Protein AF-0000000066568655 (afdb_homodimer)

Foldseek 3Di:
DPDPDDPPDPDPPDPDDDDCPCPDDPPPPPPPPPPPPPPPVPQDDCVVVVVLVVVLVVVLPDDDDFPQLVQAQPLPLAQFQRLRPDRSNQQQPSNNSVPPEAQADDPLCPCRYCCNDDVVDNVLQVSLCCPVPRHPHFFEYEDEQDGDPDPVVVVCVVVVLPDQCPLVRHRVVVVLCCCQPRNGLEYEYAHQVQFALVSNVVVVSVCCCLPPTPNNPRHFYEQHRHPPRAPPDTQEHANDAQDAPLAADPHEYERHYEQQQPGLADDPPDDPVRGDDLLRVVLSLLSQQLRRYYYNYGFHADSRSHGDVVVVVSSVQVVLVCVQCVVQRPPWAHDPDQAAPVDPQWGWTADVVQQKIKIKHFDCDPVQKDWGFAWADDPPFKWKDKGQLPDTWDWDADPPGTIITRHDDDDCVNDSGNGIIMMIIHNID/DPPPDDPDPPDPPPPDDDDPDCPDDPPPPPPPDPPPPPPPVPQDDCVVLVVQVVVQVVVLPPDDDFPQLVQAQPLPLAQFQFLRPDRGRQFQQSCNSVPPEAQADDPLCPCRYCCNDDVVDNRLVVSLCCPVPRHPHFFEYEDEQDGDPDPQVVVCVVVVLPDQRPLVRHRVVVVLCCCQPRNGLEYEYAHQVQFALVSNVVVVSVVCCLPPTPNNPRHFYEQHRHPPRAPPDTQEHANDAQDAPLAADPHEYERHYEQQQPGLADDPPDDPVRGDDLLRVVLSLLSQQLRRYYYNYTFHADSRSHGDVVVVVSSVQVVLVCVQCVVQRPPWAHDPDQAAPVDPQWGWTHDVVQQKIKIKHFDCDPVQKDWGFAWADDPPFKWKDKGQLPDTWDWAADPPGTIMTRHDDDDCVNDSGNGIIMMIIHNID

pLDDT: mean 75.63, std 28.63, range [15.73, 98.81]

Structure (mmCIF, N/CA/C/O backbone):
data_AF-0000000066568655-model_v1
#
loop_
_entity.id
_entity.type
_entity.pdbx_description
1 polymer alpha-L-fucosidase
#
loop_
_atom_site.group_PDB
_atom_site.id
_atom_site.type_symbol
_atom_site.label_atom_id
_atom_site.label_alt_id
_atom_site.label_comp_id
_atom_site.label_asym_id
_atom_site.label_entity_id
_atom_site.label_seq_id
_atom_site.pdbx_PDB_ins_code
_atom_site.Cartn_x
_atom_site.Cartn_y
_atom_site.Cartn_z
_atom_site.occupancy
_atom_site.B_iso_or_equiv
_atom_site.auth_seq_id
_atom_site.auth_comp_id
_atom_site.auth_asym_id
_atom_site.auth_atom_id
_atom_site.pdbx_PDB_model_num
ATOM 1 N N . MET A 1 1 ? -47.219 -48.562 35.688 1 17.17 1 MET A N 1
ATOM 2 C CA . MET A 1 1 ? -46.844 -47.5 36.594 1 17.17 1 MET A CA 1
ATOM 3 C C . MET A 1 1 ? -45.406 -47 36.312 1 17.17 1 MET A C 1
ATOM 5 O O . MET A 1 1 ? -45.188 -45.812 36.188 1 17.17 1 MET A O 1
ATOM 9 N N . GLY A 1 2 ? -44.312 -47.75 36.75 1 15.97 2 GLY A N 1
ATOM 10 C CA . GLY A 1 2 ? -43.062 -47.469 37.438 1 15.97 2 GLY A CA 1
ATOM 11 C C . GLY A 1 2 ? -41.969 -47 36.531 1 15.97 2 GLY A C 1
ATOM 12 O O . GLY A 1 2 ? -40.875 -46.656 36.969 1 15.97 2 GLY A O 1
ATOM 13 N N . ILE A 1 3 ? -41.906 -47.406 35.25 1 17.23 3 ILE A N 1
ATOM 14 C CA . ILE A 1 3 ? -40.75 -47.844 34.469 1 17.23 3 ILE A CA 1
ATOM 15 C C . ILE A 1 3 ? -39.875 -46.625 34.156 1 17.23 3 ILE A C 1
ATOM 17 O O . ILE A 1 3 ? -38.938 -46.719 33.375 1 17.23 3 ILE A O 1
ATOM 21 N N . ALA A 1 4 ? -40.344 -45.25 34.25 1 16.83 4 ALA A N 1
ATOM 22 C CA . ALA A 1 4 ? -40.125 -43.969 33.531 1 16.83 4 ALA A CA 1
ATOM 23 C C . ALA A 1 4 ? -38.781 -43.375 33.906 1 16.83 4 ALA A C 1
ATOM 25 O O . ALA A 1 4 ? -38.531 -42.219 33.594 1 16.83 4 ALA A O 1
ATOM 26 N N . ARG A 1 5 ? -37.906 -43.969 34.719 1 16.41 5 ARG A N 1
ATOM 27 C CA . ARG A 1 5 ? -36.969 -43.438 35.688 1 16.41 5 ARG A CA 1
ATOM 28 C C . ARG A 1 5 ? -35.719 -42.875 35.031 1 16.41 5 ARG A C 1
ATOM 30 O O . ARG A 1 5 ? -35.312 -41.75 35.312 1 16.41 5 ARG A O 1
ATOM 37 N N . ASN A 1 6 ? -34.719 -43.719 34.469 1 15.8 6 ASN A N 1
ATOM 38 C CA . ASN A 1 6 ? -33.312 -43.812 34.812 1 15.8 6 ASN A CA 1
ATOM 39 C C . ASN A 1 6 ? -32.438 -42.938 33.938 1 15.8 6 ASN A C 1
ATOM 41 O O . ASN A 1 6 ? -31.828 -43.438 32.969 1 15.8 6 ASN A O 1
ATOM 45 N N . ILE A 1 7 ? -32.844 -41.844 33.156 1 16.73 7 ILE A N 1
ATOM 46 C CA . ILE A 1 7 ? -32.188 -41.219 32.031 1 16.73 7 ILE A CA 1
ATOM 47 C C . ILE A 1 7 ? -30.891 -40.562 32.469 1 16.73 7 ILE A C 1
ATOM 49 O O . ILE A 1 7 ? -30.438 -39.562 31.891 1 16.73 7 ILE A O 1
ATOM 53 N N . ALA A 1 8 ? -30.391 -40.625 33.688 1 18.06 8 ALA A N 1
ATOM 54 C CA . ALA A 1 8 ? -29.5 -39.812 34.531 1 18.06 8 ALA A CA 1
ATOM 55 C C . ALA A 1 8 ? -28.062 -39.844 34 1 18.06 8 ALA A C 1
ATOM 57 O O . ALA A 1 8 ? -27.359 -38.844 34 1 18.06 8 ALA A O 1
ATOM 58 N N . ASP A 1 9 ? -27.312 -40.969 33.938 1 16.22 9 ASP A N 1
ATOM 59 C CA . ASP A 1 9 ? -25.938 -41.219 34.375 1 16.22 9 ASP A CA 1
ATOM 60 C C . ASP A 1 9 ? -24.938 -40.812 33.281 1 16.22 9 ASP A C 1
ATOM 62 O O . ASP A 1 9 ? -23.781 -41.219 33.312 1 16.22 9 ASP A O 1
ATOM 66 N N . ALA A 1 10 ? -25.297 -40.344 32.125 1 17.3 10 ALA A N 1
ATOM 67 C CA . ALA A 1 10 ? -24.422 -40.531 30.953 1 17.3 10 ALA A CA 1
ATOM 68 C C . ALA A 1 10 ? -23.094 -39.812 31.141 1 17.3 10 ALA A C 1
ATOM 70 O O . ALA A 1 10 ? -23.078 -38.656 31.562 1 17.3 10 ALA A O 1
ATOM 71 N N . GLY A 1 11 ? -21.828 -40.438 31.203 1 17.77 11 GLY A N 1
ATOM 72 C CA . GLY A 1 11 ? -20.469 -40.281 31.672 1 17.77 11 GLY A CA 1
ATOM 73 C C . GLY A 1 11 ? -19.766 -39.062 31.094 1 17.77 11 GLY A C 1
ATOM 74 O O . GLY A 1 11 ? -20.031 -38.688 29.953 1 17.77 11 GLY A O 1
ATOM 75 N N . THR A 1 12 ? -19.219 -38.094 31.844 1 18.75 12 THR A N 1
ATOM 76 C CA . THR A 1 12 ? -18.641 -36.75 31.734 1 18.75 12 THR A CA 1
ATOM 77 C C . THR A 1 12 ? -17.312 -36.781 31 1 18.75 12 THR A C 1
ATOM 79 O O . THR A 1 12 ? -16.312 -37.312 31.516 1 18.75 12 THR A O 1
ATOM 82 N N . LEU A 1 13 ? -17.188 -37.344 29.703 1 17.83 13 LEU A N 1
ATOM 83 C CA . LEU A 1 13 ? -15.914 -37.594 29.062 1 17.83 13 LEU A CA 1
ATOM 84 C C . LEU A 1 13 ? -14.945 -36.438 29.234 1 17.83 13 LEU A C 1
ATOM 86 O O . LEU A 1 13 ? -15.25 -35.312 28.828 1 17.83 13 LEU A O 1
ATOM 90 N N . ARG A 1 14 ? -14.023 -36.469 30.188 1 19.39 14 ARG A N 1
ATOM 91 C CA . ARG A 1 14 ? -12.906 -35.688 30.688 1 19.39 14 ARG A CA 1
ATOM 92 C C . ARG A 1 14 ? -11.828 -35.531 29.625 1 19.39 14 ARG A C 1
ATOM 94 O O . ARG A 1 14 ? -11.273 -36.5 29.141 1 19.39 14 ARG A O 1
ATOM 101 N N . CYS A 1 15 ? -11.836 -34.5 28.656 1 18.53 15 CYS A N 1
ATOM 102 C CA . CYS A 1 15 ? -11.039 -34.156 27.484 1 18.53 15 CYS A CA 1
ATOM 103 C C . CYS A 1 15 ? -9.555 -34.125 27.828 1 18.53 15 CYS A C 1
ATOM 105 O O . CYS A 1 15 ? -9.109 -33.344 28.641 1 18.53 15 CYS A O 1
ATOM 107 N N . SER A 1 16 ? -8.914 -35.188 28.016 1 17.97 16 SER A N 1
ATOM 108 C CA . SER A 1 16 ? -7.574 -35.469 28.531 1 17.97 16 SER A CA 1
ATOM 109 C C . SER A 1 16 ? -6.527 -34.656 27.781 1 17.97 16 SER A C 1
ATOM 111 O O . SER A 1 16 ? -6.715 -34.312 26.609 1 17.97 16 SER A O 1
ATOM 113 N N . PRO A 1 17 ? -5.316 -34.25 28.438 1 19.5 17 PRO A N 1
ATOM 114 C CA . PRO A 1 17 ? -4.234 -33.281 28.266 1 19.5 17 PRO A CA 1
ATOM 115 C C . PRO A 1 17 ? -3.404 -33.5 27.016 1 19.5 17 PRO A C 1
ATOM 117 O O . PRO A 1 17 ? -3.189 -32.594 26.219 1 19.5 17 PRO A O 1
ATOM 120 N N . ARG A 1 18 ? -2.133 -34.281 27.141 1 18.66 18 ARG A N 1
ATOM 121 C CA . ARG A 1 18 ? -0.751 -34.25 26.672 1 18.66 18 ARG A CA 1
ATOM 122 C C . ARG A 1 18 ? -0.639 -34.781 25.25 1 18.66 18 ARG A C 1
ATOM 124 O O . ARG A 1 18 ? 0.338 -34.531 24.547 1 18.66 18 ARG A O 1
ATOM 131 N N . ALA A 1 19 ? -1.093 -35.875 24.859 1 18.95 19 ALA A N 1
ATOM 132 C CA . ALA A 1 19 ? -0.214 -36.562 23.922 1 18.95 19 ALA A CA 1
ATOM 133 C C . ALA A 1 19 ? -0.221 -35.906 22.547 1 18.95 19 ALA A C 1
ATOM 135 O O . ALA A 1 19 ? -1.268 -35.781 21.906 1 18.95 19 ALA A O 1
ATOM 136 N N . SER A 1 20 ? 0.801 -34.906 22.281 1 18.88 20 SER A N 1
ATOM 137 C CA . SER A 1 20 ? 1.102 -33.938 21.234 1 18.88 20 SER A CA 1
ATOM 138 C C . SER A 1 20 ? 1.298 -34.625 19.891 1 18.88 20 SER A C 1
ATOM 140 O O . SER A 1 20 ? 2.137 -34.219 19.094 1 18.88 20 SER A O 1
ATOM 142 N N . ALA A 1 21 ? 0.786 -35.688 19.594 1 20.67 21 ALA A N 1
ATOM 143 C CA . ALA A 1 21 ? 1.28 -36.281 18.359 1 20.67 21 ALA A CA 1
ATOM 144 C C . ALA A 1 21 ? 1.102 -35.312 17.172 1 20.67 21 ALA A C 1
ATOM 146 O O . ALA A 1 21 ? 0.025 -34.75 16.984 1 20.67 21 ALA A O 1
ATOM 147 N N . SER A 1 22 ? 2.277 -34.844 16.594 1 20.08 22 SER A N 1
ATOM 148 C CA . SER A 1 22 ? 2.768 -33.844 15.656 1 20.08 22 SER A CA 1
ATOM 149 C C . SER A 1 22 ? 2.158 -34.031 14.273 1 20.08 22 SER A C 1
ATOM 151 O O . SER A 1 22 ? 2.703 -33.562 13.281 1 20.08 22 SER A O 1
ATOM 153 N N . VAL A 1 23 ? 1.13 -34.812 14.141 1 21.27 23 VAL A N 1
ATOM 154 C CA . VAL A 1 23 ? 0.933 -35.094 12.727 1 21.27 23 VAL A CA 1
ATOM 155 C C . VAL A 1 23 ? 0.788 -33.781 11.961 1 21.27 23 VAL A C 1
ATOM 157 O O . VAL A 1 23 ? -0.015 -32.906 12.336 1 21.27 23 VAL A O 1
ATOM 160 N N . PRO A 1 24 ? 1.765 -33.375 11.023 1 22.25 24 PRO A N 1
ATOM 161 C CA . PRO A 1 24 ? 2.162 -32.062 10.5 1 22.25 24 PRO A CA 1
ATOM 162 C C . PRO A 1 24 ? 0.992 -31.297 9.906 1 22.25 24 PRO A C 1
ATOM 164 O O . PRO A 1 24 ? 0.764 -30.141 10.266 1 22.25 24 PRO A O 1
ATOM 167 N N . GLY A 1 25 ? 0.838 -31.516 8.602 1 21.42 25 GLY A N 1
ATOM 168 C CA . GLY A 1 25 ? 0.562 -30.484 7.602 1 21.42 25 GLY A CA 1
ATOM 169 C C . GLY A 1 25 ? -0.887 -30.047 7.59 1 21.42 25 GLY A C 1
ATOM 170 O O . GLY A 1 25 ? -1.331 -29.375 6.652 1 21.42 25 GLY A O 1
ATOM 171 N N . ASP A 1 26 ? -1.702 -30.609 8.383 1 22.45 26 ASP A N 1
ATOM 172 C CA . ASP A 1 26 ? -3.129 -30.562 8.07 1 22.45 26 ASP A CA 1
ATOM 173 C C . ASP A 1 26 ? -3.686 -29.156 8.203 1 22.45 26 ASP A C 1
ATOM 175 O O . ASP A 1 26 ? -3.541 -28.516 9.242 1 22.45 26 ASP A O 1
ATOM 179 N N . GLY A 1 27 ? -3.631 -28.438 7.094 1 22.06 27 GLY A N 1
ATOM 180 C CA . GLY A 1 27 ? -4.051 -27.047 6.934 1 22.06 27 GLY A CA 1
ATOM 181 C C . GLY A 1 27 ? -5.367 -26.75 7.621 1 22.06 27 GLY A C 1
ATOM 182 O O . GLY A 1 27 ? -6.375 -27.406 7.371 1 22.06 27 GLY A O 1
ATOM 183 N N . VAL A 1 28 ? -5.352 -26.453 8.914 1 24.53 28 VAL A N 1
ATOM 184 C CA . VAL A 1 28 ? -6.352 -26.141 9.93 1 24.53 28 VAL A CA 1
ATOM 185 C C . VAL A 1 28 ? -7.355 -25.141 9.359 1 24.53 28 VAL A C 1
ATOM 187 O O . VAL A 1 28 ? -6.98 -24.031 8.945 1 24.53 28 VAL A O 1
ATOM 190 N N . CYS A 1 29 ? -8.344 -25.641 8.617 1 23.14 29 CYS A N 1
ATOM 191 C CA . CYS A 1 29 ? -9.531 -24.844 8.344 1 23.14 29 CYS A CA 1
ATOM 192 C C . CYS A 1 29 ? -10.031 -24.156 9.609 1 23.14 29 CYS A C 1
ATOM 194 O O . CYS A 1 29 ? -10.477 -24.828 10.547 1 23.14 29 CYS A O 1
ATOM 196 N N . SER A 1 30 ? -9.273 -23.359 10.234 1 22.25 30 SER A N 1
ATOM 197 C CA . SER A 1 30 ? -9.828 -22.641 11.375 1 22.25 30 SER A CA 1
ATOM 198 C C . SER A 1 30 ? -11.305 -22.328 11.156 1 22.25 30 SER A C 1
ATOM 200 O O . SER A 1 30 ? -11.727 -22.047 10.031 1 22.25 30 SER A O 1
ATOM 202 N N . ALA A 1 31 ? -12.148 -22.875 12 1 22.95 31 ALA A N 1
ATOM 203 C CA . ALA A 1 31 ? -13.578 -22.656 12.211 1 22.95 31 ALA A CA 1
ATOM 204 C C . ALA A 1 31 ? -13.938 -21.172 12.031 1 22.95 31 ALA A C 1
ATOM 206 O O . ALA A 1 31 ? -13.445 -20.328 12.773 1 22.95 31 ALA A O 1
ATOM 207 N N . TYR A 1 32 ? -14.055 -20.781 10.828 1 23.58 32 TYR A N 1
ATOM 208 C CA . TYR A 1 32 ? -14.594 -19.453 10.531 1 23.58 32 TYR A CA 1
ATOM 209 C C . TYR A 1 32 ? -15.859 -19.188 11.336 1 23.58 32 TYR A C 1
ATOM 211 O O . TYR A 1 32 ? -16.75 -20.047 11.398 1 23.58 32 TYR A O 1
ATOM 219 N N . PRO A 1 33 ? -15.836 -18.547 12.438 1 24.34 33 PRO A N 1
ATOM 220 C CA . PRO A 1 33 ? -17.109 -18.297 13.109 1 24.34 33 PRO A CA 1
ATOM 221 C C . PRO A 1 33 ? -18.219 -17.922 12.125 1 24.34 33 PRO A C 1
ATOM 223 O O . PRO A 1 33 ? -17.953 -17.391 11.047 1 24.34 33 PRO A O 1
ATOM 226 N N . GLN A 1 34 ? -19.375 -18.656 12.07 1 22.81 34 GLN A N 1
ATOM 227 C CA . GLN A 1 34 ? -20.656 -18.438 11.391 1 22.81 34 GLN A CA 1
ATOM 228 C C . GLN A 1 34 ? -21.062 -16.953 11.445 1 22.81 34 GLN A C 1
ATOM 230 O O . GLN A 1 34 ? -21.781 -16.547 12.352 1 22.81 34 GLN A O 1
ATOM 235 N N . SER A 1 35 ? -20.203 -16.062 11.383 1 23.81 35 SER A N 1
ATOM 236 C CA . SER A 1 35 ? -20.734 -14.711 11.352 1 23.81 35 SER A CA 1
ATOM 237 C C . SER A 1 35 ? -21.75 -14.539 10.227 1 23.81 35 SER A C 1
ATOM 239 O O . SER A 1 35 ? -21.578 -15.086 9.133 1 23.81 35 SER A O 1
ATOM 241 N N . ARG A 1 36 ? -23.078 -14.297 10.57 1 24.22 36 ARG A N 1
ATOM 242 C CA . ARG A 1 36 ? -24.266 -14.07 9.742 1 24.22 36 ARG A CA 1
ATOM 243 C C . ARG A 1 36 ? -23.938 -13.156 8.562 1 24.22 36 ARG A C 1
ATOM 245 O O . ARG A 1 36 ? -23.562 -12 8.758 1 24.22 36 ARG A O 1
ATOM 252 N N . VAL A 1 37 ? -23.438 -13.719 7.562 1 24.78 37 VAL A N 1
ATOM 253 C CA . VAL A 1 37 ? -23.328 -13.047 6.27 1 24.78 37 VAL A CA 1
ATOM 254 C C . VAL A 1 37 ? -24.688 -12.461 5.875 1 24.78 37 VAL A C 1
ATOM 256 O O . VAL A 1 37 ? -25.656 -13.203 5.695 1 24.78 37 VAL A O 1
ATOM 259 N N . THR A 1 38 ? -25.219 -11.422 6.648 1 22.09 38 THR A N 1
ATOM 260 C CA . THR A 1 38 ? -26.438 -10.805 6.133 1 22.09 38 THR A CA 1
ATOM 261 C C . THR A 1 38 ? -26.266 -10.383 4.68 1 22.09 38 THR A C 1
ATOM 263 O O . THR A 1 38 ? -25.266 -9.734 4.336 1 22.09 38 THR A O 1
ATOM 266 N N . TYR A 1 39 ? -26.875 -11.133 3.859 1 23.56 39 TYR A N 1
ATOM 267 C CA . TYR A 1 39 ? -27.062 -10.945 2.426 1 23.56 39 TYR A CA 1
ATOM 268 C C . TYR A 1 39 ? -27.688 -9.586 2.135 1 23.56 39 TYR A C 1
ATOM 270 O O . TYR A 1 39 ? -28.797 -9.297 2.596 1 23.56 39 TYR A O 1
ATOM 278 N N . ILE A 1 40 ? -27.062 -8.531 2.443 1 23.48 40 ILE A N 1
ATOM 279 C CA . ILE A 1 40 ? -27.797 -7.367 1.976 1 23.48 40 ILE A CA 1
ATOM 280 C C . ILE A 1 40 ? -27.703 -7.27 0.455 1 23.48 40 ILE A C 1
ATOM 282 O O . ILE A 1 40 ? -26.594 -7.207 -0.099 1 23.48 40 ILE A O 1
ATOM 286 N N . PRO A 1 41 ? -28.688 -7.637 -0.28 1 23.36 41 PRO A N 1
ATOM 287 C CA . PRO A 1 41 ? -28.844 -7.461 -1.727 1 23.36 41 PRO A CA 1
ATOM 288 C C . PRO A 1 41 ? -28.5 -6.043 -2.189 1 23.36 41 PRO A C 1
ATOM 290 O O . PRO A 1 41 ? -29.109 -5.078 -1.718 1 23.36 41 PRO A O 1
ATOM 293 N N . VAL A 1 42 ? -27.281 -5.723 -2.154 1 24.55 42 VAL A N 1
ATOM 294 C CA . VAL A 1 42 ? -27 -4.367 -2.609 1 24.55 42 VAL A CA 1
ATOM 295 C C . VAL A 1 42 ? -27.219 -4.273 -4.117 1 24.55 42 VAL A C 1
ATOM 297 O O . VAL A 1 42 ? -26.5 -4.926 -4.891 1 24.55 42 VAL A O 1
ATOM 300 N N . CYS A 1 43 ? -28.391 -4.176 -4.613 1 24.48 43 CYS A N 1
ATOM 301 C CA . CYS A 1 43 ? -28.703 -3.828 -5.996 1 24.48 43 CYS A CA 1
ATOM 302 C C . CYS A 1 43 ? -28 -2.539 -6.406 1 24.48 43 CYS A C 1
ATOM 304 O O . CYS A 1 43 ? -28.203 -1.493 -5.789 1 24.48 43 CYS A O 1
ATOM 306 N N . LEU A 1 44 ? -26.875 -2.674 -6.977 1 27.72 44 LEU A N 1
ATOM 307 C CA . LEU A 1 44 ? -26.188 -1.487 -7.477 1 27.72 44 LEU A CA 1
ATOM 308 C C . LEU A 1 44 ? -27.047 -0.764 -8.516 1 27.72 44 LEU A C 1
ATOM 310 O O . LEU A 1 44 ? -27.703 -1.402 -9.336 1 27.72 44 LEU A O 1
ATOM 314 N N . PRO A 1 45 ? -27.266 0.457 -8.422 1 26.91 45 PRO A N 1
ATOM 315 C CA . PRO A 1 45 ? -28.016 1.198 -9.438 1 26.91 45 PRO A CA 1
ATOM 316 C C . PRO A 1 45 ? -27.297 1.248 -10.781 1 26.91 45 PRO A C 1
ATOM 318 O O . PRO A 1 45 ? -26.062 1.164 -10.828 1 26.91 45 PRO A O 1
ATOM 321 N N . LYS A 1 46 ? -27.984 1.31 -11.883 1 32.5 46 LYS A N 1
ATOM 322 C CA . LYS A 1 46 ? -27.594 1.342 -13.289 1 32.5 46 LYS A CA 1
ATOM 323 C C . LYS A 1 46 ? -26.516 2.387 -13.539 1 32.5 46 LYS A C 1
ATOM 325 O O . LYS A 1 46 ? -25.594 2.156 -14.32 1 32.5 46 LYS A O 1
ATOM 330 N N . ARG A 1 47 ? -26.609 3.457 -12.906 1 31.14 47 ARG A N 1
ATOM 331 C CA . ARG A 1 47 ? -25.719 4.574 -13.156 1 31.14 47 ARG A CA 1
ATOM 332 C C . ARG A 1 47 ? -24.281 4.223 -12.758 1 31.14 47 ARG A C 1
ATOM 334 O O . ARG A 1 47 ? -23.328 4.715 -13.367 1 31.14 47 ARG A O 1
ATOM 341 N N . VAL A 1 48 ? -24.141 3.42 -11.82 1 29.66 48 VAL A N 1
ATOM 342 C CA . VAL A 1 48 ? -22.812 2.971 -11.43 1 29.66 48 VAL A CA 1
ATOM 343 C C . VAL A 1 48 ? -22.25 2.033 -12.492 1 29.66 48 VAL A C 1
ATOM 345 O O . VAL A 1 48 ? -21.062 2.094 -12.82 1 29.66 48 VAL A O 1
ATOM 348 N N . GLN A 1 49 ? -23.188 1.423 -13.148 1 27.83 49 GLN A N 1
ATOM 349 C CA . GLN A 1 49 ? -22.781 0.526 -14.227 1 27.83 49 GLN A CA 1
ATOM 350 C C . GLN A 1 49 ? -22.172 1.301 -15.383 1 27.83 49 GLN A C 1
ATOM 352 O O . GLN A 1 49 ? -21.125 0.909 -15.914 1 27.83 49 GLN A O 1
ATOM 357 N N . ASP A 1 50 ? -22.734 2.357 -15.695 1 34.47 50 ASP A N 1
ATOM 358 C CA . ASP A 1 50 ? -22.297 3.146 -16.844 1 34.47 50 ASP A CA 1
ATOM 359 C C . ASP A 1 50 ? -20.938 3.771 -16.594 1 34.47 50 ASP A C 1
ATOM 361 O O . ASP A 1 50 ? -20.078 3.799 -17.484 1 34.47 50 ASP A O 1
ATOM 365 N N . ARG A 1 51 ? -20.734 4.258 -15.492 1 31.31 51 ARG A N 1
ATOM 366 C CA . ARG A 1 51 ? -19.469 4.922 -15.188 1 31.31 51 ARG A CA 1
ATOM 367 C C . ARG A 1 51 ? -18.328 3.912 -15.117 1 31.31 51 ARG A C 1
ATOM 369 O O . ARG A 1 51 ? -17.203 4.211 -15.539 1 31.31 51 ARG A O 1
ATOM 376 N N . MET A 1 52 ? -18.656 2.846 -14.75 1 29.95 52 MET A N 1
ATOM 377 C CA . MET A 1 52 ? -17.672 1.764 -14.711 1 29.95 52 MET A CA 1
ATOM 378 C C . MET A 1 52 ? -17.25 1.372 -16.125 1 29.95 52 MET A C 1
ATOM 380 O O . MET A 1 52 ? -16.078 1.104 -16.359 1 29.95 52 MET A O 1
ATOM 384 N N . GLU A 1 53 ? -18.172 1.425 -16.953 1 30.8 53 GLU A N 1
ATOM 385 C CA . GLU A 1 53 ? -17.844 1.119 -18.344 1 30.8 53 GLU A CA 1
ATOM 386 C C . GLU A 1 53 ? -16.875 2.146 -18.906 1 30.8 53 GLU A C 1
ATOM 388 O O . GLU A 1 53 ? -15.914 1.785 -19.609 1 30.8 53 GLU A O 1
ATOM 393 N N . LYS A 1 54 ? -17.062 3.387 -18.625 1 38.28 54 LYS A N 1
ATOM 394 C CA . LYS A 1 54 ? -16.203 4.434 -19.172 1 38.28 54 LYS A CA 1
ATOM 395 C C . LYS A 1 54 ? -14.812 4.383 -18.547 1 38.28 54 LYS A C 1
ATOM 397 O O . LYS A 1 54 ? -13.812 4.594 -19.25 1 38.28 54 LYS A O 1
ATOM 402 N N . TRP A 1 55 ? -14.68 4.16 -17.344 1 29.2 55 TRP A N 1
ATOM 403 C CA . TRP A 1 55 ? -13.391 4.039 -16.672 1 29.2 55 TRP A CA 1
ATOM 404 C C . TRP A 1 55 ? -12.609 2.834 -17.188 1 29.2 55 TRP A C 1
ATOM 406 O O . TRP A 1 55 ? -11.414 2.93 -17.453 1 29.2 55 TRP A O 1
ATOM 416 N N . ALA A 1 56 ? -13.273 1.811 -17.438 1 29.94 56 ALA A N 1
ATOM 417 C CA . ALA A 1 56 ? -12.625 0.631 -18 1 29.94 56 ALA A CA 1
ATOM 418 C C . ALA A 1 56 ? -12.07 0.923 -19.391 1 29.94 56 ALA A C 1
ATOM 420 O O . ALA A 1 56 ? -10.953 0.509 -19.719 1 29.94 56 ALA A O 1
ATOM 421 N N . LYS A 1 57 ? -12.773 1.565 -20.203 1 31.42 57 LYS A N 1
ATOM 422 C CA . LYS A 1 57 ? -12.32 1.885 -21.562 1 31.42 57 LYS A CA 1
ATOM 423 C C . LYS A 1 57 ? -11.078 2.771 -21.531 1 31.42 57 LYS A C 1
ATOM 425 O O . LYS A 1 57 ? -10.18 2.619 -22.359 1 31.42 57 LYS A O 1
ATOM 430 N N . LYS A 1 58 ? -11.133 3.791 -20.656 1 30.7 58 LYS A N 1
ATOM 431 C CA . LYS A 1 58 ? -10.008 4.719 -20.719 1 30.7 58 LYS A CA 1
ATOM 432 C C . LYS A 1 58 ? -8.734 4.066 -20.188 1 30.7 58 LYS A C 1
ATOM 434 O O . LYS A 1 58 ? -7.629 4.414 -20.609 1 30.7 58 LYS A O 1
ATOM 439 N N . ARG A 1 59 ? -8.883 3.301 -19.203 1 30.45 59 ARG A N 1
ATOM 440 C CA . ARG A 1 59 ? -7.652 2.834 -18.578 1 30.45 59 ARG A CA 1
ATOM 441 C C . ARG A 1 59 ? -7.16 1.546 -19.234 1 30.45 59 ARG A C 1
ATOM 443 O O . ARG A 1 59 ? -5.992 1.182 -19.094 1 30.45 59 ARG A O 1
ATOM 450 N N . LEU A 1 60 ? -8.062 0.802 -19.781 1 29.06 60 LEU A N 1
ATOM 451 C CA . LEU A 1 60 ? -7.613 -0.394 -20.484 1 29.06 60 LEU A CA 1
ATOM 452 C C . LEU A 1 60 ? -6.875 -0.025 -21.766 1 29.06 60 LEU A C 1
ATOM 454 O O . LEU A 1 60 ? -6.344 -0.899 -22.469 1 29.06 60 LEU A O 1
ATOM 458 N N . SER A 1 61 ? -7.039 1.086 -22.219 1 26.14 61 SER A N 1
ATOM 459 C CA . SER A 1 61 ? -6.379 1.199 -23.516 1 26.14 61 SER A CA 1
ATOM 460 C C . SER A 1 61 ? -4.859 1.139 -23.375 1 26.14 61 SER A C 1
ATOM 462 O O . SER A 1 61 ? -4.133 1.168 -24.359 1 26.14 61 SER A O 1
ATOM 464 N N . GLY A 1 62 ? -4.301 1.658 -22.297 1 26.52 62 GLY A N 1
ATOM 465 C CA . GLY A 1 62 ? -2.877 1.655 -22.594 1 26.52 62 GLY A CA 1
ATOM 466 C C . GLY A 1 62 ? -2.268 0.265 -22.578 1 26.52 62 GLY A C 1
ATOM 467 O O . GLY A 1 62 ? -2.752 -0.625 -21.875 1 26.52 62 GLY A O 1
ATOM 468 N N . GLY A 1 63 ? -1.549 -0.271 -23.688 1 24.8 63 GLY A N 1
ATOM 469 C CA . GLY A 1 63 ? -0.925 -1.459 -24.25 1 24.8 63 GLY A CA 1
ATOM 470 C C . GLY A 1 63 ? -0.018 -2.176 -23.266 1 24.8 63 GLY A C 1
ATOM 471 O O . GLY A 1 63 ? 0.577 -3.203 -23.609 1 24.8 63 GLY A O 1
ATOM 472 N N . SER A 1 64 ? 0.788 -1.536 -22.406 1 24.33 64 SER A N 1
ATOM 473 C CA . SER A 1 64 ? 2.012 -2.311 -22.219 1 24.33 64 SER A CA 1
ATOM 474 C C . SER A 1 64 ? 1.715 -3.686 -21.641 1 24.33 64 SER A C 1
ATOM 476 O O . SER A 1 64 ? 0.577 -3.973 -21.266 1 24.33 64 SER A O 1
ATOM 478 N N . SER A 1 65 ? 2.758 -4.25 -20.688 1 23.61 65 SER A N 1
ATOM 479 C CA . SER A 1 65 ? 3.311 -5.57 -20.406 1 23.61 65 SER A CA 1
ATOM 480 C C . SER A 1 65 ? 2.301 -6.438 -19.656 1 23.61 65 SER A C 1
ATOM 482 O O . SER A 1 65 ? 1.492 -5.93 -18.875 1 23.61 65 SER A O 1
ATOM 484 N N . GLU A 1 66 ? 2.082 -7.688 -20.234 1 24.81 66 GLU A N 1
ATOM 485 C CA . GLU A 1 66 ? 1.232 -8.867 -20.109 1 24.81 66 GLU A CA 1
ATOM 486 C C . GLU A 1 66 ? 1.366 -9.516 -18.734 1 24.81 66 GLU A C 1
ATOM 488 O O . GLU A 1 66 ? 2.383 -10.148 -18.438 1 24.81 66 GLU A O 1
ATOM 493 N N . LEU A 1 67 ? 1.521 -8.898 -17.719 1 23.56 67 LEU A N 1
ATOM 494 C CA . LEU A 1 67 ? 1.501 -9.688 -16.5 1 23.56 67 LEU A CA 1
ATOM 495 C C . LEU A 1 67 ? 0.247 -10.555 -16.422 1 23.56 67 LEU A C 1
ATOM 497 O O . LEU A 1 67 ? -0.86 -10.07 -16.672 1 23.56 67 LEU A O 1
ATOM 501 N N . TRP A 1 68 ? 0.544 -11.852 -16.797 1 23.8 68 TRP A N 1
ATOM 502 C CA . TRP A 1 68 ? -0.501 -12.859 -16.656 1 23.8 68 TRP A CA 1
ATOM 503 C C . TRP A 1 68 ? -1.083 -12.836 -15.25 1 23.8 68 TRP A C 1
ATOM 505 O O . TRP A 1 68 ? -0.356 -13.016 -14.266 1 23.8 68 TRP A O 1
ATOM 515 N N . VAL A 1 69 ? -1.52 -11.805 -14.906 1 26.06 69 VAL A N 1
ATOM 516 C CA . VAL A 1 69 ? -2.285 -11.953 -13.672 1 26.06 69 VAL A CA 1
ATOM 517 C C . VAL A 1 69 ? -3.457 -12.906 -13.898 1 26.06 69 VAL A C 1
ATOM 519 O O . VAL A 1 69 ? -4.309 -12.656 -14.758 1 26.06 69 VAL A O 1
ATOM 522 N N . CYS A 1 70 ? -2.984 -14.234 -14 1 23.66 70 CYS A N 1
ATOM 523 C CA . CYS A 1 70 ? -4.082 -15.188 -13.977 1 23.66 70 CYS A CA 1
ATOM 524 C C . CYS A 1 70 ? -5.129 -14.789 -12.945 1 23.66 70 CYS A C 1
ATOM 526 O O . CYS A 1 70 ? -4.809 -14.602 -11.766 1 23.66 70 CYS A O 1
ATOM 528 N N . PHE A 1 71 ? -5.91 -14.086 -13.445 1 26.97 71 PHE A N 1
ATOM 529 C CA . PHE A 1 71 ? -7.109 -13.703 -12.711 1 26.97 71 PHE A CA 1
ATOM 530 C C . PHE A 1 71 ? -7.926 -14.93 -12.328 1 26.97 71 PHE A C 1
ATOM 532 O O . PHE A 1 71 ? -8.383 -15.68 -13.203 1 26.97 71 PHE A O 1
ATOM 539 N N . GLU A 1 72 ? -7.25 -15.75 -11.586 1 25.41 72 GLU A N 1
ATOM 540 C CA . GLU A 1 72 ? -8.141 -16.812 -11.148 1 25.41 72 GLU A CA 1
ATOM 541 C C . GLU A 1 72 ? -9.273 -16.266 -10.281 1 25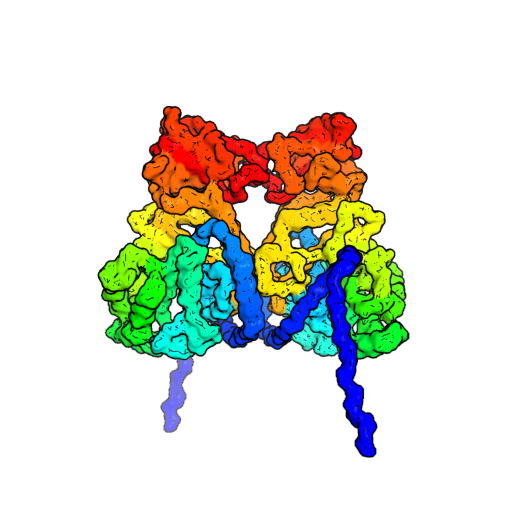.41 72 GLU A C 1
ATOM 543 O O . GLU A 1 72 ? -9.031 -15.516 -9.336 1 25.41 72 GLU A O 1
ATOM 548 N N . LEU A 1 73 ? -10.203 -15.945 -11 1 26.3 73 LEU A N 1
ATOM 549 C CA . LEU A 1 73 ? -11.477 -15.734 -10.305 1 26.3 73 LEU A CA 1
ATOM 550 C C . LEU A 1 73 ? -11.867 -16.984 -9.516 1 26.3 73 LEU A C 1
ATOM 552 O O . LEU A 1 73 ? -12.094 -18.047 -10.102 1 26.3 73 LEU A O 1
ATOM 556 N N . PHE A 1 74 ? -11.008 -17.234 -8.617 1 25.06 74 PHE A N 1
ATOM 557 C CA . PHE A 1 74 ? -11.461 -18.375 -7.82 1 25.06 74 PHE A CA 1
ATOM 558 C C . PHE A 1 74 ? -12.766 -18.047 -7.105 1 25.06 74 PHE A C 1
ATOM 560 O O . PHE A 1 74 ? -12.883 -17 -6.461 1 25.06 74 PHE A O 1
ATOM 567 N N . TRP A 1 75 ? -13.703 -18.375 -7.867 1 25 75 TRP A N 1
ATOM 568 C CA . TRP A 1 75 ? -15.055 -18.391 -7.316 1 25 75 TRP A CA 1
ATOM 569 C C . TRP A 1 75 ? -15.156 -19.375 -6.156 1 25 75 TRP A C 1
ATOM 571 O O . TRP A 1 75 ? -14.922 -20.562 -6.332 1 25 75 TRP A O 1
ATOM 581 N N . CYS A 1 76 ? -14.383 -19.109 -5.141 1 24.28 76 CYS A N 1
ATOM 582 C CA . CYS A 1 76 ? -14.68 -20.094 -4.105 1 24.28 76 CYS A CA 1
ATOM 583 C C . CYS A 1 76 ? -16.141 -20.016 -3.676 1 24.28 76 CYS A C 1
ATOM 585 O O . CYS A 1 76 ? -16.672 -18.922 -3.459 1 24.28 76 CYS A O 1
ATOM 587 N N . SER A 1 77 ? -16.859 -20.906 -4.062 1 24.33 77 SER A N 1
ATOM 588 C CA . SER A 1 77 ? -18.219 -21.188 -3.578 1 24.33 77 SER A CA 1
ATOM 589 C C . SER A 1 77 ? -18.328 -20.875 -2.09 1 24.33 77 SER A C 1
ATOM 591 O O . SER A 1 77 ? -19.438 -20.656 -1.586 1 24.33 77 SER A O 1
ATOM 593 N N . HIS A 1 78 ? -17.578 -21.516 -1.259 1 21.72 78 HIS A N 1
ATOM 594 C CA . HIS A 1 78 ? -17.859 -21.328 0.158 1 21.72 78 HIS A CA 1
ATOM 595 C C . HIS A 1 78 ? -17.375 -19.969 0.639 1 21.72 78 HIS A C 1
ATOM 597 O O . HIS A 1 78 ? -16.312 -19.5 0.208 1 21.72 78 HIS A O 1
ATOM 603 N N . GLY A 1 7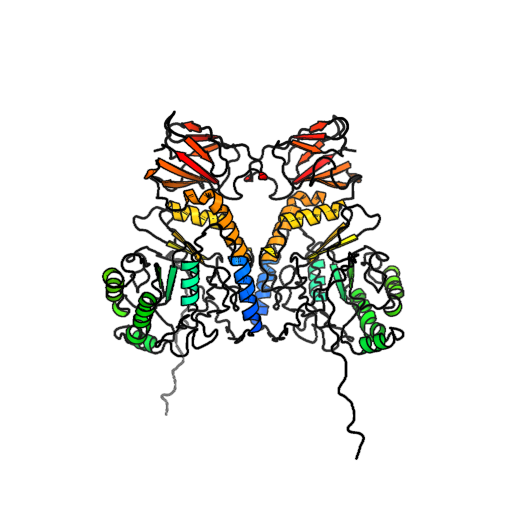9 ? -18.047 -19.125 1.507 1 24.05 79 GLY A N 1
ATOM 604 C CA . GLY A 1 79 ? -18.016 -17.75 1.971 1 24.05 79 GLY A CA 1
ATOM 605 C C . GLY A 1 79 ? -16.844 -16.953 1.404 1 24.05 79 GLY A C 1
ATOM 606 O O . GLY A 1 79 ? -16.547 -15.859 1.876 1 24.05 79 GLY A O 1
ATOM 607 N N . PHE A 1 80 ? -16.047 -17.641 0.755 1 23.38 80 PHE A N 1
ATOM 608 C CA . PHE A 1 80 ? -14.789 -17 0.384 1 23.38 80 PHE A CA 1
ATOM 609 C C . PHE A 1 80 ? -14.992 -16.078 -0.814 1 23.38 80 PHE A C 1
ATOM 611 O O . PHE A 1 80 ? -15.664 -16.438 -1.779 1 23.38 80 PHE A O 1
ATOM 618 N N . LYS A 1 81 ? -15.227 -14.789 -0.557 1 24.77 81 LYS A N 1
ATOM 619 C CA . LYS A 1 81 ? -15.359 -13.75 -1.569 1 24.77 81 LYS A CA 1
ATOM 620 C C . LYS A 1 81 ? -14.164 -13.75 -2.518 1 24.77 81 LYS A C 1
ATOM 622 O O . LYS A 1 81 ? -13.016 -13.891 -2.082 1 24.77 81 LYS A O 1
ATOM 627 N N . PHE A 1 82 ? -14.445 -14.273 -3.656 1 26.23 82 PHE A N 1
ATOM 628 C CA . PHE A 1 82 ? -13.531 -14.461 -4.773 1 26.23 82 PHE A CA 1
ATOM 629 C C . PHE A 1 82 ? -13.109 -13.125 -5.363 1 26.23 82 PHE A C 1
ATOM 631 O O . PHE A 1 82 ? -13.922 -12.203 -5.457 1 26.23 82 PHE A O 1
ATOM 638 N N . ILE A 1 83 ? -12.211 -12.508 -4.809 1 24.98 83 ILE A N 1
ATOM 639 C CA . ILE A 1 83 ? -11.969 -11.25 -5.508 1 24.98 83 ILE A CA 1
ATOM 640 C C . ILE A 1 83 ? -11.266 -11.523 -6.832 1 24.98 83 ILE A C 1
ATOM 642 O O . ILE A 1 83 ? -10.289 -12.273 -6.883 1 24.98 83 ILE A O 1
ATOM 646 N N . SER A 1 84 ? -12.102 -11.688 -7.914 1 24.62 84 SER A N 1
ATOM 647 C CA . SER A 1 84 ? -11.742 -11.703 -9.328 1 24.62 84 SER A CA 1
ATOM 648 C C . SER A 1 84 ? -10.812 -10.547 -9.68 1 24.62 84 SER A C 1
ATOM 650 O O . SER A 1 84 ? -11.102 -9.398 -9.352 1 24.62 84 SER A O 1
ATOM 652 N N . VAL A 1 85 ? -9.656 -10.734 -9.391 1 25.2 85 VAL A N 1
ATOM 653 C CA . VAL A 1 85 ? -8.867 -9.578 -9.805 1 25.2 85 VAL A CA 1
ATOM 654 C C . VAL A 1 85 ? -8.867 -9.469 -11.328 1 25.2 85 VAL A C 1
ATOM 656 O O . VAL A 1 85 ? -8.312 -10.328 -12.016 1 25.2 85 VAL A O 1
ATOM 659 N N . LYS A 1 86 ? -10.031 -9.352 -12.008 1 24.31 86 LYS A N 1
ATOM 660 C CA . LYS A 1 86 ? -10.203 -8.828 -13.359 1 24.31 86 LYS A CA 1
ATOM 661 C C . LYS A 1 86 ? -9.258 -7.66 -13.625 1 24.31 86 LYS A C 1
ATOM 663 O O . LYS A 1 86 ? -8.914 -6.914 -12.703 1 24.31 86 LYS A O 1
ATOM 668 N N . ALA A 1 87 ? -8.523 -7.613 -14.656 1 25.94 87 ALA A N 1
ATOM 669 C CA . ALA A 1 87 ? -8.398 -6.328 -15.336 1 25.94 87 ALA A CA 1
ATOM 670 C C . ALA A 1 87 ? -9.672 -5.504 -15.188 1 25.94 87 ALA A C 1
ATOM 672 O O . ALA A 1 87 ? -10.766 -6.059 -15.023 1 25.94 87 ALA A O 1
ATOM 673 N N . LEU A 1 88 ? -9.75 -4.148 -15.164 1 26.47 88 LEU A N 1
ATOM 674 C CA . LEU A 1 88 ? -10.812 -3.236 -14.75 1 26.47 88 LEU A CA 1
ATOM 675 C C . LEU A 1 88 ? -12.148 -3.658 -15.336 1 26.47 88 LEU A C 1
ATOM 677 O O . LEU A 1 88 ? -13.039 -2.826 -15.523 1 26.47 88 LEU A O 1
ATOM 681 N N . THR A 1 89 ? -12.336 -4.645 -16.156 1 25.66 89 THR A N 1
ATOM 682 C CA . THR A 1 89 ? -13.75 -4.684 -16.484 1 25.66 89 THR A CA 1
ATOM 683 C C . THR A 1 89 ? -14.578 -5.172 -15.305 1 25.66 89 THR A C 1
ATOM 685 O O . THR A 1 89 ? -14.57 -6.363 -14.977 1 25.66 89 THR A O 1
ATOM 688 N N . LEU A 1 90 ? -14.719 -4.43 -14.258 1 28.19 90 LEU A N 1
ATOM 689 C CA . LEU A 1 90 ? -15.297 -4.613 -12.93 1 28.19 90 LEU A CA 1
ATOM 690 C C . LEU A 1 90 ? -16.75 -5.066 -13.023 1 28.19 90 LEU A C 1
ATOM 692 O O . LEU A 1 90 ? -17.625 -4.27 -13.336 1 28.19 90 LEU A O 1
ATOM 696 N N . PRO A 1 91 ? -17.344 -5.984 -13.773 1 26.83 91 PRO A N 1
ATOM 697 C CA . PRO A 1 91 ? -18.688 -6.172 -13.227 1 26.83 91 PRO A CA 1
ATOM 698 C C . PRO A 1 91 ? -18.672 -6.715 -11.805 1 26.83 91 PRO A C 1
ATOM 700 O O . PRO A 1 91 ? -17.734 -7.41 -11.406 1 26.83 91 PRO A O 1
ATOM 703 N N . ARG A 1 92 ? -19.281 -5.926 -10.805 1 30.48 92 ARG A N 1
ATOM 704 C CA . ARG A 1 92 ? -19.516 -6.09 -9.375 1 30.48 92 ARG A CA 1
ATOM 705 C C . ARG A 1 92 ? -20.078 -7.477 -9.07 1 30.48 92 ARG A C 1
ATOM 707 O O . ARG A 1 92 ? -21.203 -7.613 -8.602 1 30.48 92 ARG A O 1
ATOM 714 N N . ALA A 1 93 ? -19.969 -8.367 -9.938 1 27.11 93 ALA A N 1
ATOM 715 C CA . ALA A 1 93 ? -20.656 -9.555 -9.438 1 27.11 93 ALA A CA 1
ATOM 716 C C . ALA A 1 93 ? -19.891 -10.188 -8.281 1 27.11 93 ALA A C 1
ATOM 718 O O . ALA A 1 93 ? -18.719 -10.523 -8.414 1 27.11 93 ALA A O 1
ATOM 719 N N . VAL A 1 94 ? -20.062 -9.477 -7.145 1 28.8 94 VAL A N 1
ATOM 720 C CA . VAL A 1 94 ? -19.656 -10.125 -5.902 1 28.8 94 VAL A CA 1
ATOM 721 C C . VAL A 1 94 ? -20.156 -11.562 -5.871 1 28.8 94 VAL A C 1
ATOM 723 O O . VAL A 1 94 ? -21.359 -11.805 -6.027 1 28.8 94 VAL A O 1
ATOM 726 N N . CYS A 1 95 ? -19.531 -12.352 -6.539 1 28.47 95 CYS A N 1
ATOM 727 C CA . CYS A 1 95 ? -20 -13.727 -6.477 1 28.47 95 CYS A CA 1
ATOM 728 C C . CYS A 1 95 ? -19.781 -14.32 -5.09 1 28.47 95 CYS A C 1
ATOM 730 O O . CYS A 1 95 ? -18.656 -14.367 -4.598 1 28.47 95 CYS A O 1
ATOM 732 N N . CYS A 1 96 ? -20.641 -13.797 -4.184 1 29.97 96 CYS A N 1
ATOM 733 C CA . CYS A 1 96 ? -20.703 -14.711 -3.047 1 29.97 96 CYS A CA 1
ATOM 734 C C . CYS A 1 96 ? -20.781 -16.156 -3.514 1 29.97 96 CYS A C 1
ATOM 736 O O . CYS A 1 96 ? -21.578 -16.484 -4.402 1 29.97 96 CYS A O 1
ATOM 738 N N . PRO A 1 97 ? -19.734 -16.844 -3.465 1 33.53 97 PRO A N 1
ATOM 739 C CA . PRO A 1 97 ? -19.953 -18.25 -3.807 1 33.53 97 PRO A CA 1
ATOM 740 C C . PRO A 1 97 ? -21.203 -18.828 -3.156 1 33.53 97 PRO A C 1
ATOM 742 O O . PRO A 1 97 ? -21.25 -19.016 -1.938 1 33.53 97 PRO A O 1
ATOM 745 N N . PHE A 1 98 ? -22.391 -18.156 -3.447 1 39.12 98 PHE A N 1
ATOM 746 C CA . PHE A 1 98 ? -23.469 -19.094 -3.166 1 39.12 98 PHE A CA 1
ATOM 747 C C . PHE A 1 98 ? -23.203 -20.438 -3.836 1 39.12 98 PHE A C 1
ATOM 749 O O . PHE A 1 98 ? -22.797 -20.484 -4.996 1 39.12 98 PHE A O 1
ATOM 756 N N . PRO A 1 99 ? -23.094 -21.422 -3.053 1 51.31 99 PRO A N 1
ATOM 757 C CA . PRO A 1 99 ? -22.891 -22.734 -3.65 1 51.31 99 PRO A CA 1
ATOM 758 C C . PRO A 1 99 ? -23.719 -22.953 -4.906 1 51.31 99 PRO A C 1
ATOM 760 O O . PRO A 1 99 ? -24.938 -22.688 -4.902 1 51.31 99 PRO A O 1
ATOM 763 N N . GLY A 1 100 ? -22.953 -23.016 -6.051 1 65.62 100 GLY A N 1
ATOM 764 C CA . GLY A 1 100 ? -23.594 -23.469 -7.273 1 65.62 100 GLY A CA 1
ATOM 765 C C . GLY A 1 100 ? -24 -22.328 -8.195 1 65.62 100 GLY A C 1
ATOM 766 O O . GLY A 1 100 ? -24.531 -22.562 -9.281 1 65.62 100 GLY A O 1
ATOM 767 N N . PHE A 1 101 ? -23.766 -21.031 -7.77 1 75.94 101 PHE A N 1
ATOM 768 C CA . PHE A 1 101 ? -24.062 -19.891 -8.641 1 75.94 101 PHE A CA 1
ATOM 769 C C . PHE A 1 101 ? -23.062 -19.797 -9.773 1 75.94 101 PHE A C 1
ATOM 771 O O . PHE A 1 101 ? -21.875 -19.531 -9.539 1 75.94 101 PHE A O 1
ATOM 778 N N . THR A 1 102 ? -23.562 -19.984 -10.945 1 83.12 102 THR A N 1
ATOM 779 C CA . THR A 1 102 ? -22.656 -19.938 -12.078 1 83.12 102 THR A CA 1
ATOM 780 C C . THR A 1 102 ? -22.562 -18.516 -12.648 1 83.12 102 THR A C 1
ATOM 782 O O . THR A 1 102 ? -23.562 -17.797 -12.664 1 83.12 102 THR A O 1
ATOM 785 N N . LEU A 1 103 ? -21.438 -18.125 -13.109 1 86 103 LEU A N 1
ATOM 786 C CA . LEU A 1 103 ? -21.219 -16.797 -13.664 1 86 103 LEU A CA 1
ATOM 787 C C . LEU A 1 103 ? -21.594 -16.75 -15.141 1 86 103 LEU A C 1
ATOM 789 O O . LEU A 1 103 ? -21.312 -15.766 -15.828 1 86 103 LEU A O 1
ATOM 793 N N . TRP A 1 104 ? -22.188 -17.812 -15.617 1 88.94 104 TRP A N 1
ATOM 794 C CA . TRP A 1 104 ? -22.734 -17.938 -16.969 1 88.94 104 TRP A CA 1
ATOM 795 C C . TRP A 1 104 ? -24.141 -18.531 -16.922 1 88.94 104 TRP A C 1
ATOM 797 O O . TRP A 1 104 ? -24.594 -19.016 -15.875 1 88.94 104 TRP A O 1
ATOM 807 N N . GLY A 1 105 ? -24.781 -18.375 -17.984 1 89 105 GLY A N 1
ATOM 808 C CA . GLY A 1 105 ? -26.094 -18.984 -18.062 1 89 105 GLY A CA 1
ATOM 809 C C . GLY A 1 105 ? -26.031 -20.484 -18.328 1 89 105 GLY A C 1
ATOM 810 O O . GLY A 1 105 ? -25.312 -20.938 -19.203 1 89 105 GLY A O 1
ATOM 811 N N . SER A 1 106 ? -26.734 -21.25 -17.453 1 87.56 106 SER A N 1
ATOM 812 C CA . SER A 1 106 ? -26.781 -22.703 -17.625 1 87.56 106 SER A CA 1
ATOM 813 C C . SER A 1 106 ? -28.188 -23.234 -17.328 1 87.56 106 SER A C 1
ATOM 815 O O . SER A 1 106 ? -28.859 -22.75 -16.422 1 87.56 106 SER A O 1
ATOM 817 N N . ALA A 1 107 ? -28.562 -24.219 -18.109 1 84.62 107 ALA A N 1
ATOM 818 C CA . ALA A 1 107 ? -29.828 -24.891 -17.844 1 84.62 107 ALA A CA 1
ATOM 819 C C . ALA A 1 107 ? -29.766 -25.688 -16.547 1 84.62 107 ALA A C 1
ATOM 821 O O . ALA A 1 107 ? -30.797 -26.016 -15.953 1 84.62 107 ALA A O 1
ATOM 822 N N . HIS A 1 108 ? -28.609 -25.906 -16.109 1 83 108 HIS A N 1
ATOM 823 C CA . HIS A 1 108 ? -28.406 -26.734 -14.938 1 83 108 HIS A CA 1
ATOM 824 C C . HIS A 1 108 ? -28.25 -25.891 -13.672 1 83 108 HIS A C 1
ATOM 826 O O . HIS A 1 108 ? -28.031 -26.438 -12.586 1 83 108 HIS A O 1
ATOM 832 N N . SER A 1 109 ? -28.234 -24.656 -13.742 1 75.12 109 SER A N 1
ATOM 833 C CA . SER A 1 109 ? -28.281 -23.703 -12.633 1 75.12 109 SER A CA 1
ATOM 834 C C . SER A 1 109 ? -29.391 -22.688 -12.82 1 75.12 109 SER A C 1
ATOM 836 O O . SER A 1 109 ? -29.219 -21.5 -12.516 1 75.12 109 SER A O 1
ATOM 838 N N . TRP A 1 110 ? -30.422 -23.172 -13.305 1 71.75 110 TRP A N 1
ATOM 839 C CA . TRP A 1 110 ? -31.547 -22.328 -13.625 1 71.75 110 TRP A CA 1
ATOM 840 C C . TRP A 1 110 ? -31.938 -21.453 -12.43 1 71.75 110 TRP A C 1
ATOM 842 O O 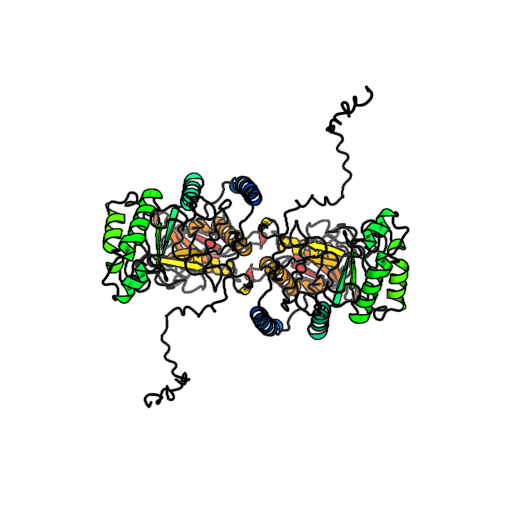. TRP A 1 110 ? -32.031 -21.938 -11.305 1 71.75 110 TRP A O 1
ATOM 852 N N . ASN A 1 111 ? -32.031 -20.156 -12.711 1 71.25 111 ASN A N 1
ATOM 853 C CA . ASN A 1 111 ? -32.438 -19.109 -11.773 1 71.25 111 ASN A CA 1
ATOM 854 C C . ASN A 1 111 ? -31.344 -18.875 -10.719 1 71.25 111 ASN A C 1
ATOM 856 O O . ASN A 1 111 ? -31.594 -18.219 -9.703 1 71.25 111 ASN A O 1
ATOM 860 N N . TRP A 1 112 ? -30.203 -19.531 -10.898 1 77.94 112 TRP A N 1
ATOM 861 C CA . TRP A 1 112 ? -29.109 -19.359 -9.961 1 77.94 112 TRP A CA 1
ATOM 862 C C . TRP A 1 112 ? -27.781 -19.188 -10.695 1 77.94 112 TRP A C 1
ATOM 864 O O . TRP A 1 112 ? -26.859 -19.984 -10.523 1 77.94 112 TRP A O 1
ATOM 874 N N . ASN A 1 113 ? -27.812 -18.188 -11.531 1 82.06 113 ASN A N 1
ATOM 875 C CA . ASN A 1 113 ? -26.656 -17.828 -12.344 1 82.06 113 ASN A CA 1
ATOM 876 C C . ASN A 1 113 ? -26.641 -16.344 -12.68 1 82.06 113 ASN A C 1
ATOM 878 O O . ASN A 1 113 ? -27.641 -15.648 -12.5 1 82.06 113 ASN A O 1
ATOM 882 N N . ALA A 1 114 ? -25.625 -15.852 -13.172 1 79.56 114 ALA A N 1
ATOM 883 C CA . ALA A 1 114 ? -25.391 -14.422 -13.352 1 79.56 114 ALA A CA 1
ATOM 884 C C . ALA A 1 114 ? -26.203 -13.875 -14.523 1 79.56 114 ALA A C 1
ATOM 886 O O . ALA A 1 114 ? -26.406 -12.656 -14.633 1 79.56 114 ALA A O 1
ATOM 887 N N . VAL A 1 115 ? -26.688 -14.742 -15.422 1 84.06 115 VAL A N 1
ATOM 888 C CA . VAL A 1 115 ? -27.484 -14.297 -16.562 1 84.06 115 VAL A CA 1
ATOM 889 C C . VAL A 1 115 ? -28.938 -14.102 -16.125 1 84.06 115 VAL A C 1
ATOM 891 O O . VAL A 1 115 ? -29.609 -13.172 -16.562 1 84.06 115 VAL A O 1
ATOM 894 N N . ASP A 1 116 ? -29.312 -14.93 -15.203 1 80.12 116 ASP A N 1
ATOM 895 C CA . ASP A 1 116 ? -30.703 -14.898 -14.734 1 80.12 116 ASP A CA 1
ATOM 896 C C . ASP A 1 116 ? -30.875 -13.914 -13.578 1 80.12 116 ASP A C 1
ATOM 898 O O . ASP A 1 116 ? -31.906 -13.273 -13.453 1 80.12 116 ASP A O 1
ATOM 902 N N . GLU A 1 117 ? -29.922 -13.867 -12.781 1 72.75 117 GLU A N 1
ATOM 903 C CA . GLU A 1 117 ? -29.969 -13.062 -11.57 1 72.75 117 GLU A CA 1
ATOM 904 C C . GLU A 1 117 ? -28.781 -12.109 -11.492 1 72.75 117 GLU A C 1
ATOM 906 O O . GLU A 1 117 ? -27.766 -12.32 -12.156 1 72.75 117 GLU A O 1
ATOM 911 N N . GLY A 1 118 ? -29.016 -11.086 -10.742 1 73.56 118 GLY A N 1
ATOM 912 C CA . GLY A 1 118 ? -27.906 -10.188 -10.5 1 73.56 118 GLY A CA 1
ATOM 913 C C . GLY A 1 118 ? -27.578 -9.305 -11.695 1 73.56 118 GLY A C 1
ATOM 914 O O . GLY A 1 118 ? -28.422 -8.516 -12.133 1 73.56 118 GLY A O 1
ATOM 915 N N . PRO A 1 119 ? -26.422 -9.523 -12.312 1 72.44 119 PRO A N 1
ATOM 916 C CA . PRO A 1 119 ? -25.953 -8.633 -13.375 1 72.44 119 PRO A CA 1
ATOM 917 C C . PRO A 1 119 ? -26.641 -8.891 -14.711 1 72.44 119 PRO A C 1
ATOM 919 O O . PRO A 1 119 ? -26.562 -8.07 -15.625 1 72.44 119 PRO A O 1
ATOM 922 N N . LYS A 1 120 ? -27.25 -10.062 -14.828 1 83.62 120 LYS A N 1
ATOM 923 C CA . LYS A 1 120 ? -27.906 -10.445 -16.062 1 83.62 120 LYS A CA 1
ATOM 924 C C . LYS A 1 120 ? -26.938 -10.43 -17.25 1 83.62 120 LYS A C 1
ATOM 926 O O . LYS A 1 120 ? -27.266 -9.883 -18.297 1 83.62 120 LYS A O 1
ATOM 931 N N . ARG A 1 121 ? -25.672 -10.867 -16.984 1 84 121 ARG A N 1
ATOM 932 C CA . ARG A 1 121 ? -24.578 -10.906 -17.953 1 84 121 ARG A CA 1
ATOM 933 C C . ARG A 1 121 ? -23.828 -12.234 -17.875 1 84 121 ARG A C 1
ATOM 935 O O . ARG A 1 121 ? -23.734 -12.828 -16.797 1 84 121 ARG A O 1
ATOM 942 N N . ASP A 1 122 ? -23.406 -12.578 -19.016 1 88.19 122 ASP A N 1
ATOM 943 C CA . ASP A 1 122 ? -22.469 -13.703 -19.062 1 88.19 122 ASP A CA 1
ATOM 944 C C . ASP A 1 122 ? -21.047 -13.242 -18.75 1 88.19 122 ASP A C 1
ATOM 946 O O . ASP A 1 122 ? -20.281 -12.922 -19.672 1 88.19 122 ASP A O 1
ATOM 950 N N . ILE A 1 123 ? -20.734 -13.289 -17.531 1 82.12 123 ILE A N 1
ATOM 951 C CA . ILE A 1 123 ? -19.469 -12.727 -17.047 1 82.12 123 ILE A CA 1
ATOM 952 C C . ILE A 1 123 ? -18.297 -13.547 -17.594 1 82.12 123 ILE A C 1
ATOM 954 O O . ILE A 1 123 ? -17.25 -12.992 -17.922 1 82.12 123 ILE A O 1
ATOM 958 N N . VAL A 1 124 ? -18.516 -14.859 -17.734 1 87.38 124 VAL A N 1
ATOM 959 C CA . VAL A 1 124 ? -17.453 -15.719 -18.234 1 87.38 124 VAL A CA 1
ATOM 960 C C . VAL A 1 124 ? -17.156 -15.367 -19.688 1 87.38 124 VAL A C 1
ATOM 962 O O . VAL A 1 124 ? -15.992 -15.227 -20.078 1 87.38 124 VAL A O 1
ATOM 965 N N . LYS A 1 125 ? -18.188 -15.117 -20.438 1 91.25 125 LYS A N 1
ATOM 966 C CA . LYS A 1 125 ? -18 -14.758 -21.844 1 91.25 125 LYS A CA 1
ATOM 967 C C . LYS A 1 125 ? -17.312 -13.406 -21.984 1 91.25 125 LYS A C 1
ATOM 969 O O . LYS A 1 125 ? -16.406 -13.25 -22.812 1 91.25 125 LYS A O 1
ATOM 974 N N . GLU A 1 126 ? -17.703 -12.57 -21.188 1 81.06 126 GLU A N 1
ATOM 975 C CA . GLU A 1 126 ? -17.109 -11.242 -21.234 1 81.06 126 GLU A CA 1
ATOM 976 C C . GLU A 1 126 ? -15.617 -11.289 -20.891 1 81.06 126 GLU A C 1
ATOM 978 O O . GLU A 1 126 ? -14.805 -10.625 -21.547 1 81.06 126 GLU A O 1
ATOM 983 N N . LEU A 1 127 ? -15.328 -12.086 -19.953 1 83.25 127 LEU A N 1
ATOM 984 C CA . LEU A 1 127 ? -13.93 -12.234 -19.562 1 83.25 127 LEU A CA 1
ATOM 985 C C . LEU A 1 127 ? -13.133 -12.945 -20.656 1 83.25 127 LEU A C 1
ATOM 987 O O . LEU A 1 127 ? -12.008 -12.539 -20.969 1 83.25 127 LEU A O 1
ATOM 991 N N . GLU A 1 128 ? -13.719 -13.906 -21.203 1 86.88 128 GLU A N 1
ATOM 992 C CA . GLU A 1 128 ? -13.07 -14.648 -22.281 1 86.88 128 GLU A CA 1
ATOM 993 C C . GLU A 1 128 ? -12.734 -13.734 -23.453 1 86.88 128 GLU A C 1
ATOM 995 O O . GLU A 1 128 ? -11.602 -13.734 -23.953 1 86.88 128 GLU A O 1
ATOM 1000 N N . VAL A 1 129 ? -13.664 -12.953 -23.844 1 86.44 129 VAL A N 1
ATOM 1001 C CA . VAL A 1 129 ? -13.508 -12.062 -24.984 1 86.44 129 VAL A CA 1
ATOM 1002 C C . VAL A 1 129 ? -12.453 -11.008 -24.672 1 86.44 129 VAL A C 1
ATOM 1004 O O . VAL A 1 129 ? -11.586 -10.727 -25.516 1 86.44 129 VAL A O 1
ATOM 1007 N N . ALA A 1 130 ? -12.508 -10.57 -23.469 1 79.44 130 ALA A N 1
ATOM 1008 C CA . ALA A 1 130 ? -11.555 -9.531 -23.094 1 79.44 130 ALA A CA 1
ATOM 1009 C C . ALA A 1 130 ? -10.133 -10.078 -23.078 1 79.44 130 ALA A C 1
ATOM 1011 O O . ALA A 1 130 ? -9.211 -9.438 -23.594 1 79.44 130 ALA A O 1
ATOM 1012 N N . VAL A 1 131 ? -9.961 -11.281 -22.578 1 81.56 131 VAL A N 1
ATOM 1013 C CA . VAL A 1 131 ? -8.641 -11.883 -22.453 1 81.56 131 VAL A CA 1
ATOM 1014 C C . VAL A 1 131 ? -8.094 -12.219 -23.844 1 81.56 131 VAL A C 1
ATOM 1016 O O . VAL A 1 131 ? -6.957 -11.867 -24.172 1 81.56 131 VAL A O 1
ATOM 1019 N N . ARG A 1 132 ? -8.914 -12.734 -24.703 1 86.12 132 ARG A N 1
ATOM 1020 C CA . ARG A 1 132 ? -8.461 -13.219 -26 1 86.12 132 ARG A CA 1
ATOM 1021 C C . ARG A 1 132 ? -8.242 -12.062 -26.969 1 86.12 132 ARG A C 1
ATOM 1023 O O . ARG A 1 132 ? -7.332 -12.109 -27.812 1 86.12 132 ARG A O 1
ATOM 1030 N N . ASN A 1 133 ? -8.953 -11 -26.781 1 83.88 133 ASN A N 1
ATOM 1031 C CA . ASN A 1 133 ? -8.906 -9.938 -27.781 1 83.88 133 ASN A CA 1
ATOM 1032 C C . ASN A 1 133 ? -7.945 -8.828 -27.359 1 83.88 133 ASN A C 1
ATOM 1034 O O . ASN A 1 133 ? -7.395 -8.125 -28.219 1 83.88 133 ASN A O 1
ATOM 1038 N N . ARG A 1 134 ? -7.707 -8.805 -26.078 1 76.38 134 ARG A N 1
ATOM 1039 C CA . ARG A 1 134 ? -7.027 -7.586 -25.656 1 76.38 134 ARG A CA 1
ATOM 1040 C C . ARG A 1 134 ? -5.688 -7.902 -25 1 76.38 134 ARG A C 1
ATOM 1042 O O . ARG A 1 134 ? -4.922 -6.992 -24.672 1 76.38 134 ARG A O 1
ATOM 1049 N N . THR A 1 135 ? -5.504 -9.195 -24.812 1 75.06 135 THR A N 1
ATOM 1050 C CA . THR A 1 135 ? -4.281 -9.539 -24.109 1 75.06 135 THR A CA 1
ATOM 1051 C C . THR A 1 135 ? -3.594 -10.734 -24.75 1 75.06 135 THR A C 1
ATOM 1053 O O . THR A 1 135 ? -4.129 -11.328 -25.688 1 75.06 135 THR A O 1
ATOM 1056 N N . ASP A 1 136 ? -2.434 -10.992 -24.281 1 75.44 136 ASP A N 1
ATOM 1057 C CA . ASP A 1 136 ? -1.709 -12.195 -24.688 1 75.44 136 ASP A CA 1
ATOM 1058 C C . ASP A 1 136 ? -1.74 -13.25 -23.578 1 75.44 136 ASP A C 1
ATOM 1060 O O . ASP A 1 136 ? -0.903 -14.156 -23.547 1 75.44 136 ASP A O 1
ATOM 1064 N N . LEU A 1 137 ? -2.773 -13.117 -22.781 1 79.62 137 LEU A N 1
ATOM 1065 C CA . LEU A 1 137 ? -2.904 -14.023 -21.656 1 79.62 137 LEU A CA 1
ATOM 1066 C C . LEU A 1 137 ? -3.652 -15.289 -22.047 1 79.62 137 LEU A C 1
ATOM 1068 O O . LEU A 1 137 ? -4.387 -15.297 -23.047 1 79.62 137 LEU A O 1
ATOM 1072 N N . HIS A 1 138 ? -3.348 -16.344 -21.359 1 84.69 138 HIS A N 1
ATOM 1073 C CA . HIS A 1 138 ? -4.129 -17.578 -21.484 1 84.69 138 HIS A CA 1
ATOM 1074 C C . HIS A 1 138 ? -5.371 -17.516 -20.594 1 84.69 138 HIS A C 1
ATOM 1076 O O . HIS A 1 138 ? -5.332 -16.969 -19.5 1 84.69 138 HIS A O 1
ATOM 1082 N N . PHE A 1 139 ? -6.359 -18.078 -21.141 1 89.75 139 PHE A N 1
ATOM 1083 C CA . PHE A 1 139 ? -7.645 -18.031 -20.469 1 89.75 139 PHE A CA 1
ATOM 1084 C C . PHE A 1 139 ? -7.914 -19.359 -19.75 1 89.75 139 PHE A C 1
ATOM 1086 O O . PHE A 1 139 ? -7.758 -20.422 -20.344 1 89.75 139 PHE A O 1
ATOM 1093 N N . GLY A 1 140 ? -8.195 -19.25 -18.375 1 89.62 140 GLY A N 1
ATOM 1094 C CA . GLY A 1 140 ? -8.508 -20.422 -17.578 1 89.62 140 GLY A CA 1
ATOM 1095 C C . GLY A 1 140 ? -9.742 -20.234 -16.719 1 89.62 140 GLY A C 1
ATOM 1096 O O . GLY A 1 140 ? -10.164 -19.109 -16.453 1 89.62 140 GLY A O 1
ATOM 1097 N N . LEU A 1 141 ? -10.312 -21.391 -16.344 1 89.62 141 LEU A N 1
ATOM 1098 C CA . LEU A 1 141 ? -11.523 -21.344 -15.531 1 89.62 141 LEU A CA 1
ATOM 1099 C C . LEU A 1 141 ? -11.406 -22.25 -14.312 1 89.62 141 LEU A C 1
ATOM 1101 O O . LEU A 1 141 ? -10.852 -23.359 -14.406 1 89.62 141 LEU A O 1
ATOM 1105 N N . TYR A 1 142 ? -11.93 -21.734 -13.266 1 87.94 142 TYR A N 1
ATOM 1106 C CA . TYR A 1 142 ? -12.094 -22.484 -12.031 1 87.94 142 TYR A CA 1
ATOM 1107 C C . TYR A 1 142 ? -13.484 -23.094 -11.945 1 87.94 142 TYR A C 1
ATOM 1109 O O . TYR A 1 142 ? -14.477 -22.469 -12.32 1 87.94 142 TYR A O 1
ATOM 1117 N N . TYR A 1 143 ? -13.562 -24.375 -11.445 1 89.62 143 TYR A N 1
ATOM 1118 C CA . TYR A 1 143 ? -14.852 -25 -11.219 1 89.62 143 TYR A CA 1
ATOM 1119 C C . TYR A 1 143 ? -14.852 -25.797 -9.914 1 89.62 143 TYR A C 1
ATOM 1121 O O . TYR A 1 143 ? -13.945 -26.594 -9.664 1 89.62 143 TYR A O 1
ATOM 1129 N N . SER A 1 144 ? -15.836 -25.531 -9.102 1 87.06 144 SER A N 1
ATOM 1130 C CA . SER A 1 144 ? -16.031 -26.312 -7.883 1 87.06 144 SER A CA 1
ATOM 1131 C C . SER A 1 144 ? -16.906 -27.531 -8.148 1 87.06 144 SER A C 1
ATOM 1133 O O . SER A 1 144 ? -18.062 -27.406 -8.531 1 87.06 144 SER A O 1
ATOM 1135 N N . LEU A 1 145 ? -16.438 -28.703 -7.832 1 89.88 145 LEU A N 1
ATOM 1136 C CA . LEU A 1 145 ? -17.141 -29.938 -8.148 1 89.88 145 LEU A CA 1
ATOM 1137 C C . LEU A 1 145 ? -18.406 -30.094 -7.305 1 89.88 145 LEU A C 1
ATOM 1139 O O . LEU A 1 145 ? -19.438 -30.547 -7.797 1 89.88 145 LEU A O 1
ATOM 1143 N N . PHE A 1 146 ? -18.312 -29.734 -6.055 1 85.62 146 PHE A N 1
ATOM 1144 C CA . PHE A 1 146 ? -19.453 -30.031 -5.184 1 85.62 146 PHE A CA 1
ATOM 1145 C C . PHE A 1 146 ? -20.125 -28.75 -4.711 1 85.62 146 PHE A C 1
ATOM 1147 O O . PHE A 1 146 ? -19.609 -27.656 -4.938 1 85.62 146 PHE A O 1
ATOM 1154 N N . GLU A 1 147 ? -21.344 -28.969 -4.262 1 78.44 147 GLU A N 1
ATOM 1155 C CA . GLU A 1 147 ? -22.125 -27.969 -3.561 1 78.44 147 GLU A CA 1
ATOM 1156 C C . GLU A 1 147 ? -22.641 -28.5 -2.219 1 78.44 147 GLU A C 1
ATOM 1158 O O . GLU A 1 147 ? -23.438 -29.438 -2.174 1 78.44 147 GLU A O 1
ATOM 1163 N N . TRP A 1 148 ? -22.281 -27.859 -1.18 1 74.56 148 TRP A N 1
ATOM 1164 C CA . TRP A 1 148 ? -22.422 -28.359 0.182 1 74.56 148 TRP A CA 1
ATOM 1165 C C . TRP A 1 148 ? -23.891 -28.672 0.482 1 74.56 148 TRP A C 1
ATOM 1167 O O . TRP A 1 148 ? -24.188 -29.672 1.144 1 74.56 148 TRP A O 1
ATOM 1177 N N . PHE A 1 149 ? -24.781 -27.891 0.008 1 75 149 PHE A N 1
ATOM 1178 C CA . PHE A 1 149 ? -26.141 -28.047 0.509 1 75 149 PHE A CA 1
ATOM 1179 C C . PHE A 1 149 ? -27.094 -28.453 -0.612 1 75 149 PHE A C 1
ATOM 1181 O O . PHE A 1 149 ? -28.312 -28.438 -0.432 1 75 149 PHE A O 1
ATOM 1188 N N . HIS A 1 150 ? -26.516 -28.797 -1.61 1 82.81 150 HIS A N 1
ATOM 1189 C CA . HIS A 1 150 ? -27.391 -29.234 -2.691 1 82.81 150 HIS A CA 1
ATOM 1190 C C . HIS A 1 150 ? -28.078 -30.547 -2.344 1 82.81 150 HIS A C 1
ATOM 1192 O O . HIS A 1 150 ? -27.406 -31.516 -1.96 1 82.81 150 HIS A O 1
ATOM 1198 N N . PRO A 1 151 ? -29.297 -30.578 -2.551 1 86.69 151 PRO A N 1
ATOM 1199 C CA . PRO A 1 151 ? -30.047 -31.766 -2.111 1 86.69 151 PRO A CA 1
ATOM 1200 C C . PRO A 1 151 ? -29.578 -33.031 -2.807 1 86.69 151 PRO A C 1
ATOM 1202 O O . PRO A 1 151 ? -29.484 -34.094 -2.176 1 86.69 151 PRO A O 1
ATOM 1205 N N . LEU A 1 152 ? -29.297 -33 -4.066 1 91.12 152 LEU A N 1
ATOM 1206 C CA . LEU A 1 152 ? -28.844 -34.188 -4.797 1 91.12 152 LEU A CA 1
ATOM 1207 C C . LEU A 1 152 ? -27.484 -34.656 -4.285 1 91.12 152 LEU A C 1
ATOM 1209 O O . LEU A 1 152 ? -27.234 -35.844 -4.211 1 91.12 152 LEU A O 1
ATOM 1213 N N . PHE A 1 153 ? -26.672 -33.812 -3.924 1 91.38 153 PHE A N 1
ATOM 1214 C CA . PHE A 1 153 ? -25.359 -34.156 -3.389 1 91.38 153 PHE A CA 1
ATOM 1215 C C . PHE A 1 153 ? -25.516 -34.844 -2.033 1 91.38 153 PHE A C 1
ATOM 1217 O O . PHE A 1 153 ? -24.875 -35.875 -1.774 1 91.38 153 PHE A O 1
ATOM 1224 N N . LEU A 1 154 ? -26.344 -34.219 -1.249 1 89.69 154 LEU A N 1
ATOM 1225 C CA . LEU A 1 154 ? -26.578 -34.75 0.083 1 89.69 154 LEU A CA 1
ATOM 1226 C C . LEU A 1 154 ? -27.156 -36.156 -0.003 1 89.69 154 LEU A C 1
ATOM 1228 O O . LEU A 1 154 ? -26.781 -37.031 0.788 1 89.69 154 LEU A O 1
ATOM 1232 N N . GLU A 1 155 ? -28.016 -36.344 -0.923 1 93 155 GLU A N 1
ATOM 1233 C CA . GLU A 1 155 ? -28.594 -37.688 -1.135 1 93 155 GLU A CA 1
ATOM 1234 C C . GLU A 1 155 ? -27.516 -38.688 -1.538 1 93 155 GLU A C 1
ATOM 1236 O O . GLU A 1 155 ? -27.469 -39.781 -1.016 1 93 155 GLU A O 1
ATOM 1241 N N . ASP A 1 156 ? -26.688 -38.312 -2.453 1 96 156 ASP A N 1
ATOM 1242 C CA . ASP A 1 156 ? -25.594 -39.188 -2.887 1 96 156 ASP A CA 1
ATOM 1243 C C . ASP A 1 156 ? -24.641 -39.469 -1.732 1 96 156 ASP A C 1
ATOM 1245 O O . ASP A 1 156 ? -24.188 -40.625 -1.575 1 96 156 ASP A O 1
ATOM 1249 N N . GLN A 1 157 ? -24.391 -38.469 -0.937 1 93.19 157 GLN A N 1
ATOM 1250 C CA . GLN A 1 157 ? -23.484 -38.625 0.207 1 93.19 157 GLN A CA 1
ATOM 1251 C C . GLN A 1 157 ? -24.062 -39.594 1.227 1 93.19 157 GLN A C 1
ATOM 1253 O O . GLN A 1 157 ? -23.312 -40.375 1.814 1 93.19 157 GLN A O 1
ATOM 1258 N N . SER A 1 158 ? -25.344 -39.531 1.413 1 93.38 158 SER A N 1
ATOM 1259 C CA . SER A 1 158 ? -26 -40.438 2.365 1 93.38 158 SER A CA 1
ATOM 1260 C C . SER A 1 158 ? -25.891 -41.906 1.927 1 93.38 158 SER A C 1
ATOM 1262 O O . SER A 1 158 ? -26.016 -42.812 2.748 1 93.38 158 SER A O 1
ATOM 1264 N N . SER A 1 159 ? -25.656 -42.094 0.673 1 95.5 159 SER A N 1
ATOM 1265 C CA . SER A 1 159 ? -25.469 -43.438 0.144 1 95.5 159 SER A CA 1
ATOM 1266 C C . SER A 1 159 ? -23.984 -43.781 0.033 1 95.5 159 SER A C 1
ATOM 1268 O O . SER A 1 159 ? -23.609 -44.688 -0.706 1 95.5 159 SER A O 1
ATOM 1270 N N . ALA A 1 160 ? -23.156 -43.031 0.658 1 94.94 160 ALA A N 1
ATOM 1271 C CA . ALA A 1 160 ? -21.703 -43.188 0.577 1 94.94 160 ALA A CA 1
ATOM 1272 C C . ALA A 1 160 ? -21.219 -43.125 -0.869 1 94.94 160 ALA A C 1
ATOM 1274 O O . ALA A 1 160 ? -20.359 -43.906 -1.287 1 94.94 160 ALA A O 1
ATOM 1275 N N . PHE A 1 161 ? -21.984 -42.312 -1.706 1 96.06 161 PHE A N 1
ATOM 1276 C CA . PHE A 1 161 ? -21.641 -41.969 -3.078 1 96.06 161 PHE A CA 1
ATOM 1277 C C . PHE A 1 161 ? -21.797 -43.156 -4 1 96.06 161 PHE A C 1
ATOM 1279 O O . PHE A 1 161 ? -21.078 -43.281 -5 1 96.06 161 PHE A O 1
ATOM 1286 N N . GLN A 1 162 ? -22.609 -44 -3.619 1 94.56 162 GLN A N 1
ATOM 1287 C CA . GLN A 1 162 ? -22.984 -45.094 -4.52 1 94.56 162 GLN A CA 1
ATOM 1288 C C . GLN A 1 162 ? -23.906 -44.594 -5.625 1 94.56 162 GLN A C 1
ATOM 1290 O O . GLN A 1 162 ? -23.891 -45.125 -6.738 1 94.56 162 GLN A O 1
ATOM 1295 N N . LYS A 1 163 ? -24.719 -43.656 -5.207 1 94.06 163 LYS A N 1
ATOM 1296 C CA . LYS A 1 163 ? -25.516 -42.938 -6.207 1 94.06 163 LYS A CA 1
ATOM 1297 C C . LYS A 1 163 ? -24.75 -41.781 -6.809 1 94.06 163 LYS A C 1
ATOM 1299 O O . LYS A 1 163 ? -23.891 -41.188 -6.152 1 94.06 163 LYS A O 1
ATOM 1304 N N . GLN A 1 164 ? -25.047 -41.5 -8.102 1 95.56 164 GLN A N 1
ATOM 1305 C CA . GLN A 1 164 ? -24.328 -40.438 -8.805 1 95.56 164 GLN A CA 1
ATOM 1306 C C . GLN A 1 164 ? -25.281 -39.406 -9.398 1 95.56 164 GLN A C 1
ATOM 1308 O O . GLN A 1 164 ? -25.078 -38.969 -10.523 1 95.56 164 GLN A O 1
ATOM 1313 N N . ARG A 1 165 ? -26.25 -39.031 -8.719 1 94.94 165 ARG A N 1
ATOM 1314 C CA . ARG A 1 165 ? -27.297 -38.156 -9.258 1 94.94 165 ARG A CA 1
ATOM 1315 C C . ARG A 1 165 ? -26.766 -36.719 -9.445 1 94.94 165 ARG A C 1
ATOM 1317 O O . ARG A 1 165 ? -27.031 -36.094 -10.469 1 94.94 165 ARG A O 1
ATOM 1324 N N . PHE A 1 166 ? -26.078 -36.25 -8.508 1 94.25 166 PHE A N 1
ATOM 1325 C CA . PHE A 1 166 ? -25.609 -34.875 -8.547 1 94.25 166 PHE A CA 1
ATOM 1326 C C . PHE A 1 166 ? -24.625 -34.656 -9.688 1 94.25 166 PHE A C 1
ATOM 1328 O O . PHE A 1 166 ? -24.812 -33.75 -10.516 1 94.25 166 PHE A O 1
ATOM 1335 N N . PRO A 1 167 ? -23.531 -35.531 -9.852 1 96.12 167 PRO A N 1
ATOM 1336 C CA . PRO A 1 167 ? -22.609 -35.312 -10.961 1 96.12 167 PRO A CA 1
ATOM 1337 C C . PRO A 1 167 ? -23.281 -35.406 -12.32 1 96.12 167 PRO A C 1
ATOM 1339 O O . PRO A 1 167 ? -22.953 -34.625 -13.227 1 96.12 167 PRO A O 1
ATOM 1342 N N . VAL A 1 168 ? -24.219 -36.188 -12.438 1 95.38 168 VAL A N 1
ATOM 1343 C CA . VAL A 1 168 ? -24.875 -36.406 -13.719 1 95.38 168 VAL A CA 1
ATOM 1344 C C . VAL A 1 168 ? -25.828 -35.25 -14.016 1 95.38 168 VAL A C 1
ATOM 1346 O O . VAL A 1 168 ? -25.953 -34.844 -15.164 1 95.38 168 VAL A O 1
ATOM 1349 N N . ALA A 1 169 ? -26.422 -34.75 -13.016 1 92 169 ALA A N 1
ATOM 1350 C CA . ALA A 1 169 ? -27.453 -33.719 -13.195 1 92 169 ALA A CA 1
ATOM 1351 C C . ALA A 1 169 ? -26.844 -32.344 -13.305 1 92 169 ALA A C 1
ATOM 1353 O O . ALA A 1 169 ? -27.406 -31.453 -13.953 1 92 169 ALA A O 1
ATOM 1354 N N . LYS A 1 170 ? -25.703 -32.156 -12.719 1 91.69 170 LYS A N 1
ATOM 1355 C CA . LYS A 1 170 ? -25.25 -30.797 -12.609 1 91.69 170 LYS A CA 1
ATOM 1356 C C . LYS A 1 170 ? -23.766 -30.672 -12.984 1 91.69 170 LYS A C 1
ATOM 1358 O O . LYS A 1 170 ? -23.422 -30.031 -13.984 1 91.69 170 LYS A O 1
ATOM 1363 N N . THR A 1 171 ? -22.891 -31.375 -12.258 1 93.69 171 THR A N 1
ATOM 1364 C CA . THR A 1 171 ? -21.453 -31.156 -12.367 1 93.69 171 THR A CA 1
ATOM 1365 C C . THR A 1 171 ? -20.969 -31.453 -13.781 1 93.69 171 THR A C 1
ATOM 1367 O O . THR A 1 171 ? -20.359 -30.594 -14.43 1 93.69 171 THR A O 1
ATOM 1370 N N . LEU A 1 172 ? -21.281 -32.625 -14.32 1 95.75 172 LEU A N 1
ATOM 1371 C CA . LEU A 1 172 ? -20.75 -33.031 -15.609 1 95.75 172 LEU A CA 1
ATOM 1372 C C . LEU A 1 172 ? -21.312 -32.188 -16.734 1 95.75 172 LEU A C 1
ATOM 1374 O O . LEU A 1 172 ? -20.562 -31.656 -17.562 1 95.75 172 LEU A O 1
ATOM 1378 N N . PRO A 1 173 ? -22.562 -31.938 -16.734 1 94.75 173 PRO A N 1
ATOM 1379 C CA . PRO A 1 173 ? -23.094 -31.062 -17.797 1 94.75 173 PRO A CA 1
ATOM 1380 C C . PRO A 1 173 ? -22.484 -29.672 -17.766 1 94.75 173 PRO A C 1
ATOM 1382 O O . PRO A 1 173 ? -22.188 -29.094 -18.828 1 94.75 173 PRO A O 1
ATOM 1385 N N . GLU A 1 174 ? -22.297 -29.125 -16.625 1 93.06 174 GLU A N 1
ATOM 1386 C CA . GLU A 1 174 ? -21.719 -27.797 -16.516 1 93.06 174 GLU A CA 1
ATOM 1387 C C . GLU A 1 174 ? -20.25 -27.797 -16.969 1 93.06 174 GLU A C 1
ATOM 1389 O O . GLU A 1 174 ? -19.797 -26.844 -17.609 1 93.06 174 GLU A O 1
ATOM 1394 N N . LEU A 1 175 ? -19.594 -28.844 -16.641 1 95.5 175 LEU A N 1
ATOM 1395 C CA . LEU A 1 175 ? -18.203 -28.969 -17.078 1 95.5 175 LEU A CA 1
ATOM 1396 C C . LEU A 1 175 ? -18.109 -29.031 -18.609 1 95.5 175 LEU A C 1
ATOM 1398 O O . LEU A 1 175 ? -17.281 -28.344 -19.203 1 95.5 175 LEU A O 1
ATOM 1402 N N . TYR A 1 176 ? -18.953 -29.844 -19.172 1 96.5 176 TYR A N 1
ATOM 1403 C CA . TYR A 1 176 ? -18.969 -29.922 -20.625 1 96.5 176 TYR A CA 1
ATOM 1404 C C . TYR A 1 176 ? -19.328 -28.578 -21.25 1 96.5 176 TYR A C 1
ATOM 1406 O O . TYR A 1 176 ? -18.734 -28.172 -22.25 1 96.5 176 TYR A O 1
ATOM 1414 N N . GLU A 1 177 ? -20.203 -27.891 -20.594 1 94.31 177 GLU A N 1
ATOM 1415 C CA . GLU A 1 177 ? -20.594 -26.562 -21.078 1 94.31 177 GLU A CA 1
ATOM 1416 C C . GLU A 1 177 ? -19.422 -25.578 -21.016 1 94.31 177 GLU A C 1
ATOM 1418 O O . GLU A 1 177 ? -19.172 -24.859 -21.984 1 94.31 177 GLU A O 1
ATOM 1423 N N . LEU A 1 178 ? -18.75 -25.547 -19.922 1 94.75 178 LEU A N 1
ATOM 1424 C CA . LEU A 1 178 ? -17.609 -24.641 -19.734 1 94.75 178 LEU A CA 1
ATOM 1425 C C . LEU A 1 178 ? -16.562 -24.859 -20.828 1 94.75 178 LEU A C 1
ATOM 1427 O O . LEU A 1 178 ? -16.047 -23.891 -21.406 1 94.75 178 LEU A O 1
ATOM 1431 N N . VAL A 1 179 ? -16.344 -26.141 -21.141 1 96.25 179 VAL A N 1
ATOM 1432 C CA . VAL A 1 179 ? -15.281 -26.484 -22.078 1 96.25 179 VAL A CA 1
ATOM 1433 C C . VAL A 1 179 ? -15.734 -26.188 -23.5 1 96.25 179 VAL A C 1
ATOM 1435 O O . VAL A 1 179 ? -14.992 -25.594 -24.281 1 96.25 179 VAL A O 1
ATOM 1438 N N . THR A 1 180 ? -16.906 -26.5 -23.828 1 97.19 180 THR A N 1
ATOM 1439 C CA . THR A 1 180 ? -17.375 -26.391 -25.203 1 97.19 180 THR A CA 1
ATOM 1440 C C . THR A 1 180 ? -17.719 -24.938 -25.531 1 97.19 180 THR A C 1
ATOM 1442 O O . THR A 1 180 ? -17.469 -24.484 -26.656 1 97.19 180 THR A O 1
ATOM 1445 N N . LYS A 1 181 ? -18.203 -24.25 -24.562 1 95.69 181 LYS A N 1
ATOM 1446 C CA . LYS A 1 181 ? -18.656 -22.891 -24.828 1 95.69 181 LYS A CA 1
ATOM 1447 C C . LYS A 1 181 ? -17.516 -21.891 -24.75 1 95.69 181 LYS A C 1
ATOM 1449 O O . LYS A 1 181 ? -17.422 -20.969 -25.562 1 95.69 181 LYS A O 1
ATOM 1454 N N . TYR A 1 182 ? -16.656 -22.047 -23.812 1 94.69 182 TYR A N 1
ATOM 1455 C CA . TYR A 1 182 ? -15.703 -20.984 -23.516 1 94.69 182 TYR A CA 1
ATOM 1456 C C . TYR A 1 182 ? -14.281 -21.422 -23.844 1 94.69 182 TYR A C 1
ATOM 1458 O O . TYR A 1 182 ? -13.367 -20.594 -23.906 1 94.69 182 TYR A O 1
ATOM 1466 N N . GLN A 1 183 ? -14.023 -22.672 -23.938 1 95.75 183 GLN A N 1
ATOM 1467 C CA . GLN A 1 183 ? -12.781 -23.266 -24.422 1 95.75 183 GLN A CA 1
ATOM 1468 C C . GLN A 1 183 ? -11.586 -22.781 -23.594 1 95.75 183 GLN A C 1
ATOM 1470 O O . GLN A 1 183 ? -10.633 -22.234 -24.156 1 95.75 183 GLN A O 1
ATOM 1475 N N . PRO A 1 184 ? -11.594 -23 -22.281 1 93.31 184 PRO A N 1
ATOM 1476 C CA . PRO A 1 184 ? -10.469 -22.562 -21.438 1 93.31 184 PRO A CA 1
ATOM 1477 C C . PRO A 1 184 ? -9.203 -23.391 -21.688 1 93.31 184 PRO A C 1
ATOM 1479 O O . PRO A 1 184 ? -9.281 -24.578 -22.031 1 93.31 184 PRO A O 1
ATOM 1482 N N . GLU A 1 185 ? -8.094 -22.75 -21.531 1 89.12 185 GLU A N 1
ATOM 1483 C CA . GLU A 1 185 ? -6.809 -23.438 -21.656 1 89.12 185 GLU A CA 1
ATOM 1484 C C . GLU A 1 185 ? -6.367 -24.031 -20.328 1 89.12 185 GLU A C 1
ATOM 1486 O O . GLU A 1 185 ? -5.457 -24.859 -20.281 1 89.12 185 GLU A O 1
ATOM 1491 N N . VAL A 1 186 ? -6.941 -23.562 -19.297 1 89.56 186 VAL A N 1
ATOM 1492 C CA . VAL A 1 186 ? -6.762 -24.156 -17.969 1 89.56 186 VAL A CA 1
ATOM 1493 C C . VAL A 1 186 ? -8.125 -24.469 -17.359 1 89.56 186 VAL A C 1
ATOM 1495 O O . VAL A 1 186 ? -9.008 -23.609 -17.312 1 89.56 186 VAL A O 1
ATOM 1498 N N . LEU A 1 187 ? -8.336 -25.656 -17.016 1 91.88 187 LEU A N 1
ATOM 1499 C CA . LEU A 1 187 ? -9.5 -26.047 -16.234 1 91.88 187 LEU A CA 1
ATOM 1500 C C . LEU A 1 187 ? -9.094 -26.469 -14.828 1 91.88 187 LEU A C 1
ATOM 1502 O O . LEU A 1 187 ? -8.492 -27.531 -14.633 1 91.88 187 LEU A O 1
ATOM 1506 N N . TRP A 1 188 ? -9.359 -25.594 -13.891 1 91.12 188 TRP A N 1
ATOM 1507 C CA . TRP A 1 188 ? -8.914 -25.734 -12.508 1 91.12 188 TRP A CA 1
ATOM 1508 C C . TRP A 1 188 ? -10.039 -26.234 -11.617 1 91.12 188 TRP A C 1
ATOM 1510 O O . TRP A 1 188 ? -10.977 -25.5 -11.305 1 91.12 188 TRP A O 1
ATOM 1520 N N . SER A 1 189 ? -9.961 -27.5 -11.266 1 91.31 189 SER A N 1
ATOM 1521 C CA . SER A 1 189 ? -11.016 -28.141 -10.484 1 91.31 189 SER A CA 1
ATOM 1522 C C . SER A 1 189 ? -10.703 -28.094 -8.992 1 91.31 189 SER A C 1
ATOM 1524 O O . SER A 1 189 ? -9.539 -28.078 -8.594 1 91.31 189 SER A O 1
ATOM 1526 N N . ASP A 1 190 ? -11.773 -27.969 -8.227 1 87.69 190 ASP A N 1
ATOM 1527 C CA . ASP A 1 190 ? -11.625 -27.984 -6.77 1 87.69 190 ASP A CA 1
ATOM 1528 C C . ASP A 1 190 ? -12.883 -28.516 -6.094 1 87.69 190 ASP A C 1
ATOM 1530 O O . ASP A 1 190 ? -13.922 -28.688 -6.742 1 87.69 190 ASP A O 1
ATOM 1534 N N . GLY A 1 191 ? -12.773 -28.875 -4.797 1 86.94 191 GLY A N 1
ATOM 1535 C CA . GLY A 1 191 ? -13.922 -29.203 -3.971 1 86.94 191 GLY A CA 1
ATOM 1536 C C . GLY A 1 191 ? -14.5 -30.578 -4.277 1 86.94 191 GLY A C 1
ATOM 1537 O O . GLY A 1 191 ? -15.656 -30.688 -4.699 1 86.94 191 GLY A O 1
ATOM 1538 N N . ASP A 1 192 ? -13.805 -31.594 -3.906 1 88.06 192 ASP A N 1
ATOM 1539 C CA . ASP A 1 192 ? -14.297 -32.938 -4.195 1 88.06 192 ASP A CA 1
ATOM 1540 C C . ASP A 1 192 ? -15.289 -33.406 -3.133 1 88.06 192 ASP A C 1
ATOM 1542 O O . ASP A 1 192 ? -15.898 -34.469 -3.266 1 88.06 192 ASP A O 1
ATOM 1546 N N . GLY A 1 193 ? -15.469 -32.594 -2.047 1 86.75 193 GLY A N 1
ATOM 1547 C CA . GLY A 1 193 ? -16.469 -32.906 -1.028 1 86.75 193 GLY A CA 1
ATOM 1548 C C . GLY A 1 193 ? -16.25 -34.25 -0.366 1 86.75 193 GLY A C 1
ATOM 1549 O O . GLY A 1 193 ? -17.203 -34.844 0.137 1 86.75 193 GLY A O 1
ATOM 1550 N N . GLY A 1 194 ? -15.102 -34.781 -0.501 1 91.06 194 GLY A N 1
ATOM 1551 C CA . GLY A 1 194 ? -14.805 -36.062 0.076 1 91.06 194 GLY A CA 1
ATOM 1552 C C . GLY A 1 194 ? -15.203 -37.219 -0.82 1 91.06 194 GLY A C 1
ATOM 1553 O O . GLY A 1 194 ? -15.016 -38.375 -0.46 1 91.06 194 GLY A O 1
ATOM 1554 N N . ALA A 1 195 ? -15.719 -37 -1.973 1 95.19 195 ALA A N 1
ATOM 1555 C CA . ALA A 1 195 ? -16.172 -38.062 -2.895 1 95.19 195 ALA A CA 1
ATOM 1556 C C . ALA A 1 195 ? -15.047 -38.5 -3.82 1 95.19 195 ALA A C 1
ATOM 1558 O O . ALA A 1 195 ? -14.242 -37.688 -4.273 1 95.19 195 ALA A O 1
ATOM 1559 N N . PRO A 1 196 ? -14.992 -39.812 -4.094 1 94.12 196 PRO A N 1
ATOM 1560 C CA . PRO A 1 196 ? -13.93 -40.312 -4.953 1 94.12 196 PRO A CA 1
ATOM 1561 C C . PRO A 1 196 ? -14.094 -39.906 -6.414 1 94.12 196 PRO A C 1
ATOM 1563 O O . PRO A 1 196 ? -15.148 -39.406 -6.797 1 94.12 196 PRO A O 1
ATOM 1566 N N . ASP A 1 197 ? -13.055 -40.188 -7.266 1 93.62 197 ASP A N 1
ATOM 1567 C CA . ASP A 1 197 ? -13.023 -39.781 -8.664 1 93.62 197 ASP A CA 1
ATOM 1568 C C . ASP A 1 197 ? -14.117 -40.469 -9.469 1 93.62 197 ASP A C 1
ATOM 1570 O O . ASP A 1 197 ? -14.703 -39.875 -10.375 1 93.62 197 ASP A O 1
ATOM 1574 N N . HIS A 1 198 ? -14.414 -41.719 -9.102 1 93.25 198 HIS A N 1
ATOM 1575 C CA . HIS A 1 198 ? -15.422 -42.469 -9.867 1 93.25 198 HIS A CA 1
ATOM 1576 C C . HIS A 1 198 ? -16.812 -41.875 -9.633 1 93.25 198 HIS A C 1
ATOM 1578 O O . HIS A 1 198 ? -17.656 -41.906 -10.531 1 93.25 198 HIS A O 1
ATOM 1584 N N . TYR A 1 199 ? -17.078 -41.344 -8.445 1 96.38 199 TYR A N 1
ATOM 1585 C CA . TYR A 1 199 ? -18.344 -40.656 -8.18 1 96.38 199 TYR A CA 1
ATOM 1586 C C . TYR A 1 199 ? -18.531 -39.5 -9.125 1 96.38 199 TYR A C 1
ATOM 1588 O O . TYR A 1 199 ? -19.594 -39.344 -9.711 1 96.38 199 TYR A O 1
ATOM 1596 N N . TRP A 1 200 ? -17.453 -38.75 -9.359 1 96.31 200 TRP A N 1
ATOM 1597 C CA . TRP A 1 200 ? -17.5 -37.562 -10.195 1 96.31 200 TRP A CA 1
ATOM 1598 C C . TRP A 1 200 ? -17.391 -37.938 -11.672 1 96.31 200 TRP A C 1
ATOM 1600 O O . TRP A 1 200 ? -17.516 -37.062 -12.547 1 96.31 200 TRP A O 1
ATOM 1610 N N . ASN A 1 201 ? -17.062 -39.219 -12.008 1 95.56 201 ASN A N 1
ATOM 1611 C CA . ASN A 1 201 ? -16.766 -39.656 -13.367 1 95.56 201 ASN A CA 1
ATOM 1612 C C . ASN A 1 201 ? -15.625 -38.844 -13.977 1 95.56 201 ASN A C 1
ATOM 1614 O O . ASN A 1 201 ? -15.664 -38.5 -15.156 1 95.56 201 ASN A O 1
ATOM 1618 N N . SER A 1 202 ? -14.664 -38.531 -13.125 1 94.62 202 SER A N 1
ATOM 1619 C CA . SER A 1 202 ? -13.555 -37.688 -13.523 1 94.62 202 SER A CA 1
ATOM 1620 C C . SER A 1 202 ? -12.719 -38.312 -14.617 1 94.62 202 SER A C 1
ATOM 1622 O O . SER A 1 202 ? -12.289 -37.656 -15.555 1 94.62 202 SER A O 1
ATOM 1624 N N . THR A 1 203 ? -12.547 -39.625 -14.562 1 93.25 203 THR A N 1
ATOM 1625 C CA . THR A 1 203 ? -11.719 -40.344 -15.539 1 93.25 203 THR A CA 1
ATOM 1626 C C . THR A 1 203 ? -12.32 -40.219 -16.938 1 93.25 203 THR A C 1
ATOM 1628 O O . THR A 1 203 ? -11.609 -39.906 -17.891 1 93.25 203 THR A O 1
ATOM 1631 N N . ASP A 1 204 ? -13.617 -40.406 -17.047 1 93.75 204 ASP A N 1
ATOM 1632 C CA . ASP A 1 204 ? -14.281 -40.312 -18.344 1 93.75 204 ASP A CA 1
ATOM 1633 C C . ASP A 1 204 ? -14.273 -38.875 -18.859 1 93.75 204 ASP A C 1
ATOM 1635 O O . ASP A 1 204 ? -14.078 -38.625 -20.062 1 93.75 204 ASP A O 1
ATOM 1639 N N . PHE A 1 205 ? -14.562 -38 -18.016 1 96.38 205 PHE A N 1
ATOM 1640 C CA . PHE A 1 205 ? -14.57 -36.594 -18.438 1 96.38 205 PHE A CA 1
ATOM 1641 C C . PHE A 1 205 ? -13.195 -36.188 -18.938 1 96.38 205 PHE A C 1
ATOM 1643 O O . PHE A 1 205 ? -13.086 -35.562 -19.984 1 96.38 205 PHE A O 1
ATOM 1650 N N . LEU A 1 206 ? -12.094 -36.594 -18.172 1 96 206 LEU A N 1
ATOM 1651 C CA . LEU A 1 206 ? -10.734 -36.219 -18.562 1 96 206 LEU A CA 1
ATOM 1652 C C . LEU A 1 206 ? -10.328 -36.875 -19.859 1 96 206 LEU A C 1
ATOM 1654 O O . LEU A 1 206 ? -9.602 -36.312 -20.672 1 96 206 LEU A O 1
ATOM 1658 N N . ALA A 1 207 ? -10.812 -38.125 -20 1 94.38 207 ALA A N 1
ATOM 1659 C CA . ALA A 1 207 ? -10.57 -38.781 -21.281 1 94.38 207 ALA A CA 1
ATOM 1660 C C . ALA A 1 207 ? -11.18 -38 -22.438 1 94.38 207 ALA A C 1
ATOM 1662 O O . ALA A 1 207 ? -10.539 -37.812 -23.469 1 94.38 207 ALA A O 1
ATOM 1663 N N . TRP A 1 208 ? -12.375 -37.562 -22.219 1 96.69 208 TRP A N 1
ATOM 1664 C CA . TRP A 1 208 ? -13.031 -36.75 -23.234 1 96.69 208 TRP A CA 1
ATOM 1665 C C . TRP A 1 208 ? -12.297 -35.438 -23.438 1 96.69 208 TRP A C 1
ATOM 1667 O O . TRP A 1 208 ? -12.078 -35 -24.562 1 96.69 208 TRP A O 1
ATOM 1677 N N . LEU A 1 209 ? -11.906 -34.812 -22.359 1 95.94 209 LEU A N 1
ATOM 1678 C CA . LEU A 1 209 ? -11.242 -33.531 -22.391 1 95.94 209 LEU A CA 1
ATOM 1679 C C . LEU A 1 209 ? -9.977 -33.594 -23.234 1 95.94 209 LEU A C 1
ATOM 1681 O O . LEU A 1 209 ? -9.766 -32.719 -24.094 1 95.94 209 LEU A O 1
ATOM 1685 N N . TYR A 1 210 ? -9.211 -34.656 -23.156 1 94.5 210 TYR A N 1
ATOM 1686 C CA . TYR A 1 210 ? -7.898 -34.75 -23.781 1 94.5 210 TYR A CA 1
ATOM 1687 C C . TYR A 1 210 ? -7.984 -35.406 -25.156 1 94.5 210 TYR A C 1
ATOM 1689 O O . TYR A 1 210 ? -7.039 -35.312 -25.953 1 94.5 210 TYR A O 1
ATOM 1697 N N . ASN A 1 211 ? -9.148 -36.031 -25.438 1 94.75 211 ASN A N 1
ATOM 1698 C CA . ASN A 1 211 ? -9.195 -36.781 -26.703 1 94.75 211 ASN A CA 1
ATOM 1699 C C . ASN A 1 211 ? -10.203 -36.188 -27.672 1 94.75 211 ASN A C 1
ATOM 1701 O O . ASN A 1 211 ? -10.016 -36.25 -28.875 1 94.75 211 ASN A O 1
ATOM 1705 N N . GLU A 1 212 ? -11.266 -35.625 -27.125 1 95.94 212 GLU A N 1
ATOM 1706 C CA . GLU A 1 212 ? -12.383 -35.312 -28.016 1 95.94 212 GLU A CA 1
ATOM 1707 C C . GLU A 1 212 ? -12.773 -33.844 -27.906 1 95.94 212 GLU A C 1
ATOM 1709 O O . GLU A 1 212 ? -13.406 -33.312 -28.812 1 95.94 212 GLU A O 1
ATOM 1714 N N . SER A 1 213 ? -12.438 -33.219 -26.844 1 96.62 213 SER A N 1
ATOM 1715 C CA . SER A 1 213 ? -12.914 -31.859 -26.609 1 96.62 213 SER A CA 1
ATOM 1716 C C . SER A 1 213 ? -12.305 -30.875 -27.609 1 96.62 213 SER A C 1
ATOM 1718 O O . SER A 1 213 ? -11.297 -31.188 -28.25 1 96.62 213 SER A O 1
ATOM 1720 N N . PRO A 1 214 ? -12.883 -29.688 -27.734 1 97.38 214 PRO A N 1
ATOM 1721 C CA . PRO A 1 214 ? -12.32 -28.688 -28.641 1 97.38 214 PRO A CA 1
ATOM 1722 C C . PRO A 1 214 ? -10.984 -28.125 -28.156 1 97.38 214 PRO A C 1
ATOM 1724 O O . PRO A 1 214 ? -10.273 -27.469 -28.906 1 97.38 214 PRO A O 1
ATOM 1727 N N . VAL A 1 215 ? -10.625 -28.406 -26.906 1 94.5 215 VAL A N 1
ATOM 1728 C CA . VAL A 1 215 ? -9.398 -27.828 -26.359 1 94.5 215 VAL A CA 1
ATOM 1729 C C . VAL A 1 215 ? -8.383 -28.938 -26.094 1 94.5 215 VAL A C 1
ATOM 1731 O O . VAL A 1 215 ? -7.41 -28.734 -25.359 1 94.5 215 VAL A O 1
ATOM 1734 N N . ARG A 1 216 ? -8.523 -30.062 -26.672 1 93.94 216 ARG A N 1
ATOM 1735 C CA . ARG A 1 216 ? -7.754 -31.266 -26.375 1 93.94 216 ARG A CA 1
ATOM 1736 C C . ARG A 1 216 ? -6.258 -31.031 -26.562 1 93.94 216 ARG A C 1
ATOM 1738 O O . ARG A 1 216 ? -5.43 -31.656 -25.906 1 93.94 216 ARG A O 1
ATOM 1745 N N . ASP A 1 217 ? -5.887 -30.047 -27.375 1 91.25 217 ASP A N 1
ATOM 1746 C CA . ASP A 1 217 ? -4.48 -29.844 -27.703 1 91.25 217 ASP A CA 1
ATOM 1747 C C . ASP A 1 217 ? -3.852 -28.781 -26.812 1 91.25 217 ASP A C 1
ATOM 1749 O O . ASP A 1 217 ? -2.631 -28.594 -26.812 1 91.25 217 ASP A O 1
ATOM 1753 N N . THR A 1 218 ? -4.668 -28.078 -25.969 1 89.31 218 THR A N 1
ATOM 1754 C CA . THR A 1 218 ? -4.109 -26.922 -25.281 1 89.31 218 THR A CA 1
ATOM 1755 C C . THR A 1 218 ? -4.418 -27 -23.781 1 89.31 218 THR A C 1
ATOM 1757 O O . THR A 1 218 ? -3.703 -26.406 -22.969 1 89.31 218 THR A O 1
ATOM 1760 N N . VAL A 1 219 ? -5.355 -27.719 -23.359 1 92.31 219 VAL A N 1
ATOM 1761 C CA . VAL A 1 219 ? -5.906 -27.625 -22.016 1 92.31 219 VAL A CA 1
ATOM 1762 C C . VAL A 1 219 ? -4.977 -28.312 -21.031 1 92.31 219 VAL A C 1
ATOM 1764 O O . VAL A 1 219 ? -4.387 -29.359 -21.344 1 92.31 219 VAL A O 1
ATOM 1767 N N . VAL A 1 220 ? -4.781 -27.703 -19.906 1 90 220 VAL A N 1
ATOM 1768 C CA . VAL A 1 220 ? -4.133 -28.344 -18.766 1 90 220 VAL A CA 1
ATOM 1769 C C . VAL A 1 220 ? -5.059 -28.312 -17.547 1 90 220 VAL A C 1
ATOM 1771 O O . VAL A 1 220 ? -5.879 -27.391 -17.422 1 90 220 VAL A O 1
ATOM 1774 N N . THR A 1 221 ? -4.977 -29.344 -16.703 1 92.56 221 THR A N 1
ATOM 1775 C CA . THR A 1 221 ? -5.812 -29.375 -15.508 1 92.56 221 THR A CA 1
ATOM 1776 C C . THR A 1 221 ? -4.988 -29.766 -14.281 1 92.56 221 THR A C 1
ATOM 1778 O O . THR A 1 221 ? -3.943 -30.391 -14.406 1 92.56 221 THR A O 1
ATOM 1781 N N . ASN A 1 222 ? -5.457 -29.344 -13.125 1 92.75 222 ASN A N 1
ATOM 1782 C CA . ASN A 1 222 ? -4.773 -29.625 -11.875 1 92.75 222 ASN A CA 1
ATOM 1783 C C . ASN A 1 222 ? -5.105 -31.031 -11.359 1 92.75 222 ASN A C 1
ATOM 1785 O O . ASN A 1 222 ? -5.551 -31.875 -12.125 1 92.75 222 ASN A O 1
ATOM 1789 N N . ASP A 1 223 ? -4.855 -31.328 -10.086 1 94.25 223 ASP A N 1
ATOM 1790 C CA . ASP A 1 223 ? -4.91 -32.656 -9.523 1 94.25 223 ASP A CA 1
ATOM 1791 C C . ASP A 1 223 ? -6.117 -32.844 -8.602 1 94.25 223 ASP A C 1
ATOM 1793 O O . ASP A 1 223 ? -6.172 -33.781 -7.801 1 94.25 223 ASP A O 1
ATOM 1797 N N . ARG A 1 224 ? -7.109 -31.891 -8.719 1 93.94 224 ARG A N 1
ATOM 1798 C CA . ARG A 1 224 ? -8.195 -31.906 -7.742 1 93.94 224 ARG A CA 1
ATOM 1799 C C . ARG A 1 224 ? -9.492 -32.406 -8.367 1 93.94 224 ARG A C 1
ATOM 1801 O O . ARG A 1 224 ? -10.492 -31.688 -8.398 1 93.94 224 ARG A O 1
ATOM 1808 N N . TRP A 1 225 ? -9.57 -33.719 -8.742 1 95.81 225 TRP A N 1
ATOM 1809 C CA . TRP A 1 225 ? -10.695 -34.25 -9.492 1 95.81 225 TRP A CA 1
ATOM 1810 C C . TRP A 1 225 ? -11.398 -35.344 -8.695 1 95.81 225 TRP A C 1
ATOM 1812 O O . TRP A 1 225 ? -12.172 -36.125 -9.25 1 95.81 225 TRP A O 1
ATOM 1822 N N . GLY A 1 226 ? -11.156 -35.406 -7.422 1 94.88 226 GLY A N 1
ATOM 1823 C CA . GLY A 1 226 ? -11.766 -36.375 -6.516 1 94.88 226 GLY A CA 1
ATOM 1824 C C . GLY A 1 226 ? -10.883 -36.719 -5.328 1 94.88 226 GLY A C 1
ATOM 1825 O O . GLY A 1 226 ? -9.68 -36.438 -5.352 1 94.88 226 GLY A O 1
ATOM 1826 N N . ALA A 1 227 ? -11.594 -37.281 -4.348 1 92.94 227 ALA A N 1
ATOM 1827 C CA . ALA A 1 227 ? -10.844 -37.719 -3.17 1 92.94 227 ALA A CA 1
ATOM 1828 C C . ALA A 1 227 ? -9.742 -38.688 -3.551 1 92.94 227 ALA A C 1
ATOM 1830 O O . ALA A 1 227 ? -9.977 -39.656 -4.289 1 92.94 227 ALA A O 1
ATOM 1831 N N . GLY A 1 228 ? -8.516 -38.375 -3.1 1 91.25 228 GLY A N 1
ATOM 1832 C CA . GLY A 1 228 ? -7.387 -39.25 -3.344 1 91.25 228 GLY A CA 1
ATOM 1833 C C . GLY A 1 228 ? -6.582 -38.875 -4.57 1 91.25 228 GLY A C 1
ATOM 1834 O O . GLY A 1 228 ? -5.496 -39.406 -4.797 1 91.25 228 GLY A O 1
ATOM 1835 N N . SER A 1 229 ? -7.07 -37.969 -5.324 1 93.31 229 SER A N 1
ATOM 1836 C CA . SER A 1 229 ? -6.387 -37.625 -6.562 1 93.31 229 SER A CA 1
ATOM 1837 C C . SER A 1 229 ? -5.328 -36.562 -6.324 1 93.31 229 SER A C 1
ATOM 1839 O O . SER A 1 229 ? -4.367 -36.438 -7.086 1 93.31 229 SER A O 1
ATOM 1841 N N . ILE A 1 230 ? -5.402 -35.781 -5.289 1 94.31 230 ILE A N 1
ATOM 1842 C CA . ILE A 1 230 ? -4.531 -34.625 -5.031 1 94.31 230 ILE A CA 1
ATOM 1843 C C . ILE A 1 230 ? -3.086 -35.094 -4.887 1 94.31 230 ILE A C 1
ATOM 1845 O O . ILE A 1 230 ? -2.812 -36.062 -4.168 1 94.31 230 ILE A O 1
ATOM 1849 N N . CYS A 1 231 ? -2.283 -34.531 -5.555 1 94.75 231 CYS A N 1
ATOM 1850 C CA . CYS A 1 231 ? -0.844 -34.781 -5.555 1 94.75 231 CYS A CA 1
ATOM 1851 C C . CYS A 1 231 ? -0.51 -36.125 -6.148 1 94.75 231 CYS A C 1
ATOM 1853 O O . CYS A 1 231 ? 0.557 -36.688 -5.879 1 94.75 231 CYS A O 1
ATOM 1855 N N . LYS A 1 232 ? -1.367 -36.719 -6.902 1 92.31 232 LYS A N 1
ATOM 1856 C CA . LYS A 1 232 ? -1.143 -38.031 -7.504 1 92.31 232 LYS A CA 1
ATOM 1857 C C . LYS A 1 232 ? -1.426 -38.031 -9 1 92.31 232 LYS A C 1
ATOM 1859 O O . LYS A 1 232 ? -0.695 -38.625 -9.789 1 92.31 232 LYS A O 1
ATOM 1864 N N . HIS A 1 233 ? -2.584 -37.344 -9.32 1 88.5 233 HIS A N 1
ATOM 1865 C CA . HIS A 1 233 ? -3.006 -37.312 -10.711 1 88.5 233 HIS A CA 1
ATOM 1866 C C . HIS A 1 233 ? -3.33 -35.906 -11.172 1 88.5 233 HIS A C 1
ATOM 1868 O O . HIS A 1 233 ? -3.889 -35.125 -10.414 1 88.5 233 HIS A O 1
ATOM 1874 N N . GLY A 1 234 ? -2.861 -35.531 -12.398 1 87.44 234 GLY A N 1
ATOM 1875 C CA . GLY A 1 234 ? -3.113 -34.188 -12.953 1 87.44 234 GLY A CA 1
ATOM 1876 C C . GLY A 1 234 ? -2.002 -33.719 -13.859 1 87.44 234 GLY A C 1
ATOM 1877 O O . GLY A 1 234 ? -0.876 -34.219 -13.797 1 87.44 234 GLY A O 1
ATOM 1878 N N . GLY A 1 235 ? -2.381 -32.812 -14.75 1 88.94 235 GLY A N 1
ATOM 1879 C CA . GLY A 1 235 ? -1.354 -32.188 -15.555 1 88.94 235 GLY A CA 1
ATOM 1880 C C . GLY A 1 235 ? -0.29 -31.484 -14.719 1 88.94 235 GLY A C 1
ATOM 1881 O O . GLY A 1 235 ? 0.881 -31.453 -15.102 1 88.94 235 GLY A O 1
ATOM 1882 N N . TYR A 1 236 ? -0.667 -30.922 -13.617 1 90.81 236 TYR A N 1
ATOM 1883 C CA . TYR A 1 236 ? 0.235 -30.375 -12.609 1 90.81 236 TYR A CA 1
ATOM 1884 C C . TYR A 1 236 ? -0.333 -30.578 -11.203 1 90.81 236 TYR A C 1
ATOM 1886 O O . TYR A 1 236 ? -1.547 -30.703 -11.031 1 90.81 236 TYR A O 1
ATOM 1894 N N . TYR A 1 237 ? 0.54 -30.594 -10.211 1 94.75 237 TYR A N 1
ATOM 1895 C CA . TYR A 1 237 ? 0.15 -30.828 -8.828 1 94.75 237 TYR A CA 1
ATOM 1896 C C . TYR A 1 237 ? -0.048 -29.516 -8.086 1 94.75 237 TYR A C 1
ATOM 1898 O O . TYR A 1 237 ? 0.718 -28.562 -8.273 1 94.75 237 TYR A O 1
ATOM 1906 N N . THR A 1 238 ? -1.069 -29.484 -7.266 1 92.56 238 THR A N 1
ATOM 1907 C CA . THR A 1 238 ? -1.264 -28.375 -6.344 1 92.56 238 THR A CA 1
ATOM 1908 C C . THR A 1 238 ? -1.069 -28.828 -4.898 1 92.56 238 THR A C 1
ATOM 1910 O O . THR A 1 238 ? -0.757 -28.016 -4.023 1 92.56 238 THR A O 1
ATOM 1913 N N . CYS A 1 239 ? -1.335 -30.094 -4.598 1 95.12 239 CYS A N 1
ATOM 1914 C CA . CYS A 1 239 ? -1.062 -30.828 -3.369 1 95.12 239 CYS A CA 1
ATOM 1915 C C . CYS A 1 239 ? -1.754 -30.172 -2.178 1 95.12 239 CYS A C 1
ATOM 1917 O O . CYS A 1 239 ? -2.535 -30.828 -1.479 1 95.12 239 CYS A O 1
ATOM 1919 N N . SER A 1 240 ? -1.46 -28.922 -1.904 1 93.06 240 SER A N 1
ATOM 1920 C CA . SER A 1 240 ? -2.105 -28.141 -0.857 1 93.06 240 SER A CA 1
ATOM 1921 C C . SER A 1 240 ? -2.16 -26.656 -1.231 1 93.06 240 SER A C 1
ATOM 1923 O O . SER A 1 240 ? -1.473 -26.219 -2.156 1 93.06 240 SER A O 1
ATOM 1925 N N . ASP A 1 241 ? -3.018 -25.984 -0.541 1 90.12 241 ASP A N 1
ATOM 1926 C CA . ASP A 1 241 ? -2.965 -24.531 -0.659 1 90.12 241 ASP A CA 1
ATOM 1927 C C . ASP A 1 241 ? -1.603 -24 -0.23 1 90.12 241 ASP A C 1
ATOM 1929 O O . ASP A 1 241 ? -1.012 -24.484 0.735 1 90.12 241 ASP A O 1
ATOM 1933 N N . ARG A 1 242 ? -1.179 -23.031 -0.98 1 93.75 242 ARG A N 1
ATOM 1934 C CA . ARG A 1 242 ? 0.121 -22.438 -0.712 1 93.75 242 ARG A CA 1
ATOM 1935 C C . ARG A 1 242 ? 1.227 -23.484 -0.713 1 93.75 242 ARG A C 1
ATOM 1937 O O . ARG A 1 242 ? 2.092 -23.484 0.165 1 93.75 242 ARG A O 1
ATOM 1944 N N . TYR A 1 243 ? 1.137 -24.391 -1.69 1 94.56 243 TYR A N 1
ATOM 1945 C CA . TYR A 1 243 ? 2.084 -25.484 -1.819 1 94.56 243 TYR A CA 1
ATOM 1946 C C . TYR A 1 243 ? 3.438 -24.984 -2.309 1 94.56 243 TYR A C 1
ATOM 1948 O O . TYR A 1 243 ? 3.52 -24.281 -3.314 1 94.56 243 TYR A O 1
ATOM 1956 N N . ASN A 1 244 ? 4.477 -25.25 -1.558 1 94.88 244 ASN A N 1
ATOM 1957 C CA . ASN A 1 244 ? 5.863 -25 -1.933 1 94.88 244 ASN A CA 1
ATOM 1958 C C . ASN A 1 244 ? 6.805 -26.031 -1.339 1 94.88 244 ASN A C 1
ATOM 1960 O O . ASN A 1 244 ? 7.188 -25.938 -0.172 1 94.88 244 ASN A O 1
ATOM 1964 N N . PRO A 1 245 ? 7.125 -26.984 -2.096 1 94.94 245 PRO A N 1
ATOM 1965 C CA . PRO A 1 245 ? 7.973 -28.062 -1.577 1 94.94 245 PRO A CA 1
ATOM 1966 C C . PRO A 1 245 ? 9.391 -27.578 -1.246 1 94.94 245 PRO A C 1
ATOM 1968 O O . PRO A 1 245 ? 10.102 -28.234 -0.485 1 94.94 245 PRO A O 1
ATOM 1971 N N . GLY A 1 246 ? 9.898 -26.469 -1.841 1 93.44 246 GLY A N 1
ATOM 1972 C CA . GLY A 1 246 ? 11.219 -25.922 -1.56 1 93.44 246 GLY A CA 1
ATOM 1973 C C . GLY A 1 246 ? 12.336 -26.641 -2.283 1 93.44 246 GLY A C 1
ATOM 1974 O O . GLY A 1 246 ? 13.516 -26.391 -2.031 1 93.44 246 GLY A O 1
ATOM 1975 N N . HIS A 1 247 ? 11.93 -27.641 -3.055 1 94.5 247 HIS A N 1
ATOM 1976 C CA . HIS A 1 247 ? 12.883 -28.391 -3.867 1 94.5 247 HIS A CA 1
ATOM 1977 C C . HIS A 1 247 ? 12.266 -28.797 -5.199 1 94.5 247 HIS A C 1
ATOM 1979 O O . HIS A 1 247 ? 11.055 -28.688 -5.383 1 94.5 247 HIS A O 1
ATOM 1985 N N . LEU A 1 248 ? 13.117 -29.234 -6.109 1 95.38 248 LEU A N 1
ATOM 1986 C CA . LEU A 1 248 ? 12.672 -29.625 -7.445 1 95.38 248 LEU A CA 1
ATOM 1987 C C . LEU A 1 248 ? 11.891 -30.938 -7.398 1 95.38 248 LEU A C 1
ATOM 1989 O O . LEU A 1 248 ? 12.328 -31.906 -6.773 1 95.38 248 LEU A O 1
ATOM 1993 N N . LEU A 1 249 ? 10.758 -30.906 -8.039 1 92.12 249 LEU A N 1
ATOM 1994 C CA . LEU A 1 249 ? 9.953 -32.125 -8.203 1 92.12 249 LEU A CA 1
ATOM 1995 C C . LEU A 1 249 ? 10 -32.594 -9.641 1 92.12 249 LEU A C 1
ATOM 1997 O O . LEU A 1 249 ? 10.164 -31.812 -10.57 1 92.12 249 LEU A O 1
ATOM 2001 N N . PRO A 1 250 ? 9.867 -33.875 -9.766 1 90.62 250 PRO A N 1
ATOM 2002 C CA . PRO A 1 250 ? 9.867 -34.406 -11.125 1 90.62 250 PRO A CA 1
ATOM 2003 C C . PRO A 1 250 ? 8.594 -34.062 -11.891 1 90.62 250 PRO A C 1
ATOM 2005 O O . PRO A 1 250 ? 8.547 -34.219 -13.117 1 90.62 250 PRO A O 1
ATOM 2008 N N . HIS A 1 251 ? 7.609 -33.625 -11.172 1 92.5 251 HIS A N 1
ATOM 2009 C CA . HIS A 1 251 ? 6.328 -33.25 -11.773 1 92.5 251 HIS A CA 1
ATOM 2010 C C . HIS A 1 251 ? 6.031 -31.766 -11.602 1 92.5 251 HIS A C 1
ATOM 2012 O O . HIS A 1 251 ? 6.309 -31.203 -10.547 1 92.5 251 HIS A O 1
ATOM 2018 N N . LYS A 1 252 ? 5.43 -31.156 -12.703 1 92.81 252 LYS A N 1
ATOM 2019 C CA . LYS A 1 252 ? 5.051 -29.75 -12.594 1 92.81 252 LYS A CA 1
ATOM 2020 C C . LYS A 1 252 ? 4.062 -29.531 -11.445 1 92.81 252 LYS A C 1
ATOM 2022 O O . LYS A 1 252 ? 3.273 -30.422 -11.125 1 92.81 252 LYS A O 1
ATOM 2027 N N . TRP A 1 253 ? 4.199 -28.375 -10.852 1 93.44 253 TRP A N 1
ATOM 2028 C CA . TRP A 1 253 ? 3.332 -28.062 -9.719 1 93.44 253 TRP A CA 1
ATOM 2029 C C . TRP A 1 253 ? 3.014 -26.578 -9.656 1 93.44 253 TRP A C 1
ATOM 2031 O O . TRP A 1 253 ? 3.588 -25.781 -10.406 1 93.44 253 TRP A O 1
ATOM 2041 N N . GLU A 1 254 ? 1.998 -26.266 -8.875 1 91.94 254 GLU A N 1
ATOM 2042 C CA . GLU A 1 254 ? 1.522 -24.891 -8.766 1 91.94 254 GLU A CA 1
ATOM 2043 C C . GLU A 1 254 ? 1.386 -24.469 -7.309 1 91.94 254 GLU A C 1
ATOM 2045 O O . GLU A 1 254 ? 0.838 -25.219 -6.492 1 91.94 254 GLU A O 1
ATOM 2050 N N . ASN A 1 255 ? 2.068 -23.375 -7.055 1 92.81 255 ASN A N 1
ATOM 2051 C CA . ASN A 1 255 ? 1.811 -22.688 -5.793 1 92.81 255 ASN A CA 1
ATOM 2052 C C . ASN A 1 255 ? 0.558 -21.828 -5.871 1 92.81 255 ASN A C 1
ATOM 2054 O O . ASN A 1 255 ? 0.616 -20.688 -6.34 1 92.81 255 ASN A O 1
ATOM 2058 N N . CYS A 1 256 ? -0.544 -22.406 -5.422 1 91.12 256 CYS A N 1
ATOM 2059 C CA . CYS A 1 256 ? -1.801 -21.672 -5.371 1 91.12 256 CYS A CA 1
ATOM 2060 C C . CYS A 1 256 ? -1.945 -20.938 -4.047 1 91.12 256 CYS A C 1
ATOM 2062 O O . CYS A 1 256 ? -2.219 -21.547 -3.014 1 91.12 256 CYS A O 1
ATOM 2064 N N . MET A 1 257 ? -1.749 -19.562 -4.152 1 91.06 257 MET A N 1
ATOM 2065 C CA . MET A 1 257 ? -1.665 -18.828 -2.889 1 91.06 257 MET A CA 1
ATOM 2066 C C . MET A 1 257 ? -2.371 -17.484 -2.986 1 91.06 257 MET A C 1
ATOM 2068 O O . MET A 1 257 ? -2.955 -17.156 -4.02 1 91.06 257 MET A O 1
ATOM 2072 N N . THR A 1 258 ? -2.506 -16.797 -1.759 1 89.56 258 THR A N 1
ATOM 2073 C CA . THR A 1 258 ? -3.186 -15.508 -1.65 1 89.56 258 THR A CA 1
ATOM 2074 C C . THR A 1 258 ? -2.24 -14.438 -1.117 1 89.56 258 THR A C 1
ATOM 2076 O O . THR A 1 258 ? -1.287 -14.742 -0.398 1 89.56 258 THR A O 1
ATOM 2079 N N . ILE A 1 259 ? -2.547 -13.234 -1.541 1 92.12 259 ILE A N 1
ATOM 2080 C CA . ILE A 1 259 ? -1.805 -12.117 -0.975 1 92.12 259 ILE A CA 1
ATOM 2081 C C . ILE A 1 259 ? -2.16 -11.961 0.502 1 92.12 259 ILE A C 1
ATOM 2083 O O . ILE A 1 259 ? -1.285 -11.695 1.332 1 92.12 259 ILE A O 1
ATOM 2087 N N . ASP A 1 260 ? -3.459 -12.102 0.768 1 90 260 ASP A N 1
ATOM 2088 C CA . ASP A 1 260 ? -3.893 -12.148 2.162 1 90 260 ASP A CA 1
ATOM 2089 C C . ASP A 1 260 ? -3.406 -13.422 2.846 1 90 260 ASP A C 1
ATOM 2091 O O . ASP A 1 260 ? -3.67 -14.531 2.369 1 90 260 ASP A O 1
ATOM 2095 N N . LYS A 1 261 ? -2.777 -13.336 3.939 1 92.94 261 LYS A N 1
ATOM 2096 C CA . LYS A 1 261 ? -2.139 -14.477 4.598 1 92.94 261 LYS A CA 1
ATOM 2097 C C . LYS A 1 261 ? -3.176 -15.414 5.203 1 92.94 261 LYS A C 1
ATOM 2099 O O . LYS A 1 261 ? -2.871 -16.562 5.508 1 92.94 261 LYS A O 1
ATOM 2104 N N . PHE A 1 262 ? -4.41 -14.906 5.328 1 87.81 262 PHE A N 1
ATOM 2105 C CA . PHE A 1 262 ? -5.32 -15.672 6.172 1 87.81 262 PHE A CA 1
ATOM 2106 C C . PHE A 1 262 ? -6.605 -16 5.422 1 87.81 262 PHE A C 1
ATOM 2108 O O . PHE A 1 262 ? -7.457 -16.734 5.934 1 87.81 262 PHE A O 1
ATOM 2115 N N . SER A 1 263 ? -6.684 -15.383 4.188 1 84.88 263 SER A N 1
ATOM 2116 C CA . SER A 1 263 ? -7.992 -15.562 3.564 1 84.88 263 SER A CA 1
ATOM 2117 C C . SER A 1 263 ? -7.883 -15.562 2.043 1 84.88 263 SER A C 1
ATOM 2119 O O . SER A 1 263 ? -7.051 -14.852 1.474 1 84.88 263 SER A O 1
ATOM 2121 N N . TRP A 1 264 ? -8.742 -16.328 1.476 1 81.81 264 TRP A N 1
ATOM 2122 C CA . TRP A 1 264 ? -8.914 -16.312 0.027 1 81.81 264 TRP A CA 1
ATOM 2123 C C . TRP A 1 264 ? -9.82 -15.164 -0.404 1 81.81 264 TRP A C 1
ATOM 2125 O O . TRP A 1 264 ? -9.781 -14.727 -1.559 1 81.81 264 TRP A O 1
ATOM 2135 N N . GLY A 1 265 ? -10.711 -14.75 0.491 1 79.94 265 GLY A N 1
ATOM 2136 C CA . GLY A 1 265 ? -11.648 -13.68 0.213 1 79.94 265 GLY A CA 1
ATOM 2137 C C . GLY A 1 265 ? -11.305 -12.383 0.929 1 79.94 265 GLY A C 1
ATOM 2138 O O . GLY A 1 265 ? -10.406 -12.352 1.771 1 79.94 265 GLY A O 1
ATOM 2139 N N . TYR A 1 266 ? -12.117 -11.391 0.649 1 82.81 266 TYR A N 1
ATOM 2140 C CA . TYR A 1 266 ? -11.898 -10.062 1.213 1 82.81 266 TYR A CA 1
ATOM 2141 C C . TYR A 1 266 ? -12.211 -10.047 2.705 1 82.81 266 TYR A C 1
ATOM 2143 O O . TYR A 1 266 ? -13.234 -10.578 3.139 1 82.81 266 TYR A O 1
ATOM 2151 N N . ARG A 1 267 ? -11.297 -9.406 3.434 1 82.56 267 ARG A N 1
ATOM 2152 C CA . ARG A 1 267 ? -11.508 -9.148 4.855 1 82.56 267 ARG A CA 1
ATOM 2153 C C . ARG A 1 267 ? -11.508 -7.648 5.141 1 82.56 267 ARG A C 1
ATOM 2155 O O . ARG A 1 267 ? -10.469 -6.988 5.023 1 82.56 267 ARG A O 1
ATOM 2162 N N . ARG A 1 268 ? -12.594 -7.238 5.559 1 75.5 268 ARG A N 1
ATOM 2163 C CA . ARG A 1 268 ? -12.719 -5.812 5.844 1 75.5 268 ARG A CA 1
ATOM 2164 C C . ARG A 1 268 ? -11.859 -5.414 7.039 1 75.5 268 ARG A C 1
ATOM 2166 O O . ARG A 1 268 ? -11.422 -4.27 7.141 1 75.5 268 ARG A O 1
ATOM 2173 N N . GLU A 1 269 ? -11.633 -6.371 7.887 1 78.5 269 GLU A N 1
ATOM 2174 C CA . GLU A 1 269 ? -10.938 -6.059 9.133 1 78.5 269 GLU A CA 1
ATOM 2175 C C . GLU A 1 269 ? -9.438 -6.281 9 1 78.5 269 GLU A C 1
ATOM 2177 O O . GLU A 1 269 ? -8.688 -6.086 9.953 1 78.5 269 GLU A O 1
ATOM 2182 N N . ALA A 1 270 ? -9.062 -6.703 7.82 1 85.81 270 ALA A N 1
ATOM 2183 C CA . ALA A 1 270 ? -7.652 -7.016 7.633 1 85.81 270 ALA A CA 1
ATOM 2184 C C . ALA A 1 270 ? -6.777 -5.793 7.891 1 85.81 270 ALA A C 1
ATOM 2186 O O . ALA A 1 270 ? -7.152 -4.668 7.543 1 85.81 270 ALA A O 1
ATOM 2187 N N . GLU A 1 271 ? -5.66 -6.012 8.523 1 86.06 271 GLU A N 1
ATOM 2188 C CA . GLU A 1 271 ? -4.621 -5.004 8.703 1 86.06 271 GLU A CA 1
ATOM 2189 C C . GLU A 1 271 ? -3.465 -5.219 7.734 1 86.06 271 GLU A C 1
ATOM 2191 O O . GLU A 1 271 ? -3.355 -6.281 7.117 1 86.06 271 GLU A O 1
ATOM 2196 N N . ILE A 1 272 ? -2.598 -4.266 7.621 1 87.94 272 ILE A N 1
ATOM 2197 C CA . ILE A 1 272 ? -1.547 -4.297 6.609 1 87.94 272 ILE A CA 1
ATOM 2198 C C . ILE A 1 272 ? -0.632 -5.496 6.848 1 87.94 272 ILE A C 1
ATOM 2200 O O . ILE A 1 272 ? -0.129 -6.102 5.898 1 87.94 272 ILE A O 1
ATOM 2204 N N . GLY A 1 273 ? -0.507 -5.855 8.141 1 91.19 273 GLY A N 1
ATOM 2205 C CA . GLY A 1 273 ? 0.341 -6.988 8.469 1 91.19 273 GLY A CA 1
ATOM 2206 C C . GLY A 1 273 ? -0.234 -8.312 8.016 1 91.19 273 GLY A C 1
ATOM 2207 O O . GLY A 1 273 ? 0.471 -9.328 7.988 1 91.19 273 GLY A O 1
ATOM 2208 N N . ASP A 1 274 ? -1.453 -8.25 7.609 1 91.81 274 ASP A N 1
ATOM 2209 C CA . ASP A 1 274 ? -2.137 -9.453 7.152 1 91.81 274 ASP A CA 1
ATOM 2210 C C . ASP A 1 274 ? -1.829 -9.734 5.684 1 91.81 274 ASP A C 1
ATOM 2212 O O . ASP A 1 274 ? -2.16 -10.805 5.168 1 91.81 274 ASP A O 1
ATOM 2216 N N . TYR A 1 275 ? -1.229 -8.812 5.012 1 94.19 275 TYR A N 1
ATOM 2217 C CA . TYR A 1 275 ? -0.938 -8.961 3.59 1 94.19 275 TYR A CA 1
ATOM 2218 C C . TYR A 1 275 ? 0.554 -9.18 3.359 1 94.19 275 TYR A C 1
ATOM 2220 O O . TYR A 1 275 ? 1.386 -8.57 4.039 1 94.19 275 TYR A O 1
ATOM 2228 N N . LEU A 1 276 ? 0.844 -10.008 2.461 1 95.56 276 LEU A N 1
ATOM 2229 C CA . LEU A 1 276 ? 2.236 -10.203 2.074 1 95.56 276 LEU A CA 1
ATOM 2230 C C . LEU A 1 276 ? 2.816 -8.93 1.465 1 95.56 276 LEU A C 1
ATOM 2232 O O . LEU A 1 276 ? 2.137 -8.234 0.705 1 95.56 276 LEU A O 1
ATOM 2236 N N . THR A 1 277 ? 4.047 -8.633 1.834 1 95 277 THR A N 1
ATOM 2237 C CA . THR A 1 277 ? 4.762 -7.504 1.254 1 95 277 THR A CA 1
ATOM 2238 C C . THR A 1 277 ? 5.262 -7.84 -0.148 1 95 277 THR A C 1
ATOM 2240 O O . THR A 1 277 ? 5.25 -9.008 -0.553 1 95 277 THR A O 1
ATOM 2243 N N . ILE A 1 278 ? 5.648 -6.852 -0.881 1 94.56 278 ILE A N 1
ATOM 2244 C CA . ILE A 1 278 ? 6.176 -7.062 -2.225 1 94.56 278 ILE A CA 1
ATOM 2245 C C . ILE A 1 278 ? 7.445 -7.906 -2.154 1 94.56 278 ILE A C 1
ATOM 2247 O O . ILE A 1 278 ? 7.684 -8.75 -3.02 1 94.56 278 ILE A O 1
ATOM 2251 N N . GLU A 1 279 ? 8.273 -7.77 -1.122 1 96.06 279 GLU A N 1
ATOM 2252 C CA . GLU A 1 279 ? 9.484 -8.57 -0.964 1 96.06 279 GLU A CA 1
ATOM 2253 C C . GLU A 1 279 ? 9.141 -10.047 -0.775 1 96.06 279 GLU A C 1
ATOM 2255 O O . GLU A 1 279 ? 9.781 -10.922 -1.376 1 96.06 279 GLU A O 1
ATOM 2260 N N . GLU A 1 280 ? 8.148 -10.273 0.002 1 97.06 280 GLU A N 1
ATOM 2261 C CA . GLU A 1 280 ? 7.707 -11.641 0.241 1 97.06 280 GLU A CA 1
ATOM 2262 C C . GLU A 1 280 ? 7.117 -12.266 -1.022 1 97.06 280 GLU A C 1
ATOM 2264 O O . GLU A 1 280 ? 7.316 -13.453 -1.29 1 97.06 280 GLU A O 1
ATOM 2269 N N . LEU A 1 281 ? 6.387 -11.477 -1.748 1 95.06 281 LEU A N 1
ATOM 2270 C CA . LEU A 1 281 ? 5.758 -11.961 -2.971 1 95.06 281 LEU A CA 1
ATOM 2271 C C . LEU A 1 281 ? 6.809 -12.312 -4.02 1 95.06 281 LEU A C 1
ATOM 2273 O O . LEU A 1 281 ? 6.707 -13.344 -4.684 1 95.06 281 LEU A O 1
ATOM 2277 N N . VAL A 1 282 ? 7.836 -11.461 -4.148 1 95.81 282 VAL A N 1
ATOM 2278 C CA . VAL A 1 282 ? 8.922 -11.734 -5.082 1 95.81 282 VAL A CA 1
ATOM 2279 C C . VAL A 1 282 ? 9.648 -13.016 -4.668 1 95.81 282 VAL A C 1
ATOM 2281 O O . VAL A 1 282 ? 9.961 -13.859 -5.512 1 95.81 282 VAL A O 1
ATOM 2284 N N . LYS A 1 283 ? 9.836 -13.172 -3.391 1 97.5 283 LYS A N 1
ATOM 2285 C CA . LYS A 1 283 ? 10.492 -14.375 -2.885 1 97.5 283 LYS A CA 1
ATOM 2286 C C . LYS A 1 283 ? 9.68 -15.625 -3.223 1 97.5 283 LYS A C 1
ATOM 2288 O O . LYS A 1 283 ? 10.234 -16.625 -3.699 1 97.5 283 LYS A O 1
ATOM 2293 N N . GLN A 1 284 ? 8.391 -15.539 -3.057 1 95.31 284 GLN A N 1
ATOM 2294 C CA . GLN A 1 284 ? 7.52 -16.672 -3.371 1 95.31 284 GLN A CA 1
ATOM 2295 C C . GLN A 1 284 ? 7.605 -17.031 -4.852 1 95.31 284 GLN A C 1
ATOM 2297 O O . GLN A 1 284 ? 7.715 -18.219 -5.195 1 95.31 284 GLN A O 1
ATOM 2302 N N . LEU A 1 285 ? 7.582 -16.031 -5.652 1 95.69 285 LEU A N 1
ATOM 2303 C CA . LEU A 1 285 ? 7.617 -16.266 -7.094 1 95.69 285 LEU A CA 1
ATOM 2304 C C . LEU A 1 285 ? 8.93 -16.906 -7.508 1 95.69 285 LEU A C 1
ATOM 2306 O O . LEU A 1 285 ? 8.93 -17.938 -8.203 1 95.69 285 LEU A O 1
ATOM 2310 N N . VAL A 1 286 ? 10.016 -16.375 -7 1 96.62 286 VAL A N 1
ATOM 2311 C CA . VAL A 1 286 ? 11.352 -16.812 -7.406 1 96.62 286 VAL A CA 1
ATOM 2312 C C . VAL A 1 286 ? 11.609 -18.234 -6.914 1 96.62 286 VAL A C 1
ATOM 2314 O O . VAL A 1 286 ? 12.086 -19.078 -7.672 1 96.62 286 VAL A O 1
ATOM 2317 N N . GLU A 1 287 ? 11.227 -18.531 -5.68 1 96.88 287 GLU A N 1
ATOM 2318 C CA . GLU A 1 287 ? 11.367 -19.875 -5.133 1 96.88 287 GLU A CA 1
ATOM 2319 C C . GLU A 1 287 ? 10.539 -20.891 -5.926 1 96.88 287 GLU A C 1
ATOM 2321 O O . GLU A 1 287 ? 11.016 -21.984 -6.242 1 96.88 287 GLU A O 1
ATOM 2326 N N . THR A 1 288 ? 9.383 -20.453 -6.23 1 94.25 288 THR A N 1
ATOM 2327 C CA . THR A 1 288 ? 8.445 -21.328 -6.918 1 94.25 288 THR A CA 1
ATOM 2328 C C . THR A 1 288 ? 8.969 -21.703 -8.305 1 94.25 288 THR A C 1
ATOM 2330 O O . THR A 1 288 ? 9.039 -22.875 -8.656 1 94.25 288 THR A O 1
ATOM 2333 N N . VAL A 1 289 ? 9.406 -20.766 -9.039 1 95.44 289 VAL A N 1
ATOM 2334 C CA . VAL A 1 289 ? 9.82 -20.984 -10.422 1 95.44 289 VAL A CA 1
ATOM 2335 C C . VAL A 1 289 ? 11.148 -21.734 -10.453 1 95.44 289 VAL A C 1
ATOM 2337 O O . VAL A 1 289 ? 11.344 -22.625 -11.281 1 95.44 289 VAL A O 1
ATOM 2340 N N . SER A 1 290 ? 12.008 -21.422 -9.531 1 96.88 290 SER A N 1
ATOM 2341 C CA . SER A 1 290 ? 13.312 -22.078 -9.477 1 96.88 290 SER A CA 1
ATOM 2342 C C . SER A 1 290 ? 13.164 -23.562 -9.164 1 96.88 290 SER A C 1
ATOM 2344 O O . SER A 1 290 ? 14.023 -24.375 -9.531 1 96.88 290 SER A O 1
ATOM 2346 N N . CYS A 1 291 ? 12.078 -23.891 -8.516 1 96.69 291 CYS A N 1
ATOM 2347 C CA . CYS A 1 291 ? 11.852 -25.281 -8.125 1 96.69 291 CYS A CA 1
ATOM 2348 C C . CYS A 1 291 ? 10.875 -25.969 -9.07 1 96.69 291 CYS A C 1
ATOM 2350 O O . CYS A 1 291 ? 10.352 -27.031 -8.758 1 96.69 291 CYS A O 1
ATOM 2352 N N . GLY A 1 292 ? 10.602 -25.359 -10.164 1 93.69 292 GLY A N 1
ATOM 2353 C CA . GLY A 1 292 ? 9.852 -26.016 -11.219 1 93.69 292 GLY A CA 1
ATOM 2354 C C . GLY A 1 292 ? 8.352 -25.781 -11.117 1 93.69 292 GLY A C 1
ATOM 2355 O O . GLY A 1 292 ? 7.566 -26.484 -11.758 1 93.69 292 GLY A O 1
ATOM 2356 N N . GLY A 1 293 ? 7.957 -24.828 -10.297 1 93.62 293 GLY A N 1
ATOM 2357 C CA . GLY A 1 293 ? 6.543 -24.547 -10.102 1 93.62 293 GLY A CA 1
ATOM 2358 C C . GLY A 1 293 ? 6.074 -23.297 -10.82 1 93.62 293 GLY A C 1
ATOM 2359 O O . GLY A 1 293 ? 6.863 -22.609 -11.469 1 93.62 293 GLY A O 1
ATOM 2360 N N . ASN A 1 294 ? 4.758 -23.078 -10.82 1 91.25 294 ASN A N 1
ATOM 2361 C CA . ASN A 1 294 ? 4.09 -21.859 -11.234 1 91.25 294 ASN A CA 1
ATOM 2362 C C . ASN A 1 294 ? 3.314 -21.219 -10.086 1 91.25 294 ASN A C 1
ATOM 2364 O O . ASN A 1 294 ? 2.762 -21.922 -9.242 1 91.25 294 ASN A O 1
ATOM 2368 N N . LEU A 1 295 ? 3.371 -19.922 -10.125 1 91.88 295 LEU A N 1
ATOM 2369 C CA . LEU A 1 295 ? 2.695 -19.219 -9.039 1 91.88 295 LEU A CA 1
ATOM 2370 C C . LEU A 1 295 ? 1.304 -18.766 -9.477 1 91.88 295 LEU A C 1
ATOM 2372 O O . LEU A 1 295 ? 1.149 -18.125 -10.523 1 91.88 295 LEU A O 1
ATOM 2376 N N . LEU A 1 296 ? 0.325 -19.188 -8.742 1 89.81 296 LEU A N 1
ATOM 2377 C CA . LEU A 1 296 ? -1.036 -18.672 -8.859 1 89.81 296 LEU A CA 1
ATOM 2378 C C . LEU A 1 296 ? -1.402 -17.828 -7.645 1 89.81 296 LEU A C 1
ATOM 2380 O O . LEU A 1 296 ? -1.473 -18.344 -6.523 1 89.81 296 LEU A O 1
ATOM 2384 N N . MET A 1 297 ? -1.588 -16.547 -7.895 1 88.5 297 MET A N 1
ATOM 2385 C CA . MET A 1 297 ? -1.825 -15.609 -6.793 1 88.5 297 MET A CA 1
ATOM 2386 C C . MET A 1 297 ? -3.254 -15.078 -6.828 1 88.5 297 MET A C 1
ATOM 2388 O O . MET A 1 297 ? -3.682 -14.508 -7.828 1 88.5 297 MET A O 1
ATOM 2392 N N . ASN A 1 298 ? -3.936 -15.266 -5.703 1 86.5 298 ASN A N 1
ATOM 2393 C CA . ASN A 1 298 ? -5.328 -14.859 -5.574 1 86.5 298 ASN A CA 1
ATOM 2394 C C . ASN A 1 298 ? -5.449 -13.469 -4.953 1 86.5 298 ASN A C 1
ATOM 2396 O O . ASN A 1 298 ? -4.672 -13.109 -4.066 1 86.5 298 ASN A O 1
ATOM 2400 N N . ILE A 1 299 ? -6.395 -12.695 -5.441 1 84.94 299 ILE A N 1
ATOM 2401 C CA . ILE A 1 299 ? -6.844 -11.484 -4.773 1 84.94 299 ILE A CA 1
ATOM 2402 C C . ILE A 1 299 ? -8.328 -11.594 -4.438 1 84.94 299 ILE A C 1
ATOM 2404 O O . ILE A 1 299 ? -9.062 -12.344 -5.094 1 84.94 299 ILE A O 1
ATOM 2408 N N . GLY A 1 300 ? -8.766 -10.906 -3.406 1 78.25 300 GLY A N 1
ATOM 2409 C CA . GLY A 1 300 ? -10.156 -10.938 -2.984 1 78.25 300 GLY A CA 1
ATOM 2410 C C . GLY A 1 300 ? -10.859 -9.602 -3.143 1 78.25 300 GLY A C 1
ATOM 2411 O O . GLY A 1 300 ? -10.57 -8.648 -2.412 1 78.25 300 GLY A O 1
ATOM 2412 N N . PRO A 1 301 ? -11.742 -9.5 -4.141 1 78.25 301 PRO A N 1
ATOM 2413 C CA . PRO A 1 301 ? -12.484 -8.25 -4.297 1 78.25 301 PRO A CA 1
ATOM 2414 C C . PRO A 1 301 ? -13.492 -8.016 -3.17 1 78.25 301 PRO A C 1
ATOM 2416 O O . PRO A 1 301 ? -13.812 -8.938 -2.42 1 78.25 301 PRO A O 1
ATOM 2419 N N . THR A 1 302 ? -13.93 -6.727 -3.068 1 75.06 302 THR A N 1
ATOM 2420 C CA . THR A 1 302 ? -14.984 -6.395 -2.119 1 75.06 302 THR A CA 1
ATOM 2421 C C . THR A 1 302 ? -16.328 -6.926 -2.6 1 75.06 302 THR A C 1
ATOM 2423 O O . THR A 1 302 ? -16.438 -7.422 -3.723 1 75.06 302 THR A O 1
ATOM 2426 N N . LEU A 1 303 ? -17.297 -6.781 -1.703 1 64.31 303 LEU A N 1
ATOM 2427 C CA . LEU A 1 303 ? -18.641 -7.277 -1.979 1 64.31 303 LEU A CA 1
ATOM 2428 C C . LEU A 1 303 ? -19.188 -6.676 -3.27 1 64.31 303 LEU A C 1
ATOM 2430 O O . LEU A 1 303 ? -19.906 -7.344 -4.02 1 64.31 303 LEU A O 1
ATOM 2434 N N . ASP A 1 304 ? -18.719 -5.508 -3.529 1 60.34 304 ASP A N 1
ATOM 2435 C CA . ASP A 1 304 ? -19.219 -4.82 -4.711 1 60.34 304 ASP A CA 1
ATOM 2436 C C . ASP A 1 304 ? -18.297 -5.035 -5.91 1 60.34 304 ASP A C 1
ATOM 2438 O O . ASP A 1 304 ? -18.453 -4.379 -6.945 1 60.34 304 ASP A O 1
ATOM 2442 N N . GLY A 1 305 ? -17.328 -5.891 -5.758 1 67.12 305 GLY A N 1
ATOM 2443 C CA . GLY A 1 305 ? -16.516 -6.285 -6.895 1 67.12 305 GLY A CA 1
ATOM 2444 C C . GLY A 1 305 ? -15.312 -5.387 -7.102 1 67.12 305 GLY A C 1
ATOM 2445 O O . GLY A 1 305 ? -14.633 -5.477 -8.125 1 67.12 305 GLY A O 1
ATOM 2446 N N . ILE A 1 306 ? -15.078 -4.523 -6.16 1 75.19 306 ILE A N 1
ATOM 2447 C CA . ILE A 1 306 ? -13.953 -3.605 -6.289 1 75.19 306 ILE A CA 1
ATOM 2448 C C . ILE A 1 306 ? -12.68 -4.266 -5.754 1 75.19 306 ILE A C 1
ATOM 2450 O O . ILE A 1 306 ? -12.711 -4.926 -4.715 1 75.19 306 ILE A O 1
ATOM 2454 N N . ILE A 1 307 ? -11.648 -4.188 -6.555 1 80.5 307 ILE A N 1
ATOM 2455 C CA . ILE A 1 307 ? -10.359 -4.664 -6.078 1 80.5 307 ILE A CA 1
ATOM 2456 C C . ILE A 1 307 ? -9.781 -3.678 -5.066 1 80.5 307 ILE A C 1
ATOM 2458 O O . ILE A 1 307 ? -9.484 -2.529 -5.41 1 80.5 307 ILE A O 1
ATOM 2462 N N . PRO A 1 308 ? -9.68 -4.137 -3.898 1 84.31 308 PRO A N 1
ATOM 2463 C CA . PRO A 1 308 ? -9.078 -3.232 -2.916 1 84.31 308 PRO A CA 1
ATOM 2464 C C . PRO A 1 308 ? -7.715 -2.709 -3.35 1 84.31 308 PRO A C 1
ATOM 2466 O O . PRO A 1 308 ? -6.949 -3.432 -3.994 1 84.31 308 PRO A O 1
ATOM 2469 N N . VAL A 1 309 ? -7.348 -1.526 -2.971 1 87.38 309 VAL A N 1
ATOM 2470 C CA . VAL A 1 309 ? -6.191 -0.785 -3.463 1 87.38 309 VAL A CA 1
ATOM 2471 C C . VAL A 1 309 ? -4.906 -1.506 -3.064 1 87.38 309 VAL A C 1
ATOM 2473 O O . VAL A 1 309 ? -3.92 -1.489 -3.807 1 87.38 309 VAL A O 1
ATOM 2476 N N . ILE A 1 310 ? -4.934 -2.207 -1.941 1 90.06 310 ILE A N 1
ATOM 2477 C CA . ILE A 1 310 ? -3.732 -2.902 -1.488 1 90.06 310 ILE A CA 1
ATOM 2478 C C . ILE A 1 310 ? -3.381 -4.02 -2.469 1 90.06 310 ILE A C 1
ATOM 2480 O O . ILE A 1 310 ? -2.203 -4.27 -2.738 1 90.06 310 ILE A O 1
ATOM 2484 N N . PHE A 1 311 ? -4.324 -4.648 -3.031 1 88.12 311 PHE A N 1
ATOM 2485 C CA . PHE A 1 311 ? -4.082 -5.676 -4.035 1 88.12 311 PHE A CA 1
ATOM 2486 C C . PHE A 1 311 ? -3.553 -5.059 -5.324 1 88.12 311 PHE A C 1
ATOM 2488 O O . PHE A 1 311 ? -2.623 -5.59 -5.934 1 88.12 311 PHE A O 1
ATOM 2495 N N . GLU A 1 312 ? -4.191 -3.936 -5.609 1 86.69 312 GLU A N 1
ATOM 2496 C CA . GLU A 1 312 ? -3.719 -3.23 -6.797 1 86.69 312 GLU A CA 1
ATOM 2497 C C . GLU A 1 312 ? -2.248 -2.848 -6.66 1 86.69 312 GLU A C 1
ATOM 2499 O O . GLU A 1 312 ? -1.463 -3.039 -7.594 1 86.69 312 GLU A O 1
ATOM 2504 N N . GLU A 1 313 ? -1.932 -2.398 -5.535 1 89.31 313 GLU A N 1
ATOM 2505 C CA . GLU A 1 313 ? -0.551 -1.986 -5.301 1 89.31 313 GLU A CA 1
ATOM 2506 C C . GLU A 1 313 ? 0.406 -3.168 -5.422 1 89.31 313 GLU A C 1
ATOM 2508 O O . GLU A 1 313 ? 1.451 -3.064 -6.066 1 89.31 313 GLU A O 1
ATOM 2513 N N . ARG A 1 314 ? 0.06 -4.27 -4.812 1 90.5 314 ARG A N 1
ATOM 2514 C CA . ARG A 1 314 ? 0.926 -5.445 -4.852 1 90.5 314 ARG A CA 1
ATOM 2515 C C . ARG A 1 314 ? 1.064 -5.973 -6.277 1 90.5 314 ARG A C 1
ATOM 2517 O O . ARG A 1 314 ? 2.16 -6.348 -6.703 1 90.5 314 ARG A O 1
ATOM 2524 N N . LEU A 1 315 ? -0.009 -5.93 -7.016 1 87.81 315 LEU A N 1
ATOM 2525 C CA . LEU A 1 315 ? 0.018 -6.43 -8.383 1 87.81 315 LEU A CA 1
ATOM 2526 C C . LEU A 1 315 ? 0.862 -5.523 -9.273 1 87.81 315 LEU A C 1
ATOM 2528 O O . LEU A 1 315 ? 1.648 -6.008 -10.094 1 87.81 315 LEU A O 1
ATOM 2532 N N . ARG A 1 316 ? 0.75 -4.246 -9.047 1 86.56 316 ARG A N 1
ATOM 2533 C CA . ARG A 1 316 ? 1.541 -3.305 -9.828 1 86.56 316 ARG A CA 1
ATOM 2534 C C . ARG A 1 316 ? 3.021 -3.41 -9.484 1 86.56 316 ARG A C 1
ATOM 2536 O O . ARG A 1 316 ? 3.879 -3.32 -10.367 1 86.56 316 ARG A O 1
ATOM 2543 N N . GLN A 1 317 ? 3.262 -3.605 -8.242 1 89.5 317 GLN A N 1
ATOM 2544 C CA . GLN A 1 317 ? 4.645 -3.787 -7.809 1 89.5 317 GLN A CA 1
ATOM 2545 C C . GLN A 1 317 ? 5.254 -5.043 -8.422 1 89.5 317 GLN A C 1
ATOM 2547 O O . GLN A 1 317 ? 6.387 -5.016 -8.906 1 89.5 317 GLN A O 1
ATOM 2552 N N . MET A 1 318 ? 4.504 -6.098 -8.5 1 90.25 318 MET A N 1
ATOM 2553 C CA . MET A 1 318 ? 4.969 -7.316 -9.156 1 90.25 318 MET A CA 1
ATOM 2554 C C . MET A 1 318 ? 5.234 -7.07 -10.641 1 90.25 318 MET A C 1
ATOM 2556 O O . MET A 1 318 ? 6.234 -7.543 -11.18 1 90.25 318 MET A O 1
ATOM 2560 N N . GLY A 1 319 ? 4.328 -6.301 -11.234 1 88.81 319 GLY A N 1
ATOM 2561 C CA . GLY A 1 319 ? 4.512 -5.961 -12.633 1 88.81 319 GLY A CA 1
ATOM 2562 C C . GLY A 1 319 ? 5.785 -5.172 -12.898 1 88.81 319 GLY A C 1
ATOM 2563 O O . GLY A 1 319 ? 6.516 -5.465 -13.844 1 88.81 319 GLY A O 1
ATOM 2564 N N . THR A 1 320 ? 6.02 -4.254 -12.016 1 88.38 320 THR A N 1
ATOM 2565 C CA . THR A 1 320 ? 7.215 -3.432 -12.156 1 88.38 320 THR A CA 1
ATOM 2566 C C . THR A 1 320 ? 8.477 -4.277 -12 1 88.38 320 THR A C 1
ATOM 2568 O O . THR A 1 320 ? 9.453 -4.082 -12.727 1 88.38 320 THR A O 1
ATOM 2571 N N . TRP A 1 321 ? 8.469 -5.215 -11.125 1 93.44 321 TRP A N 1
ATOM 2572 C CA . TRP A 1 321 ? 9.617 -6.098 -10.922 1 93.44 321 TRP A CA 1
ATOM 2573 C C . TRP A 1 321 ? 9.82 -7.004 -12.133 1 93.44 321 TRP A C 1
ATOM 2575 O O . TRP A 1 321 ? 10.945 -7.188 -12.594 1 93.44 321 TRP A O 1
ATOM 2585 N N . LEU A 1 322 ? 8.734 -7.449 -12.727 1 92.31 322 LEU A N 1
ATOM 2586 C CA . LEU A 1 322 ? 8.797 -8.391 -13.836 1 92.31 322 LEU A CA 1
ATOM 2587 C C . LEU A 1 322 ? 9.211 -7.688 -15.125 1 92.31 322 LEU A C 1
ATOM 2589 O O . LEU A 1 322 ? 9.719 -8.32 -16.047 1 92.31 322 LEU A O 1
ATOM 2593 N N . LYS A 1 323 ? 9.023 -6.43 -15.172 1 89.38 323 LYS A N 1
ATOM 2594 C CA . LYS A 1 323 ? 9.492 -5.676 -16.328 1 89.38 323 LYS A CA 1
ATOM 2595 C C . LYS A 1 323 ? 11.008 -5.77 -16.469 1 89.38 323 LYS A C 1
ATOM 2597 O O . LYS A 1 323 ? 11.531 -5.816 -17.594 1 89.38 323 LYS A O 1
ATOM 2602 N N . VAL A 1 324 ? 11.633 -5.852 -15.344 1 96.19 324 VAL A N 1
ATOM 2603 C CA . VAL A 1 324 ? 13.094 -5.898 -15.336 1 96.19 324 VAL A CA 1
ATOM 2604 C C . VAL A 1 324 ? 13.562 -7.352 -15.328 1 96.19 324 VAL A C 1
ATOM 2606 O O . VAL A 1 324 ? 14.469 -7.723 -16.078 1 96.19 324 VAL A O 1
ATOM 2609 N N . ASN A 1 325 ? 12.867 -8.211 -14.531 1 96.31 325 ASN A N 1
ATOM 2610 C CA . ASN A 1 325 ? 13.391 -9.539 -14.227 1 96.31 325 ASN A CA 1
ATOM 2611 C C . ASN A 1 325 ? 12.602 -10.625 -14.945 1 96.31 325 ASN A C 1
ATOM 2613 O O . ASN A 1 325 ? 12.891 -11.812 -14.781 1 96.31 325 ASN A O 1
ATOM 2617 N N . GLY A 1 326 ? 11.664 -10.242 -15.781 1 93.12 326 GLY A N 1
ATOM 2618 C CA . GLY A 1 326 ? 10.742 -11.188 -16.406 1 93.12 326 GLY A CA 1
ATOM 2619 C C . GLY A 1 326 ? 11.445 -12.242 -17.234 1 93.12 326 GLY A C 1
ATOM 2620 O O . GLY A 1 326 ? 11 -13.383 -17.297 1 93.12 326 GLY A O 1
ATOM 2621 N N . GLU A 1 327 ? 12.523 -11.867 -17.828 1 93.25 327 GLU A N 1
ATOM 2622 C CA . GLU A 1 327 ? 13.227 -12.812 -18.703 1 93.25 327 GLU A CA 1
ATOM 2623 C C . GLU A 1 327 ? 13.773 -13.992 -17.891 1 93.25 327 GLU A C 1
ATOM 2625 O O . GLU A 1 327 ? 13.914 -15.094 -18.422 1 93.25 327 GLU A O 1
ATOM 2630 N N . ALA A 1 328 ? 14.008 -13.781 -16.609 1 97.31 328 ALA A N 1
ATOM 2631 C CA . ALA A 1 328 ? 14.531 -14.836 -15.734 1 97.31 328 ALA A CA 1
ATOM 2632 C C . ALA A 1 328 ? 13.391 -15.672 -15.148 1 97.31 328 ALA A C 1
ATOM 2634 O O . ALA A 1 328 ? 13.633 -16.625 -14.414 1 97.31 328 ALA A O 1
ATOM 2635 N N . ILE A 1 329 ? 12.164 -15.281 -15.492 1 94.19 329 ILE A N 1
ATOM 2636 C CA . ILE A 1 329 ? 11 -15.953 -14.938 1 94.19 329 ILE A CA 1
ATOM 2637 C C . ILE A 1 329 ? 10.211 -16.625 -16.062 1 94.19 329 ILE A C 1
ATOM 2639 O O . ILE A 1 329 ? 9.984 -17.844 -16.031 1 94.19 329 ILE A O 1
ATOM 2643 N N . TYR A 1 330 ? 9.922 -15.922 -17.078 1 90.44 330 TYR A N 1
ATOM 2644 C CA . TYR A 1 330 ? 9.086 -16.406 -18.172 1 90.44 330 TYR A CA 1
ATOM 2645 C C . TYR A 1 330 ? 9.859 -17.359 -19.078 1 90.44 330 TYR A C 1
ATOM 2647 O O . TYR A 1 330 ? 11.016 -17.094 -19.438 1 90.44 330 TYR A O 1
ATOM 2655 N N . GLU A 1 331 ? 9.234 -18.484 -19.344 1 89.06 331 GLU A N 1
ATOM 2656 C CA . GLU A 1 331 ? 9.758 -19.453 -20.312 1 89.06 331 GLU A CA 1
ATOM 2657 C C . GLU A 1 331 ? 11.148 -19.938 -19.906 1 89.06 331 GLU A C 1
ATOM 2659 O O . GLU A 1 331 ? 12.031 -20.062 -20.75 1 89.06 331 GLU A O 1
ATOM 2664 N N . THR A 1 332 ? 11.352 -20.016 -18.641 1 93.06 332 THR A N 1
ATOM 2665 C CA . THR A 1 332 ? 12.617 -20.547 -18.141 1 93.06 332 THR A CA 1
ATOM 2666 C C . THR A 1 332 ? 12.469 -22.016 -17.734 1 93.06 332 THR A C 1
ATOM 2668 O O . THR A 1 332 ? 11.352 -22.547 -17.688 1 93.06 332 THR A O 1
ATOM 2671 N N . HIS A 1 333 ? 13.602 -22.688 -17.578 1 94.94 333 HIS A N 1
ATOM 2672 C CA . HIS A 1 333 ? 13.703 -24.047 -17.062 1 94.94 333 HIS A CA 1
ATOM 2673 C C . HIS A 1 333 ? 14.453 -24.094 -15.734 1 94.94 333 HIS A C 1
ATOM 2675 O O . HIS A 1 333 ? 15.219 -23.172 -15.422 1 94.94 333 HIS A O 1
ATOM 2681 N N . THR A 1 334 ? 14.148 -25.125 -15.023 1 96.31 334 THR A N 1
ATOM 2682 C CA . THR A 1 334 ? 14.945 -25.344 -13.82 1 96.31 334 THR A CA 1
ATOM 2683 C C . THR A 1 334 ? 16.406 -25.594 -14.188 1 96.31 334 THR A C 1
ATOM 2685 O O . THR A 1 334 ? 16.703 -26.156 -15.242 1 96.31 334 THR A O 1
ATOM 2688 N N . TRP A 1 335 ? 17.281 -25.141 -13.375 1 97.12 335 TRP A N 1
ATOM 2689 C CA . TRP A 1 335 ? 18.703 -25.391 -13.555 1 97.12 335 TRP A CA 1
ATOM 2690 C C . TRP A 1 335 ? 19.156 -26.594 -12.727 1 97.12 335 TRP A C 1
ATOM 2692 O O . TRP A 1 335 ? 18.359 -27.203 -12.023 1 97.12 335 TRP A O 1
ATOM 2702 N N . ARG A 1 336 ? 20.422 -26.938 -12.852 1 95.19 336 ARG A N 1
ATOM 2703 C CA . ARG A 1 336 ? 20.969 -28.062 -12.109 1 95.19 336 ARG A CA 1
ATOM 2704 C C . ARG A 1 336 ? 20.859 -27.844 -10.609 1 95.19 336 ARG A C 1
ATOM 2706 O O . ARG A 1 336 ? 20.828 -28.797 -9.828 1 95.19 336 ARG A O 1
ATOM 2713 N N . SER A 1 337 ? 20.859 -26.562 -10.188 1 95.81 337 SER A N 1
ATOM 2714 C CA . SER A 1 337 ? 20.688 -26.141 -8.797 1 95.81 337 SER A CA 1
ATOM 2715 C C . SER A 1 337 ? 19.578 -25.094 -8.664 1 95.81 337 SER A C 1
ATOM 2717 O O . SER A 1 337 ? 19.531 -24.141 -9.438 1 95.81 337 SER A O 1
ATOM 2719 N N . GLN A 1 338 ? 18.75 -25.312 -7.668 1 97.56 338 GLN A N 1
ATOM 2720 C CA . GLN A 1 338 ? 17.625 -24.406 -7.512 1 97.56 338 GLN A CA 1
ATOM 2721 C C . GLN A 1 338 ? 18.031 -23.156 -6.738 1 97.56 338 GLN A C 1
ATOM 2723 O O . GLN A 1 338 ? 17.547 -22.047 -7.012 1 97.56 338 GLN A O 1
ATOM 2728 N N . ASN A 1 339 ? 18.891 -23.328 -5.789 1 97.06 339 ASN A N 1
ATOM 2729 C CA . ASN A 1 339 ? 19.406 -22.219 -4.992 1 97.06 339 ASN A CA 1
ATOM 2730 C C . ASN A 1 339 ? 20.906 -22.359 -4.746 1 97.06 339 ASN A C 1
ATOM 2732 O O . ASN A 1 339 ? 21.516 -23.344 -5.137 1 97.06 339 ASN A O 1
ATOM 2736 N N . ASP A 1 340 ? 21.422 -21.312 -4.258 1 94.94 340 ASP A N 1
ATOM 2737 C CA . ASP A 1 340 ? 22.859 -21.312 -4 1 94.94 340 ASP A CA 1
ATOM 2738 C C . ASP A 1 340 ? 23.172 -21.797 -2.588 1 94.94 340 ASP A C 1
ATOM 2740 O O . ASP A 1 340 ? 22.531 -21.359 -1.624 1 94.94 340 ASP A O 1
ATOM 2744 N N . THR A 1 341 ? 24.078 -22.703 -2.414 1 89.94 341 THR A N 1
ATOM 2745 C CA . THR A 1 341 ? 24.391 -23.312 -1.128 1 89.94 341 THR A CA 1
ATOM 2746 C C . THR A 1 341 ? 25.297 -22.406 -0.309 1 89.94 341 THR A C 1
ATOM 2748 O O . THR A 1 341 ? 25.328 -22.484 0.921 1 89.94 341 THR A O 1
ATOM 2751 N N . VAL A 1 342 ? 25.984 -21.578 -0.979 1 92.5 342 VAL A N 1
ATOM 2752 C CA . VAL A 1 342 ? 26.969 -20.734 -0.303 1 92.5 342 VAL A CA 1
ATOM 2753 C C . VAL A 1 342 ? 26.328 -19.406 0.104 1 92.5 342 VAL A C 1
ATOM 2755 O O . VAL A 1 342 ? 26.5 -18.953 1.234 1 92.5 342 VAL A O 1
ATOM 2758 N N . THR A 1 343 ? 25.656 -18.812 -0.812 1 95.38 343 THR A N 1
ATOM 2759 C CA . THR A 1 343 ? 24.984 -17.531 -0.559 1 95.38 343 THR A CA 1
ATOM 2760 C C . THR A 1 343 ? 23.484 -17.719 -0.416 1 95.38 343 THR A C 1
ATOM 2762 O O . THR A 1 343 ? 22.812 -18.156 -1.357 1 95.38 343 THR A O 1
ATOM 2765 N N . PRO A 1 344 ? 23 -17.406 0.738 1 95.19 344 PRO A N 1
ATOM 2766 C CA . PRO A 1 344 ? 21.562 -17.562 0.934 1 95.19 344 PRO A CA 1
ATOM 2767 C C . PRO A 1 344 ? 20.734 -16.594 0.067 1 95.19 344 PRO A C 1
ATOM 2769 O O . PRO A 1 344 ? 21.25 -15.57 -0.372 1 95.19 344 PRO A O 1
ATOM 2772 N N . ASP A 1 345 ? 19.5 -16.938 -0.265 1 95.81 345 ASP A N 1
ATOM 2773 C CA . ASP A 1 345 ? 18.516 -16.109 -0.945 1 95.81 345 ASP A CA 1
ATOM 2774 C C . ASP A 1 345 ? 18.922 -15.844 -2.393 1 95.81 345 ASP A C 1
ATOM 2776 O O . ASP A 1 345 ? 18.719 -14.742 -2.906 1 95.81 345 ASP A O 1
ATOM 2780 N N . VAL A 1 346 ? 19.641 -16.812 -2.93 1 98.38 346 VAL A N 1
ATOM 2781 C CA . VAL A 1 346 ? 19.953 -16.812 -4.355 1 98.38 346 VAL A CA 1
ATOM 2782 C C . VAL A 1 346 ? 19.297 -18.016 -5.027 1 98.38 346 VAL A C 1
ATOM 2784 O O . VAL A 1 346 ? 19.438 -19.156 -4.566 1 98.38 346 VAL A O 1
ATOM 2787 N N . TRP A 1 347 ? 18.562 -17.781 -6.109 1 98.56 347 TRP A N 1
ATOM 2788 C CA . TRP A 1 347 ? 17.812 -18.812 -6.824 1 98.56 347 TRP A CA 1
ATOM 2789 C C . TRP A 1 347 ? 18.156 -18.797 -8.312 1 98.56 347 TRP A C 1
ATOM 2791 O O . TRP A 1 347 ? 18.484 -17.75 -8.867 1 98.56 347 TRP A O 1
ATOM 2801 N N . TYR A 1 348 ? 18.094 -20 -8.914 1 98.62 348 TYR A N 1
ATOM 2802 C CA . TYR A 1 348 ? 18.562 -20.094 -10.289 1 98.62 348 TYR A CA 1
ATOM 2803 C C . TYR A 1 348 ? 17.453 -20.547 -11.227 1 98.62 348 TYR A C 1
ATOM 2805 O O . TYR A 1 348 ? 16.641 -21.406 -10.867 1 98.62 348 TYR A O 1
ATOM 2813 N N . THR A 1 349 ? 17.359 -19.953 -12.367 1 97.75 349 THR A N 1
ATOM 2814 C CA . THR A 1 349 ? 16.625 -20.422 -13.531 1 97.75 349 THR A CA 1
ATOM 2815 C C . THR A 1 349 ? 17.516 -20.453 -14.766 1 97.75 349 THR A C 1
ATOM 2817 O O . THR A 1 349 ? 18.672 -20.031 -14.711 1 97.75 349 THR A O 1
ATOM 2820 N N . SER A 1 350 ? 17 -21.078 -15.867 1 98 350 SER A N 1
ATOM 2821 C CA . SER A 1 350 ? 17.906 -21.188 -17 1 98 350 SER A CA 1
ATOM 2822 C C . SER A 1 350 ? 17.125 -21.203 -18.328 1 98 350 SER A C 1
ATOM 2824 O O . SER A 1 350 ? 15.922 -21.438 -18.328 1 98 350 SER A O 1
ATOM 2826 N N . LYS A 1 351 ? 17.828 -20.781 -19.312 1 96.44 351 LYS A N 1
ATOM 2827 C CA . LYS A 1 351 ? 17.453 -21 -20.719 1 96.44 351 LYS A CA 1
ATOM 2828 C C . LYS A 1 351 ? 18.562 -21.75 -21.469 1 96.44 351 LYS A C 1
ATOM 2830 O O . LYS A 1 351 ? 19.391 -21.125 -22.141 1 96.44 351 LYS A O 1
ATOM 2835 N N . PRO A 1 352 ? 18.438 -23.047 -21.406 1 95.06 352 PRO A N 1
ATOM 2836 C CA . PRO A 1 352 ? 19.531 -23.859 -21.953 1 95.06 352 PRO A CA 1
ATOM 2837 C C . PRO A 1 352 ? 19.766 -23.594 -23.438 1 95.06 352 PRO A C 1
ATOM 2839 O O . PRO A 1 352 ? 20.922 -23.641 -23.891 1 95.06 352 PRO A O 1
ATOM 2842 N N . GLU A 1 353 ? 18.719 -23.328 -24.156 1 94.12 353 GLU A N 1
ATOM 2843 C CA . GLU A 1 353 ? 18.844 -23.109 -25.594 1 94.12 353 GLU A CA 1
ATOM 2844 C C . GLU A 1 353 ? 19.719 -21.891 -25.891 1 94.12 353 GLU A C 1
ATOM 2846 O O . GLU A 1 353 ? 20.359 -21.812 -26.938 1 94.12 353 GLU A O 1
ATOM 2851 N N . LYS A 1 354 ? 19.781 -21.016 -24.953 1 95.5 354 LYS A N 1
ATOM 2852 C CA . LYS A 1 354 ? 20.562 -19.781 -25.109 1 95.5 354 LYS A CA 1
ATOM 2853 C C . LYS A 1 354 ? 21.828 -19.828 -24.266 1 95.5 354 LYS A C 1
ATOM 2855 O O . LYS A 1 354 ? 22.531 -18.812 -24.156 1 95.5 354 LYS A O 1
ATOM 2860 N N . LYS A 1 355 ? 22.109 -20.938 -23.547 1 96.69 355 LYS A N 1
ATOM 2861 C CA . LYS A 1 355 ? 23.234 -21.109 -22.656 1 96.69 355 LYS A CA 1
ATOM 2862 C C . LYS A 1 355 ? 23.25 -20.031 -21.562 1 96.69 355 LYS A C 1
ATOM 2864 O O . LYS A 1 355 ? 24.281 -19.453 -21.266 1 96.69 355 LYS A O 1
ATOM 2869 N N . LEU A 1 356 ? 22.016 -19.781 -21.109 1 98.06 356 LEU A N 1
ATOM 2870 C CA . LEU A 1 356 ? 21.828 -18.75 -20.094 1 98.06 356 LEU A CA 1
ATOM 2871 C C . LEU A 1 356 ? 21.406 -19.375 -18.766 1 98.06 356 LEU A C 1
ATOM 2873 O O . LEU A 1 356 ? 20.578 -20.281 -18.734 1 98.06 356 LEU A O 1
ATOM 2877 N N . VAL A 1 357 ? 22.094 -18.938 -17.734 1 98.5 357 VAL A N 1
ATOM 2878 C CA . VAL A 1 357 ? 21.672 -19.203 -16.359 1 98.5 357 VAL A CA 1
ATOM 2879 C C . VAL A 1 357 ? 21.422 -17.875 -15.641 1 98.5 357 VAL A C 1
ATOM 2881 O O . VAL A 1 357 ? 22.219 -16.938 -15.742 1 98.5 357 VAL A O 1
ATOM 2884 N N . TYR A 1 358 ? 20.312 -17.781 -15 1 98.75 358 TYR A N 1
ATOM 2885 C CA . TYR A 1 358 ? 19.984 -16.594 -14.234 1 98.75 358 TYR A CA 1
ATOM 2886 C C . TYR A 1 358 ? 20.156 -16.828 -12.742 1 98.75 358 TYR A C 1
ATOM 2888 O O . TYR A 1 358 ? 19.688 -17.828 -12.211 1 98.75 358 TYR A O 1
ATOM 2896 N N . ALA A 1 359 ? 20.844 -15.969 -12.078 1 98.81 359 ALA A N 1
ATOM 2897 C CA . ALA A 1 359 ? 20.953 -15.945 -10.625 1 98.81 359 ALA A CA 1
ATOM 2898 C C . ALA A 1 359 ? 20.141 -14.789 -10.031 1 98.81 359 ALA A C 1
ATOM 2900 O O . ALA A 1 359 ? 20.516 -13.625 -10.18 1 98.81 359 ALA A O 1
ATOM 2901 N N . ILE A 1 360 ? 19.047 -15.094 -9.406 1 98.81 360 ILE A N 1
ATOM 2902 C CA . ILE A 1 360 ? 18.203 -14.094 -8.781 1 98.81 360 ILE A CA 1
ATOM 2903 C C . ILE A 1 360 ? 18.531 -13.992 -7.293 1 98.81 360 ILE A C 1
ATOM 2905 O O . ILE A 1 360 ? 18.375 -14.961 -6.547 1 98.81 360 ILE A O 1
ATOM 2909 N N . PHE A 1 361 ? 19.031 -12.883 -6.848 1 98.38 361 PHE A N 1
ATOM 2910 C CA . PHE A 1 361 ? 19.406 -12.727 -5.445 1 98.38 361 PHE A CA 1
ATOM 2911 C C . PHE A 1 361 ? 18.531 -11.672 -4.773 1 98.38 361 PHE A C 1
ATOM 2913 O O . PHE A 1 361 ? 18.25 -10.625 -5.355 1 98.38 361 PHE A O 1
ATOM 2920 N N . LEU A 1 362 ? 18.078 -11.984 -3.588 1 97.56 362 LEU A N 1
ATOM 2921 C CA . LEU A 1 362 ? 17.031 -11.211 -2.932 1 97.56 362 LEU A CA 1
ATOM 2922 C C . LEU A 1 362 ? 17.625 -10.258 -1.898 1 97.56 362 LEU A C 1
ATOM 2924 O O . LEU A 1 362 ? 16.906 -9.438 -1.317 1 97.56 362 LEU A O 1
ATOM 2928 N N . LYS A 1 363 ? 18.891 -10.336 -1.699 1 95 363 LYS A N 1
ATOM 2929 C CA . LYS A 1 363 ? 19.641 -9.414 -0.842 1 95 363 LYS A CA 1
ATOM 2930 C C . LYS A 1 363 ? 20.875 -8.883 -1.548 1 95 363 LYS A C 1
ATOM 2932 O O . LYS A 1 363 ? 21.688 -9.664 -2.053 1 95 363 LYS A O 1
ATOM 2937 N N . TRP A 1 364 ? 20.953 -7.582 -1.615 1 94.31 364 TRP A N 1
ATOM 2938 C CA . TRP A 1 364 ? 22.156 -6.98 -2.174 1 94.31 364 TRP A CA 1
ATOM 2939 C C . TRP A 1 364 ? 23.312 -7.062 -1.184 1 94.31 364 TRP A C 1
ATOM 2941 O O . TRP A 1 364 ? 23.203 -6.59 -0.051 1 94.31 364 TRP A O 1
ATOM 2951 N N . PRO A 1 365 ? 24.359 -7.688 -1.534 1 93.88 365 PRO A N 1
ATOM 2952 C CA . PRO A 1 365 ? 25.453 -7.883 -0.566 1 93.88 365 PRO A CA 1
ATOM 2953 C C . PRO A 1 365 ? 26.109 -6.574 -0.149 1 93.88 365 PRO A C 1
ATOM 2955 O O . PRO A 1 365 ? 26.328 -5.691 -0.986 1 93.88 365 PRO A O 1
ATOM 2958 N N . ILE A 1 366 ? 26.5 -6.469 1.047 1 89.38 366 ILE A N 1
ATOM 2959 C CA . ILE A 1 366 ? 27.125 -5.285 1.614 1 89.38 366 ILE A CA 1
ATOM 2960 C C . ILE A 1 366 ? 28.516 -5.109 1.016 1 89.38 366 ILE A C 1
ATOM 2962 O O . ILE A 1 366 ? 28.969 -3.984 0.778 1 89.38 366 ILE A O 1
ATOM 2966 N N . SER A 1 367 ? 29.219 -6.18 0.708 1 89.69 367 SER A N 1
ATOM 2967 C CA . SER A 1 367 ? 30.594 -6.164 0.211 1 89.69 367 SER A CA 1
ATOM 2968 C C . SER A 1 367 ? 30.656 -5.645 -1.222 1 89.69 367 SER A C 1
ATOM 2970 O O . SER A 1 367 ? 31.734 -5.297 -1.715 1 89.69 367 SER A O 1
ATOM 2972 N N . GLY A 1 368 ? 29.484 -5.703 -1.896 1 92.31 368 GLY A N 1
ATOM 2973 C CA . GLY A 1 368 ? 29.484 -5.352 -3.307 1 92.31 368 GLY A CA 1
ATOM 2974 C C . GLY A 1 368 ? 29.875 -6.504 -4.215 1 92.31 368 GLY A C 1
ATOM 2975 O O . GLY A 1 368 ? 29.938 -6.344 -5.434 1 92.31 368 GLY A O 1
ATOM 2976 N N . LYS A 1 369 ? 30.141 -7.562 -3.551 1 95.88 369 LYS A N 1
ATOM 2977 C CA . LYS A 1 369 ? 30.484 -8.773 -4.293 1 95.88 369 LYS A CA 1
ATOM 2978 C C . LYS A 1 369 ? 29.469 -9.883 -4.035 1 95.88 369 LYS A C 1
ATOM 2980 O O . LYS A 1 369 ? 29.016 -10.07 -2.902 1 95.88 369 LYS A O 1
ATOM 2985 N N . LEU A 1 370 ? 29.094 -10.539 -5.141 1 97.25 370 LEU A N 1
ATOM 2986 C CA . LEU A 1 370 ? 28.172 -11.664 -5.016 1 97.25 370 LEU A CA 1
ATOM 2987 C C . LEU A 1 370 ? 28.891 -12.984 -5.289 1 97.25 370 LEU A C 1
ATOM 2989 O O . LEU A 1 370 ? 29.391 -13.203 -6.391 1 97.25 370 LEU A O 1
ATOM 2993 N N . PHE A 1 371 ? 28.906 -13.742 -4.25 1 97.19 371 PHE A N 1
ATOM 2994 C CA . PHE A 1 371 ? 29.5 -15.062 -4.383 1 97.19 371 PHE A CA 1
ATOM 2995 C C . PHE A 1 371 ? 28.469 -16.094 -4.805 1 97.19 371 PHE A C 1
ATOM 2997 O O . PHE A 1 371 ? 27.453 -16.266 -4.129 1 97.19 371 PHE A O 1
ATOM 3004 N N . LEU A 1 372 ? 28.719 -16.703 -5.922 1 98 372 LEU A N 1
ATOM 3005 C CA . LEU A 1 372 ? 27.859 -17.781 -6.414 1 98 372 LEU A CA 1
ATOM 3006 C C . LEU A 1 372 ? 28.609 -19.109 -6.414 1 98 372 LEU A C 1
ATOM 3008 O O . LEU A 1 372 ? 29.578 -19.297 -7.172 1 98 372 LEU A O 1
ATOM 3012 N N . GLY A 1 373 ? 28.125 -20.016 -5.664 1 96.56 373 GLY A N 1
ATOM 3013 C CA . GLY A 1 373 ? 28.844 -21.266 -5.461 1 96.56 373 GLY A CA 1
ATOM 3014 C C . GLY A 1 373 ? 28.562 -22.297 -6.539 1 96.56 373 GLY A C 1
ATOM 3015 O O . GLY A 1 373 ? 29.375 -23.203 -6.758 1 96.56 373 GLY A O 1
ATOM 3016 N N . GLN A 1 374 ? 27.531 -22.156 -7.305 1 95.56 374 GLN A N 1
ATOM 3017 C CA . GLN A 1 374 ? 27.078 -23.234 -8.172 1 95.56 374 GLN A CA 1
ATOM 3018 C C . GLN A 1 374 ? 27.609 -23.062 -9.594 1 95.56 374 GLN A C 1
ATOM 3020 O O . GLN A 1 374 ? 28.078 -24.016 -10.219 1 95.56 374 GLN A O 1
ATOM 3025 N N . PRO A 1 375 ? 27.641 -21.844 -10.148 1 96.81 375 PRO A N 1
ATOM 3026 C CA . PRO A 1 375 ? 28.094 -21.703 -11.531 1 96.81 375 PRO A CA 1
ATOM 3027 C C . PRO A 1 375 ? 29.609 -21.844 -11.688 1 96.81 375 PRO A C 1
ATOM 3029 O O . PRO A 1 375 ? 30.359 -21.406 -10.812 1 96.81 375 PRO A O 1
ATOM 3032 N N . ILE A 1 376 ? 30 -22.484 -12.688 1 95.56 376 ILE A N 1
ATOM 3033 C CA . ILE A 1 376 ? 31.406 -22.594 -13.078 1 95.56 376 ILE A CA 1
ATOM 3034 C C . ILE A 1 376 ? 31.625 -21.812 -14.375 1 95.56 376 ILE A C 1
ATOM 3036 O O . ILE A 1 376 ? 31.031 -22.141 -15.406 1 95.56 376 ILE A O 1
ATOM 3040 N N . GLY A 1 377 ? 32.469 -20.812 -14.258 1 94.5 377 GLY A N 1
ATOM 3041 C CA . GLY A 1 377 ? 32.719 -19.953 -15.406 1 94.5 377 GLY A CA 1
ATOM 3042 C C . GLY A 1 377 ? 33.906 -20.391 -16.234 1 94.5 377 GLY A C 1
ATOM 3043 O O . GLY A 1 377 ? 34.75 -21.141 -15.75 1 94.5 377 GLY A O 1
ATOM 3044 N N . SER A 1 378 ? 33.844 -20.031 -17.453 1 92.06 378 SER A N 1
ATOM 3045 C CA . SER A 1 378 ? 34.938 -20.203 -18.375 1 92.06 378 SER A CA 1
ATOM 3046 C C . SER A 1 378 ? 35.5 -18.859 -18.828 1 92.06 378 SER A C 1
ATOM 3048 O O . SER A 1 378 ? 34.812 -18.062 -19.438 1 92.06 378 SER A O 1
ATOM 3050 N N . LEU A 1 379 ? 36.844 -18.719 -18.562 1 89.38 379 LEU A N 1
ATOM 3051 C CA . LEU A 1 379 ? 37.469 -17.453 -18.922 1 89.38 379 LEU A CA 1
ATOM 3052 C C . LEU A 1 379 ? 37.375 -17.219 -20.422 1 89.38 379 LEU A C 1
ATOM 3054 O O . LEU A 1 379 ? 37.656 -18.109 -21.219 1 89.38 379 LEU A O 1
ATOM 3058 N N . GLY A 1 380 ? 36.969 -16.062 -20.812 1 91.38 380 GLY A N 1
ATOM 3059 C CA . GLY A 1 380 ? 36.875 -15.672 -22.203 1 91.38 380 GLY A CA 1
ATOM 3060 C C . GLY A 1 380 ? 35.5 -15.984 -22.812 1 91.38 380 GLY A C 1
ATOM 3061 O O . GLY A 1 380 ? 35.156 -15.453 -23.875 1 91.38 380 GLY A O 1
ATOM 3062 N N . GLU A 1 381 ? 34.719 -16.875 -22.203 1 94.75 381 GLU A N 1
ATOM 3063 C CA . GLU A 1 381 ? 33.406 -17.281 -22.766 1 94.75 381 GLU A CA 1
ATOM 3064 C C . GLU A 1 381 ? 32.281 -16.781 -21.891 1 94.75 381 GLU A C 1
ATOM 3066 O O . GLU A 1 381 ? 31.25 -16.297 -22.406 1 94.75 381 GLU A O 1
ATOM 3071 N N . THR A 1 382 ? 32.5 -16.875 -20.609 1 97.06 382 THR A N 1
ATOM 3072 C CA . THR A 1 382 ? 31.469 -16.531 -19.656 1 97.06 382 THR A CA 1
ATOM 3073 C C . THR A 1 382 ? 31.312 -15.008 -19.562 1 97.06 382 THR A C 1
ATOM 3075 O O . THR A 1 382 ? 32.312 -14.289 -19.453 1 97.06 382 THR A O 1
ATOM 3078 N N . GLU A 1 383 ? 30.078 -14.555 -19.719 1 97.75 383 GLU A N 1
ATOM 3079 C CA . GLU A 1 383 ? 29.734 -13.156 -19.5 1 97.75 383 GLU A CA 1
ATOM 3080 C C . GLU A 1 383 ? 28.656 -13.023 -18.422 1 97.75 383 GLU A C 1
ATOM 3082 O O . GLU A 1 383 ? 27.75 -13.867 -18.328 1 97.75 383 GLU A O 1
ATOM 3087 N N . VAL A 1 384 ? 28.781 -11.992 -17.641 1 98.25 384 VAL A N 1
ATOM 3088 C CA . VAL A 1 384 ? 27.828 -11.727 -16.562 1 98.25 384 VAL A CA 1
ATOM 3089 C C . VAL A 1 384 ? 27.219 -10.336 -16.734 1 98.25 384 VAL A C 1
ATOM 3091 O O . VAL A 1 384 ? 27.953 -9.359 -16.938 1 98.25 384 VAL A O 1
ATOM 3094 N N . GLU A 1 385 ? 25.906 -10.281 -16.688 1 98.25 385 GLU A N 1
ATOM 3095 C CA . GLU A 1 385 ? 25.203 -9.008 -16.781 1 98.25 385 GLU A CA 1
ATOM 3096 C C . GLU A 1 385 ? 24.109 -8.898 -15.727 1 98.25 385 GLU A C 1
ATOM 3098 O O . GLU A 1 385 ? 23.438 -9.883 -15.422 1 98.25 385 GLU A O 1
ATOM 3103 N N . LEU A 1 386 ? 23.969 -7.742 -15.18 1 98.38 386 LEU A N 1
ATOM 3104 C CA . LEU A 1 386 ? 22.844 -7.434 -14.312 1 98.38 386 LEU A CA 1
ATOM 3105 C C . LEU A 1 386 ? 21.641 -6.945 -15.125 1 98.38 386 LEU A C 1
ATOM 3107 O O . LEU A 1 386 ? 21.75 -5.945 -15.844 1 98.38 386 LEU A O 1
ATOM 3111 N N . LEU A 1 387 ? 20.531 -7.641 -14.984 1 98.25 387 LEU A N 1
ATOM 3112 C CA . LEU A 1 387 ? 19.359 -7.238 -15.758 1 98.25 387 LEU A CA 1
ATOM 3113 C C . LEU A 1 387 ? 18.953 -5.812 -15.414 1 98.25 387 LEU A C 1
ATOM 3115 O O . LEU A 1 387 ? 18.828 -5.465 -14.234 1 98.25 387 LEU A O 1
ATOM 3119 N N . GLY A 1 388 ? 18.781 -4.977 -16.453 1 96.62 388 GLY A N 1
ATOM 3120 C CA . GLY A 1 388 ? 18.375 -3.594 -16.266 1 96.62 388 GLY A CA 1
ATOM 3121 C C . GLY A 1 388 ? 19.547 -2.635 -16.172 1 96.62 388 GLY A C 1
ATOM 3122 O O . GLY A 1 388 ? 19.359 -1.416 -16.203 1 96.62 388 GLY A O 1
ATOM 3123 N N . HIS A 1 389 ? 20.75 -3.148 -16.047 1 94.38 389 HIS A N 1
ATOM 3124 C CA . HIS A 1 389 ? 21.938 -2.303 -15.93 1 94.38 389 HIS A CA 1
ATOM 3125 C C . HIS A 1 389 ? 22.531 -1.996 -17.297 1 94.38 389 HIS A C 1
ATOM 3127 O O . HIS A 1 389 ? 22.953 -0.87 -17.562 1 94.38 389 HIS A O 1
ATOM 3133 N N . GLY A 1 390 ? 22.672 -2.928 -18.203 1 90.81 390 GLY A N 1
ATOM 3134 C CA . GLY A 1 390 ? 23.047 -2.701 -19.578 1 90.81 390 GLY A CA 1
ATOM 3135 C C . GLY A 1 390 ? 24.547 -2.826 -19.812 1 90.81 390 GLY A C 1
ATOM 3136 O O . GLY A 1 390 ? 25.031 -2.609 -20.938 1 90.81 390 GLY A O 1
ATOM 3137 N N . ARG A 1 391 ? 25.328 -3.184 -18.797 1 92.88 391 ARG A N 1
ATOM 3138 C CA . ARG A 1 391 ? 26.766 -3.352 -18.969 1 92.88 391 ARG A CA 1
ATOM 3139 C C . ARG A 1 391 ? 27.25 -4.664 -18.359 1 92.88 391 ARG A C 1
ATOM 3141 O O . ARG A 1 391 ? 26.719 -5.117 -17.344 1 92.88 391 ARG A O 1
ATOM 3148 N N . PRO A 1 392 ? 28.266 -5.219 -19 1 96.62 392 PRO A N 1
ATOM 3149 C CA . PRO A 1 392 ? 28.828 -6.445 -18.422 1 96.62 392 PRO A CA 1
ATOM 3150 C C . PRO A 1 392 ? 29.531 -6.199 -17.094 1 96.62 392 PRO A C 1
ATOM 3152 O O . PRO A 1 392 ? 30.094 -5.121 -16.875 1 96.62 392 PRO A O 1
ATOM 3155 N N . LEU A 1 393 ? 29.5 -7.199 -16.328 1 98.12 393 LEU A N 1
ATOM 3156 C CA . LEU A 1 393 ? 30.156 -7.121 -15.031 1 98.12 393 LEU A CA 1
ATOM 3157 C C . LEU A 1 393 ? 31.422 -7.957 -15.008 1 98.12 393 LEU A C 1
ATOM 3159 O O . LEU A 1 393 ? 31.562 -8.914 -15.773 1 98.12 393 LEU A O 1
ATOM 3163 N N . THR A 1 394 ? 32.312 -7.516 -14.125 1 97.31 394 THR A N 1
ATOM 3164 C CA . THR A 1 394 ? 33.531 -8.289 -13.93 1 97.31 394 THR A CA 1
ATOM 3165 C C . THR A 1 394 ? 33.281 -9.438 -12.953 1 97.31 394 THR A C 1
ATOM 3167 O O . THR A 1 394 ? 32.5 -9.305 -12 1 97.31 394 THR A O 1
ATOM 3170 N N . TRP A 1 395 ? 33.906 -10.578 -13.25 1 97.69 395 TRP A N 1
ATOM 3171 C CA . TRP A 1 395 ? 33.812 -11.727 -12.359 1 97.69 395 TRP A CA 1
ATOM 3172 C C . TRP A 1 395 ? 35.125 -12.508 -12.336 1 97.69 395 TRP A C 1
ATOM 3174 O O . TRP A 1 395 ? 35.969 -12.336 -13.211 1 97.69 395 TRP A O 1
ATOM 3184 N N . THR A 1 396 ? 35.281 -13.273 -11.242 1 96.44 396 THR A N 1
ATOM 3185 C CA . THR A 1 396 ? 36.438 -14.164 -11.102 1 96.44 396 THR A CA 1
ATOM 3186 C C . THR A 1 396 ? 36 -15.555 -10.672 1 96.44 396 THR A C 1
ATOM 3188 O O . THR A 1 396 ? 34.969 -15.719 -10.039 1 96.44 396 THR A O 1
ATOM 3191 N N . SER A 1 397 ? 36.781 -16.484 -11.133 1 94.81 397 SER A N 1
ATOM 3192 C CA . SER A 1 397 ? 36.531 -17.844 -10.68 1 94.81 397 SER A CA 1
ATOM 3193 C C . SER A 1 397 ? 36.906 -18.031 -9.219 1 94.81 397 SER A C 1
ATOM 3195 O O . SER A 1 397 ? 37.875 -17.422 -8.742 1 94.81 397 SER A O 1
ATOM 3197 N N . SER A 1 398 ? 36.062 -18.719 -8.586 1 89.81 398 SER A N 1
ATOM 3198 C CA . SER A 1 398 ? 36.375 -19.016 -7.184 1 89.81 398 SER A CA 1
ATOM 3199 C C . SER A 1 398 ? 36.656 -20.5 -6.984 1 89.81 398 SER A C 1
ATOM 3201 O O . SER A 1 398 ? 36.031 -21.359 -7.605 1 89.81 398 SER A O 1
ATOM 3203 N N . LYS A 1 399 ? 37.812 -20.875 -6.266 1 83.81 399 LYS A N 1
ATOM 3204 C CA . LYS A 1 399 ? 38.156 -22.25 -5.945 1 83.81 399 LYS A CA 1
ATOM 3205 C C . LYS A 1 399 ? 37.469 -22.719 -4.672 1 83.81 399 LYS A C 1
ATOM 3207 O O . LYS A 1 399 ? 37.312 -21.953 -3.721 1 83.81 399 LYS A O 1
ATOM 3212 N N . PRO A 1 400 ? 37 -23.859 -4.645 1 82.75 400 PRO A N 1
ATOM 3213 C CA . PRO A 1 400 ? 37.062 -24.938 -5.641 1 82.75 400 PRO A CA 1
ATOM 3214 C C . PRO A 1 400 ? 35.969 -24.828 -6.684 1 82.75 400 PRO A C 1
ATOM 3216 O O . PRO A 1 400 ? 36.031 -25.438 -7.75 1 82.75 400 PRO A O 1
ATOM 3219 N N . SER A 1 401 ? 34.781 -24.062 -6.301 1 87.12 401 SER A N 1
ATOM 3220 C CA . SER A 1 401 ? 33.688 -23.922 -7.262 1 87.12 401 SER A CA 1
ATOM 3221 C C . SER A 1 401 ? 32.969 -22.578 -7.102 1 87.12 401 SER A C 1
ATOM 3223 O O . SER A 1 401 ? 33 -21.984 -6.02 1 87.12 401 SER A O 1
ATOM 3225 N N . GLY A 1 402 ? 32.656 -22.156 -8.266 1 95.5 402 GLY A N 1
ATOM 3226 C CA . GLY A 1 402 ? 31.844 -20.953 -8.188 1 95.5 402 GLY A CA 1
ATOM 3227 C C . GLY A 1 402 ? 32.5 -19.75 -8.805 1 95.5 402 GLY A C 1
ATOM 3228 O O . GLY A 1 402 ? 33.594 -19.859 -9.414 1 95.5 402 GLY A O 1
ATOM 3229 N N . ILE A 1 403 ? 31.828 -18.625 -8.758 1 97.06 403 ILE A N 1
ATOM 3230 C CA . ILE A 1 403 ? 32.344 -17.359 -9.273 1 97.06 403 ILE A CA 1
ATOM 3231 C C . ILE A 1 403 ? 32.031 -16.234 -8.305 1 97.06 403 ILE A C 1
ATOM 3233 O O . ILE A 1 403 ? 31.094 -16.344 -7.496 1 97.06 403 ILE A O 1
ATOM 3237 N N . VAL A 1 404 ? 32.844 -15.258 -8.32 1 97.62 404 VAL A N 1
ATOM 3238 C CA . VAL A 1 404 ? 32.594 -14.023 -7.59 1 97.62 404 VAL A CA 1
ATOM 3239 C C . VAL A 1 404 ? 32.344 -12.883 -8.578 1 97.62 404 VAL A C 1
ATOM 3241 O O . VAL A 1 404 ? 33.188 -12.617 -9.445 1 97.62 404 VAL A O 1
ATOM 3244 N N . VAL A 1 405 ? 31.203 -12.266 -8.453 1 98.06 405 VAL A N 1
ATOM 3245 C CA . VAL A 1 405 ? 30.828 -11.188 -9.359 1 98.06 405 VAL A CA 1
ATOM 3246 C C . VAL A 1 405 ? 30.953 -9.844 -8.641 1 98.06 405 VAL A C 1
ATOM 3248 O O . VAL A 1 405 ? 30.469 -9.68 -7.523 1 98.06 405 VAL A O 1
ATOM 3251 N N . GLU A 1 406 ? 31.641 -8.922 -9.25 1 97.75 406 GLU A N 1
ATOM 3252 C CA . GLU A 1 406 ? 31.703 -7.555 -8.742 1 97.75 406 GLU A CA 1
ATOM 3253 C C . GLU A 1 406 ? 30.469 -6.758 -9.164 1 97.75 406 GLU A C 1
ATOM 3255 O O . GLU A 1 406 ? 30.328 -6.395 -10.336 1 97.75 406 GLU A O 1
ATOM 3260 N N . LEU A 1 407 ? 29.609 -6.484 -8.219 1 96.44 407 LEU A N 1
ATOM 3261 C CA . LEU A 1 407 ? 28.406 -5.738 -8.539 1 96.44 407 LEU A CA 1
ATOM 3262 C C . LEU A 1 407 ? 28.719 -4.258 -8.734 1 96.44 407 LEU A C 1
ATOM 3264 O O . LEU A 1 407 ? 29.641 -3.727 -8.117 1 96.44 407 LEU A O 1
ATOM 3268 N N . PRO A 1 408 ? 27.922 -3.633 -9.586 1 92.75 408 PRO A N 1
ATOM 3269 C CA . PRO A 1 408 ? 28.156 -2.199 -9.773 1 92.75 408 PRO A CA 1
ATOM 3270 C C . PRO A 1 408 ? 27.766 -1.369 -8.555 1 92.75 408 PRO A C 1
ATOM 3272 O O . PRO A 1 408 ? 26.844 -1.731 -7.832 1 92.75 408 PRO A O 1
ATOM 3275 N N . ARG A 1 409 ? 28.531 -0.351 -8.367 1 85.81 409 ARG A N 1
ATOM 3276 C CA . ARG A 1 409 ? 28.172 0.606 -7.324 1 85.81 409 ARG A CA 1
ATOM 3277 C C . ARG A 1 409 ? 27.062 1.547 -7.793 1 85.81 409 ARG A C 1
ATOM 3279 O O . ARG A 1 409 ? 27.328 2.467 -8.57 1 85.81 409 ARG A O 1
ATOM 3286 N N . LEU A 1 410 ? 25.922 1.226 -7.363 1 88.19 410 LEU A N 1
ATOM 3287 C CA . LEU A 1 410 ? 24.75 1.972 -7.812 1 88.19 410 LEU A CA 1
ATOM 3288 C C . LEU A 1 410 ? 24.109 2.721 -6.648 1 88.19 410 LEU A C 1
ATOM 3290 O O . LEU A 1 410 ? 24.047 2.201 -5.535 1 88.19 410 LEU A O 1
ATOM 3294 N N . SER A 1 411 ? 23.719 3.992 -6.965 1 84.31 411 SER A N 1
ATOM 3295 C CA . SER A 1 411 ? 22.844 4.676 -6.016 1 84.31 411 SER A CA 1
ATOM 3296 C C . SER A 1 411 ? 21.438 4.094 -6.051 1 84.31 411 SER A C 1
ATOM 3298 O O . SER A 1 411 ? 21.094 3.346 -6.969 1 84.31 411 SER A O 1
ATOM 3300 N N . VAL A 1 412 ? 20.688 4.414 -5.074 1 85 412 VAL A N 1
ATOM 3301 C CA . VAL A 1 412 ? 19.328 3.879 -4.938 1 85 412 VAL A CA 1
ATOM 3302 C C . VAL A 1 412 ? 18.516 4.223 -6.176 1 85 412 VAL A C 1
ATOM 3304 O O . VAL A 1 412 ? 17.688 3.424 -6.621 1 85 412 VAL A O 1
ATOM 3307 N N . HIS A 1 413 ? 18.781 5.328 -6.789 1 84.38 413 HIS A N 1
ATOM 3308 C CA . HIS A 1 413 ? 18 5.773 -7.934 1 84.38 413 HIS A CA 1
ATOM 3309 C C . HIS A 1 413 ? 18.516 5.152 -9.227 1 84.38 413 HIS A C 1
ATOM 3311 O O . HIS A 1 413 ? 17.859 5.238 -10.266 1 84.38 413 HIS A O 1
ATOM 3317 N N . GLN A 1 414 ? 19.656 4.5 -9.133 1 88.81 414 GLN A N 1
ATOM 3318 C CA . GLN A 1 414 ? 20.25 3.867 -10.305 1 88.81 414 GLN A CA 1
ATOM 3319 C C . GLN A 1 414 ? 19.922 2.377 -10.352 1 88.81 414 GLN A C 1
ATOM 3321 O O . GLN A 1 414 ? 20.156 1.713 -11.359 1 88.81 414 GLN A O 1
ATOM 3326 N N . MET A 1 415 ? 19.406 1.906 -9.281 1 92.31 415 MET A N 1
ATOM 3327 C CA . MET A 1 415 ? 19.078 0.485 -9.234 1 92.31 415 MET A CA 1
ATOM 3328 C C . MET A 1 415 ? 18.062 0.122 -10.328 1 92.31 415 MET A C 1
ATOM 3330 O O . MET A 1 415 ? 17.125 0.871 -10.578 1 92.31 415 MET A O 1
ATOM 3334 N N . PRO A 1 416 ? 18.25 -0.976 -10.953 1 94.38 416 PRO A N 1
ATOM 3335 C CA . PRO A 1 416 ? 17.312 -1.349 -12.023 1 94.38 416 PRO A CA 1
ATOM 3336 C C . PRO A 1 416 ? 15.898 -1.602 -11.508 1 94.38 416 PRO A C 1
ATOM 3338 O O . PRO A 1 416 ? 14.93 -1.462 -12.258 1 94.38 416 PRO A O 1
ATOM 3341 N N . CYS A 1 417 ? 15.828 -2.062 -10.281 1 93.88 417 CYS A N 1
ATOM 3342 C CA . CYS A 1 417 ? 14.547 -2.264 -9.609 1 93.88 417 CYS A CA 1
ATOM 3343 C C . CYS A 1 417 ? 14.703 -2.193 -8.094 1 93.88 417 CYS A C 1
ATOM 3345 O O . CYS A 1 417 ? 15.82 -2.117 -7.59 1 93.88 417 CYS A O 1
ATOM 3347 N N . LYS A 1 418 ? 13.562 -2.264 -7.395 1 91.94 418 LYS A N 1
ATOM 3348 C CA . LYS A 1 418 ? 13.586 -1.952 -5.969 1 91.94 418 LYS A CA 1
ATOM 3349 C C . LYS A 1 418 ? 13.758 -3.217 -5.129 1 91.94 418 LYS A C 1
ATOM 3351 O O . LYS A 1 418 ? 14.164 -3.15 -3.969 1 91.94 418 LYS A O 1
ATOM 3356 N N . TRP A 1 419 ? 13.422 -4.348 -5.75 1 94.12 419 TRP A N 1
ATOM 3357 C CA . TRP A 1 419 ? 13.445 -5.598 -5 1 94.12 419 TRP A CA 1
ATOM 3358 C C . TRP A 1 419 ? 14.023 -6.73 -5.84 1 94.12 419 TRP A C 1
ATOM 3360 O O . TRP A 1 419 ? 13.773 -6.805 -7.047 1 94.12 419 TRP A O 1
ATOM 3370 N N . GLY A 1 420 ? 14.742 -7.543 -5.199 1 96.62 420 GLY A N 1
ATOM 3371 C CA . GLY A 1 420 ? 15.289 -8.664 -5.953 1 96.62 420 GLY A CA 1
ATOM 3372 C C . GLY A 1 420 ? 15.984 -8.242 -7.23 1 96.62 420 GLY A C 1
ATOM 3373 O O . GLY A 1 420 ? 15.547 -7.305 -7.906 1 96.62 420 GLY A O 1
ATOM 3374 N N . TRP A 1 421 ? 17.156 -8.836 -7.539 1 98.19 421 TRP A N 1
ATOM 3375 C CA . TRP A 1 421 ? 17.953 -8.516 -8.711 1 98.19 421 TRP A CA 1
ATOM 3376 C C . TRP A 1 421 ? 18.453 -9.781 -9.391 1 98.19 421 TRP A C 1
ATOM 3378 O O . TRP A 1 421 ? 18.578 -10.828 -8.75 1 98.19 421 TRP A O 1
ATOM 3388 N N . THR A 1 422 ? 18.688 -9.672 -10.695 1 98.69 422 THR A N 1
ATOM 3389 C CA . THR A 1 422 ? 19 -10.875 -11.453 1 98.69 422 THR A CA 1
ATOM 3390 C C . THR A 1 422 ? 20.281 -10.688 -12.25 1 98.69 422 THR A C 1
ATOM 3392 O O . THR A 1 422 ? 20.453 -9.688 -12.953 1 98.69 422 THR A O 1
ATOM 3395 N N . LEU A 1 423 ? 21.203 -11.617 -12.133 1 98.75 423 LEU A N 1
ATOM 3396 C CA . LEU A 1 423 ? 22.344 -11.727 -13.031 1 98.75 423 LEU A CA 1
ATOM 3397 C C . LEU A 1 423 ? 22.062 -12.727 -14.148 1 98.75 423 LEU A C 1
ATOM 3399 O O . LEU A 1 423 ? 21.562 -13.828 -13.898 1 98.75 423 LEU A O 1
ATOM 3403 N N . ALA A 1 424 ? 22.344 -12.352 -15.344 1 98.69 424 ALA A N 1
ATOM 3404 C CA . ALA A 1 424 ? 22.359 -13.266 -16.484 1 98.69 424 ALA A CA 1
ATOM 3405 C C . ALA A 1 424 ? 23.766 -13.781 -16.75 1 98.69 424 ALA A C 1
ATOM 3407 O O . ALA A 1 424 ? 24.672 -13 -17.062 1 98.69 424 ALA A O 1
ATOM 3408 N N . LEU A 1 425 ? 23.969 -15.039 -16.578 1 98.5 425 LEU A N 1
ATOM 3409 C CA . LEU A 1 425 ? 25.25 -15.688 -16.797 1 98.5 425 LEU A CA 1
ATOM 3410 C C . LEU A 1 425 ? 25.234 -16.484 -18.109 1 98.5 425 LEU A C 1
ATOM 3412 O O . LEU A 1 425 ? 24.453 -17.406 -18.266 1 98.5 425 LEU A O 1
ATOM 3416 N N . THR A 1 426 ? 26.094 -16.078 -18.969 1 97.69 426 THR A N 1
ATOM 3417 C CA . THR A 1 426 ? 26.188 -16.797 -20.234 1 97.69 426 THR A CA 1
ATOM 3418 C C . THR A 1 426 ? 27.359 -17.766 -20.234 1 97.69 426 THR A C 1
ATOM 3420 O O . THR A 1 426 ? 28.438 -17.438 -19.75 1 97.69 426 THR A O 1
ATOM 3423 N N . ASN A 1 427 ? 27.125 -18.969 -20.719 1 96.62 427 ASN A N 1
ATOM 3424 C CA . ASN A 1 427 ? 28.156 -19.984 -20.891 1 96.62 427 ASN A CA 1
ATOM 3425 C C . ASN A 1 427 ? 28.75 -20.422 -19.562 1 96.62 427 ASN A C 1
ATOM 3427 O O . ASN A 1 427 ? 29.969 -20.438 -19.406 1 96.62 427 ASN A O 1
ATOM 3431 N N . VAL A 1 428 ? 27.844 -20.719 -18.641 1 95.69 428 VAL A N 1
ATOM 3432 C CA . VAL A 1 428 ? 28.266 -21.297 -17.375 1 95.69 428 VAL A CA 1
ATOM 3433 C C . VAL A 1 428 ? 27.75 -22.734 -17.281 1 95.69 428 VAL A C 1
ATOM 3435 O O . VAL A 1 428 ? 26.812 -23.109 -17.984 1 95.69 428 VAL A O 1
ATOM 3438 N N . THR A 1 429 ? 28.469 -23.5 -16.5 1 89.5 429 THR A N 1
ATOM 3439 C CA . THR A 1 429 ? 28 -24.859 -16.234 1 89.5 429 THR A CA 1
ATOM 3440 C C . THR A 1 429 ? 27.656 -25.047 -14.758 1 89.5 429 THR A C 1
ATOM 3442 O O . THR A 1 429 ? 28.219 -24.375 -13.898 1 89.5 429 THR A O 1
ATOM 3445 N N . MET B 1 1 ? -64.75 33.188 -16.75 1 17.5 1 MET B N 1
ATOM 3446 C CA . MET B 1 1 ? -64.5 32.688 -18.078 1 17.5 1 MET B CA 1
ATOM 3447 C C . MET B 1 1 ? -63 32.719 -18.375 1 17.5 1 MET B C 1
ATOM 3449 O O . MET B 1 1 ? -62.438 31.703 -18.828 1 17.5 1 MET B O 1
ATOM 3453 N N . GLY B 1 2 ? -62.375 33.906 -18.641 1 15.73 2 GLY B N 1
ATOM 3454 C CA . GLY B 1 2 ? -61.344 34.375 -19.531 1 15.73 2 GLY B CA 1
ATOM 3455 C C . GLY B 1 2 ? -59.938 33.969 -19.094 1 15.73 2 GLY B C 1
ATOM 3456 O O . GLY B 1 2 ? -59 34 -19.891 1 15.73 2 GLY B O 1
ATOM 3457 N N . ILE B 1 3 ? -59.562 34.062 -17.859 1 16.02 3 ILE B N 1
ATOM 3458 C CA . ILE B 1 3 ? -58.25 34.5 -17.406 1 16.02 3 ILE B CA 1
ATOM 3459 C C . ILE B 1 3 ? -57.219 33.406 -17.703 1 16.02 3 ILE B C 1
ATOM 3461 O O . ILE B 1 3 ? -56.844 32.625 -16.812 1 16.02 3 ILE B O 1
ATOM 3465 N N . ALA B 1 4 ? -57.531 32.406 -18.688 1 17.52 4 ALA B N 1
ATOM 3466 C CA . ALA B 1 4 ? -56.844 31.172 -19.094 1 17.52 4 ALA B CA 1
ATOM 3467 C C . ALA B 1 4 ? -55.438 31.5 -19.609 1 17.52 4 ALA B C 1
ATOM 3469 O O . ALA B 1 4 ? -54.875 30.719 -20.375 1 17.52 4 ALA B O 1
ATOM 3470 N N . ARG B 1 5 ? -55 32.781 -19.562 1 16.78 5 ARG B N 1
ATOM 3471 C CA . ARG B 1 5 ? -54.094 33.344 -20.578 1 16.78 5 ARG B CA 1
ATOM 3472 C C . ARG B 1 5 ? -52.781 32.594 -20.594 1 16.78 5 ARG B C 1
ATOM 3474 O O . ARG B 1 5 ? -52.469 31.812 -19.688 1 16.78 5 ARG B O 1
ATOM 3481 N N . ASN B 1 6 ? -51.5 33.375 -20.812 1 16.41 6 ASN B N 1
ATOM 3482 C CA . ASN B 1 6 ? -50.312 33.375 -21.672 1 16.41 6 ASN B CA 1
ATOM 3483 C C . ASN B 1 6 ? -49.156 32.656 -21.016 1 16.41 6 ASN B C 1
ATOM 3485 O O . ASN B 1 6 ? -48.375 33.25 -20.281 1 16.41 6 ASN B O 1
ATOM 3489 N N . ILE B 1 7 ? -49.219 31.688 -20.109 1 16.75 7 ILE B N 1
ATOM 3490 C CA . ILE B 1 7 ? -48.188 31.25 -19.219 1 16.75 7 ILE B CA 1
ATOM 3491 C C . ILE B 1 7 ? -47 30.734 -20.031 1 16.75 7 ILE B C 1
ATOM 3493 O O . ILE B 1 7 ? -46.219 29.891 -19.547 1 16.75 7 ILE B O 1
ATOM 3497 N N . ALA B 1 8 ? -47 30.75 -21.406 1 18.36 8 ALA B N 1
ATOM 3498 C CA . ALA B 1 8 ? -46.25 29.984 -22.391 1 18.36 8 ALA B CA 1
ATOM 3499 C C . ALA B 1 8 ? -44.75 30.359 -22.328 1 18.36 8 ALA B C 1
ATOM 3501 O O . ALA B 1 8 ? -43.906 29.531 -22.625 1 18.36 8 ALA B O 1
ATOM 3502 N N . ASP B 1 9 ? -44.312 31.609 -22.438 1 16.19 9 ASP B N 1
ATOM 3503 C CA . ASP B 1 9 ? -43.156 32.156 -23.125 1 16.19 9 ASP B CA 1
ATOM 3504 C C . ASP B 1 9 ? -41.875 31.891 -22.328 1 16.19 9 ASP B C 1
ATOM 3506 O O . ASP B 1 9 ? -40.844 32.531 -22.562 1 16.19 9 ASP B O 1
ATOM 3510 N N . ALA B 1 10 ? -41.938 31.344 -21.172 1 17.91 10 ALA B N 1
ATOM 3511 C CA . ALA B 1 10 ? -40.812 31.656 -20.297 1 17.91 10 ALA B CA 1
ATOM 3512 C C . ALA B 1 10 ? -39.5 31.141 -20.891 1 17.91 10 ALA B C 1
ATOM 3514 O O . ALA B 1 10 ? -39.375 29.969 -21.266 1 17.91 10 ALA B O 1
ATOM 3515 N N . GLY B 1 11 ? -38.5 31.953 -21.5 1 17.53 11 GLY B N 1
ATOM 3516 C CA . GLY B 1 11 ? -37.344 31.922 -22.359 1 17.53 11 GLY B CA 1
ATOM 3517 C C . GLY B 1 11 ? -36.312 30.891 -21.906 1 17.53 11 GLY B C 1
ATOM 3518 O O . GLY B 1 11 ? -36.156 30.625 -20.719 1 17.53 11 GLY B O 1
ATOM 3519 N N . THR B 1 12 ? -35.875 29.938 -22.719 1 18.34 12 THR B N 1
ATOM 3520 C CA . THR B 1 12 ? -35.031 28.75 -22.703 1 18.34 12 THR B CA 1
ATOM 3521 C C . THR B 1 12 ? -33.562 29.141 -22.406 1 18.34 12 THR B C 1
ATOM 3523 O O . THR B 1 12 ? -32.938 29.844 -23.219 1 18.34 12 THR B O 1
ATOM 3526 N N . LEU B 1 13 ? -33.219 29.703 -21.203 1 18.03 13 LEU B N 1
ATOM 3527 C CA . LEU B 1 13 ? -31.906 30.266 -20.922 1 18.03 13 LEU B CA 1
ATOM 3528 C C . LEU B 1 13 ? -30.797 29.375 -21.469 1 18.03 13 LEU B C 1
ATOM 3530 O O . LEU B 1 13 ? -30.688 28.203 -21.078 1 18.03 13 LEU B O 1
ATOM 3534 N N . ARG B 1 14 ? -30.344 29.562 -22.688 1 19.42 14 ARG B N 1
ATOM 3535 C CA . ARG B 1 14 ? -29.281 29.016 -23.562 1 19.42 14 ARG B CA 1
ATOM 3536 C C . ARG B 1 14 ? -27.922 29.156 -22.906 1 19.42 14 ARG B C 1
ATOM 3538 O O . ARG B 1 14 ? -27.484 30.266 -22.609 1 19.42 14 ARG B O 1
ATOM 3545 N N . CYS B 1 15 ? -27.453 28.219 -22.031 1 18.31 15 CYS B N 1
ATOM 3546 C CA . CYS B 1 15 ? -26.219 28.125 -21.266 1 18.31 15 CYS B CA 1
ATOM 3547 C C . CYS B 1 15 ? -25 28.453 -22.141 1 18.31 15 CYS B C 1
ATOM 3549 O O . CYS B 1 15 ? -24.734 27.734 -23.109 1 18.31 15 CYS B O 1
ATOM 3551 N N . SER B 1 16 ? -24.766 29.641 -22.5 1 18.06 16 SER B N 1
ATOM 3552 C CA . SER B 1 16 ? -23.797 30.188 -23.438 1 18.06 16 SER B CA 1
ATOM 3553 C C . SER B 1 16 ? -22.406 29.641 -23.156 1 18.06 16 SER B C 1
ATOM 3555 O O . SER B 1 16 ? -22.062 29.328 -22.016 1 18.06 16 SER B O 1
ATOM 3557 N N . PRO B 1 17 ? -21.516 29.391 -24.25 1 19.59 17 PRO B N 1
ATOM 3558 C CA . PRO B 1 17 ? -20.234 28.734 -24.484 1 19.59 17 PRO B CA 1
ATOM 3559 C C . PRO B 1 17 ? -19.094 29.312 -23.641 1 19.59 17 PRO B C 1
ATOM 3561 O O . PRO B 1 17 ? -18.375 28.547 -22.984 1 19.59 17 PRO B O 1
ATOM 3564 N N . ARG B 1 18 ? -18.25 30.406 -24.172 1 18.56 18 ARG B N 1
ATOM 3565 C CA . ARG B 1 18 ? -16.828 30.75 -24.328 1 18.56 18 ARG B CA 1
ATOM 3566 C C . ARG B 1 18 ? -16.297 31.453 -23.078 1 18.56 18 ARG B C 1
ATOM 3568 O O . ARG B 1 18 ? -15.094 31.672 -22.953 1 18.56 18 ARG B O 1
ATOM 3575 N N . ALA B 1 19 ? -16.859 32.344 -22.406 1 18.55 19 ALA B N 1
ATOM 3576 C CA . ALA B 1 19 ? -15.922 33.312 -21.875 1 18.55 19 ALA B CA 1
ATOM 3577 C C . ALA B 1 19 ? -15.062 32.719 -20.766 1 18.55 19 ALA B C 1
ATOM 3579 O O . ALA B 1 19 ? -15.586 32.125 -19.812 1 18.55 19 ALA B O 1
ATOM 3580 N N . SER B 1 20 ? -13.625 32.531 -21 1 18.88 20 SER B N 1
ATOM 3581 C CA . SER B 1 20 ? -12.352 32.062 -20.469 1 18.88 20 SER B CA 1
ATOM 3582 C C . SER B 1 20 ? -11.984 32.75 -19.172 1 18.88 20 SER B C 1
ATOM 3584 O O . SER B 1 20 ? -10.875 32.594 -18.656 1 18.88 20 SER B O 1
ATOM 3586 N N . ALA B 1 21 ? -12.648 33.688 -18.641 1 20.83 21 ALA B N 1
ATOM 3587 C CA . ALA B 1 21 ? -11.883 34.438 -17.641 1 20.83 21 ALA B CA 1
ATOM 3588 C C . ALA B 1 21 ? -11.43 33.531 -16.516 1 20.83 21 ALA B C 1
ATOM 3590 O O . ALA B 1 21 ? -12.211 32.719 -16 1 20.83 21 ALA B O 1
ATOM 3591 N N . SER B 1 22 ? -10.031 33.406 -16.375 1 20.3 22 SER B N 1
ATOM 3592 C CA . SER B 1 22 ? -8.992 32.719 -15.617 1 20.3 22 SER B CA 1
ATOM 3593 C C . SER B 1 22 ? -9.164 32.906 -14.117 1 20.3 22 SER B C 1
ATOM 3595 O O . SER B 1 22 ? -8.18 33.062 -13.391 1 20.3 22 SER B O 1
ATOM 3597 N N . VAL B 1 23 ? -10.305 33.312 -13.648 1 20.94 23 VAL B N 1
ATOM 3598 C CA . VAL B 1 23 ? -10.125 33.688 -12.25 1 20.94 23 VAL B CA 1
ATOM 3599 C C . VAL B 1 23 ? -9.492 32.531 -11.477 1 20.94 23 VAL B C 1
ATOM 3601 O O . VAL B 1 23 ? -9.945 31.391 -11.57 1 20.94 23 VAL B O 1
ATOM 3604 N N . PRO B 1 24 ? -8.266 32.719 -10.906 1 22.78 24 PRO B N 1
ATOM 3605 C CA . PRO B 1 24 ? -7.258 31.766 -10.43 1 22.78 24 PRO B CA 1
ATOM 3606 C C . PRO B 1 24 ? -7.828 30.75 -9.438 1 22.78 24 PRO B C 1
ATOM 3608 O O . PRO B 1 24 ? -7.637 29.547 -9.609 1 22.78 24 PRO B O 1
ATOM 3611 N N . GLY B 1 25 ? -7.785 31.188 -8.172 1 21.92 25 GLY B N 1
ATOM 3612 C CA . GLY B 1 25 ? -7.434 30.359 -7.027 1 21.92 25 GLY B CA 1
ATOM 3613 C C . GLY B 1 25 ? -8.547 29.422 -6.602 1 21.92 25 GLY B C 1
ATOM 3614 O O . GLY B 1 25 ? -8.43 28.734 -5.59 1 21.92 25 GLY B O 1
ATOM 3615 N N . ASP B 1 26 ? -9.781 29.734 -6.984 1 22.64 26 ASP B N 1
ATOM 3616 C CA . ASP B 1 26 ? -10.922 29.359 -6.164 1 22.64 26 ASP B CA 1
ATOM 3617 C C . ASP B 1 26 ? -11.172 27.844 -6.234 1 22.64 26 ASP B C 1
ATOM 3619 O O . ASP B 1 26 ? -11.336 27.297 -7.324 1 22.64 26 ASP B O 1
ATOM 3623 N N . GLY B 1 27 ? -10.539 27.125 -5.309 1 22.36 27 GLY B N 1
ATOM 3624 C CA . GLY B 1 27 ? -10.602 25.688 -5.199 1 22.36 27 GLY B CA 1
ATOM 3625 C C . GLY B 1 27 ? -12.008 25.125 -5.391 1 22.36 27 GLY B C 1
ATOM 3626 O O . GLY B 1 27 ? -12.922 25.484 -4.648 1 22.36 27 GLY B O 1
ATOM 3627 N N . VAL B 1 28 ? -12.453 25.016 -6.629 1 23.45 28 VAL B N 1
ATOM 3628 C CA . VAL B 1 28 ? -13.711 24.578 -7.23 1 23.45 28 VAL B CA 1
ATOM 3629 C C . VAL B 1 28 ? -14.18 23.281 -6.555 1 23.45 28 VAL B C 1
ATOM 3631 O O . VAL B 1 28 ? -13.422 22.312 -6.465 1 23.45 28 VAL B O 1
ATOM 3634 N N . CYS B 1 29 ? -15.062 23.469 -5.57 1 23.36 29 CYS B N 1
ATOM 3635 C CA . CYS B 1 29 ? -15.906 22.406 -5.043 1 23.36 29 CYS B CA 1
ATOM 3636 C C . CYS B 1 29 ? -16.531 21.594 -6.168 1 23.36 29 CYS B C 1
ATOM 3638 O O . CYS B 1 29 ? -17.359 22.109 -6.922 1 23.36 29 CYS B O 1
ATOM 3640 N N . SER B 1 30 ? -15.82 21.016 -7.02 1 22.28 30 SER B N 1
ATOM 3641 C CA . SER B 1 30 ? -16.438 20.141 -8.016 1 22.28 30 SER B CA 1
ATOM 3642 C C . SER B 1 30 ? -17.688 19.453 -7.453 1 22.28 30 SER B C 1
ATOM 3644 O O . SER B 1 30 ? -17.703 19.078 -6.277 1 22.28 30 SER B O 1
ATOM 3646 N N . ALA B 1 31 ? -18.875 19.734 -8.039 1 23.25 31 ALA B N 1
ATOM 3647 C CA . ALA B 1 31 ? -20.203 19.188 -7.867 1 23.25 31 ALA B CA 1
ATOM 3648 C C . ALA B 1 31 ? -20.156 17.672 -7.656 1 23.25 31 ALA B C 1
ATOM 3650 O O . ALA B 1 31 ? -19.75 16.938 -8.547 1 23.25 31 ALA B O 1
ATOM 3651 N N . TYR B 1 32 ? -19.734 17.297 -6.512 1 24.31 32 TYR B N 1
ATOM 3652 C CA . TYR B 1 32 ? -19.891 15.883 -6.219 1 24.31 32 TYR B CA 1
ATOM 3653 C C . TYR B 1 32 ? -21.281 15.398 -6.621 1 24.31 32 TYR B C 1
ATOM 3655 O O . TYR B 1 32 ? -22.281 16.078 -6.371 1 24.31 32 TYR B O 1
ATOM 3663 N N . PRO B 1 33 ? -21.484 14.789 -7.707 1 24.39 33 PRO B N 1
ATOM 3664 C CA . PRO B 1 33 ? -22.812 14.281 -8 1 24.39 33 PRO B CA 1
ATOM 3665 C C . PRO B 1 33 ? -23.516 13.703 -6.77 1 24.39 33 PRO B C 1
ATOM 3667 O O . PRO B 1 33 ? -22.844 13.242 -5.84 1 24.39 33 PRO B O 1
ATOM 3670 N N . GLN B 1 34 ? -24.719 14.195 -6.359 1 23 34 GLN B N 1
ATOM 3671 C CA . GLN B 1 34 ? -25.703 13.75 -5.367 1 23 34 GLN B CA 1
ATOM 3672 C C . GLN B 1 34 ? -25.812 12.227 -5.355 1 23 34 GLN B C 1
ATOM 3674 O O . GLN B 1 34 ? -26.641 11.656 -6.059 1 23 34 GLN B O 1
ATOM 3679 N N . SER B 1 35 ? -24.812 11.531 -5.578 1 23.95 35 SER B N 1
ATOM 3680 C CA . SER B 1 35 ? -25.047 10.094 -5.445 1 23.95 35 SER B CA 1
ATOM 3681 C C . SER B 1 35 ? -25.672 9.766 -4.094 1 23.95 35 SER B C 1
ATOM 3683 O O . SER B 1 35 ? -25.297 10.344 -3.07 1 23.95 35 SER B O 1
ATOM 3685 N N . ARG B 1 36 ? -27 9.328 -4.066 1 24.08 36 ARG B N 1
ATOM 3686 C CA . ARG B 1 36 ? -27.844 8.898 -2.959 1 24.08 36 ARG B CA 1
ATOM 3687 C C . ARG B 1 36 ? -27.047 8.055 -1.965 1 24.08 36 ARG B C 1
ATOM 3689 O O . ARG B 1 36 ? -26.547 6.984 -2.311 1 24.08 36 ARG B O 1
ATOM 3696 N N . VAL B 1 37 ? -26.406 8.695 -1.104 1 24.59 37 VAL B N 1
ATOM 3697 C CA . VAL B 1 37 ? -25.828 8.07 0.081 1 24.59 37 VAL B CA 1
ATOM 3698 C C . VAL B 1 37 ? -26.906 7.277 0.818 1 24.59 37 VAL B C 1
ATOM 3700 O O . VAL B 1 37 ? -27.906 7.848 1.277 1 24.59 37 VAL B O 1
ATOM 3703 N N . THR B 1 38 ? -27.453 6.148 0.182 1 21.92 38 THR B N 1
ATOM 3704 C CA . THR B 1 38 ? -28.359 5.34 0.983 1 21.92 38 THR B CA 1
ATOM 3705 C C . THR B 1 38 ? -27.734 4.984 2.326 1 21.92 38 THR B C 1
ATOM 3707 O O . THR B 1 38 ? -26.594 4.527 2.379 1 21.92 38 THR B O 1
ATOM 3710 N N . TYR B 1 39 ? -28.234 5.645 3.281 1 23.39 39 TYR B N 1
ATOM 3711 C CA . TYR B 1 39 ? -28 5.457 4.711 1 23.39 39 TYR B CA 1
ATOM 3712 C C . TYR B 1 39 ? -28.297 4.023 5.129 1 23.39 39 TYR B C 1
ATOM 3714 O O . TYR B 1 39 ? -29.422 3.541 4.957 1 23.39 39 TYR B O 1
ATOM 3722 N N . ILE B 1 40 ? -27.609 3.072 4.66 1 23.48 40 ILE B N 1
ATOM 3723 C CA . ILE B 1 40 ? -28 1.812 5.281 1 23.48 40 ILE B CA 1
ATOM 3724 C C . ILE B 1 40 ? -27.5 1.773 6.727 1 23.48 40 ILE B C 1
ATOM 3726 O O . ILE B 1 40 ? -26.297 1.908 6.977 1 23.48 40 ILE B O 1
ATOM 3730 N N . PRO B 1 41 ? -28.312 1.988 7.68 1 23.34 41 PRO B N 1
ATOM 3731 C CA . PRO B 1 41 ? -28.062 1.821 9.117 1 23.34 41 PRO B CA 1
ATOM 3732 C C . PRO B 1 41 ? -27.375 0.494 9.438 1 23.34 41 PRO B C 1
ATOM 3734 O O . PRO B 1 41 ? -27.922 -0.572 9.133 1 23.34 41 PRO B O 1
ATOM 3737 N N . VAL B 1 42 ? -26.188 0.363 9.078 1 24.53 42 VAL B N 1
ATOM 3738 C CA . VAL B 1 42 ? -25.578 -0.922 9.406 1 24.53 42 VAL B CA 1
ATOM 3739 C C . VAL B 1 42 ? -25.359 -1.014 10.914 1 24.53 42 VAL B C 1
ATOM 3741 O O . VAL B 1 42 ? -24.578 -0.241 11.484 1 24.53 42 VAL B O 1
ATOM 3744 N N . CYS B 1 43 ? -26.344 -1.296 11.703 1 24.72 43 CYS B N 1
ATOM 3745 C CA . CYS B 1 43 ? -26.203 -1.668 13.109 1 24.72 43 CYS B CA 1
ATOM 3746 C C . CYS B 1 43 ? -25.219 -2.816 13.281 1 24.72 43 CYS B C 1
ATOM 3748 O O . CYS B 1 43 ? -25.406 -3.895 12.719 1 24.72 43 CYS B O 1
ATOM 3750 N N . LEU B 1 44 ? -24.016 -2.5 13.516 1 27.7 44 LEU B N 1
ATOM 3751 C CA . LEU B 1 44 ? -23.031 -3.551 13.781 1 27.7 44 LEU B CA 1
ATOM 3752 C C . LEU B 1 44 ? -23.438 -4.379 14.992 1 27.7 44 LEU B C 1
ATOM 3754 O O . LEU B 1 44 ? -23.938 -3.834 15.977 1 27.7 44 LEU B O 1
ATOM 3758 N N . PRO B 1 45 ? -23.469 -5.617 14.938 1 26.83 45 PRO B N 1
ATOM 3759 C CA . PRO B 1 45 ? -23.781 -6.453 16.094 1 26.83 45 PRO B CA 1
ATOM 3760 C C . PRO B 1 45 ? -22.734 -6.355 17.203 1 26.83 45 PRO B C 1
ATOM 3762 O O . PRO B 1 45 ? -21.562 -6.062 16.922 1 26.83 45 PRO B O 1
ATOM 3765 N N . LYS B 1 46 ? -23.094 -6.539 18.453 1 32.22 46 LYS B N 1
ATOM 3766 C CA . LYS B 1 46 ? -22.328 -6.48 19.703 1 32.22 46 LYS B CA 1
ATOM 3767 C C . LYS B 1 46 ? -21.047 -7.309 19.609 1 32.22 46 LYS B C 1
ATOM 3769 O O . LYS B 1 46 ? -20.016 -6.906 20.125 1 32.22 46 LYS B O 1
ATOM 3774 N N . ARG B 1 47 ? -21.125 -8.391 18.984 1 30.75 47 ARG B N 1
ATOM 3775 C CA . ARG B 1 47 ? -20 -9.328 18.953 1 30.75 47 ARG B CA 1
ATOM 3776 C C . ARG B 1 47 ? -18.812 -8.734 18.203 1 30.75 47 ARG B C 1
ATOM 3778 O O . ARG B 1 47 ? -17.672 -9.039 18.516 1 30.75 47 ARG B O 1
ATOM 3785 N N . VAL B 1 48 ? -19.094 -7.934 17.281 1 29.5 48 VAL B N 1
ATOM 3786 C CA . VAL B 1 48 ? -18.016 -7.258 16.562 1 29.5 48 VAL B CA 1
ATOM 3787 C C . VAL B 1 48 ? -17.359 -6.215 17.484 1 29.5 48 VAL B C 1
ATOM 3789 O O . VAL B 1 48 ? -16.141 -6.043 17.469 1 29.5 48 VAL B O 1
ATOM 3792 N N . GLN B 1 49 ? -18.172 -5.797 18.391 1 27.88 49 GLN B N 1
ATOM 3793 C CA . GLN B 1 49 ? -17.688 -4.828 19.359 1 27.88 49 GLN B CA 1
ATOM 3794 C C . GLN B 1 49 ? -16.641 -5.461 20.281 1 27.88 49 GLN B C 1
ATOM 3796 O O . GLN B 1 49 ? -15.586 -4.871 20.531 1 27.88 49 GLN B O 1
ATOM 3801 N N . ASP B 1 50 ? -16.906 -6.59 20.688 1 34.25 50 ASP B N 1
ATOM 3802 C CA . ASP B 1 50 ? -16.047 -7.27 21.656 1 34.25 50 ASP B CA 1
ATOM 3803 C C . ASP B 1 50 ? -14.703 -7.633 21.016 1 34.25 50 ASP B C 1
ATOM 3805 O O . ASP B 1 50 ? -13.648 -7.496 21.641 1 34.25 50 ASP B O 1
ATOM 3809 N N . ARG B 1 51 ? -14.734 -8.086 19.891 1 31.19 51 ARG B N 1
ATOM 3810 C CA . ARG B 1 51 ? -13.5 -8.508 19.234 1 31.19 51 ARG B CA 1
ATOM 3811 C C . ARG B 1 51 ? -12.617 -7.309 18.891 1 31.19 51 ARG B C 1
ATOM 3813 O O . ARG B 1 51 ? -11.391 -7.391 18.984 1 31.19 51 ARG B O 1
ATOM 3820 N N . MET B 1 52 ? -13.227 -6.32 18.656 1 29.89 52 MET B N 1
ATOM 3821 C CA . MET B 1 52 ? -12.5 -5.078 18.406 1 29.89 52 MET B CA 1
ATOM 3822 C C . MET B 1 52 ? -11.789 -4.598 19.672 1 29.89 52 MET B C 1
ATOM 3824 O O . MET B 1 52 ? -10.656 -4.117 19.594 1 29.89 52 MET B O 1
ATOM 3828 N N . GLU B 1 53 ? -12.422 -4.836 20.719 1 30.84 53 GLU B N 1
ATOM 3829 C CA . GLU B 1 53 ? -11.789 -4.465 21.984 1 30.84 53 GLU B CA 1
ATOM 3830 C C . GLU B 1 53 ? -10.531 -5.285 22.234 1 30.84 53 GLU B C 1
ATOM 3832 O O . GLU B 1 53 ? -9.508 -4.742 22.656 1 30.84 53 GLU B O 1
ATOM 3837 N N . LYS B 1 54 ? -10.578 -6.539 21.969 1 37.69 54 LYS B N 1
ATOM 3838 C CA . LYS B 1 54 ? -9.43 -7.398 22.25 1 37.69 54 LYS B CA 1
ATOM 3839 C C . LYS B 1 54 ? -8.281 -7.109 21.281 1 37.69 54 LYS B C 1
ATOM 3841 O O . LYS B 1 54 ? -7.117 -7.121 21.672 1 37.69 54 LYS B O 1
ATOM 3846 N N . TRP B 1 55 ? -8.523 -6.902 20.094 1 29 55 TRP B N 1
ATOM 3847 C CA . TRP B 1 55 ? -7.5 -6.566 19.109 1 29 55 TRP B CA 1
ATOM 3848 C C . TRP B 1 55 ? -6.84 -5.23 19.438 1 29 55 TRP B C 1
ATOM 3850 O O . TRP B 1 55 ? -5.617 -5.105 19.375 1 29 55 TRP B O 1
ATOM 3860 N N . ALA B 1 56 ? -7.59 -4.344 19.906 1 29.73 56 ALA B N 1
ATOM 3861 C CA . ALA B 1 56 ? -7.035 -3.053 20.297 1 29.73 56 ALA B CA 1
ATOM 3862 C C . ALA B 1 56 ? -6.09 -3.205 21.484 1 29.73 56 ALA B C 1
ATOM 3864 O O . ALA B 1 56 ? -5.023 -2.588 21.531 1 29.73 56 ALA B O 1
ATOM 3865 N N . LYS B 1 57 ? -6.457 -3.938 22.453 1 31.08 57 LYS B N 1
ATOM 3866 C CA . LYS B 1 57 ? -5.613 -4.133 23.625 1 31.08 57 LYS B CA 1
ATOM 3867 C C . LYS B 1 57 ? -4.285 -4.777 23.25 1 31.08 57 LYS B C 1
ATOM 3869 O O . LYS B 1 57 ? -3.244 -4.449 23.828 1 31.08 57 LYS B O 1
ATOM 3874 N N . LYS B 1 58 ? -4.383 -5.801 22.406 1 29.97 58 LYS B N 1
ATOM 3875 C CA . LYS B 1 58 ? -3.133 -6.512 22.141 1 29.97 58 LYS B CA 1
ATOM 3876 C C . LYS B 1 58 ? -2.178 -5.66 21.312 1 29.97 58 LYS B C 1
ATOM 3878 O O . LYS B 1 58 ? -0.959 -5.805 21.406 1 29.97 58 LYS B O 1
ATOM 3883 N N . ARG B 1 59 ? -2.717 -4.969 20.406 1 30.5 59 ARG B N 1
ATOM 3884 C CA . ARG B 1 59 ? -1.786 -4.309 19.5 1 30.5 59 ARG B CA 1
ATOM 3885 C C . ARG B 1 59 ? -1.376 -2.939 20.031 1 30.5 59 ARG B C 1
ATOM 3887 O O . ARG B 1 59 ? -0.366 -2.377 19.594 1 30.5 59 ARG B O 1
ATOM 3894 N N . LEU B 1 60 ? -2.227 -2.342 20.812 1 29.16 60 LEU B N 1
ATOM 3895 C CA . LEU B 1 60 ? -1.833 -1.062 21.391 1 29.16 60 LEU B CA 1
ATOM 3896 C C . LEU B 1 60 ? -0.728 -1.246 22.422 1 29.16 60 LEU B C 1
ATOM 3898 O O . LEU B 1 60 ? -0.208 -0.268 22.969 1 29.16 60 LEU B O 1
ATOM 3902 N N . SER B 1 61 ? -0.552 -2.348 22.875 1 26.16 61 SER B N 1
ATOM 3903 C CA . SER B 1 61 ? 0.437 -2.297 23.953 1 26.16 61 SER B CA 1
ATOM 3904 C C . SER B 1 61 ? 1.819 -1.946 23.406 1 26.16 61 SER B C 1
ATOM 3906 O O . SER B 1 61 ? 2.775 -1.812 24.172 1 26.16 61 SER B O 1
ATOM 3908 N N . GLY B 1 62 ? 2.145 -2.346 22.188 1 26.19 62 GLY B N 1
ATOM 3909 C CA . GLY B 1 62 ? 3.568 -2.061 22.109 1 26.19 62 GLY B CA 1
ATOM 3910 C C . GLY B 1 62 ? 3.873 -0.579 22 1 26.19 62 GLY B C 1
ATOM 3911 O O . GLY B 1 62 ? 3.072 0.186 21.453 1 26.19 62 GLY B O 1
ATOM 3912 N N . GLY B 1 63 ? 4.715 0.105 22.922 1 24.77 63 GLY B N 1
ATOM 3913 C CA . GLY B 1 63 ? 5.207 1.402 23.359 1 24.77 63 GLY B CA 1
ATOM 3914 C C . GLY B 1 63 ? 5.695 2.273 22.219 1 24.77 63 GLY B C 1
ATOM 3915 O O . GLY B 1 63 ? 6.082 3.424 22.422 1 24.77 63 GLY B O 1
ATOM 3916 N N . SER B 1 64 ? 6.438 1.819 21.172 1 24.19 64 SER B N 1
ATOM 3917 C CA . SER B 1 64 ? 7.418 2.826 20.781 1 24.19 64 SER B CA 1
ATOM 3918 C C . SER B 1 64 ? 6.738 4.098 20.281 1 24.19 64 SER B C 1
ATOM 3920 O O . SER B 1 64 ? 5.508 4.156 20.188 1 24.19 64 SER B O 1
ATOM 3922 N N . SER B 1 65 ? 7.352 4.773 19.062 1 23.56 65 SER B N 1
ATOM 3923 C CA . SER B 1 65 ? 7.59 6.148 18.641 1 23.56 65 SER B CA 1
ATOM 3924 C C . SER B 1 65 ? 6.293 6.832 18.219 1 23.56 65 SER B C 1
ATOM 3926 O O . SER B 1 65 ? 5.398 6.184 17.672 1 23.56 65 SER B O 1
ATOM 3928 N N . GLU B 1 66 ? 6.012 8.039 18.859 1 24.78 66 GLU B N 1
ATOM 3929 C CA . GLU B 1 66 ? 4.965 9.047 19 1 24.78 66 GLU B CA 1
ATOM 3930 C C . GLU B 1 66 ? 4.609 9.664 17.656 1 24.78 66 GLU B C 1
ATOM 3932 O O . GLU B 1 66 ? 5.379 10.461 17.109 1 24.78 66 GLU B O 1
ATOM 3937 N N . LEU B 1 67 ? 4.621 9.078 16.625 1 23.67 67 LEU B N 1
ATOM 3938 C CA . LEU B 1 67 ? 4.141 9.82 15.461 1 23.67 67 LEU B CA 1
ATOM 3939 C C . LEU B 1 67 ? 2.77 10.43 15.734 1 23.67 67 LEU B C 1
ATOM 3941 O O . LEU B 1 67 ? 1.87 9.75 16.219 1 23.67 67 LEU B O 1
ATOM 3945 N N . TRP B 1 68 ? 2.916 11.766 16.062 1 23.73 68 TRP B N 1
ATOM 3946 C CA . TRP B 1 68 ? 1.706 12.562 16.219 1 23.73 68 TRP B CA 1
ATOM 3947 C C . TRP B 1 68 ? 0.779 12.398 15.023 1 23.73 68 TRP B C 1
ATOM 3949 O O . TRP B 1 68 ? 1.167 12.688 13.891 1 23.73 68 TRP B O 1
ATOM 3959 N N . VAL B 1 69 ? 0.479 11.297 14.766 1 25.8 69 VAL B N 1
ATOM 3960 C CA . VAL B 1 69 ? -0.605 11.266 13.789 1 25.8 69 VAL B CA 1
ATOM 3961 C C . VAL B 1 69 ? -1.826 11.992 14.352 1 25.8 69 VAL B C 1
ATOM 3963 O O . VAL B 1 69 ? -2.355 11.609 15.398 1 25.8 69 VAL B O 1
ATOM 3966 N N . CYS B 1 70 ? -1.576 13.391 14.359 1 23.55 70 CYS B N 1
ATOM 3967 C CA . CYS B 1 70 ? -2.803 14.125 14.648 1 23.55 70 CYS B CA 1
ATOM 3968 C C . CYS B 1 70 ? -3.988 13.523 13.906 1 23.55 70 CYS B C 1
ATOM 3970 O O . CYS B 1 70 ? -3.957 13.391 12.688 1 23.55 70 CYS B O 1
ATOM 3972 N N . PHE B 1 71 ? -4.449 12.688 14.57 1 26.89 71 PHE B N 1
ATOM 3973 C CA . PHE B 1 71 ? -5.707 12.078 14.156 1 26.89 71 PHE B CA 1
ATOM 3974 C C . PHE B 1 71 ? -6.809 13.125 14.055 1 26.89 71 PHE B C 1
ATOM 3976 O O . PHE B 1 71 ? -7.156 13.766 15.047 1 26.89 71 PHE B O 1
ATOM 3983 N N . GLU B 1 72 ? -6.504 14.055 13.203 1 25.14 72 GLU B N 1
ATOM 3984 C CA . GLU B 1 72 ? -7.66 14.93 13.039 1 25.14 72 GLU B CA 1
ATOM 3985 C C . GLU B 1 72 ? -8.859 14.172 12.484 1 25.14 72 GLU B C 1
ATOM 3987 O O . GLU B 1 72 ? -8.742 13.461 11.484 1 25.14 72 GLU B O 1
ATOM 3992 N N . LEU B 1 73 ? -9.484 13.68 13.406 1 25.97 73 LEU B N 1
ATOM 3993 C CA . LEU B 1 73 ? -10.82 13.219 13.062 1 25.97 73 LEU B CA 1
ATOM 3994 C C . LEU B 1 73 ? -11.641 14.352 12.438 1 25.97 73 LEU B C 1
ATOM 3996 O O . LEU B 1 73 ? -11.906 15.359 13.094 1 25.97 73 LEU B O 1
ATOM 4000 N N . PHE B 1 74 ? -11.086 14.758 11.359 1 24.92 74 PHE B N 1
ATOM 4001 C CA . PHE B 1 74 ? -11.922 15.773 10.742 1 24.92 74 PHE B CA 1
ATOM 4002 C C . PHE B 1 74 ? -13.281 15.195 10.352 1 24.92 74 PHE B C 1
ATOM 4004 O O . PHE B 1 74 ? -13.344 14.141 9.719 1 24.92 74 PHE B O 1
ATOM 4011 N N . TRP B 1 75 ? -14.039 15.336 11.328 1 24.98 75 TRP B N 1
ATOM 4012 C CA . TRP B 1 75 ? -15.461 15.078 11.133 1 24.98 75 TRP B CA 1
ATOM 4013 C C . TRP B 1 75 ? -16.031 16 10.062 1 24.98 75 TRP B C 1
ATOM 4015 O O . TRP B 1 75 ? -15.992 17.234 10.195 1 24.98 75 TRP B O 1
ATOM 4025 N N . CYS B 1 76 ? -15.508 15.859 8.883 1 24.25 76 CYS B N 1
ATOM 4026 C CA . CYS B 1 76 ? -16.219 16.75 7.977 1 24.25 76 CYS B CA 1
ATOM 4027 C C . CYS B 1 76 ? -17.703 16.391 7.914 1 24.25 76 CYS B C 1
ATOM 4029 O O . CYS B 1 76 ? -18.047 15.211 7.805 1 24.25 76 CYS B O 1
ATOM 4031 N N . SER B 1 77 ? -18.422 17.141 8.523 1 24.31 77 SER B N 1
ATOM 4032 C CA . SER B 1 77 ? -19.875 17.156 8.422 1 24.31 77 SER B CA 1
ATOM 4033 C C . SER B 1 77 ? -20.344 16.781 7.016 1 24.31 77 SER B C 1
ATOM 4035 O O . SER B 1 77 ? -21.438 16.266 6.836 1 24.31 77 SER B O 1
ATOM 4037 N N . HIS B 1 78 ? -20 17.547 6.027 1 22.52 78 HIS B N 1
ATOM 4038 C CA . HIS B 1 78 ? -20.609 17.344 4.715 1 22.52 78 HIS B CA 1
ATOM 4039 C C . HIS B 1 78 ? -19.953 16.188 3.975 1 22.52 78 HIS B C 1
ATOM 4041 O O . HIS B 1 78 ? -18.75 16.188 3.721 1 22.52 78 HIS B O 1
ATOM 4047 N N . GLY B 1 79 ? -20.672 15.078 3.676 1 24.19 79 GLY B N 1
ATOM 4048 C CA . GLY B 1 79 ? -20.453 13.734 3.152 1 24.19 79 GLY B CA 1
ATOM 4049 C C . GLY B 1 79 ? -19.062 13.203 3.426 1 24.19 79 GLY B C 1
ATOM 4050 O O . GLY B 1 79 ? -18.656 12.172 2.871 1 24.19 79 GLY B O 1
ATOM 4051 N N . PHE B 1 80 ? -18.266 14.07 3.779 1 23.45 80 PHE B N 1
ATOM 4052 C CA . PHE B 1 80 ? -16.859 13.695 3.812 1 23.45 80 PHE B CA 1
ATOM 4053 C C . PHE B 1 80 ? -16.562 12.82 5.023 1 23.45 80 PHE B C 1
ATOM 4055 O O . PHE B 1 80 ? -17 13.117 6.137 1 23.45 80 PHE B O 1
ATOM 4062 N N . LYS B 1 81 ? -16.656 11.508 4.836 1 25.02 81 LYS B N 1
ATOM 4063 C CA . LYS B 1 81 ? -16.328 10.516 5.855 1 25.02 81 LYS B CA 1
ATOM 4064 C C . LYS B 1 81 ? -14.93 10.734 6.406 1 25.02 81 LYS B C 1
ATOM 4066 O O . LYS B 1 81 ? -14 11.008 5.648 1 25.02 81 LYS B O 1
ATOM 4071 N N . PHE B 1 82 ? -14.938 11.297 7.547 1 26.36 82 PHE B N 1
ATOM 4072 C CA . PHE B 1 82 ? -13.758 11.672 8.32 1 26.36 82 PHE B CA 1
ATOM 4073 C C . PHE B 1 82 ? -13.008 10.43 8.781 1 26.36 82 PHE B C 1
ATOM 4075 O O . PHE B 1 82 ? -13.617 9.414 9.125 1 26.36 82 PHE B O 1
ATOM 4082 N N . ILE B 1 83 ? -12.18 9.977 7.977 1 24.97 83 ILE B N 1
ATOM 4083 C CA . ILE B 1 83 ? -11.531 8.797 8.516 1 24.97 83 ILE B CA 1
ATOM 4084 C C . ILE B 1 83 ? -10.586 9.195 9.648 1 24.97 83 ILE B C 1
ATOM 4086 O O . ILE B 1 83 ? -9.805 10.133 9.508 1 24.97 83 ILE B O 1
ATOM 4090 N N . SER B 1 84 ? -11.172 9.164 10.867 1 24.48 84 SER B N 1
ATOM 4091 C CA . SER B 1 84 ? -10.469 9.234 12.141 1 24.48 84 SER B CA 1
ATOM 4092 C C . SER B 1 84 ? -9.281 8.281 12.164 1 24.48 84 SER B C 1
ATOM 4094 O O . SER B 1 84 ? -9.414 7.098 11.844 1 24.48 84 SER B O 1
ATOM 4096 N N . VAL B 1 85 ? -8.266 8.75 11.648 1 25.05 85 VAL B N 1
ATOM 4097 C CA . VAL B 1 85 ? -7.156 7.812 11.805 1 25.05 85 VAL B CA 1
ATOM 4098 C C . VAL B 1 85 ? -6.84 7.621 13.281 1 25.05 85 VAL B C 1
ATOM 4100 O O . VAL B 1 85 ? -6.328 8.531 13.938 1 25.05 85 VAL B O 1
ATOM 4103 N N . LYS B 1 86 ? -7.777 7.305 14.086 1 23.66 86 LYS B N 1
ATOM 4104 C CA . LYS B 1 86 ? -7.566 6.703 15.398 1 23.66 86 LYS B CA 1
ATOM 4105 C C . LYS B 1 86 ? -6.465 5.648 15.352 1 23.66 86 LYS B C 1
ATOM 4107 O O . LYS B 1 86 ? -6.352 4.906 14.367 1 23.66 86 LYS B O 1
ATOM 4112 N N . ALA B 1 87 ? -5.418 5.734 16.141 1 24.83 87 ALA B N 1
ATOM 4113 C CA . ALA B 1 87 ? -4.914 4.457 16.641 1 24.83 87 ALA B CA 1
ATOM 4114 C C . ALA B 1 87 ? -6.035 3.428 16.75 1 24.83 87 ALA B C 1
ATOM 4116 O O . ALA B 1 87 ? -7.215 3.787 16.75 1 24.83 87 ALA B O 1
ATOM 4117 N N . LEU B 1 88 ? -5.934 2.23 17.484 1 24.91 88 LEU B N 1
ATOM 4118 C CA . LEU B 1 88 ? -6.715 0.998 17.5 1 24.91 88 LEU B CA 1
ATOM 4119 C C . LEU B 1 88 ? -8.188 1.294 17.734 1 24.91 88 LEU B C 1
ATOM 4121 O O . LEU B 1 88 ? -9.055 0.774 17.031 1 24.91 88 LEU B O 1
ATOM 4125 N N . THR B 1 89 ? -8.711 1.531 18.969 1 25.42 89 THR B N 1
ATOM 4126 C CA . THR B 1 89 ? -9.906 0.851 19.469 1 25.42 89 THR B CA 1
ATOM 4127 C C . THR B 1 89 ? -11.172 1.575 19.016 1 25.42 89 THR B C 1
ATOM 4129 O O . THR B 1 89 ? -12.242 1.384 19.609 1 25.42 89 THR B O 1
ATOM 4132 N N . LEU B 1 90 ? -11.055 2.703 18.234 1 26.7 90 LEU B N 1
ATOM 4133 C CA . LEU B 1 90 ? -12.289 3.463 18.406 1 26.7 90 LEU B CA 1
ATOM 4134 C C . LEU B 1 90 ? -13.445 2.801 17.656 1 26.7 90 LEU B C 1
ATOM 4136 O O . LEU B 1 90 ? -13.227 2.16 16.625 1 26.7 90 LEU B O 1
ATOM 4140 N N . PRO B 1 91 ? -14.641 2.777 18.312 1 26.56 91 PRO B N 1
ATOM 4141 C CA . PRO B 1 91 ? -15.945 2.379 17.781 1 26.56 91 PRO B CA 1
ATOM 4142 C C . PRO B 1 91 ? -16.281 3.061 16.453 1 26.56 91 PRO B C 1
ATOM 4144 O O . PRO B 1 91 ? -15.75 4.133 16.156 1 26.56 91 PRO B O 1
ATOM 4147 N N . ARG B 1 92 ? -16.828 2.227 15.492 1 30.75 92 ARG B N 1
ATOM 4148 C CA . ARG B 1 92 ? -17.297 2.4 14.125 1 30.75 92 ARG B CA 1
ATOM 4149 C C . ARG B 1 92 ? -18.203 3.631 14.016 1 30.75 92 ARG B C 1
ATOM 4151 O O . ARG B 1 92 ? -19.422 3.51 13.883 1 30.75 92 ARG B O 1
ATOM 4158 N N . ALA B 1 93 ? -18.078 4.555 14.883 1 26.95 93 ALA B N 1
ATOM 4159 C CA . ALA B 1 93 ? -19.062 5.574 14.562 1 26.95 93 ALA B CA 1
ATOM 4160 C C . ALA B 1 93 ? -18.719 6.277 13.25 1 26.95 93 ALA B C 1
ATOM 4162 O O . ALA B 1 93 ? -17.625 6.816 13.094 1 26.95 93 ALA B O 1
ATOM 4163 N N . VAL B 1 94 ? -19.031 5.504 12.188 1 28.86 94 VAL B N 1
ATOM 4164 C CA . VAL B 1 94 ? -19.047 6.164 10.891 1 28.86 94 VAL B CA 1
ATOM 4165 C C . VAL B 1 94 ? -19.766 7.508 11 1 28.86 94 VAL B C 1
ATOM 4167 O O . VAL B 1 94 ? -20.922 7.566 11.438 1 28.86 94 VAL B O 1
ATOM 4170 N N . CYS B 1 95 ? -19.109 8.414 11.484 1 28.62 95 CYS B N 1
ATOM 4171 C CA . CYS B 1 95 ? -19.781 9.711 11.555 1 28.62 95 CYS B CA 1
ATOM 4172 C C . CYS B 1 95 ? -20.031 10.266 10.156 1 28.62 95 CYS B C 1
ATOM 4174 O O . CYS B 1 95 ? -19.094 10.469 9.391 1 28.62 95 CYS B O 1
ATOM 4176 N N . CYS B 1 96 ? -21 9.57 9.516 1 30.16 96 CYS B N 1
ATOM 4177 C CA . CYS B 1 96 ? -21.5 10.422 8.438 1 30.16 96 CYS B CA 1
ATOM 4178 C C . CYS B 1 96 ? -21.703 11.852 8.93 1 30.16 96 CYS B C 1
ATOM 4180 O O . CYS B 1 96 ? -22.297 12.07 9.992 1 30.16 96 CYS B O 1
ATOM 4182 N N . PRO B 1 97 ? -20.844 12.711 8.617 1 33.56 97 PRO B N 1
ATOM 4183 C CA . PRO B 1 97 ? -21.203 14.078 9.023 1 33.56 97 PRO B CA 1
ATOM 4184 C C . PRO B 1 97 ? -22.656 14.43 8.742 1 33.56 97 PRO B C 1
ATOM 4186 O O . PRO B 1 97 ? -23.047 14.555 7.582 1 33.56 97 PRO B O 1
ATOM 4189 N N . PHE B 1 98 ? -23.578 13.602 9.336 1 39.19 98 PHE B N 1
ATOM 4190 C CA . PHE B 1 98 ? -24.844 14.336 9.367 1 39.19 98 PHE B CA 1
ATOM 4191 C C . PHE B 1 98 ? -24.641 15.719 9.977 1 39.19 98 PHE B C 1
ATOM 4193 O O . PHE B 1 98 ? -23.969 15.859 11 1 39.19 98 PHE B O 1
ATOM 4200 N N . PRO B 1 99 ? -24.906 16.688 9.219 1 51.44 99 PRO B N 1
ATOM 4201 C CA . PRO B 1 99 ? -24.781 18.031 9.773 1 51.44 99 PRO B CA 1
ATOM 4202 C C . PRO B 1 99 ? -25.297 18.125 11.211 1 51.44 99 PRO B C 1
ATOM 4204 O O . PRO B 1 99 ? -26.391 17.656 11.516 1 51.44 99 PRO B O 1
ATOM 4207 N N . GLY B 1 100 ? -24.266 18.375 12.117 1 65.56 100 GLY B N 1
ATOM 4208 C CA . GLY B 1 100 ? -24.641 18.734 13.477 1 65.56 100 GLY B CA 1
ATOM 4209 C C . GLY B 1 100 ? -24.578 17.562 14.445 1 65.56 100 GLY B C 1
ATOM 4210 O O . GLY B 1 100 ? -24.828 17.734 15.641 1 65.56 100 GLY B O 1
ATOM 4211 N N . PHE B 1 101 ? -24.25 16.312 13.953 1 75.81 101 PHE B N 1
ATOM 4212 C CA . PHE B 1 101 ? -24.109 15.172 14.844 1 75.81 101 PHE B CA 1
ATOM 4213 C C . PHE B 1 101 ? -22.844 15.273 15.672 1 75.81 101 PHE B C 1
ATOM 4215 O O . PHE B 1 101 ? -21.734 15.211 15.133 1 75.81 101 PHE B O 1
ATOM 4222 N N . THR B 1 102 ? -23.062 15.406 16.938 1 82.94 102 THR B N 1
ATOM 4223 C CA . THR B 1 102 ? -21.875 15.547 17.797 1 82.94 102 THR B CA 1
ATOM 4224 C C . THR B 1 102 ? -21.406 14.188 18.281 1 82.94 102 THR B C 1
ATOM 4226 O O . THR B 1 102 ? -22.219 13.289 18.547 1 82.94 102 THR B O 1
ATOM 4229 N N . LEU B 1 103 ? -20.156 14.008 18.422 1 85.69 103 LEU B N 1
ATOM 4230 C CA . LEU B 1 103 ? -19.562 12.75 18.859 1 85.69 103 LEU B CA 1
ATOM 4231 C C . LEU B 1 103 ? -19.516 12.672 20.391 1 85.69 103 LEU B C 1
ATOM 4233 O O . LEU B 1 103 ? -18.891 11.766 20.953 1 85.69 103 LEU B O 1
ATOM 4237 N N . TRP B 1 104 ? -20.141 13.633 21.047 1 88.75 104 TRP B N 1
ATOM 4238 C CA . TRP B 1 104 ? -20.328 13.695 22.484 1 88.75 104 TRP B CA 1
ATOM 4239 C C . TRP B 1 104 ? -21.766 14.039 22.828 1 88.75 104 TRP B C 1
ATOM 4241 O O . TRP B 1 104 ? -22.562 14.398 21.953 1 88.75 104 TRP B O 1
ATOM 4251 N N . GLY B 1 105 ? -22.062 13.805 24.016 1 88.88 105 GLY B N 1
ATOM 4252 C CA . GLY B 1 105 ? -23.406 14.18 24.453 1 88.88 105 GLY B CA 1
ATOM 4253 C C . GLY B 1 105 ? -23.547 15.664 24.719 1 88.88 105 GLY B C 1
ATOM 4254 O O . GLY B 1 105 ? -22.703 16.266 25.391 1 88.88 105 GLY B O 1
ATOM 4255 N N . SER B 1 106 ? -24.562 16.266 24.094 1 87.62 106 SER B N 1
ATOM 4256 C CA . SER B 1 106 ? -24.828 17.688 24.297 1 87.62 106 SER B CA 1
ATOM 4257 C C . SER B 1 106 ? -26.328 17.969 24.391 1 87.62 106 SER B C 1
ATOM 4259 O O . SER B 1 106 ? -27.125 17.344 23.688 1 87.62 106 SER B O 1
ATOM 4261 N N . ALA B 1 107 ? -26.656 18.875 25.266 1 84.56 107 ALA B N 1
ATOM 4262 C CA . ALA B 1 107 ? -28.047 19.312 25.344 1 84.56 107 ALA B CA 1
ATOM 4263 C C . ALA B 1 107 ? -28.453 20.078 24.094 1 84.56 107 ALA B C 1
ATOM 4265 O O . ALA B 1 107 ? -29.641 20.219 23.797 1 84.56 107 ALA B O 1
ATOM 4266 N N . HIS B 1 108 ? -27.516 20.469 23.375 1 82.88 108 HIS B N 1
ATOM 4267 C CA . HIS B 1 108 ? -27.781 21.297 22.219 1 82.88 108 HIS B CA 1
ATOM 4268 C C . HIS B 1 108 ? -27.812 20.469 20.938 1 82.88 108 HIS B C 1
ATOM 4270 O O . HIS B 1 108 ? -27.969 21.016 19.844 1 82.88 108 HIS B O 1
ATOM 4276 N N . SER B 1 109 ? -27.562 19.25 20.969 1 74.69 109 SER B N 1
ATOM 4277 C CA . SER B 1 109 ? -27.734 18.281 19.891 1 74.69 109 SER B CA 1
ATOM 4278 C C . SER B 1 109 ? -28.562 17.078 20.328 1 74.69 109 SER B C 1
ATOM 4280 O O . SER B 1 109 ? -28.266 15.945 19.969 1 74.69 109 SER B O 1
ATOM 4282 N N . TRP B 1 110 ? -29.5 17.406 21.078 1 71.56 110 TRP B N 1
ATOM 4283 C CA . TRP B 1 110 ? -30.344 16.375 21.672 1 71.56 110 TRP B CA 1
ATOM 4284 C C . TRP B 1 110 ? -30.859 15.422 20.609 1 71.56 110 TRP B C 1
ATOM 4286 O O . TRP B 1 110 ? -31.328 15.859 19.547 1 71.56 110 TRP B O 1
ATOM 4296 N N . ASN B 1 111 ? -30.641 14.148 20.859 1 71.19 111 ASN B N 1
ATOM 4297 C CA . ASN B 1 111 ? -31.078 13.023 20.047 1 71.19 111 ASN B CA 1
ATOM 4298 C C . ASN B 1 111 ? -30.297 12.961 18.734 1 71.19 111 ASN B C 1
ATOM 4300 O O . ASN B 1 111 ? -30.672 12.242 17.812 1 71.19 111 ASN B O 1
ATOM 4304 N N . TRP B 1 112 ? -29.281 13.805 18.625 1 77.75 112 TRP B N 1
ATOM 4305 C CA . TRP B 1 112 ? -28.453 13.805 17.438 1 77.75 112 TRP B CA 1
ATOM 4306 C C . TRP B 1 112 ? -26.969 13.883 17.797 1 77.75 112 TRP B C 1
ATOM 4308 O O . TRP B 1 112 ? -26.281 14.82 17.406 1 77.75 112 TRP B O 1
ATOM 4318 N N . ASN B 1 113 ? -26.609 12.914 18.578 1 81.81 113 ASN B N 1
ATOM 4319 C CA . ASN B 1 113 ? -25.234 12.781 19.047 1 81.81 113 ASN B CA 1
ATOM 4320 C C . ASN B 1 113 ? -24.875 11.328 19.344 1 81.81 113 ASN B C 1
ATOM 4322 O O . ASN B 1 113 ? -25.75 10.469 19.406 1 81.81 113 ASN B O 1
ATOM 4326 N N . ALA B 1 114 ? -23.688 11.039 19.547 1 79.44 114 ALA B N 1
ATOM 4327 C CA . ALA B 1 114 ? -23.172 9.68 19.625 1 79.44 114 ALA B CA 1
ATOM 4328 C C . ALA B 1 114 ? -23.531 9.023 20.953 1 79.44 114 ALA B C 1
ATOM 4330 O O . ALA B 1 114 ? -23.484 7.797 21.078 1 79.44 114 ALA B O 1
ATOM 4331 N N . VAL B 1 115 ? -23.906 9.82 21.969 1 84.06 115 VAL B N 1
ATOM 4332 C CA . VAL B 1 115 ? -24.281 9.273 23.266 1 84.06 115 VAL B CA 1
ATOM 4333 C C . VAL B 1 115 ? -25.75 8.82 23.219 1 84.06 115 VAL B C 1
ATOM 4335 O O . VAL B 1 115 ? -26.109 7.793 23.812 1 84.06 115 VAL B O 1
ATOM 4338 N N . ASP B 1 116 ? -26.5 9.562 22.453 1 80 116 ASP B N 1
ATOM 4339 C CA . ASP B 1 116 ? -27.922 9.273 22.375 1 80 116 ASP B CA 1
ATOM 4340 C C . ASP B 1 116 ? -28.219 8.234 21.297 1 80 116 ASP B C 1
ATOM 4342 O O . ASP B 1 116 ? -29.109 7.41 21.438 1 80 116 ASP B O 1
ATOM 4346 N N . GLU B 1 117 ? -27.516 8.32 20.266 1 72.94 117 GLU B N 1
ATOM 4347 C CA . GLU B 1 117 ? -27.734 7.48 19.094 1 72.94 117 GLU B CA 1
ATOM 4348 C C . GLU B 1 117 ? -26.469 6.75 18.688 1 72.94 117 GLU B C 1
ATOM 4350 O O . GLU B 1 117 ? -25.359 7.156 19.062 1 72.94 117 GLU B O 1
ATOM 4355 N N . GLY B 1 118 ? -26.703 5.688 18 1 73.12 118 GLY B N 1
ATOM 4356 C CA . GLY B 1 118 ? -25.562 4.988 17.453 1 73.12 118 GLY B CA 1
ATOM 4357 C C . GLY B 1 118 ? -24.781 4.207 18.5 1 73.12 118 GLY B C 1
ATOM 4358 O O . GLY B 1 118 ? -25.328 3.297 19.125 1 73.12 118 GLY B O 1
ATOM 4359 N N . PRO B 1 119 ? -23.562 4.648 18.781 1 72.25 119 PRO B N 1
ATOM 4360 C CA . PRO B 1 119 ? -22.672 3.879 19.672 1 72.25 119 PRO B CA 1
ATOM 4361 C C . PRO B 1 119 ? -23.031 4.047 21.141 1 72.25 119 PRO B C 1
ATOM 4363 O O . PRO B 1 119 ? -22.578 3.268 21.984 1 72.25 119 PRO B O 1
ATOM 4366 N N . LYS B 1 120 ? -23.781 5.102 21.438 1 83.56 120 LYS B N 1
ATOM 4367 C CA . LYS B 1 120 ? -24.156 5.398 22.828 1 83.56 120 LYS B CA 1
ATOM 4368 C C . LYS B 1 120 ? -22.922 5.574 23.703 1 83.56 120 LYS B C 1
ATOM 4370 O O . LYS B 1 120 ? -22.844 5.008 24.797 1 83.56 120 LYS B O 1
ATOM 4375 N N . ARG B 1 121 ? -21.859 6.219 23.125 1 83.94 121 ARG B N 1
ATOM 4376 C CA . ARG B 1 121 ? -20.578 6.477 23.766 1 83.94 121 ARG B CA 1
ATOM 4377 C C . ARG B 1 121 ? -20.109 7.91 23.516 1 83.94 121 ARG B C 1
ATOM 4379 O O . ARG B 1 121 ? -20.406 8.492 22.469 1 83.94 121 ARG B O 1
ATOM 4386 N N . ASP B 1 122 ? -19.469 8.352 24.516 1 87.94 122 ASP B N 1
ATOM 4387 C CA . ASP B 1 122 ? -18.781 9.625 24.328 1 87.94 122 ASP B CA 1
ATOM 4388 C C . ASP B 1 122 ? -17.422 9.414 23.656 1 87.94 122 ASP B C 1
ATOM 4390 O O . ASP B 1 122 ? -16.406 9.25 24.328 1 87.94 122 ASP B O 1
ATOM 4394 N N . ILE B 1 123 ? -17.453 9.484 22.391 1 81.94 123 ILE B N 1
ATOM 4395 C CA . ILE B 1 123 ? -16.281 9.141 21.578 1 81.94 123 ILE B CA 1
ATOM 4396 C C . ILE B 1 123 ? -15.172 10.164 21.812 1 81.94 123 ILE B C 1
ATOM 4398 O O . ILE B 1 123 ? -13.992 9.812 21.844 1 81.94 123 ILE B O 1
ATOM 4402 N N . VAL B 1 124 ? -15.562 11.43 22.047 1 86.94 124 VAL B N 1
ATOM 4403 C CA . VAL B 1 124 ? -14.578 12.477 22.281 1 86.94 124 VAL B CA 1
ATOM 4404 C C . VAL B 1 124 ? -13.852 12.211 23.594 1 86.94 124 VAL B C 1
ATOM 4406 O O . VAL B 1 124 ? -12.617 12.289 23.656 1 86.94 124 VAL B O 1
ATOM 4409 N N . LYS B 1 125 ? -14.594 11.805 24.578 1 91.12 125 LYS B N 1
ATOM 4410 C CA . LYS B 1 125 ? -13.992 11.516 25.875 1 91.12 125 LYS B CA 1
ATOM 4411 C C . LYS B 1 125 ? -13.055 10.312 25.797 1 91.12 125 LYS B C 1
ATOM 4413 O O . LYS B 1 125 ? -11.961 10.328 26.359 1 91.12 125 LYS B O 1
ATOM 4418 N N . GLU B 1 126 ? -13.492 9.414 25.094 1 80.81 126 GLU B N 1
ATOM 4419 C CA . GLU B 1 126 ? -12.68 8.203 24.969 1 80.81 126 GLU B CA 1
ATOM 4420 C C . GLU B 1 126 ? -11.359 8.508 24.25 1 80.81 126 GLU B C 1
ATOM 4422 O O . GLU B 1 126 ? -10.305 8.008 24.641 1 80.81 126 GLU B O 1
ATOM 4427 N N . LEU B 1 127 ? -11.477 9.312 23.281 1 82.94 127 LEU B N 1
ATOM 4428 C CA . LEU B 1 127 ? -10.281 9.688 22.547 1 82.94 127 LEU B CA 1
ATOM 4429 C C . LEU B 1 127 ? -9.359 10.555 23.406 1 82.94 127 LEU B C 1
ATOM 4431 O O . LEU B 1 127 ? -8.141 10.359 23.406 1 82.94 127 LEU B O 1
ATOM 4435 N N . GLU B 1 128 ? -9.93 11.414 24.109 1 86.5 128 GLU B N 1
ATOM 4436 C CA . GLU B 1 128 ? -9.164 12.289 25 1 86.5 128 GLU B CA 1
ATOM 4437 C C . GLU B 1 128 ? -8.383 11.469 26.016 1 86.5 128 GLU B C 1
ATOM 4439 O O . GLU B 1 128 ? -7.18 11.688 26.203 1 86.5 128 GLU B O 1
ATOM 4444 N N . VAL B 1 129 ? -9.023 10.547 26.625 1 86.12 129 VAL B N 1
ATOM 4445 C CA . VAL B 1 129 ? -8.422 9.727 27.656 1 86.12 129 VAL B CA 1
ATOM 4446 C C . VAL B 1 129 ? -7.309 8.867 27.062 1 86.12 129 VAL B C 1
ATOM 4448 O O . VAL B 1 129 ? -6.223 8.758 27.641 1 86.12 129 VAL B O 1
ATOM 4451 N N . ALA B 1 130 ? -7.609 8.391 25.906 1 78.88 130 ALA B N 1
ATOM 4452 C CA . ALA B 1 130 ? -6.625 7.535 25.266 1 78.88 130 ALA B CA 1
ATOM 4453 C C . ALA B 1 130 ? -5.367 8.32 24.891 1 78.88 130 ALA B C 1
ATOM 4455 O O . ALA B 1 130 ? -4.25 7.859 25.141 1 78.88 130 ALA B O 1
ATOM 4456 N N . VAL B 1 131 ? -5.559 9.523 24.391 1 81.38 131 VAL B N 1
ATOM 4457 C CA . VAL B 1 131 ? -4.438 10.344 23.938 1 81.38 131 VAL B CA 1
ATOM 4458 C C . VAL B 1 131 ? -3.621 10.812 25.141 1 81.38 131 VAL B C 1
ATOM 4460 O O . VAL B 1 131 ? -2.395 10.68 25.156 1 81.38 131 VAL B O 1
ATOM 4463 N N . ARG B 1 132 ? -4.258 11.188 26.203 1 85.56 132 ARG B N 1
ATOM 4464 C CA . ARG B 1 132 ? -3.576 11.773 27.344 1 85.56 132 ARG B CA 1
ATOM 4465 C C . ARG B 1 132 ? -2.914 10.695 28.203 1 85.56 132 ARG B C 1
ATOM 4467 O O . ARG B 1 132 ? -1.842 10.922 28.766 1 85.56 132 ARG B O 1
ATOM 4474 N N . ASN B 1 133 ? -3.447 9.523 28.172 1 83.44 133 ASN B N 1
ATOM 4475 C CA . ASN B 1 133 ? -2.959 8.5 29.094 1 83.44 133 ASN B CA 1
ATOM 4476 C C . ASN B 1 133 ? -1.957 7.57 28.422 1 83.44 133 ASN B C 1
ATOM 4478 O O . ASN B 1 133 ? -1.088 7.004 29.078 1 83.44 133 ASN B O 1
ATOM 4482 N N . ARG B 1 134 ? -2.07 7.562 27.125 1 75.81 134 ARG B N 1
ATOM 4483 C CA . ARG B 1 134 ? -1.324 6.469 26.516 1 75.81 134 ARG B CA 1
ATOM 4484 C C . ARG B 1 134 ? -0.276 7.004 25.547 1 75.81 134 ARG B C 1
ATOM 4486 O O . ARG B 1 134 ? 0.526 6.238 25 1 75.81 134 ARG B O 1
ATOM 4493 N N . THR B 1 135 ? -0.372 8.305 25.344 1 74.56 135 THR B N 1
ATOM 4494 C CA . THR B 1 135 ? 0.54 8.844 24.344 1 74.56 135 THR B CA 1
ATOM 4495 C C . THR B 1 135 ? 1.148 10.156 24.812 1 74.56 135 THR B C 1
ATOM 4497 O O . THR B 1 135 ? 0.784 10.672 25.875 1 74.56 135 THR B O 1
ATOM 4500 N N . ASP B 1 136 ? 2.076 10.609 24.047 1 74.69 136 ASP B N 1
ATOM 4501 C CA . ASP B 1 136 ? 2.656 11.93 24.281 1 74.69 136 ASP B CA 1
ATOM 4502 C C . ASP B 1 136 ? 2.152 12.938 23.25 1 74.69 136 ASP B C 1
ATOM 4504 O O . ASP B 1 136 ? 2.775 13.977 23.031 1 74.69 136 ASP B O 1
ATOM 4508 N N . LEU B 1 137 ? 0.99 12.594 22.75 1 78.94 137 LEU B N 1
ATOM 4509 C CA . LEU B 1 137 ? 0.41 13.438 21.703 1 78.94 137 LEU B CA 1
ATOM 4510 C C . LEU B 1 137 ? -0.418 14.562 22.312 1 78.94 137 LEU B C 1
ATOM 4512 O O . LEU B 1 137 ? -0.861 14.461 23.469 1 78.94 137 LEU B O 1
ATOM 4516 N N . HIS B 1 138 ? -0.481 15.633 21.594 1 84.12 138 HIS B N 1
ATOM 4517 C CA . HIS B 1 138 ? -1.405 16.703 21.938 1 84.12 138 HIS B CA 1
ATOM 4518 C C . HIS B 1 138 ? -2.807 16.422 21.406 1 84.12 138 HIS B C 1
ATOM 4520 O O . HIS B 1 138 ? -2.963 15.852 20.328 1 84.12 138 HIS B O 1
ATOM 4526 N N . PHE B 1 139 ? -3.699 16.812 22.203 1 89.44 139 PHE B N 1
ATOM 4527 C CA . PHE B 1 139 ? -5.094 16.531 21.891 1 89.44 139 PHE B CA 1
ATOM 4528 C C . PHE B 1 139 ? -5.77 17.766 21.312 1 89.44 139 PHE B C 1
ATOM 4530 O O . PHE B 1 139 ? -5.656 18.859 21.859 1 89.44 139 PHE B O 1
ATOM 4537 N N . GLY B 1 140 ? -6.383 17.562 20.062 1 89.56 140 GLY B N 1
ATOM 4538 C CA . GLY B 1 140 ? -7.098 18.641 19.391 1 89.56 140 GLY B CA 1
ATOM 4539 C C . GLY B 1 140 ? -8.469 18.234 18.891 1 89.56 140 GLY B C 1
ATOM 4540 O O . GLY B 1 140 ? -8.734 17.031 18.719 1 89.56 140 GLY B O 1
ATOM 4541 N N . LEU B 1 141 ? -9.312 19.266 18.703 1 89.5 141 LEU B N 1
ATOM 4542 C CA . LEU B 1 141 ? -10.672 18.984 18.25 1 89.5 141 LEU B CA 1
ATOM 4543 C C . LEU B 1 141 ? -11.031 19.875 17.062 1 89.5 141 LEU B C 1
ATOM 4545 O O . LEU B 1 141 ? -10.672 21.047 17.016 1 89.5 141 LEU B O 1
ATOM 4549 N N . TYR B 1 142 ? -11.711 19.234 16.172 1 87.88 142 TYR B N 1
ATOM 4550 C CA . TYR B 1 142 ? -12.32 19.906 15.039 1 87.88 142 TYR B CA 1
ATOM 4551 C C . TYR B 1 142 ? -13.773 20.281 15.336 1 87.88 142 TYR B C 1
ATOM 4553 O O . TYR B 1 142 ? -14.5 19.484 15.945 1 87.88 142 TYR B O 1
ATOM 4561 N N . TYR B 1 143 ? -14.195 21.5 14.898 1 89.44 143 TYR B N 1
ATOM 4562 C CA . TYR B 1 143 ? -15.594 21.891 15.031 1 89.44 143 TYR B CA 1
ATOM 4563 C C . TYR B 1 143 ? -16.062 22.641 13.789 1 89.44 143 TYR B C 1
ATOM 4565 O O . TYR B 1 143 ? -15.414 23.578 13.336 1 89.44 143 TYR B O 1
ATOM 4573 N N . SER B 1 144 ? -17.172 22.188 13.25 1 87.06 144 SER B N 1
ATOM 4574 C CA . SER B 1 144 ? -17.812 22.891 12.148 1 87.06 144 SER B CA 1
ATOM 4575 C C . SER B 1 144 ? -18.781 23.938 12.656 1 87.06 144 SER B C 1
ATOM 4577 O O . SER B 1 144 ? -19.766 23.625 13.32 1 87.06 144 SER B O 1
ATOM 4579 N N . LEU B 1 145 ? -18.625 25.172 12.258 1 89.69 145 LEU B N 1
ATOM 4580 C CA . LEU B 1 145 ? -19.438 26.266 12.781 1 89.69 145 LEU B CA 1
ATOM 4581 C C . LEU B 1 145 ? -20.875 26.172 12.289 1 89.69 145 LEU B C 1
ATOM 4583 O O . LEU B 1 145 ? -21.812 26.453 13.039 1 89.69 145 LEU B O 1
ATOM 4587 N N . PHE B 1 146 ? -21.062 25.797 11.062 1 85.44 146 PHE B N 1
ATOM 4588 C CA . PHE B 1 146 ? -22.406 25.875 10.523 1 85.44 146 PHE B CA 1
ATOM 4589 C C . PHE B 1 146 ? -22.953 24.484 10.227 1 85.44 146 PHE B C 1
ATOM 4591 O O . PHE B 1 146 ? -22.203 23.5 10.289 1 85.44 146 PHE B O 1
ATOM 4598 N N . GLU B 1 147 ? -24.25 24.469 10.117 1 78.25 147 GLU B N 1
ATOM 4599 C CA . GLU B 1 147 ? -25.016 23.312 9.625 1 78.25 147 GLU B CA 1
ATOM 4600 C C . GLU B 1 147 ? -25.938 23.719 8.477 1 78.25 147 GLU B C 1
ATOM 4602 O O . GLU B 1 147 ? -26.875 24.5 8.664 1 78.25 147 GLU B O 1
ATOM 4607 N N . TRP B 1 148 ? -25.75 23.125 7.375 1 74.31 148 TRP B N 1
ATOM 4608 C CA . TRP B 1 148 ? -26.328 23.547 6.109 1 74.31 148 TRP B CA 1
ATOM 4609 C C . TRP B 1 148 ? -27.844 23.609 6.207 1 74.31 148 TRP B C 1
ATOM 4611 O O . TRP B 1 148 ? -28.484 24.516 5.664 1 74.31 148 TRP B O 1
ATOM 4621 N N . PHE B 1 149 ? -28.438 22.703 6.879 1 74.69 149 PHE B N 1
ATOM 4622 C CA . PHE B 1 149 ? -29.891 22.594 6.75 1 74.69 149 PHE B CA 1
ATOM 4623 C C . PHE B 1 149 ? -30.578 22.859 8.086 1 74.69 149 PHE B C 1
ATOM 4625 O O . PHE B 1 149 ? -31.781 22.656 8.227 1 74.69 149 PHE B O 1
ATOM 4632 N N . HIS B 1 150 ? -29.828 23.328 8.906 1 82.62 150 HIS B N 1
ATOM 4633 C CA . HIS B 1 150 ? -30.453 23.641 10.188 1 82.62 150 HIS B CA 1
ATOM 4634 C C . HIS B 1 150 ? -31.422 24.812 10.055 1 82.62 150 HIS B C 1
ATOM 4636 O O . HIS B 1 150 ? -31.047 25.875 9.531 1 82.62 150 HIS B O 1
ATOM 4642 N N . PRO B 1 151 ? -32.531 24.641 10.586 1 86.62 151 PRO B N 1
ATOM 4643 C CA . PRO B 1 151 ? -33.562 25.672 10.375 1 86.62 151 PRO B CA 1
ATOM 4644 C C . PRO B 1 151 ? -33.156 27.016 10.953 1 86.62 151 PRO B C 1
ATOM 4646 O O . PRO B 1 151 ? -33.406 28.062 10.352 1 86.62 151 PRO B O 1
ATOM 4649 N N . LEU B 1 152 ? -32.562 27.047 12.086 1 91.06 152 LEU B N 1
ATOM 4650 C CA . LEU B 1 152 ? -32.125 28.312 12.703 1 91.06 152 LEU B CA 1
ATOM 4651 C C . LEU B 1 152 ? -31.062 29 11.859 1 91.06 152 LEU B C 1
ATOM 4653 O O . LEU B 1 152 ? -31.062 30.219 11.742 1 91.06 152 LEU B O 1
ATOM 4657 N N . PHE B 1 153 ? -30.234 28.297 11.289 1 91.12 153 PHE B N 1
ATOM 4658 C CA . PHE B 1 153 ? -29.203 28.859 10.438 1 91.12 153 PHE B CA 1
ATOM 4659 C C . PHE B 1 153 ? -29.812 29.469 9.18 1 91.12 153 PHE B C 1
ATOM 4661 O O . PHE B 1 153 ? -29.453 30.578 8.781 1 91.12 153 PHE B O 1
ATOM 4668 N N . LEU B 1 154 ? -30.688 28.672 8.625 1 89.62 154 LEU B N 1
ATOM 4669 C CA . LEU B 1 154 ? -31.359 29.141 7.414 1 89.62 154 LEU B CA 1
ATOM 4670 C C . LEU B 1 154 ? -32.125 30.438 7.676 1 89.62 154 LEU B C 1
ATOM 4672 O O . LEU B 1 154 ? -32.125 31.344 6.836 1 89.62 154 LEU B O 1
ATOM 4676 N N . GLU B 1 155 ? -32.75 30.484 8.797 1 92.81 155 GLU B N 1
ATOM 4677 C CA . GLU B 1 155 ? -33.469 31.703 9.18 1 92.81 155 GLU B CA 1
ATOM 4678 C C . GLU B 1 155 ? -32.5 32.875 9.305 1 92.81 155 GLU B C 1
ATOM 4680 O O . GLU B 1 155 ? -32.781 33.969 8.812 1 92.81 155 GLU B O 1
ATOM 4685 N N . ASP B 1 156 ? -31.438 32.688 9.969 1 95.94 156 ASP B N 1
ATOM 4686 C CA . ASP B 1 156 ? -30.438 33.75 10.117 1 95.94 156 ASP B CA 1
ATOM 4687 C C . ASP B 1 156 ? -29.875 34.188 8.766 1 95.94 156 ASP B C 1
ATOM 4689 O O . ASP B 1 156 ? -29.672 35.375 8.516 1 95.94 156 ASP B O 1
ATOM 4693 N N . GLN B 1 157 ? -29.656 33.188 7.898 1 93.06 157 GLN B N 1
ATOM 4694 C CA . GLN B 1 157 ? -29.141 33.469 6.566 1 93.06 157 GLN B CA 1
ATOM 4695 C C . GLN B 1 157 ? -30.109 34.312 5.75 1 93.06 157 GLN B C 1
ATOM 4697 O O . GLN B 1 157 ? -29.703 35.219 5.004 1 93.06 157 GLN B O 1
ATOM 4702 N N . SER B 1 158 ? -31.359 34.031 5.902 1 93.25 158 SER B N 1
ATOM 4703 C CA . SER B 1 158 ? -32.375 34.781 5.18 1 93.25 158 SER B CA 1
ATOM 4704 C C . SER B 1 158 ? -32.438 36.25 5.609 1 93.25 158 SER B C 1
ATOM 4706 O O . SER B 1 158 ? -32.906 37.094 4.867 1 93.25 158 SER B O 1
ATOM 4708 N N . SER B 1 159 ? -31.922 36.5 6.762 1 95.44 159 SER B N 1
ATOM 4709 C CA . SER B 1 159 ? -31.844 37.875 7.254 1 95.44 159 SER B CA 1
ATOM 4710 C C . SER B 1 159 ? -30.484 38.469 6.984 1 95.44 159 SER B C 1
ATOM 4712 O O . SER B 1 159 ? -30.094 39.469 7.621 1 95.44 159 SER B O 1
ATOM 4714 N N . ALA B 1 160 ? -29.719 37.875 6.145 1 94.88 160 ALA B N 1
ATOM 4715 C CA . ALA B 1 160 ? -28.344 38.312 5.852 1 94.88 160 ALA B CA 1
ATOM 4716 C C . ALA B 1 160 ? -27.5 38.344 7.117 1 94.88 160 ALA B C 1
ATOM 4718 O O . ALA B 1 160 ? -26.703 39.25 7.316 1 94.88 160 ALA B O 1
ATOM 4719 N N . PHE B 1 161 ? -27.859 37.438 8.109 1 95.94 161 PHE B N 1
ATOM 4720 C CA . PHE B 1 161 ? -27.109 37.188 9.336 1 95.94 161 PHE B CA 1
ATOM 4721 C C . PHE B 1 161 ? -27.234 38.344 10.297 1 95.94 161 PHE B C 1
ATOM 4723 O O . PHE B 1 161 ? -26.312 38.625 11.07 1 95.94 161 PHE B O 1
ATOM 4730 N N . GLN B 1 162 ? -28.281 39.031 10.164 1 94.44 162 GLN B N 1
ATOM 4731 C CA . GLN B 1 162 ? -28.578 40.062 11.148 1 94.44 162 GLN B CA 1
ATOM 4732 C C . GLN B 1 162 ? -29.094 39.438 12.445 1 94.44 162 GLN B C 1
ATOM 4734 O O . GLN B 1 162 ? -28.891 40 13.531 1 94.44 162 GLN B O 1
ATOM 4739 N N . LYS B 1 163 ? -29.781 38.344 12.242 1 94 163 LYS B N 1
ATOM 4740 C CA . LYS B 1 163 ? -30.156 37.531 13.398 1 94 163 LYS B CA 1
ATOM 4741 C C . LYS B 1 163 ? -29.062 36.531 13.758 1 94 163 LYS B C 1
ATOM 4743 O O . LYS B 1 163 ? -28.312 36.094 12.883 1 94 163 LYS B O 1
ATOM 4748 N N . GLN B 1 164 ? -28.953 36.25 15.07 1 95.5 164 GLN B N 1
ATOM 4749 C CA . GLN B 1 164 ? -27.906 35.344 15.531 1 95.5 164 GLN B CA 1
ATOM 4750 C C . GLN B 1 164 ? -28.484 34.188 16.328 1 95.5 164 GLN B C 1
ATOM 4752 O O . GLN B 1 164 ? -27.938 33.781 17.359 1 95.5 164 GLN B O 1
ATOM 4757 N N . ARG B 1 165 ? -29.516 33.594 15.906 1 94.94 165 ARG B N 1
ATOM 4758 C CA . ARG B 1 165 ? -30.203 32.594 16.672 1 94.94 165 ARG B CA 1
ATOM 4759 C C . ARG B 1 165 ? -29.422 31.281 16.688 1 94.94 165 ARG B C 1
ATOM 4761 O O . ARG B 1 165 ? -29.297 30.625 17.734 1 94.94 165 ARG B O 1
ATOM 4768 N N . PHE B 1 166 ? -28.906 30.906 15.586 1 94.19 166 PHE B N 1
ATOM 4769 C CA . PHE B 1 166 ? -28.219 29.641 15.469 1 94.19 166 PHE B CA 1
ATOM 4770 C C . PHE B 1 166 ? -26.938 29.625 16.312 1 94.19 166 PHE B C 1
ATOM 4772 O O . PHE B 1 166 ? -26.734 28.734 17.141 1 94.19 166 PHE B O 1
ATOM 4779 N N . PRO B 1 167 ? -26.031 30.688 16.219 1 96.06 167 PRO B N 1
ATOM 4780 C CA . PRO B 1 167 ? -24.812 30.672 17.047 1 96.06 167 PRO B CA 1
ATOM 4781 C C . PRO B 1 167 ? -25.125 30.656 18.531 1 96.06 167 PRO B C 1
ATOM 4783 O O . PRO B 1 167 ? -24.438 29.984 19.312 1 96.06 167 PRO B O 1
ATOM 4786 N N . VAL B 1 168 ? -26.125 31.281 18.906 1 95.38 168 VAL B N 1
ATOM 4787 C CA . VAL B 1 168 ? -26.453 31.422 20.312 1 95.38 168 VAL B CA 1
ATOM 4788 C C . VAL B 1 168 ? -27.078 30.109 20.828 1 95.38 168 VAL B C 1
ATOM 4790 O O . VAL B 1 168 ? -26.828 29.703 21.969 1 95.38 168 VAL B O 1
ATOM 4793 N N . ALA B 1 169 ? -27.812 29.484 20 1 92 169 ALA B N 1
ATOM 4794 C CA . ALA B 1 169 ? -28.562 28.297 20.438 1 92 169 ALA B CA 1
ATOM 4795 C C . ALA B 1 169 ? -27.703 27.047 20.344 1 92 169 ALA B C 1
ATOM 4797 O O . ALA B 1 169 ? -27.906 26.094 21.094 1 92 169 ALA B O 1
ATOM 4798 N N . LYS B 1 170 ? -26.75 27.062 19.484 1 91.75 170 LYS B N 1
ATOM 4799 C CA . LYS B 1 170 ? -26.094 25.781 19.219 1 91.75 170 LYS B CA 1
ATOM 4800 C C . LYS B 1 170 ? -24.578 25.953 19.203 1 91.75 170 LYS B C 1
ATOM 4802 O O . LYS B 1 170 ? -23.875 25.406 20.047 1 91.75 170 LYS B O 1
ATOM 4807 N N . THR B 1 171 ? -24.047 26.781 18.281 1 93.62 171 THR B N 1
ATOM 4808 C CA . THR B 1 171 ? -22.625 26.812 18 1 93.62 171 THR B CA 1
ATOM 4809 C C . THR B 1 171 ? -21.844 27.219 19.25 1 93.62 171 THR B C 1
ATOM 4811 O O . THR B 1 171 ? -20.938 26.5 19.688 1 93.62 171 THR B O 1
ATOM 4814 N N . LEU B 1 172 ? -22.219 28.328 19.875 1 95.69 172 LEU B N 1
ATOM 4815 C CA . LEU B 1 172 ? -21.438 28.875 20.984 1 95.69 172 LEU B CA 1
ATOM 4816 C C . LEU B 1 172 ? -21.531 27.953 22.203 1 95.69 172 LEU B C 1
ATOM 4818 O O . LEU B 1 172 ? -20.5 27.594 22.781 1 95.69 172 LEU B O 1
ATOM 4822 N N . PRO B 1 173 ? -22.688 27.5 22.531 1 94.75 173 PRO B N 1
ATOM 4823 C CA . PRO B 1 173 ? -22.75 26.578 23.672 1 94.75 173 PRO B CA 1
ATOM 4824 C C . PRO B 1 173 ? -21.922 25.312 23.453 1 94.75 173 PRO B C 1
ATOM 4826 O O . PRO B 1 173 ? -21.281 24.828 24.391 1 94.75 173 PRO B O 1
ATOM 4829 N N . GLU B 1 174 ? -21.969 24.766 22.281 1 93 174 GLU B N 1
ATOM 4830 C CA . GLU B 1 174 ? -21.203 23.562 22 1 93 174 GLU B CA 1
ATOM 4831 C C . GLU B 1 174 ? -19.703 23.828 22.062 1 93 174 GLU B C 1
ATOM 4833 O O . GLU B 1 174 ? -18.938 22.984 22.547 1 93 174 GLU B O 1
ATOM 4838 N N . LEU B 1 175 ? -19.328 24.969 21.594 1 95.44 175 LEU B N 1
ATOM 4839 C CA . LEU B 1 175 ? -17.922 25.344 21.641 1 95.44 175 LEU B CA 1
ATOM 4840 C C . LEU B 1 175 ? -17.453 25.453 23.094 1 95.44 175 LEU B C 1
ATOM 4842 O O . LEU B 1 175 ? -16.391 24.953 23.453 1 95.44 175 LEU B O 1
ATOM 4846 N N . TYR B 1 176 ? -18.25 26.109 23.875 1 96.5 176 TYR B N 1
ATOM 4847 C CA . TYR B 1 176 ? -17.906 26.234 25.297 1 96.5 176 TYR B CA 1
ATOM 4848 C C . TYR B 1 176 ? -17.828 24.859 25.953 1 96.5 176 TYR B C 1
ATOM 4850 O O . TYR B 1 176 ? -16.938 24.594 26.766 1 96.5 176 TYR B O 1
ATOM 4858 N N . GLU B 1 177 ? -18.719 24 25.531 1 94.31 177 GLU B N 1
ATOM 4859 C CA . GLU B 1 177 ? -18.734 22.641 26.062 1 94.31 177 GLU B CA 1
ATOM 4860 C C . GLU B 1 177 ? -17.469 21.891 25.688 1 94.31 177 GLU B C 1
ATOM 4862 O O . GLU B 1 177 ? -16.844 21.234 26.531 1 94.31 177 GLU B O 1
ATOM 4867 N N . LEU B 1 178 ? -17.094 21.938 24.469 1 94.69 178 LEU B N 1
ATOM 4868 C CA . LEU B 1 178 ? -15.906 21.25 23.969 1 94.69 178 LEU B CA 1
ATOM 4869 C C . LEU B 1 178 ? -14.664 21.672 24.75 1 94.69 178 LEU B C 1
ATOM 4871 O O . LEU B 1 178 ? -13.852 20.828 25.141 1 94.69 178 LEU B O 1
ATOM 4875 N N . VAL B 1 179 ? -14.609 23 25.016 1 96.19 179 VAL B N 1
ATOM 4876 C CA . VAL B 1 179 ? -13.406 23.547 25.641 1 96.19 179 VAL B CA 1
ATOM 4877 C C . VAL B 1 179 ? -13.414 23.203 27.125 1 96.19 179 VAL B C 1
ATOM 4879 O O . VAL B 1 179 ? -12.398 22.766 27.688 1 96.19 179 VAL B O 1
ATOM 4882 N N . THR B 1 180 ? -14.508 23.312 27.75 1 97.12 180 THR B N 1
ATOM 4883 C CA . THR B 1 180 ? -14.57 23.156 29.203 1 97.12 180 THR B CA 1
ATOM 4884 C C . THR B 1 180 ? -14.547 21.672 29.578 1 97.12 180 THR B C 1
ATOM 4886 O O . THR B 1 180 ? -13.945 21.297 30.594 1 97.12 180 THR B O 1
ATOM 4889 N N . LYS B 1 181 ? -15.141 20.891 28.766 1 95.62 181 LYS B N 1
ATOM 4890 C CA . LYS B 1 181 ? -15.266 19.484 29.125 1 95.62 181 LYS B CA 1
ATOM 4891 C C . LYS B 1 181 ? -14.023 18.703 28.719 1 95.62 181 LYS B C 1
ATOM 4893 O O . LYS B 1 181 ? -13.562 17.828 29.453 1 95.62 181 LYS B O 1
ATOM 4898 N N . TYR B 1 182 ? -13.484 18.969 27.578 1 94.5 182 TYR B N 1
ATOM 4899 C CA . TYR B 1 182 ? -12.469 18.094 27.031 1 94.5 182 TYR B CA 1
ATOM 4900 C C . TYR B 1 182 ? -11.109 18.781 26.969 1 94.5 182 TYR B C 1
ATOM 4902 O O . TYR B 1 182 ? -10.086 18.125 26.781 1 94.5 182 TYR B O 1
ATOM 4910 N N . GLN B 1 183 ? -11.062 20.047 27.031 1 95.56 183 GLN B N 1
ATOM 4911 C CA . GLN B 1 183 ? -9.859 20.859 27.188 1 95.56 183 GLN B CA 1
ATOM 4912 C C . GLN B 1 183 ? -8.852 20.562 26.078 1 95.56 183 GLN B C 1
ATOM 4914 O O . GLN B 1 183 ? -7.707 20.203 26.344 1 95.56 183 GLN B O 1
ATOM 4919 N N . PRO B 1 184 ? -9.234 20.75 24.812 1 93 184 PRO B N 1
ATOM 4920 C CA . PRO B 1 184 ? -8.312 20.516 23.688 1 93 184 PRO B CA 1
ATOM 4921 C C . PRO B 1 184 ? -7.191 21.547 23.625 1 93 184 PRO B C 1
ATOM 4923 O O . PRO B 1 184 ? -7.391 22.703 24 1 93 184 PRO B O 1
ATOM 4926 N N . GLU B 1 185 ? -6.07 21.109 23.156 1 88.81 185 GLU B N 1
ATOM 4927 C CA . GLU B 1 185 ? -4.941 22.016 22.953 1 88.81 185 GLU B CA 1
ATOM 4928 C C . GLU B 1 185 ? -4.977 22.641 21.562 1 88.81 185 GLU B C 1
ATOM 4930 O O . GLU B 1 185 ? -4.273 23.625 21.297 1 88.81 185 GLU B O 1
ATOM 4935 N N . VAL B 1 186 ? -5.715 22.062 20.719 1 89.19 186 VAL B N 1
ATOM 4936 C CA . VAL B 1 186 ? -5.996 22.641 19.406 1 89.19 186 VAL B CA 1
ATOM 4937 C C . VAL B 1 186 ? -7.508 22.688 19.188 1 89.19 186 VAL B C 1
ATOM 4939 O O . VAL B 1 186 ? -8.203 21.688 19.359 1 89.19 186 VAL B O 1
ATOM 4942 N N . LEU B 1 187 ? -8 23.828 18.938 1 91.56 187 LEU B N 1
ATOM 4943 C CA . LEU B 1 187 ? -9.383 23.984 18.5 1 91.56 187 LEU B CA 1
ATOM 4944 C C . LEU B 1 187 ? -9.438 24.422 17.031 1 91.56 187 LEU B C 1
ATOM 4946 O O . LEU B 1 187 ? -9.109 25.562 16.719 1 91.56 187 LEU B O 1
ATOM 4950 N N . TRP B 1 188 ? -9.773 23.484 16.172 1 90.94 188 TRP B N 1
ATOM 4951 C CA . TRP B 1 188 ? -9.742 23.672 14.734 1 90.94 188 TRP B CA 1
ATOM 4952 C C . TRP B 1 188 ? -11.133 23.953 14.18 1 90.94 188 TRP B C 1
ATOM 4954 O O . TRP B 1 188 ? -11.977 23.047 14.109 1 90.94 188 TRP B O 1
ATOM 4964 N N . SER B 1 189 ? -11.375 25.203 13.844 1 91.12 189 SER B N 1
ATOM 4965 C CA . SER B 1 189 ? -12.688 25.625 13.375 1 91.12 189 SER B CA 1
ATOM 4966 C C . SER B 1 189 ? -12.773 25.594 11.859 1 91.12 189 SER B C 1
ATOM 4968 O O . SER B 1 189 ? -11.766 25.781 11.172 1 91.12 189 SER B O 1
ATOM 4970 N N . ASP B 1 190 ? -13.969 25.25 11.406 1 87.5 190 ASP B N 1
ATOM 4971 C CA . ASP B 1 190 ? -14.219 25.266 9.969 1 87.5 190 ASP B CA 1
ATOM 4972 C C . ASP B 1 190 ? -15.68 25.547 9.656 1 87.5 190 ASP B C 1
ATOM 4974 O O . ASP B 1 190 ? -16.516 25.578 10.562 1 87.5 190 ASP B O 1
ATOM 4978 N N . GLY B 1 191 ? -15.977 25.891 8.375 1 86.81 191 GLY B N 1
ATOM 4979 C CA . GLY B 1 191 ? -17.344 26 7.891 1 86.81 191 GLY B CA 1
ATOM 4980 C C . GLY B 1 191 ? -18.062 27.25 8.367 1 86.81 191 GLY B C 1
ATOM 4981 O O . GLY B 1 191 ? -19.062 27.172 9.07 1 86.81 191 GLY B O 1
ATOM 4982 N N . ASP B 1 192 ? -17.656 28.375 7.859 1 87.88 192 ASP B N 1
ATOM 4983 C CA . ASP B 1 192 ? -18.297 29.609 8.297 1 87.88 192 ASP B CA 1
ATOM 4984 C C . ASP B 1 192 ? -19.594 29.875 7.535 1 87.88 192 ASP B C 1
ATOM 4986 O O . ASP B 1 192 ? -20.328 30.812 7.848 1 87.88 192 ASP B O 1
ATOM 4990 N N . GLY B 1 193 ? -19.891 29.031 6.5 1 86.75 193 GLY B N 1
ATOM 4991 C CA . GLY B 1 193 ? -21.156 29.125 5.781 1 86.75 193 GLY B CA 1
ATOM 4992 C C . GLY B 1 193 ? -21.359 30.484 5.125 1 86.75 193 GLY B C 1
ATOM 4993 O O . GLY B 1 193 ? -22.5 30.891 4.902 1 86.75 193 GLY B O 1
ATOM 4994 N N . GLY B 1 194 ? -20.328 31.188 4.984 1 91 194 GLY B N 1
ATOM 4995 C CA . GLY B 1 194 ? -20.422 32.5 4.379 1 91 194 GLY B CA 1
ATOM 4996 C C . GLY B 1 194 ? -20.766 33.594 5.379 1 91 194 GLY B C 1
ATOM 4997 O O . GLY B 1 194 ? -20.891 34.781 5.012 1 91 194 GLY B O 1
ATOM 4998 N N . ALA B 1 195 ? -20.922 33.312 6.609 1 95.12 195 ALA B N 1
ATOM 4999 C CA . ALA B 1 195 ? -21.297 34.281 7.645 1 95.12 195 ALA B CA 1
ATOM 5000 C C . ALA B 1 195 ? -20.062 34.938 8.25 1 95.12 195 ALA B C 1
ATOM 5002 O O . ALA B 1 195 ? -19.047 34.281 8.453 1 95.12 195 ALA B O 1
ATOM 5003 N N . PRO B 1 196 ? -20.172 36.25 8.539 1 94.06 196 PRO B N 1
ATOM 5004 C CA . PRO B 1 196 ? -19.016 36.969 9.102 1 94.06 196 PRO B CA 1
ATOM 5005 C C . PRO B 1 196 ? -18.734 36.562 10.547 1 94.06 196 PRO B C 1
ATOM 5007 O O . PRO B 1 196 ? -19.547 35.875 11.18 1 94.06 196 PRO B O 1
ATOM 5010 N N . ASP B 1 197 ? -17.578 37.031 11.094 1 93.56 197 ASP B N 1
ATOM 5011 C CA . ASP B 1 197 ? -17.109 36.656 12.43 1 93.56 197 ASP B CA 1
ATOM 5012 C C . ASP B 1 197 ? -18.062 37.156 13.508 1 93.56 197 ASP B C 1
ATOM 5014 O O . ASP B 1 197 ? -18.281 36.5 14.516 1 93.56 197 ASP B O 1
ATOM 5018 N N . HIS B 1 198 ? -18.656 38.344 13.258 1 93.25 198 HIS B N 1
ATOM 5019 C CA . HIS B 1 198 ? -19.547 38.906 14.273 1 93.25 198 HIS B CA 1
ATOM 5020 C C . HIS B 1 198 ? -20.828 38.094 14.398 1 93.25 198 HIS B C 1
ATOM 5022 O O . HIS B 1 198 ? -21.391 38 15.484 1 93.25 198 HIS B O 1
ATOM 5028 N N . TYR B 1 199 ? -21.297 37.5 13.305 1 96.38 199 TYR B N 1
ATOM 5029 C CA . TYR B 1 199 ? -22.438 36.594 13.359 1 96.38 199 TYR B CA 1
ATOM 5030 C C . TYR B 1 199 ? -22.156 35.438 14.297 1 96.38 199 TYR B C 1
ATOM 5032 O O . TYR B 1 199 ? -23 35.094 15.141 1 96.38 199 TYR B O 1
ATOM 5040 N N . TRP B 1 200 ? -20.953 34.906 14.227 1 96.25 200 TRP B N 1
ATOM 5041 C CA . TRP B 1 200 ? -20.562 33.75 15.023 1 96.25 200 TRP B CA 1
ATOM 5042 C C . TRP B 1 200 ? -20.141 34.156 16.422 1 96.25 200 TRP B C 1
ATOM 5044 O O . TRP B 1 200 ? -19.891 33.312 17.281 1 96.25 200 TRP B O 1
ATOM 5054 N N . ASN B 1 201 ? -19.969 35.5 16.688 1 95.56 201 ASN B N 1
ATOM 5055 C CA . ASN B 1 201 ? -19.406 36 17.922 1 95.56 201 ASN B CA 1
ATOM 5056 C C . ASN B 1 201 ? -18.016 35.438 18.203 1 95.56 201 ASN B C 1
ATOM 5058 O O . ASN B 1 201 ? -17.688 35.094 19.344 1 95.56 201 ASN B O 1
ATOM 5062 N N . SER B 1 202 ? -17.281 35.281 17.125 1 94.5 202 SER B N 1
ATOM 5063 C CA . SER B 1 202 ? -15.969 34.625 17.188 1 94.5 202 SER B CA 1
ATOM 5064 C C . SER B 1 202 ? -15 35.438 18.047 1 94.5 202 SER B C 1
ATOM 5066 O O . SER B 1 202 ? -14.227 34.875 18.812 1 94.5 202 SER B O 1
ATOM 5068 N N . THR B 1 203 ? -15.086 36.75 17.969 1 93.12 203 THR B N 1
ATOM 5069 C CA . THR B 1 203 ? -14.164 37.625 18.703 1 93.12 203 THR B CA 1
ATOM 5070 C C . THR B 1 203 ? -14.344 37.438 20.219 1 93.12 203 THR B C 1
ATOM 5072 O O . THR B 1 203 ? -13.367 37.281 20.953 1 93.12 203 THR B O 1
ATOM 5075 N N . ASP B 1 204 ? -15.594 37.406 20.656 1 93.69 204 ASP B N 1
ATOM 5076 C CA . ASP B 1 204 ? -15.859 37.219 22.094 1 93.69 204 ASP B CA 1
ATOM 5077 C C . ASP B 1 204 ? -15.469 35.812 22.547 1 93.69 204 ASP B C 1
ATOM 5079 O O . ASP B 1 204 ? -14.93 35.656 23.641 1 93.69 204 ASP B O 1
ATOM 5083 N N . PHE B 1 205 ? -15.812 34.875 21.797 1 96.31 205 PHE B N 1
ATOM 5084 C CA . PHE B 1 205 ? -15.469 33.531 22.172 1 96.31 205 PHE B CA 1
ATOM 5085 C C . PHE B 1 205 ? -13.961 33.344 22.281 1 96.31 205 PHE B C 1
ATOM 5087 O O . PHE B 1 205 ? -13.469 32.781 23.266 1 96.31 205 PHE B O 1
ATOM 5094 N N . LEU B 1 206 ? -13.188 33.906 21.281 1 95.88 206 LEU B N 1
ATOM 5095 C CA . LEU B 1 206 ? -11.734 33.812 21.266 1 95.88 206 LEU B CA 1
ATOM 5096 C C . LEU B 1 206 ? -11.125 34.562 22.438 1 95.88 206 LEU B C 1
ATOM 5098 O O . LEU B 1 206 ? -10.117 34.156 23.016 1 95.88 206 LEU B O 1
ATOM 5102 N N . ALA B 1 207 ? -11.75 35.719 22.734 1 94.25 207 ALA B N 1
ATOM 5103 C CA . ALA B 1 207 ? -11.305 36.438 23.906 1 94.25 207 ALA B CA 1
ATOM 5104 C C . ALA B 1 207 ? -11.445 35.594 25.172 1 94.25 207 ALA B C 1
ATOM 5106 O O . ALA B 1 207 ? -10.531 35.531 26 1 94.25 207 ALA B O 1
ATOM 5107 N N . TRP B 1 208 ? -12.555 34.938 25.266 1 96.56 208 TRP B N 1
ATOM 5108 C CA . TRP B 1 208 ? -12.766 34.062 26.406 1 96.56 208 TRP B CA 1
ATOM 5109 C C . TRP B 1 208 ? -11.789 32.906 26.375 1 96.56 208 TRP B C 1
ATOM 5111 O O . TRP B 1 208 ? -11.211 32.531 27.406 1 96.56 208 TRP B O 1
ATOM 5121 N N . LEU B 1 209 ? -11.594 32.344 25.234 1 95.81 209 LEU B N 1
ATOM 5122 C CA . LEU B 1 209 ? -10.734 31.172 25.047 1 95.81 209 LEU B CA 1
ATOM 5123 C C . LEU B 1 209 ? -9.32 31.469 25.547 1 95.81 209 LEU B C 1
ATOM 5125 O O . LEU B 1 209 ? -8.742 30.672 26.297 1 95.81 209 LEU B O 1
ATOM 5129 N N . TYR B 1 210 ? -8.797 32.656 25.281 1 94.31 210 TYR B N 1
ATOM 5130 C CA . TYR B 1 210 ? -7.398 32.969 25.531 1 94.31 210 TYR B CA 1
ATOM 5131 C C . TYR B 1 210 ? -7.238 33.656 26.891 1 94.31 210 TYR B C 1
ATOM 5133 O O . TYR B 1 210 ? -6.121 33.781 27.406 1 94.31 210 TYR B O 1
ATOM 5141 N N . ASN B 1 211 ? -8.391 34.094 27.484 1 94.62 211 ASN B N 1
ATOM 5142 C CA . ASN B 1 211 ? -8.234 34.844 28.719 1 94.62 211 ASN B CA 1
ATOM 5143 C C . ASN B 1 211 ? -8.836 34.094 29.906 1 94.62 211 ASN B C 1
ATOM 5145 O O . ASN B 1 211 ? -8.352 34.219 31.031 1 94.62 211 ASN B O 1
ATOM 5149 N N . GLU B 1 212 ? -9.883 33.375 29.672 1 95.88 212 GLU B N 1
ATOM 5150 C CA . GLU B 1 212 ? -10.656 32.875 30.812 1 95.88 212 GLU B CA 1
ATOM 5151 C C . GLU B 1 212 ? -10.805 31.359 30.781 1 95.88 212 GLU B C 1
ATOM 5153 O O . GLU B 1 212 ? -11.07 30.734 31.812 1 95.88 212 GLU B O 1
ATOM 5158 N N . SER B 1 213 ? -10.641 30.781 29.656 1 96.56 213 SER B N 1
ATOM 5159 C CA . SER B 1 213 ? -10.914 29.344 29.531 1 96.56 213 SER B CA 1
ATOM 5160 C C . SER B 1 213 ? -9.906 28.516 30.312 1 96.56 213 SER B C 1
ATOM 5162 O O . SER B 1 213 ? -8.836 29.016 30.672 1 96.56 213 SER B O 1
ATOM 5164 N N . PRO B 1 214 ? -10.203 27.25 30.562 1 97.38 214 PRO B N 1
ATOM 5165 C CA . PRO B 1 214 ? -9.258 26.375 31.266 1 97.38 214 PRO B CA 1
ATOM 5166 C C . PRO B 1 214 ? -8.023 26.062 30.438 1 97.38 214 PRO B C 1
ATOM 5168 O O . PRO B 1 214 ? -7.031 25.547 30.953 1 97.38 214 PRO B O 1
ATOM 5171 N N . VAL B 1 215 ? -8.07 26.359 29.141 1 94.19 215 VAL B N 1
ATOM 5172 C CA . VAL B 1 215 ? -6.949 25.984 28.281 1 94.19 215 VAL B CA 1
ATOM 5173 C C . VAL B 1 215 ? -6.242 27.25 27.781 1 94.19 215 VAL B C 1
ATOM 5175 O O . VAL B 1 215 ? -5.484 27.203 26.812 1 94.19 215 VAL B O 1
ATOM 5178 N N . ARG B 1 216 ? -6.422 28.359 28.406 1 93.81 216 ARG B N 1
ATOM 5179 C CA . ARG B 1 216 ? -5.984 29.672 27.938 1 93.81 216 ARG B CA 1
ATOM 5180 C C . ARG B 1 216 ? -4.477 29.703 27.734 1 93.81 216 ARG B C 1
ATOM 5182 O O . ARG B 1 216 ? -3.975 30.453 26.891 1 93.81 216 ARG B O 1
ATOM 5189 N N . ASP B 1 217 ? -3.736 28.812 28.375 1 90.94 217 ASP B N 1
ATOM 5190 C CA . ASP B 1 217 ? -2.279 28.859 28.328 1 90.94 217 ASP B CA 1
ATOM 5191 C C . ASP B 1 217 ? -1.731 27.906 27.266 1 90.94 217 ASP B C 1
ATOM 5193 O O . ASP B 1 217 ? -0.543 27.953 26.938 1 90.94 217 ASP B O 1
ATOM 5197 N N . THR B 1 218 ? -2.602 27.047 26.672 1 89 218 THR B N 1
ATOM 5198 C CA . THR B 1 218 ? -2.055 26 25.828 1 89 218 THR B CA 1
ATOM 5199 C C . THR B 1 218 ? -2.752 25.984 24.469 1 89 218 THR B C 1
ATOM 5201 O O . THR B 1 218 ? -2.186 25.5 23.484 1 89 218 THR B O 1
ATOM 5204 N N . VAL B 1 219 ? -3.875 26.516 24.328 1 92.06 219 VAL B N 1
ATOM 5205 C CA . VAL B 1 219 ? -4.73 26.281 23.156 1 92.06 219 VAL B CA 1
ATOM 5206 C C . VAL B 1 219 ? -4.234 27.109 21.984 1 92.06 219 VAL B C 1
ATOM 5208 O O . VAL B 1 219 ? -3.779 28.25 22.156 1 92.06 219 VAL B O 1
ATOM 5211 N N . VAL B 1 220 ? -4.234 26.531 20.828 1 89.75 220 VAL B N 1
ATOM 5212 C CA . VAL B 1 220 ? -4.027 27.234 19.578 1 89.75 220 VAL B CA 1
ATOM 5213 C C . VAL B 1 220 ? -5.219 27.016 18.641 1 89.75 220 VAL B C 1
ATOM 5215 O O . VAL B 1 220 ? -5.875 25.969 18.719 1 89.75 220 VAL B O 1
ATOM 5218 N N . THR B 1 221 ? -5.539 28.016 17.828 1 92.25 221 THR B N 1
ATOM 5219 C CA . THR B 1 221 ? -6.656 27.875 16.906 1 92.25 221 THR B CA 1
ATOM 5220 C C . THR B 1 221 ? -6.254 28.359 15.508 1 92.25 221 THR B C 1
ATOM 5222 O O . THR B 1 221 ? -5.336 29.156 15.359 1 92.25 221 THR B O 1
ATOM 5225 N N . ASN B 1 222 ? -6.926 27.828 14.508 1 92.38 222 ASN B N 1
ATOM 5226 C CA . ASN B 1 222 ? -6.656 28.203 13.117 1 92.38 222 ASN B CA 1
ATOM 5227 C C . ASN B 1 222 ? -7.352 29.5 12.75 1 92.38 222 ASN B C 1
ATOM 5229 O O . ASN B 1 222 ? -7.719 30.297 13.625 1 92.38 222 ASN B O 1
ATOM 5233 N N . ASP B 1 223 ? -7.508 29.812 11.469 1 94.19 223 ASP B N 1
ATOM 5234 C CA . ASP B 1 223 ? -7.941 31.109 10.969 1 94.19 223 ASP B CA 1
ATOM 5235 C C . ASP B 1 223 ? -9.352 31.031 10.398 1 94.19 223 ASP B C 1
ATOM 5237 O O . ASP B 1 223 ? -9.781 31.922 9.656 1 94.19 223 ASP B O 1
ATOM 5241 N N . ARG B 1 224 ? -10.102 29.953 10.75 1 93.75 224 ARG B N 1
ATOM 5242 C CA . ARG B 1 224 ? -11.391 29.75 10.086 1 93.75 224 ARG B CA 1
ATOM 5243 C C . ARG B 1 224 ? -12.547 30.031 11.039 1 93.75 224 ARG B C 1
ATOM 5245 O O . ARG B 1 224 ? -13.359 29.156 11.312 1 93.75 224 ARG B O 1
ATOM 5252 N N . TRP B 1 225 ? -12.742 31.312 11.453 1 95.75 225 TRP B N 1
ATOM 5253 C CA . TRP B 1 225 ? -13.711 31.672 12.484 1 95.75 225 TRP B CA 1
ATOM 5254 C C . TRP B 1 225 ? -14.781 32.594 11.922 1 95.75 225 TRP B C 1
ATOM 5256 O O . TRP B 1 225 ? -15.5 33.25 12.68 1 95.75 225 TRP B O 1
ATOM 5266 N N . GLY B 1 226 ? -14.898 32.656 10.633 1 94.75 226 GLY B N 1
ATOM 5267 C CA . GLY B 1 226 ? -15.883 33.469 9.938 1 94.75 226 GLY B CA 1
ATOM 5268 C C . GLY B 1 226 ? -15.414 33.938 8.57 1 94.75 226 GLY B C 1
ATOM 5269 O O . GLY B 1 226 ? -14.219 33.906 8.273 1 94.75 226 GLY B O 1
ATOM 5270 N N . ALA B 1 227 ? -16.438 34.375 7.824 1 92.69 227 ALA B N 1
ATOM 5271 C CA . ALA B 1 227 ? -16.109 34.906 6.504 1 92.69 227 ALA B CA 1
ATOM 5272 C C . ALA B 1 227 ? -15.133 36.062 6.613 1 92.69 227 ALA B C 1
ATOM 5274 O O . ALA B 1 227 ? -15.336 36.969 7.41 1 92.69 227 ALA B O 1
ATOM 5275 N N . GLY B 1 228 ? -14.031 35.969 5.844 1 91.19 228 GLY B N 1
ATOM 5276 C CA . GLY B 1 228 ? -13.055 37.031 5.812 1 91.19 228 GLY B CA 1
ATOM 5277 C C . GLY B 1 228 ? -11.906 36.812 6.777 1 91.19 228 GLY B C 1
ATOM 5278 O O . GLY B 1 228 ? -10.906 37.531 6.723 1 91.19 228 GLY B O 1
ATOM 5279 N N . SER B 1 229 ? -12.016 35.875 7.613 1 93.06 229 SER B N 1
ATOM 5280 C CA . SER B 1 229 ? -10.977 35.656 8.617 1 93.06 229 SER B CA 1
ATOM 5281 C C . SER B 1 229 ? -9.852 34.781 8.086 1 93.06 229 SER B C 1
ATOM 5283 O O . SER B 1 229 ? -8.719 34.875 8.562 1 93.06 229 SER B O 1
ATOM 5285 N N . ILE B 1 230 ? -10.062 34 7.082 1 94.19 230 ILE B N 1
ATOM 5286 C CA . ILE B 1 230 ? -9.109 33 6.574 1 94.19 230 ILE B CA 1
ATOM 5287 C C . ILE B 1 230 ? -7.859 33.719 6.066 1 94.19 230 ILE B C 1
ATOM 5289 O O . ILE B 1 230 ? -7.957 34.719 5.32 1 94.19 230 ILE B O 1
ATOM 5293 N N . CYS B 1 231 ? -6.816 33.344 6.48 1 94.62 231 CYS B N 1
ATOM 5294 C CA . CYS B 1 231 ? -5.492 33.812 6.105 1 94.62 231 CYS B CA 1
ATOM 5295 C C . CYS B 1 231 ? -5.258 35.219 6.625 1 94.62 231 CYS B C 1
ATOM 5297 O O . CYS B 1 231 ? -4.414 35.969 6.102 1 94.62 231 CYS B O 1
ATOM 5299 N N . LYS B 1 232 ? -5.98 35.688 7.598 1 92.19 232 LYS B N 1
ATOM 5300 C CA . LYS B 1 232 ? -5.84 37.031 8.148 1 92.19 232 LYS B CA 1
ATOM 5301 C C . LYS B 1 232 ? -5.715 37 9.672 1 92.19 232 LYS B C 1
ATOM 5303 O O . LYS B 1 232 ? -4.926 37.719 10.25 1 92.19 232 LYS B O 1
ATOM 5308 N N . HIS B 1 233 ? -6.617 36.125 10.258 1 88.5 233 HIS B N 1
ATOM 5309 C CA . HIS B 1 233 ? -6.648 36.062 11.719 1 88.5 233 HIS B CA 1
ATOM 5310 C C . HIS B 1 233 ? -6.605 34.625 12.219 1 88.5 233 HIS B C 1
ATOM 5312 O O . HIS B 1 233 ? -7.227 33.75 11.625 1 88.5 233 HIS B O 1
ATOM 5318 N N . GLY B 1 234 ? -5.754 34.344 13.234 1 87.38 234 GLY B N 1
ATOM 5319 C CA . GLY B 1 234 ? -5.621 33.031 13.812 1 87.38 234 GLY B CA 1
ATOM 5320 C C . GLY B 1 234 ? -4.242 32.75 14.391 1 87.38 234 GLY B C 1
ATOM 5321 O O . GLY B 1 234 ? -3.275 33.438 14.047 1 87.38 234 GLY B O 1
ATOM 5322 N N . GLY B 1 235 ? -4.215 31.844 15.344 1 88.88 235 GLY B N 1
ATOM 5323 C CA . GLY B 1 235 ? -2.916 31.422 15.844 1 88.88 235 GLY B CA 1
ATOM 5324 C C . GLY B 1 235 ? -2.002 30.906 14.742 1 88.88 235 GLY B C 1
ATOM 5325 O O . GLY B 1 235 ? -0.785 31.094 14.805 1 88.88 235 GLY B O 1
ATOM 5326 N N . TYR B 1 236 ? -2.551 30.234 13.781 1 90.5 236 TYR B N 1
ATOM 5327 C CA . TYR B 1 236 ? -1.862 29.828 12.555 1 90.5 236 TYR B CA 1
ATOM 5328 C C . TYR B 1 236 ? -2.801 29.891 11.359 1 90.5 236 TYR B C 1
ATOM 5330 O O . TYR B 1 236 ? -4.023 29.812 11.508 1 90.5 236 TYR B O 1
ATOM 5338 N N . TYR B 1 237 ? -2.227 30.047 10.172 1 94.69 237 TYR B N 1
ATOM 5339 C CA . TYR B 1 237 ? -3 30.188 8.938 1 94.69 237 TYR B CA 1
ATOM 5340 C C . TYR B 1 237 ? -3.143 28.844 8.242 1 94.69 237 TYR B C 1
ATOM 5342 O O . TYR B 1 237 ? -2.195 28.047 8.195 1 94.69 237 TYR B O 1
ATOM 5350 N N . THR B 1 238 ? -4.324 28.609 7.723 1 92.44 238 THR B N 1
ATOM 5351 C CA . THR B 1 238 ? -4.551 27.453 6.855 1 92.44 238 THR B CA 1
ATOM 5352 C C . THR B 1 238 ? -4.82 27.906 5.422 1 92.44 238 THR B C 1
ATOM 5354 O O . THR B 1 238 ? -4.602 27.141 4.477 1 92.44 238 THR B O 1
ATOM 5357 N N . CYS B 1 239 ? -5.387 29.078 5.242 1 95 239 CYS B N 1
ATOM 5358 C CA . CYS B 1 239 ? -5.582 29.828 4.004 1 95 239 CYS B CA 1
ATOM 5359 C C . CYS B 1 239 ? -6.438 29.031 3.021 1 95 239 CYS B C 1
ATOM 5361 O O . CYS B 1 239 ? -7.48 29.516 2.574 1 95 239 CYS B O 1
ATOM 5363 N N . SER B 1 240 ? -6.012 27.859 2.641 1 93.06 240 SER B N 1
ATOM 5364 C CA . SER B 1 240 ? -6.758 26.953 1.784 1 93.06 240 SER B CA 1
ATOM 5365 C C . SER B 1 240 ? -6.453 25.5 2.129 1 93.06 240 SER B C 1
ATOM 5367 O O . SER B 1 240 ? -5.48 25.203 2.83 1 93.06 240 SER B O 1
ATOM 5369 N N . ASP B 1 241 ? -7.332 24.656 1.676 1 89.88 241 ASP B N 1
ATOM 5370 C CA . ASP B 1 241 ? -6.988 23.25 1.739 1 89.88 241 ASP B CA 1
ATOM 5371 C C . ASP B 1 241 ? -5.715 22.953 0.952 1 89.88 241 ASP B C 1
ATOM 5373 O O . ASP B 1 241 ? -5.496 23.516 -0.119 1 89.88 241 ASP B O 1
ATOM 5377 N N . ARG B 1 242 ? -4.941 22.094 1.538 1 93.69 242 ARG B N 1
ATOM 5378 C CA . ARG B 1 242 ? -3.674 21.719 0.92 1 93.69 242 ARG B CA 1
ATOM 5379 C C . ARG B 1 242 ? -2.812 22.953 0.655 1 93.69 242 ARG B C 1
ATOM 5381 O O . ARG B 1 242 ? -2.227 23.078 -0.422 1 93.69 242 ARG B O 1
ATOM 5388 N N . TYR B 1 243 ? -2.797 23.844 1.634 1 94.38 243 TYR B N 1
ATOM 5389 C CA . TYR B 1 243 ? -2.059 25.094 1.532 1 94.38 243 TYR B CA 1
ATOM 5390 C C . TYR B 1 243 ? -0.558 24.859 1.64 1 94.38 243 TYR B C 1
ATOM 5392 O O . TYR B 1 243 ? -0.094 24.203 2.576 1 94.38 243 TYR B O 1
ATOM 5400 N N . ASN B 1 244 ? 0.192 25.266 0.655 1 94.81 244 ASN B N 1
ATOM 5401 C CA . ASN B 1 244 ? 1.651 25.281 0.647 1 94.81 244 ASN B CA 1
ATOM 5402 C C . ASN B 1 244 ? 2.205 26.453 -0.151 1 94.81 244 ASN B C 1
ATOM 5404 O O . ASN B 1 244 ? 2.285 26.391 -1.379 1 94.81 244 ASN B O 1
ATOM 5408 N N . PRO B 1 245 ? 2.539 27.469 0.515 1 94.81 245 PRO B N 1
ATOM 5409 C CA . PRO B 1 245 ? 3.021 28.656 -0.187 1 94.81 245 PRO B CA 1
ATOM 5410 C C . PRO B 1 245 ? 4.363 28.422 -0.883 1 94.81 245 PRO B C 1
ATOM 5412 O O . PRO B 1 245 ? 4.727 29.172 -1.793 1 94.81 245 PRO B O 1
ATOM 5415 N N . GLY B 1 246 ? 5.199 27.453 -0.462 1 93.38 246 GLY B N 1
ATOM 5416 C CA . GLY B 1 246 ? 6.473 27.125 -1.086 1 93.38 246 GLY B CA 1
ATOM 5417 C C . GLY B 1 246 ? 7.594 28.047 -0.661 1 93.38 246 GLY B C 1
ATOM 5418 O O . GLY B 1 246 ? 8.695 28 -1.21 1 93.38 246 GLY B O 1
ATOM 5419 N N . HIS B 1 247 ? 7.238 28.969 0.204 1 94.44 247 HIS B N 1
ATOM 5420 C CA . HIS B 1 247 ? 8.219 29.906 0.757 1 94.44 247 HIS B CA 1
ATOM 5421 C C . HIS B 1 247 ? 7.906 30.234 2.211 1 94.44 247 HIS B C 1
ATOM 5423 O O . HIS B 1 247 ? 6.82 29.922 2.703 1 94.44 247 HIS B O 1
ATOM 5429 N N . LEU B 1 248 ? 8.875 30.828 2.889 1 95.25 248 LEU B N 1
ATOM 5430 C CA . LEU B 1 248 ? 8.727 31.172 4.301 1 95.25 248 LEU B CA 1
ATOM 5431 C C . LEU B 1 248 ? 7.742 32.312 4.488 1 95.25 248 LEU B C 1
ATOM 5433 O O . LEU B 1 248 ? 7.824 33.344 3.793 1 95.25 248 LEU B O 1
ATOM 5437 N N . LEU B 1 249 ? 6.848 32.094 5.398 1 92.06 249 LEU B N 1
ATOM 5438 C CA . LEU B 1 249 ? 5.914 33.156 5.797 1 92.06 249 LEU B CA 1
ATOM 5439 C C . LEU B 1 249 ? 6.242 33.688 7.188 1 92.06 249 LEU B C 1
ATOM 5441 O O . LEU B 1 249 ? 6.777 32.938 8.023 1 92.06 249 LEU B O 1
ATOM 5445 N N . PRO B 1 250 ? 5.938 34.906 7.355 1 90.5 250 PRO B N 1
ATOM 5446 C CA . PRO B 1 250 ? 6.191 35.469 8.68 1 90.5 250 PRO B CA 1
ATOM 5447 C C . PRO B 1 250 ? 5.246 34.938 9.75 1 90.5 250 PRO B C 1
ATOM 5449 O O . PRO B 1 250 ? 5.5 35.094 10.945 1 90.5 250 PRO B O 1
ATOM 5452 N N . HIS B 1 251 ? 4.199 34.281 9.305 1 92.38 251 HIS B N 1
ATOM 5453 C CA . HIS B 1 251 ? 3.203 33.719 10.211 1 92.38 251 HIS B CA 1
ATOM 5454 C C . HIS B 1 251 ? 3.143 32.219 10.094 1 92.38 251 HIS B C 1
ATOM 5456 O O . HIS B 1 251 ? 3.234 31.672 8.984 1 92.38 251 HIS B O 1
ATOM 5462 N N . LYS B 1 252 ? 2.967 31.531 11.297 1 92.56 252 LYS B N 1
ATOM 5463 C CA . LYS B 1 252 ? 2.822 30.078 11.266 1 92.56 252 LYS B CA 1
ATOM 5464 C C . LYS B 1 252 ? 1.627 29.656 10.406 1 92.56 252 LYS B C 1
ATOM 5466 O O . LYS B 1 252 ? 0.635 30.391 10.328 1 92.56 252 LYS B O 1
ATOM 5471 N N . TRP B 1 253 ? 1.807 28.516 9.766 1 93.12 253 TRP B N 1
ATOM 5472 C CA . TRP B 1 253 ? 0.741 28.047 8.891 1 93.12 253 TRP B CA 1
ATOM 5473 C C . TRP B 1 253 ? 0.686 26.516 8.883 1 93.12 253 TRP B C 1
ATOM 5475 O O . TRP B 1 253 ? 1.566 25.859 9.438 1 93.12 253 TRP B O 1
ATOM 5485 N N . GLU B 1 254 ? -0.428 26.016 8.391 1 91.62 254 GLU B N 1
ATOM 5486 C CA . GLU B 1 254 ? -0.668 24.578 8.375 1 91.62 254 GLU B CA 1
ATOM 5487 C C . GLU B 1 254 ? -1.104 24.109 6.996 1 91.62 254 GLU B C 1
ATOM 5489 O O . GLU B 1 254 ? -1.965 24.719 6.363 1 91.62 254 GLU B O 1
ATOM 5494 N N . ASN B 1 255 ? -0.333 23.141 6.547 1 92.5 255 ASN B N 1
ATOM 5495 C CA . ASN B 1 255 ? -0.787 22.391 5.383 1 92.5 255 ASN B CA 1
ATOM 5496 C C . ASN B 1 255 ? -1.803 21.312 5.766 1 92.5 255 ASN B C 1
ATOM 5498 O O . ASN B 1 255 ? -1.426 20.219 6.18 1 92.5 255 ASN B O 1
ATOM 5502 N N . CYS B 1 256 ? -3.066 21.688 5.625 1 90.81 256 CYS B N 1
ATOM 5503 C CA . CYS B 1 256 ? -4.145 20.75 5.891 1 90.81 256 CYS B CA 1
ATOM 5504 C C . CYS B 1 256 ? -4.5 19.953 4.633 1 90.81 256 CYS B C 1
ATOM 5506 O O . CYS B 1 256 ? -5.137 20.484 3.723 1 90.81 256 CYS B O 1
ATOM 5508 N N . MET B 1 257 ? -4.047 18.641 4.652 1 90.94 257 MET B N 1
ATOM 5509 C CA . MET B 1 257 ? -4.172 17.906 3.396 1 90.94 257 MET B CA 1
ATOM 5510 C C . MET B 1 257 ? -4.578 16.469 3.646 1 90.94 257 MET B C 1
ATOM 5512 O O . MET B 1 257 ? -4.789 16.062 4.793 1 90.94 257 MET B O 1
ATOM 5516 N N . THR B 1 258 ? -4.914 15.734 2.482 1 89.31 258 THR B N 1
ATOM 5517 C CA . THR B 1 258 ? -5.359 14.344 2.529 1 89.31 258 THR B CA 1
ATOM 5518 C C . THR B 1 258 ? -4.41 13.445 1.739 1 89.31 258 THR B C 1
ATOM 5520 O O . THR B 1 258 ? -3.754 13.898 0.8 1 89.31 258 THR B O 1
ATOM 5523 N N . ILE B 1 259 ? -4.379 12.219 2.203 1 91.88 259 ILE B N 1
ATOM 5524 C CA . ILE B 1 259 ? -3.621 11.234 1.438 1 91.88 259 ILE B CA 1
ATOM 5525 C C . ILE B 1 259 ? -4.316 10.977 0.102 1 91.88 259 ILE B C 1
ATOM 5527 O O . ILE B 1 259 ? -3.656 10.852 -0.933 1 91.88 259 ILE B O 1
ATOM 5531 N N . ASP B 1 260 ? -5.645 10.891 0.189 1 89.81 260 ASP B N 1
ATOM 5532 C CA . ASP B 1 260 ? -6.426 10.828 -1.041 1 89.81 260 ASP B CA 1
ATOM 5533 C C . ASP B 1 260 ? -6.375 12.148 -1.798 1 89.81 260 ASP B C 1
ATOM 5535 O O . ASP B 1 260 ? -6.691 13.203 -1.239 1 89.81 260 ASP B O 1
ATOM 5539 N N . LYS B 1 261 ? -6.051 12.156 -3.021 1 92.94 261 LYS B N 1
ATOM 5540 C CA . LYS B 1 261 ? -5.82 13.367 -3.797 1 92.94 261 LYS B CA 1
ATOM 5541 C C . LYS B 1 261 ? -7.133 14.094 -4.082 1 92.94 261 LYS B C 1
ATOM 5543 O O . LYS B 1 261 ? -7.129 15.281 -4.426 1 92.94 261 LYS B O 1
ATOM 5548 N N . PHE B 1 262 ? -8.242 13.375 -3.893 1 87.75 262 PHE B N 1
ATOM 5549 C CA . PHE B 1 262 ? -9.469 13.945 -4.449 1 87.75 262 PHE B CA 1
ATOM 5550 C C . PHE B 1 262 ? -10.547 14.062 -3.379 1 87.75 262 PHE B C 1
ATOM 5552 O O . PHE B 1 262 ? -11.617 14.617 -3.629 1 87.75 262 PHE B O 1
ATOM 5559 N N . SER B 1 263 ? -10.195 13.469 -2.184 1 84.62 263 SER B N 1
ATOM 5560 C CA . SER B 1 263 ? -11.305 13.422 -1.234 1 84.62 263 SER B CA 1
ATOM 5561 C C . SER B 1 263 ? -10.797 13.484 0.205 1 84.62 263 SER B C 1
ATOM 5563 O O . SER B 1 263 ? -9.742 12.938 0.521 1 84.62 263 SER B O 1
ATOM 5565 N N . TRP B 1 264 ? -11.602 14.094 0.986 1 81.5 264 TRP B N 1
ATOM 5566 C CA . TRP B 1 264 ? -11.375 14.086 2.43 1 81.5 264 TRP B CA 1
ATOM 5567 C C . TRP B 1 264 ? -11.922 12.812 3.057 1 81.5 264 TRP B C 1
ATOM 5569 O O . TRP B 1 264 ? -11.516 12.422 4.156 1 81.5 264 TRP B O 1
ATOM 5579 N N . GLY B 1 265 ? -12.914 12.227 2.416 1 79.5 265 GLY B N 1
ATOM 5580 C CA . GLY B 1 265 ? -13.547 11.008 2.906 1 79.5 265 GLY B CA 1
ATOM 5581 C C . GLY B 1 265 ? -13.172 9.781 2.1 1 79.5 265 GLY B C 1
ATOM 5582 O O . GLY B 1 265 ? -12.539 9.891 1.051 1 79.5 265 GLY B O 1
ATOM 5583 N N . TYR B 1 266 ? -13.695 8.664 2.553 1 82.44 266 TYR B N 1
ATOM 5584 C CA . TYR B 1 266 ? -13.398 7.375 1.925 1 82.44 266 TYR B CA 1
ATOM 5585 C C . TYR B 1 266 ? -14.086 7.266 0.567 1 82.44 266 TYR B C 1
ATOM 5587 O O . TYR B 1 266 ? -15.266 7.59 0.431 1 82.44 266 TYR B O 1
ATOM 5595 N N . ARG B 1 267 ? -13.289 6.785 -0.389 1 82.69 267 ARG B N 1
ATOM 5596 C CA . ARG B 1 267 ? -13.82 6.453 -1.707 1 82.69 267 ARG B CA 1
ATOM 5597 C C . ARG B 1 267 ? -13.625 4.973 -2.018 1 82.69 267 ARG B C 1
ATOM 5599 O O . ARG B 1 267 ? -12.492 4.516 -2.195 1 82.69 267 ARG B O 1
ATOM 5606 N N . ARG B 1 268 ? -14.688 4.363 -2.148 1 75.5 268 ARG B N 1
ATOM 5607 C CA . ARG B 1 268 ? -14.625 2.93 -2.418 1 75.5 268 ARG B CA 1
ATOM 5608 C C . ARG B 1 268 ? -14.055 2.656 -3.807 1 75.5 268 ARG B C 1
ATOM 5610 O O . ARG B 1 268 ? -13.453 1.608 -4.043 1 75.5 268 ARG B O 1
ATOM 5617 N N . GLU B 1 269 ? -14.242 3.607 -4.656 1 78.5 269 GLU B N 1
ATOM 5618 C CA . GLU B 1 269 ? -13.859 3.391 -6.051 1 78.5 269 GLU B CA 1
ATOM 5619 C C . GLU B 1 269 ? -12.438 3.887 -6.312 1 78.5 269 GLU B C 1
ATOM 5621 O O . GLU B 1 269 ? -11.945 3.805 -7.441 1 78.5 269 GLU B O 1
ATOM 5626 N N . ALA B 1 270 ? -11.844 4.398 -5.27 1 85.75 270 ALA B N 1
ATOM 5627 C CA . ALA B 1 270 ? -10.508 4.969 -5.461 1 85.75 270 ALA B CA 1
ATOM 5628 C C . ALA B 1 270 ? -9.531 3.912 -5.969 1 85.75 270 ALA B C 1
ATOM 5630 O O . ALA B 1 270 ? -9.594 2.752 -5.559 1 85.75 270 ALA B O 1
ATOM 5631 N N . GLU B 1 271 ? -8.68 4.324 -6.867 1 86.19 271 GLU B N 1
ATOM 5632 C CA . GLU B 1 271 ? -7.566 3.514 -7.344 1 86.19 271 GLU B CA 1
ATOM 5633 C C . GLU B 1 271 ? -6.25 3.957 -6.707 1 86.19 271 GLU B C 1
ATOM 5635 O O . GLU B 1 271 ? -6.176 5.035 -6.113 1 86.19 271 GLU B O 1
ATOM 5640 N N . ILE B 1 272 ? -5.234 3.162 -6.836 1 87.88 272 ILE B N 1
ATOM 5641 C CA . ILE B 1 272 ? -3.977 3.406 -6.137 1 87.88 272 ILE B CA 1
ATOM 5642 C C . ILE B 1 272 ? -3.389 4.746 -6.582 1 87.88 272 ILE B C 1
ATOM 5644 O O . ILE B 1 272 ? -2.77 5.453 -5.789 1 87.88 272 ILE B O 1
ATOM 5648 N N . GLY B 1 273 ? -3.67 5.082 -7.855 1 91.12 273 GLY B N 1
ATOM 5649 C CA . GLY B 1 273 ? -3.158 6.34 -8.375 1 91.12 273 GLY B CA 1
ATOM 5650 C C . GLY B 1 273 ? -3.818 7.555 -7.75 1 91.12 273 GLY B C 1
ATOM 5651 O O . GLY B 1 273 ? -3.322 8.672 -7.883 1 91.12 273 GLY B O 1
ATOM 5652 N N . ASP B 1 274 ? -4.863 7.285 -7.039 1 91.88 274 ASP B N 1
ATOM 5653 C CA . ASP B 1 274 ? -5.602 8.359 -6.387 1 91.88 274 ASP B CA 1
ATOM 5654 C C . ASP B 1 274 ? -4.973 8.727 -5.047 1 91.88 274 ASP B C 1
ATOM 5656 O O . ASP B 1 274 ? -5.336 9.734 -4.438 1 91.88 274 ASP B O 1
ATOM 5660 N N . TYR B 1 275 ? -4.055 7.941 -4.582 1 94.12 275 TYR B N 1
ATOM 5661 C CA . TYR B 1 275 ? -3.43 8.172 -3.283 1 94.12 275 TYR B CA 1
ATOM 5662 C C . TYR B 1 275 ? -1.993 8.648 -3.449 1 94.12 275 TYR B C 1
ATOM 5664 O O . TYR B 1 275 ? -1.277 8.195 -4.344 1 94.12 275 TYR B O 1
ATOM 5672 N N . LEU B 1 276 ? -1.628 9.539 -2.629 1 95.56 276 LEU B N 1
ATOM 5673 C CA . LEU B 1 276 ? -0.239 9.992 -2.615 1 95.56 276 LEU B CA 1
ATOM 5674 C C . LEU B 1 276 ? 0.693 8.852 -2.211 1 95.56 276 LEU B C 1
ATOM 5676 O O . LEU B 1 276 ? 0.369 8.062 -1.317 1 95.56 276 LEU B O 1
ATOM 5680 N N . THR B 1 277 ? 1.819 8.773 -2.896 1 95 277 THR B N 1
ATOM 5681 C CA . THR B 1 277 ? 2.85 7.801 -2.551 1 95 277 THR B CA 1
ATOM 5682 C C . THR B 1 277 ? 3.633 8.258 -1.322 1 95 277 THR B C 1
ATOM 5684 O O . THR B 1 277 ? 3.52 9.414 -0.901 1 95 277 THR B O 1
ATOM 5687 N N . ILE B 1 278 ? 4.363 7.371 -0.734 1 94.5 278 ILE B N 1
ATOM 5688 C CA . ILE B 1 278 ? 5.18 7.703 0.428 1 94.5 278 ILE B CA 1
ATOM 5689 C C . ILE B 1 278 ? 6.219 8.758 0.047 1 94.5 278 ILE B C 1
ATOM 5691 O O . ILE B 1 278 ? 6.52 9.656 0.838 1 94.5 278 ILE B O 1
ATOM 5695 N N . GLU B 1 279 ? 6.766 8.75 -1.165 1 96.12 279 GLU B N 1
ATOM 5696 C CA . GLU B 1 279 ? 7.727 9.75 -1.616 1 96.12 279 GLU B CA 1
ATOM 5697 C C . GLU B 1 279 ? 7.094 11.133 -1.679 1 96.12 279 GLU B C 1
ATOM 5699 O O . GLU B 1 279 ? 7.699 12.117 -1.244 1 96.12 279 GLU B O 1
ATOM 5704 N N . GLU B 1 280 ? 5.902 11.156 -2.162 1 97.06 280 GLU B N 1
ATOM 5705 C CA . GLU B 1 280 ? 5.184 12.422 -2.25 1 97.06 280 GLU B CA 1
ATOM 5706 C C . GLU B 1 280 ? 4.844 12.961 -0.862 1 97.06 280 GLU B C 1
ATOM 5708 O O . GLU B 1 280 ? 4.891 14.164 -0.632 1 97.06 280 GLU B O 1
ATOM 5713 N N . LEU B 1 281 ? 4.484 12.078 0.01 1 94.94 281 LEU B N 1
ATOM 5714 C CA . LEU B 1 281 ? 4.121 12.477 1.364 1 94.94 281 LEU B CA 1
ATOM 5715 C C . LEU B 1 281 ? 5.328 13.031 2.111 1 94.94 281 LEU B C 1
ATOM 5717 O O . LEU B 1 281 ? 5.223 14.047 2.801 1 94.94 281 LEU B O 1
ATOM 5721 N N . VAL B 1 282 ? 6.48 12.375 1.949 1 95.62 282 VAL B N 1
ATOM 5722 C CA . VAL B 1 282 ? 7.707 12.859 2.57 1 95.62 282 VAL B CA 1
ATOM 5723 C C . VAL B 1 282 ? 8.062 14.234 2.012 1 95.62 282 VAL B C 1
ATOM 5725 O O . VAL B 1 282 ? 8.438 15.141 2.764 1 95.62 282 VAL B O 1
ATOM 5728 N N . LYS B 1 283 ? 7.891 14.391 0.735 1 97.5 283 LYS B N 1
ATOM 5729 C CA . LYS B 1 283 ? 8.164 15.68 0.105 1 97.5 283 LYS B CA 1
ATOM 5730 C C . LYS B 1 283 ? 7.266 16.766 0.671 1 97.5 283 LYS B C 1
ATOM 5732 O O . LYS B 1 283 ? 7.738 17.859 1.011 1 97.5 283 LYS B O 1
ATOM 5737 N N . GLN B 1 284 ? 6.016 16.453 0.844 1 95.25 284 GLN B N 1
ATOM 5738 C CA . GLN B 1 284 ? 5.07 17.422 1.401 1 95.25 284 GLN B CA 1
ATOM 5739 C C . GLN B 1 284 ? 5.473 17.828 2.814 1 95.25 284 GLN B C 1
ATOM 5741 O O . GLN B 1 284 ? 5.449 19.016 3.152 1 95.25 284 GLN B O 1
ATOM 5746 N N . LEU B 1 285 ? 5.832 16.859 3.578 1 95.44 285 LEU B N 1
ATOM 5747 C CA . LEU B 1 285 ? 6.203 17.125 4.965 1 95.44 285 LEU B CA 1
ATOM 5748 C C . LEU B 1 285 ? 7.441 18 5.035 1 95.44 285 LEU B C 1
ATOM 5750 O O . LEU B 1 285 ? 7.445 19.031 5.734 1 95.44 285 LEU B O 1
ATOM 5754 N N . VAL B 1 286 ? 8.43 17.672 4.246 1 96.5 286 VAL B N 1
ATOM 5755 C CA . VAL B 1 286 ? 9.727 18.328 4.301 1 96.5 286 VAL B CA 1
ATOM 5756 C C . VAL B 1 286 ? 9.594 19.766 3.795 1 96.5 286 VAL B C 1
ATOM 5758 O O . VAL B 1 286 ? 10.102 20.703 4.414 1 96.5 286 VAL B O 1
ATOM 5761 N N . GLU B 1 287 ? 8.844 19.969 2.715 1 96.81 287 GLU B N 1
ATOM 5762 C CA . GLU B 1 287 ? 8.602 21.312 2.184 1 96.81 287 GLU B CA 1
ATOM 5763 C C . GLU B 1 287 ? 7.848 22.172 3.188 1 96.81 287 GLU B C 1
ATOM 5765 O O . GLU B 1 287 ? 8.188 23.328 3.398 1 96.81 287 GLU B O 1
ATOM 5770 N N . THR B 1 288 ? 6.91 21.531 3.771 1 93.88 288 THR B N 1
ATOM 5771 C CA . THR B 1 288 ? 6.047 22.25 4.699 1 93.88 288 THR B CA 1
ATOM 5772 C C . THR B 1 288 ? 6.836 22.734 5.91 1 93.88 288 THR B C 1
ATOM 5774 O O . THR B 1 288 ? 6.789 23.922 6.262 1 93.88 288 THR B O 1
ATOM 5777 N N . VAL B 1 289 ? 7.605 21.906 6.484 1 95.25 289 VAL B N 1
ATOM 5778 C CA . VAL B 1 289 ? 8.32 22.234 7.715 1 95.25 289 VAL B CA 1
ATOM 5779 C C . VAL B 1 289 ? 9.453 23.203 7.41 1 95.25 289 VAL B C 1
ATOM 5781 O O . VAL B 1 289 ? 9.703 24.141 8.18 1 95.25 289 VAL B O 1
ATOM 5784 N N . SER B 1 290 ? 10.094 23.031 6.293 1 96.75 290 SER B N 1
ATOM 5785 C CA . SER B 1 290 ? 11.195 23.906 5.914 1 96.75 290 SER B CA 1
ATOM 5786 C C . SER B 1 290 ? 10.719 25.344 5.68 1 96.75 290 SER B C 1
ATOM 5788 O O . SER B 1 290 ? 11.484 26.297 5.824 1 96.75 290 SER B O 1
ATOM 5790 N N . CYS B 1 291 ? 9.453 25.453 5.344 1 96.62 291 CYS B N 1
ATOM 5791 C CA . CYS B 1 291 ? 8.898 26.766 5.055 1 96.62 291 CYS B CA 1
ATOM 5792 C C . CYS B 1 291 ? 8.102 27.297 6.242 1 96.62 291 CYS B C 1
ATOM 5794 O O . CYS B 1 291 ? 7.332 28.25 6.105 1 96.62 291 CYS B O 1
ATOM 5796 N N . GLY B 1 292 ? 8.227 26.672 7.355 1 93.5 292 GLY B N 1
ATOM 5797 C CA . GLY B 1 292 ? 7.672 27.203 8.586 1 93.5 292 GLY B CA 1
ATOM 5798 C C . GLY B 1 292 ? 6.266 26.719 8.875 1 93.5 292 GLY B C 1
ATOM 5799 O O . GLY B 1 292 ? 5.566 27.281 9.719 1 93.5 292 GLY B O 1
ATOM 5800 N N . GLY B 1 293 ? 5.852 25.672 8.172 1 93.44 293 GLY B N 1
ATOM 5801 C CA . GLY B 1 293 ? 4.504 25.156 8.344 1 93.44 293 GLY B CA 1
ATOM 5802 C C . GLY B 1 293 ? 4.465 23.859 9.125 1 93.44 293 GLY B C 1
ATOM 5803 O O . GLY B 1 293 ? 5.512 23.344 9.531 1 93.44 293 GLY B O 1
ATOM 5804 N N . ASN B 1 294 ? 3.254 23.422 9.477 1 90.94 294 ASN B N 1
ATOM 5805 C CA . ASN B 1 294 ? 2.947 22.094 10.023 1 90.94 294 ASN B CA 1
ATOM 5806 C C . ASN B 1 294 ? 2.023 21.312 9.094 1 90.94 294 ASN B C 1
ATOM 5808 O O . ASN B 1 294 ? 1.154 21.891 8.445 1 90.94 294 ASN B O 1
ATOM 5812 N N . LEU B 1 295 ? 2.32 20.047 9.078 1 91.69 295 LEU B N 1
ATOM 5813 C CA . LEU B 1 295 ? 1.52 19.203 8.195 1 91.69 295 LEU B CA 1
ATOM 5814 C C . LEU B 1 295 ? 0.39 18.531 8.969 1 91.69 295 LEU B C 1
ATOM 5816 O O . LEU B 1 295 ? 0.626 17.906 10.008 1 91.69 295 LEU B O 1
ATOM 5820 N N . LEU B 1 296 ? -0.806 18.766 8.531 1 89.62 296 LEU B N 1
ATOM 5821 C CA . LEU B 1 296 ? -1.979 18.031 8.984 1 89.62 296 LEU B CA 1
ATOM 5822 C C . LEU B 1 296 ? -2.496 17.094 7.891 1 89.62 296 LEU B C 1
ATOM 5824 O O . LEU B 1 296 ? -2.951 17.562 6.844 1 89.62 296 LEU B O 1
ATOM 5828 N N . MET B 1 297 ? -2.373 15.805 8.141 1 88.19 297 MET B N 1
ATOM 5829 C CA . MET B 1 297 ? -2.725 14.82 7.121 1 88.19 297 MET B CA 1
ATOM 5830 C C . MET B 1 297 ? -3.977 14.047 7.52 1 88.19 297 MET B C 1
ATOM 5832 O O . MET B 1 297 ? -4.023 13.438 8.586 1 88.19 297 MET B O 1
ATOM 5836 N N . ASN B 1 298 ? -4.949 14.07 6.609 1 86.31 298 ASN B N 1
ATOM 5837 C CA . ASN B 1 298 ? -6.234 13.422 6.844 1 86.31 298 ASN B CA 1
ATOM 5838 C C . ASN B 1 298 ? -6.266 12.016 6.246 1 86.31 298 ASN B C 1
ATOM 5840 O O . ASN B 1 298 ? -5.703 11.781 5.18 1 86.31 298 ASN B O 1
ATOM 5844 N N . ILE B 1 299 ? -6.891 11.109 6.953 1 84.81 299 ILE B N 1
ATOM 5845 C CA . ILE B 1 299 ? -7.277 9.812 6.406 1 84.81 299 ILE B CA 1
ATOM 5846 C C . ILE B 1 299 ? -8.797 9.648 6.484 1 84.81 299 ILE B C 1
ATOM 5848 O O . ILE B 1 299 ? -9.445 10.266 7.328 1 84.81 299 ILE B O 1
ATOM 5852 N N . GLY B 1 300 ? -9.359 8.875 5.578 1 77.69 300 GLY B N 1
ATOM 5853 C CA . GLY B 1 300 ? -10.797 8.648 5.543 1 77.69 300 GLY B CA 1
ATOM 5854 C C . GLY B 1 300 ? -11.18 7.215 5.848 1 77.69 300 GLY B C 1
ATOM 5855 O O . GLY B 1 300 ? -10.93 6.316 5.043 1 77.69 300 GLY B O 1
ATOM 5856 N N . PRO B 1 301 ? -11.742 6.977 7.043 1 78.25 301 PRO B N 1
ATOM 5857 C CA . PRO B 1 301 ? -12.18 5.613 7.355 1 78.25 301 PRO B CA 1
ATOM 5858 C C . PRO B 1 301 ? -13.391 5.18 6.531 1 78.25 301 PRO B C 1
ATOM 5860 O O . PRO B 1 301 ? -14.055 6.016 5.914 1 78.25 301 PRO B O 1
ATOM 5863 N N . THR B 1 302 ? -13.602 3.842 6.52 1 74.94 302 THR B N 1
ATOM 5864 C CA . THR B 1 302 ? -14.797 3.309 5.871 1 74.94 302 THR B CA 1
ATOM 5865 C C . THR B 1 302 ? -16.047 3.604 6.703 1 74.94 302 THR B C 1
ATOM 5867 O O . THR B 1 302 ? -15.938 4.098 7.828 1 74.94 302 THR B O 1
ATOM 5870 N N . LEU B 1 303 ? -17.172 3.271 6.09 1 64.06 303 LEU B N 1
ATOM 5871 C CA . LEU B 1 303 ? -18.453 3.529 6.723 1 64.06 303 LEU B CA 1
ATOM 5872 C C . LEU B 1 303 ? -18.531 2.871 8.094 1 64.06 303 LEU B C 1
ATOM 5874 O O . LEU B 1 303 ? -19.141 3.422 9.023 1 64.06 303 LEU B O 1
ATOM 5878 N N . ASP B 1 304 ? -17.797 1.812 8.188 1 60.25 304 ASP B N 1
ATOM 5879 C CA . ASP B 1 304 ? -17.859 1.073 9.445 1 60.25 304 ASP B CA 1
ATOM 5880 C C . ASP B 1 304 ? -16.703 1.472 10.367 1 60.25 304 ASP B C 1
ATOM 5882 O O . ASP B 1 304 ? -16.469 0.822 11.383 1 60.25 304 ASP B O 1
ATOM 5886 N N . GLY B 1 305 ? -15.977 2.486 9.984 1 66.88 305 GLY B N 1
ATOM 5887 C CA . GLY B 1 305 ? -14.969 3.045 10.875 1 66.88 305 GLY B CA 1
ATOM 5888 C C . GLY B 1 305 ? -13.617 2.375 10.734 1 66.88 305 GLY B C 1
ATOM 5889 O O . GLY B 1 305 ? -12.719 2.607 11.547 1 66.88 305 GLY B O 1
ATOM 5890 N N . ILE B 1 306 ? -13.492 1.55 9.75 1 74.88 306 ILE B N 1
ATOM 5891 C CA . ILE B 1 306 ? -12.227 0.848 9.547 1 74.88 306 ILE B CA 1
ATOM 5892 C C . ILE B 1 306 ? -11.281 1.712 8.719 1 74.88 306 ILE B C 1
ATOM 5894 O O . ILE B 1 306 ? -11.695 2.334 7.738 1 74.88 306 ILE B O 1
ATOM 5898 N N . ILE B 1 307 ? -10.078 1.828 9.219 1 80.06 307 ILE B N 1
ATOM 5899 C CA . ILE B 1 307 ? -9.055 2.518 8.43 1 80.06 307 ILE B CA 1
ATOM 5900 C C . ILE B 1 307 ? -8.602 1.623 7.281 1 80.06 307 ILE B C 1
ATOM 5902 O O . ILE B 1 307 ? -8.023 0.554 7.508 1 80.06 307 ILE B O 1
ATOM 5906 N N . PRO B 1 308 ? -8.891 2.062 6.137 1 84.06 308 PRO B N 1
ATOM 5907 C CA . PRO B 1 308 ? -8.414 1.254 5.008 1 84.06 308 PRO B CA 1
ATOM 5908 C C . PRO B 1 308 ? -6.914 0.993 5.055 1 84.06 308 PRO B C 1
ATOM 5910 O O . PRO B 1 308 ? -6.148 1.855 5.492 1 84.06 308 PRO B O 1
ATOM 5913 N N . VAL B 1 309 ? -6.461 -0.123 4.559 1 87.31 309 VAL B N 1
ATOM 5914 C CA . VAL B 1 309 ? -5.105 -0.636 4.715 1 87.31 309 VAL B CA 1
ATOM 5915 C C . VAL B 1 309 ? -4.117 0.29 4.008 1 87.31 309 VAL B C 1
ATOM 5917 O O . VAL B 1 309 ? -2.984 0.463 4.461 1 87.31 309 VAL B O 1
ATOM 5920 N N . ILE B 1 310 ? -4.566 0.955 2.951 1 90 310 ILE B N 1
ATOM 5921 C CA . ILE B 1 310 ? -3.666 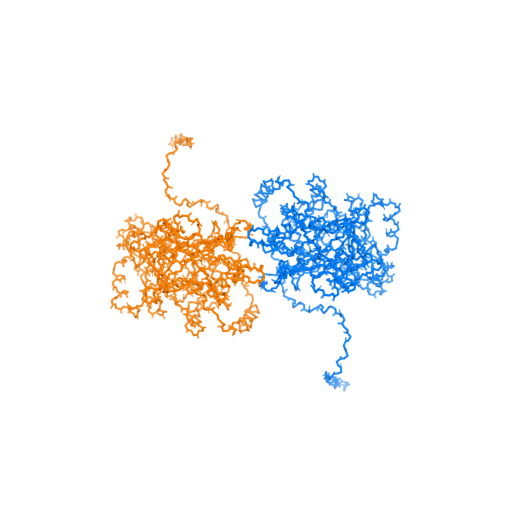1.838 2.215 1 90 310 ILE B CA 1
ATOM 5922 C C . ILE B 1 310 ? -3.271 3.021 3.096 1 90 310 ILE B C 1
ATOM 5924 O O . ILE B 1 310 ? -2.127 3.48 3.053 1 90 310 ILE B O 1
ATOM 5928 N N . PHE B 1 311 ? -4.133 3.488 3.904 1 88.06 311 PHE B N 1
ATOM 5929 C CA . PHE B 1 311 ? -3.818 4.566 4.832 1 88.06 311 PHE B CA 1
ATOM 5930 C C . PHE B 1 311 ? -2.869 4.086 5.922 1 88.06 311 PHE B C 1
ATOM 5932 O O . PHE B 1 311 ? -1.919 4.785 6.277 1 88.06 311 PHE B O 1
ATOM 5939 N N . GLU B 1 312 ? -3.211 2.873 6.34 1 86.38 312 GLU B N 1
ATOM 5940 C CA . GLU B 1 312 ? -2.328 2.289 7.348 1 86.38 312 GLU B CA 1
ATOM 5941 C C . GLU B 1 312 ? -0.899 2.168 6.82 1 86.38 312 GLU B C 1
ATOM 5943 O O . GLU B 1 312 ? 0.056 2.516 7.52 1 86.38 312 GLU B O 1
ATOM 5948 N N . GLU B 1 313 ? -0.812 1.763 5.641 1 89.25 313 GLU B N 1
ATOM 5949 C CA . GLU B 1 313 ? 0.509 1.595 5.039 1 89.25 313 GLU B CA 1
ATOM 5950 C C . GLU B 1 313 ? 1.24 2.93 4.934 1 89.25 313 GLU B C 1
ATOM 5952 O O . GLU B 1 313 ? 2.42 3.027 5.281 1 89.25 313 GLU B O 1
ATOM 5957 N N . ARG B 1 314 ? 0.559 3.936 4.461 1 90.38 314 ARG B N 1
ATOM 5958 C CA . ARG B 1 314 ? 1.183 5.246 4.301 1 90.38 314 ARG B CA 1
ATOM 5959 C C . ARG B 1 314 ? 1.594 5.824 5.652 1 90.38 314 ARG B C 1
ATOM 5961 O O . ARG B 1 314 ? 2.678 6.395 5.781 1 90.38 314 ARG B O 1
ATOM 5968 N N . LEU B 1 315 ? 0.775 5.609 6.637 1 87.56 315 LEU B N 1
ATOM 5969 C CA . LEU B 1 315 ? 1.072 6.133 7.965 1 87.56 315 LEU B CA 1
ATOM 5970 C C . LEU B 1 315 ? 2.268 5.414 8.578 1 87.56 315 LEU B C 1
ATOM 5972 O O . LEU B 1 315 ? 3.143 6.047 9.172 1 87.56 315 LEU B O 1
ATOM 5976 N N . ARG B 1 316 ? 2.326 4.133 8.359 1 86.25 316 ARG B N 1
ATOM 5977 C CA . ARG B 1 316 ? 3.449 3.363 8.891 1 86.25 316 ARG B CA 1
ATOM 5978 C C . ARG B 1 316 ? 4.746 3.723 8.172 1 86.25 316 ARG B C 1
ATOM 5980 O O . ARG B 1 316 ? 5.805 3.807 8.797 1 86.25 316 ARG B O 1
ATOM 5987 N N . GLN B 1 317 ? 4.613 3.932 6.91 1 89.31 317 GLN B N 1
ATOM 5988 C CA . GLN B 1 317 ? 5.781 4.344 6.137 1 89.31 317 GLN B CA 1
ATOM 5989 C C . GLN B 1 317 ? 6.297 5.703 6.602 1 89.31 317 GLN B C 1
ATOM 5991 O O . GLN B 1 317 ? 7.508 5.887 6.766 1 89.31 317 GLN B O 1
ATOM 5996 N N . MET B 1 318 ? 5.426 6.609 6.895 1 89.88 318 MET B N 1
ATOM 5997 C CA . MET B 1 318 ? 5.82 7.906 7.434 1 89.88 318 MET B CA 1
ATOM 5998 C C . MET B 1 318 ? 6.504 7.746 8.789 1 89.88 318 MET B C 1
ATOM 6000 O O . MET B 1 318 ? 7.512 8.398 9.062 1 89.88 318 MET B O 1
ATOM 6004 N N . GLY B 1 319 ? 5.938 6.84 9.578 1 88.5 319 GLY B N 1
ATOM 6005 C CA . GLY B 1 319 ? 6.539 6.57 10.875 1 88.5 319 GLY B CA 1
ATOM 6006 C C . GLY B 1 319 ? 7.949 6.023 10.773 1 88.5 319 GLY B C 1
ATOM 6007 O O . GLY B 1 319 ? 8.844 6.461 11.5 1 88.5 319 GLY B O 1
ATOM 6008 N N . THR B 1 320 ? 8.109 5.141 9.844 1 88 320 THR B N 1
ATOM 6009 C CA . THR B 1 320 ? 9.422 4.547 9.641 1 88 320 THR B CA 1
ATOM 6010 C C . THR B 1 320 ? 10.43 5.602 9.18 1 88 320 THR B C 1
ATOM 6012 O O . THR B 1 320 ? 11.578 5.598 9.617 1 88 320 THR B O 1
ATOM 6015 N N . TRP B 1 321 ? 10.023 6.504 8.359 1 93.19 321 TRP B N 1
ATOM 6016 C CA . TRP B 1 321 ? 10.906 7.57 7.891 1 93.19 321 TRP B CA 1
ATOM 6017 C C . TRP B 1 321 ? 11.25 8.523 9.023 1 93.19 321 TRP B C 1
ATOM 6019 O O . TRP B 1 321 ? 12.414 8.914 9.18 1 93.19 321 TRP B O 1
ATOM 6029 N N . LEU B 1 322 ? 10.297 8.789 9.891 1 91.94 322 LEU B N 1
ATOM 6030 C CA . LEU B 1 322 ? 10.477 9.758 10.969 1 91.94 322 LEU B CA 1
ATOM 6031 C C . LEU B 1 322 ? 11.336 9.164 12.086 1 91.94 322 LEU B C 1
ATOM 6033 O O . LEU B 1 322 ? 11.953 9.898 12.859 1 91.94 322 LEU B O 1
ATOM 6037 N N . LYS B 1 323 ? 11.391 7.891 12.148 1 89.19 323 LYS B N 1
ATOM 6038 C CA . LYS B 1 323 ? 12.266 7.262 13.125 1 89.19 323 LYS B CA 1
ATOM 6039 C C . LYS B 1 323 ? 13.727 7.625 12.867 1 89.19 323 LYS B C 1
ATOM 6041 O O . LYS B 1 323 ? 14.508 7.793 13.805 1 89.19 323 LYS B O 1
ATOM 6046 N N . VAL B 1 324 ? 14.008 7.789 11.617 1 96.12 324 VAL B N 1
ATOM 6047 C CA . VAL B 1 324 ? 15.383 8.094 11.234 1 96.12 324 VAL B CA 1
ATOM 6048 C C . VAL B 1 324 ? 15.57 9.609 11.141 1 96.12 324 VAL B C 1
ATOM 6050 O O . VAL B 1 324 ? 16.562 10.148 11.641 1 96.12 324 VAL B O 1
ATOM 6053 N N . ASN B 1 325 ? 14.555 10.305 10.578 1 96.25 325 ASN B N 1
ATOM 6054 C CA . ASN B 1 325 ? 14.734 11.695 10.18 1 96.25 325 ASN B CA 1
ATOM 6055 C C . ASN B 1 325 ? 13.977 12.648 11.102 1 96.25 325 ASN B C 1
ATOM 6057 O O . ASN B 1 325 ? 13.992 13.867 10.898 1 96.25 325 ASN B O 1
ATOM 6061 N N . GLY B 1 326 ? 13.367 12.125 12.148 1 92.88 326 GLY B N 1
ATOM 6062 C CA . GLY B 1 326 ? 12.492 12.906 13.016 1 92.88 326 GLY B CA 1
ATOM 6063 C C . GLY B 1 326 ? 13.195 14.086 13.656 1 92.88 326 GLY B C 1
ATOM 6064 O O . GLY B 1 326 ? 12.578 15.141 13.859 1 92.88 326 GLY B O 1
ATOM 6065 N N . GLU B 1 327 ? 14.438 13.922 13.945 1 93.06 327 GLU B N 1
ATOM 6066 C CA . GLU B 1 327 ? 15.156 15.008 14.609 1 93.06 327 GLU B CA 1
ATOM 6067 C C . GLU B 1 327 ? 15.258 16.234 13.711 1 93.06 327 GLU B C 1
ATOM 6069 O O . GLU B 1 327 ? 15.336 17.359 14.203 1 93.06 327 GLU B O 1
ATOM 6074 N N . ALA B 1 328 ? 15.195 16.047 12.406 1 97.25 328 ALA B N 1
ATOM 6075 C CA . ALA B 1 328 ? 15.273 17.156 11.461 1 97.25 328 ALA B CA 1
ATOM 6076 C C . ALA B 1 328 ? 13.891 17.75 11.211 1 97.25 328 ALA B C 1
ATOM 6078 O O . ALA B 1 328 ? 13.766 18.734 10.461 1 97.25 328 ALA B O 1
ATOM 6079 N N . ILE B 1 329 ? 12.891 17.156 11.852 1 93.94 329 ILE B N 1
ATOM 6080 C CA . ILE B 1 329 ? 11.516 17.609 11.641 1 93.94 329 ILE B CA 1
ATOM 6081 C C . ILE B 1 329 ? 10.945 18.141 12.945 1 93.94 329 ILE B C 1
ATOM 6083 O O . ILE B 1 329 ? 10.508 19.297 13.008 1 93.94 329 ILE B O 1
ATOM 6087 N N . TYR B 1 330 ? 11.055 17.422 13.984 1 90.12 330 TYR B N 1
ATOM 6088 C CA . TYR B 1 330 ? 10.461 17.781 15.266 1 90.12 330 TYR B CA 1
ATOM 6089 C C . TYR B 1 330 ? 11.266 18.891 15.953 1 90.12 330 TYR B C 1
ATOM 6091 O O . TYR B 1 330 ? 12.5 18.828 15.992 1 90.12 330 TYR B O 1
ATOM 6099 N N . GLU B 1 331 ? 10.547 19.891 16.422 1 88.75 331 GLU B N 1
ATOM 6100 C CA . GLU B 1 331 ? 11.117 20.953 17.219 1 88.75 331 GLU B CA 1
ATOM 6101 C C . GLU B 1 331 ? 12.242 21.672 16.484 1 88.75 331 GLU B C 1
ATOM 6103 O O . GLU B 1 331 ? 13.281 21.969 17.062 1 88.75 331 GLU B O 1
ATOM 6108 N N . THR B 1 332 ? 12.102 21.766 15.219 1 92.88 332 THR B N 1
ATOM 6109 C CA . THR B 1 332 ? 13.07 22.484 14.406 1 92.88 332 THR B CA 1
ATOM 6110 C C . THR B 1 332 ? 12.562 23.891 14.094 1 92.88 332 THR B C 1
ATOM 6112 O O . THR B 1 332 ? 11.406 24.219 14.352 1 92.88 332 THR B O 1
ATOM 6115 N N . HIS B 1 333 ? 13.484 24.75 13.664 1 94.94 333 HIS B N 1
ATOM 6116 C CA . HIS B 1 333 ? 13.203 26.094 13.18 1 94.94 333 HIS B CA 1
ATOM 6117 C C . HIS B 1 333 ? 13.57 26.234 11.703 1 94.94 333 HIS B C 1
ATOM 6119 O O . HIS B 1 333 ? 14.375 25.469 11.18 1 94.94 333 HIS B O 1
ATOM 6125 N N . THR B 1 334 ? 12.906 27.188 11.117 1 96.31 334 THR B N 1
ATOM 6126 C CA . THR B 1 334 ? 13.312 27.5 9.758 1 96.31 334 THR B CA 1
ATOM 6127 C C . THR B 1 334 ? 14.742 28.031 9.727 1 96.31 334 THR B C 1
ATOM 6129 O O . THR B 1 334 ? 15.203 28.656 10.688 1 96.31 334 THR B O 1
ATOM 6132 N N . TRP B 1 335 ? 15.438 27.719 8.711 1 97.06 335 TRP B N 1
ATOM 6133 C CA . TRP B 1 335 ? 16.797 28.219 8.516 1 97.06 335 TRP B CA 1
ATOM 6134 C C . TRP B 1 335 ? 16.797 29.453 7.621 1 97.06 335 TRP B C 1
ATOM 6136 O O . TRP B 1 335 ? 15.742 29.891 7.164 1 97.06 335 TRP B O 1
ATOM 6146 N N . ARG B 1 336 ? 17.969 30.016 7.418 1 95.12 336 ARG B N 1
ATOM 6147 C CA . ARG B 1 336 ? 18.078 31.219 6.594 1 95.12 336 ARG B CA 1
ATOM 6148 C C . ARG B 1 336 ? 17.625 30.938 5.164 1 95.12 336 ARG B C 1
ATOM 6150 O O . ARG B 1 336 ? 17.219 31.859 4.449 1 95.12 336 ARG B O 1
ATOM 6157 N N . SER B 1 337 ? 17.75 29.672 4.73 1 95.88 337 SER B N 1
ATOM 6158 C CA . SER B 1 337 ? 17.297 29.203 3.424 1 95.88 337 SER B CA 1
ATOM 6159 C C . SER B 1 337 ? 16.391 27.969 3.559 1 95.88 337 SER B C 1
ATOM 6161 O O . SER B 1 337 ? 16.719 27.031 4.293 1 95.88 337 SER B O 1
ATOM 6163 N N . GLN B 1 338 ? 15.305 28.031 2.82 1 97.56 338 GLN B N 1
ATOM 6164 C CA . GLN B 1 338 ? 14.359 26.922 2.941 1 97.56 338 GLN B CA 1
ATOM 6165 C C . GLN B 1 338 ? 14.766 25.75 2.057 1 97.56 338 GLN B C 1
ATOM 6167 O O . GLN B 1 338 ? 14.57 24.594 2.424 1 97.56 338 GLN B O 1
ATOM 6172 N N . ASN B 1 339 ? 15.305 26.047 0.937 1 97.06 339 ASN B N 1
ATOM 6173 C CA . ASN B 1 339 ? 15.781 25.016 0.009 1 97.06 339 ASN B CA 1
ATOM 6174 C C . ASN B 1 339 ? 17.109 25.406 -0.619 1 97.06 339 ASN B C 1
ATOM 6176 O O . ASN B 1 339 ? 17.609 26.516 -0.378 1 97.06 339 ASN B O 1
ATOM 6180 N N . ASP B 1 340 ? 17.672 24.469 -1.259 1 94.94 340 ASP B N 1
ATOM 6181 C CA . ASP B 1 340 ? 18.969 24.719 -1.881 1 94.94 340 ASP B CA 1
ATOM 6182 C C . ASP B 1 340 ? 18.797 25.234 -3.312 1 94.94 340 ASP B C 1
ATOM 6184 O O . ASP B 1 340 ? 18.016 24.672 -4.086 1 94.94 340 ASP B O 1
ATOM 6188 N N . THR B 1 341 ? 19.469 26.281 -3.691 1 89.69 341 THR B N 1
ATOM 6189 C CA . THR B 1 341 ? 19.328 26.906 -5 1 89.69 341 THR B CA 1
ATOM 6190 C C . THR B 1 341 ? 20.141 26.156 -6.051 1 89.69 341 THR B C 1
ATOM 6192 O O . THR B 1 341 ? 19.828 26.219 -7.242 1 89.69 341 THR B O 1
ATOM 6195 N N . VAL B 1 342 ? 21.094 25.469 -5.609 1 92.25 342 VAL B N 1
ATOM 6196 C CA . VAL B 1 342 ? 22 24.797 -6.539 1 92.25 342 VAL B CA 1
ATOM 6197 C C . VAL B 1 342 ? 21.516 23.375 -6.793 1 92.25 342 VAL B C 1
ATOM 6199 O O . VAL B 1 342 ? 21.469 22.922 -7.941 1 92.25 342 VAL B O 1
ATOM 6202 N N . THR B 1 343 ? 21.234 22.688 -5.746 1 95.38 343 THR B N 1
ATOM 6203 C CA . THR B 1 343 ? 20.766 21.312 -5.848 1 95.38 343 THR B CA 1
ATOM 6204 C C . THR B 1 343 ? 19.266 21.234 -5.586 1 95.38 343 THR B C 1
ATOM 6206 O O . THR B 1 343 ? 18.797 21.562 -4.492 1 95.38 343 THR B O 1
ATOM 6209 N N . PRO B 1 344 ? 18.562 20.797 -6.582 1 95.12 344 PRO B N 1
ATOM 6210 C CA . PRO B 1 344 ? 17.109 20.688 -6.391 1 95.12 344 PRO B CA 1
ATOM 6211 C C . PRO B 1 344 ? 16.719 19.625 -5.367 1 95.12 344 PRO B C 1
ATOM 6213 O O . PRO B 1 344 ? 17.516 18.703 -5.102 1 95.12 344 PRO B O 1
ATOM 6216 N N . ASP B 1 345 ? 15.578 19.75 -4.715 1 95.75 345 ASP B N 1
ATOM 6217 C CA . ASP B 1 345 ? 14.953 18.766 -3.822 1 95.75 345 ASP B CA 1
ATOM 6218 C C . ASP B 1 345 ? 15.766 18.609 -2.537 1 95.75 345 ASP B C 1
ATOM 6220 O O . ASP B 1 345 ? 15.906 17.5 -2.018 1 95.75 345 ASP B O 1
ATOM 6224 N N . VAL B 1 346 ? 16.422 19.703 -2.184 1 98.38 346 VAL B N 1
ATOM 6225 C CA . VAL B 1 346 ? 17.078 19.781 -0.886 1 98.38 346 VAL B CA 1
ATOM 6226 C C . VAL B 1 346 ? 16.422 20.875 -0.037 1 98.38 346 VAL B C 1
ATOM 6228 O O . VAL B 1 346 ? 16.25 22 -0.491 1 98.38 346 VAL B O 1
ATOM 6231 N N . TRP B 1 347 ? 16.047 20.531 1.188 1 98.56 347 TRP B N 1
ATOM 6232 C CA . TRP B 1 347 ? 15.352 21.438 2.096 1 98.56 347 TRP B CA 1
ATOM 6233 C C . TRP B 1 347 ? 16.062 21.516 3.441 1 98.56 347 TRP B C 1
ATOM 6235 O O . TRP B 1 347 ? 16.703 20.562 3.871 1 98.56 347 TRP B O 1
ATOM 6245 N N . TYR B 1 348 ? 15.945 22.703 4.07 1 98.56 348 TYR B N 1
ATOM 6246 C CA . TYR B 1 348 ? 16.734 22.922 5.277 1 98.56 348 TYR B CA 1
ATOM 6247 C C . TYR B 1 348 ? 15.836 23.172 6.477 1 98.56 348 TYR B C 1
ATOM 6249 O O . TYR B 1 348 ? 14.82 23.859 6.363 1 98.56 348 TYR B O 1
ATOM 6257 N N . THR B 1 349 ? 16.156 22.594 7.586 1 97.75 349 THR B N 1
ATOM 6258 C CA . THR B 1 349 ? 15.68 22.953 8.922 1 97.75 349 THR B CA 1
ATOM 6259 C C . THR B 1 349 ? 16.859 23.172 9.875 1 97.75 349 THR B C 1
ATOM 6261 O O . THR B 1 349 ? 18.016 22.969 9.508 1 97.75 349 THR B O 1
ATOM 6264 N N . SER B 1 350 ? 16.547 23.719 11.086 1 98 350 SER B N 1
ATOM 6265 C CA . SER B 1 350 ? 17.672 24.016 11.953 1 98 350 SER B CA 1
ATOM 6266 C C . SER B 1 350 ? 17.281 23.938 13.43 1 98 350 SER B C 1
ATOM 6268 O O . SER B 1 350 ? 16.094 23.953 13.758 1 98 350 SER B O 1
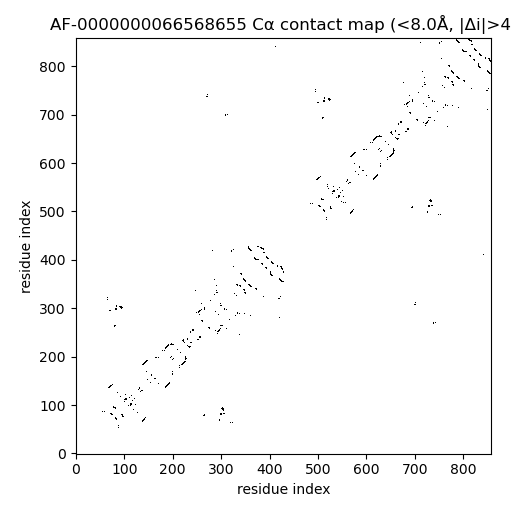ATOM 6270 N N . LYS B 1 351 ? 18.266 23.672 14.195 1 96.38 351 LYS B N 1
ATOM 6271 C CA . LYS B 1 351 ? 18.25 23.844 15.648 1 96.38 351 LYS B CA 1
ATOM 6272 C C . LYS B 1 351 ? 19.359 24.797 16.094 1 96.38 351 LYS B C 1
ATOM 6274 O O . LYS B 1 351 ? 20.438 24.344 16.516 1 96.38 351 LYS B O 1
ATOM 6279 N N . PRO B 1 352 ? 19 26.062 16.109 1 95.06 352 PRO B N 1
ATOM 6280 C CA . PRO B 1 352 ? 20.031 27.062 16.359 1 95.06 352 PRO B CA 1
ATOM 6281 C C . PRO B 1 352 ? 20.703 26.891 17.719 1 95.06 352 PRO B C 1
ATOM 6283 O O . PRO B 1 352 ? 21.891 27.141 17.875 1 95.06 352 PRO B O 1
ATOM 6286 N N . GLU B 1 353 ? 19.938 26.438 18.688 1 94 353 GLU B N 1
ATOM 6287 C CA . GLU B 1 353 ? 20.484 26.281 20.031 1 94 353 GLU B CA 1
ATOM 6288 C C . GLU B 1 353 ? 21.594 25.234 20.062 1 94 353 GLU B C 1
ATOM 6290 O O . GLU B 1 353 ? 22.5 25.312 20.906 1 94 353 GLU B O 1
ATOM 6295 N N . LYS B 1 354 ? 21.578 24.359 19.125 1 95.5 354 LYS B N 1
ATOM 6296 C CA . LYS B 1 354 ? 22.578 23.297 19.047 1 95.5 354 LYS B CA 1
ATOM 6297 C C . LYS B 1 354 ? 23.547 23.547 17.891 1 95.5 354 LYS B C 1
ATOM 6299 O O . LYS B 1 354 ? 24.375 22.672 17.578 1 95.5 354 LYS B O 1
ATOM 6304 N N . LYS B 1 355 ? 23.422 24.688 17.156 1 96.69 355 LYS B N 1
ATOM 6305 C CA . LYS B 1 355 ? 24.234 25.031 16 1 96.69 355 LYS B CA 1
ATOM 6306 C C . LYS B 1 355 ? 24.141 23.953 14.922 1 96.69 355 LYS B C 1
ATOM 6308 O O . LYS B 1 355 ? 25.156 23.547 14.352 1 96.69 355 LYS B O 1
ATOM 6313 N N . LEU B 1 356 ? 22.891 23.469 14.805 1 98.06 356 LEU B N 1
ATOM 6314 C CA . LEU B 1 356 ? 22.641 22.406 13.852 1 98.06 356 LEU B CA 1
ATOM 6315 C C . LEU B 1 356 ? 21.781 22.906 12.688 1 98.06 356 LEU B C 1
ATOM 6317 O O . LEU B 1 356 ? 20.812 23.656 12.906 1 98.06 356 LEU B O 1
ATOM 6321 N N . VAL B 1 357 ? 22.234 22.578 11.5 1 98.5 357 VAL B N 1
ATOM 6322 C CA . VAL B 1 357 ? 21.422 22.719 10.297 1 98.5 357 VAL B CA 1
ATOM 6323 C C . VAL B 1 357 ? 21.234 21.359 9.633 1 98.5 357 VAL B C 1
ATOM 6325 O O . VAL B 1 357 ? 22.188 20.594 9.5 1 98.5 357 VAL B O 1
ATOM 6328 N N . TYR B 1 358 ? 20.031 21.062 9.305 1 98.75 358 TYR B N 1
ATOM 6329 C CA . TYR B 1 358 ? 19.734 19.797 8.633 1 98.75 358 TYR B CA 1
ATOM 6330 C C . TYR B 1 358 ? 19.469 20.031 7.148 1 98.75 358 TYR B C 1
ATOM 6332 O O . TYR B 1 358 ? 18.703 20.938 6.777 1 98.75 358 TYR B O 1
ATOM 6340 N N . ALA B 1 359 ? 20.094 19.297 6.309 1 98.81 359 ALA B N 1
ATOM 6341 C CA . ALA B 1 359 ? 19.828 19.266 4.875 1 98.81 359 ALA B CA 1
ATOM 6342 C C . ALA B 1 359 ? 19.109 17.969 4.492 1 98.81 359 ALA B C 1
ATOM 6344 O O . ALA B 1 359 ? 19.719 16.891 4.508 1 98.81 359 ALA B O 1
ATOM 6345 N N . ILE B 1 360 ? 17.859 18.047 4.18 1 98.75 360 ILE B N 1
ATOM 6346 C CA . ILE B 1 360 ? 17.062 16.906 3.773 1 98.75 360 ILE B CA 1
ATOM 6347 C C . ILE B 1 360 ? 17 16.828 2.248 1 98.75 360 ILE B C 1
ATOM 6349 O O . ILE B 1 360 ? 16.484 17.734 1.595 1 98.75 360 ILE B O 1
ATOM 6353 N N . PHE B 1 361 ? 17.578 15.82 1.666 1 98.38 361 PHE B N 1
ATOM 6354 C CA . PHE B 1 361 ? 17.594 15.695 0.213 1 98.38 361 PHE B CA 1
ATOM 6355 C C . PHE B 1 361 ? 16.766 14.492 -0.234 1 98.38 361 PHE B C 1
ATOM 6357 O O . PHE B 1 361 ? 16.844 13.422 0.379 1 98.38 361 PHE B O 1
ATOM 6364 N N . LEU B 1 362 ? 15.977 14.68 -1.254 1 97.5 362 LEU B N 1
ATOM 6365 C CA . LEU B 1 362 ? 14.953 13.719 -1.634 1 97.5 362 LEU B CA 1
ATOM 6366 C C . LEU B 1 362 ? 15.414 12.867 -2.809 1 97.5 362 LEU B C 1
ATOM 6368 O O . LEU B 1 362 ? 14.734 11.914 -3.201 1 97.5 362 LEU B O 1
ATOM 6372 N N . LYS B 1 363 ? 16.547 13.172 -3.332 1 95.06 363 LYS B N 1
ATOM 6373 C CA . LYS B 1 363 ? 17.188 12.375 -4.379 1 95.06 363 LYS B CA 1
ATOM 6374 C C . LYS B 1 363 ? 18.641 12.094 -4.035 1 95.06 363 LYS B C 1
ATOM 6376 O O . LYS B 1 363 ? 19.406 13.016 -3.754 1 95.06 363 LYS B O 1
ATOM 6381 N N . TRP B 1 364 ? 18.953 10.82 -4.016 1 94.31 364 TRP B N 1
ATOM 6382 C CA . TRP B 1 364 ? 20.344 10.453 -3.807 1 94.31 364 TRP B CA 1
ATOM 6383 C C . TRP B 1 364 ? 21.172 10.711 -5.062 1 94.31 364 TRP B C 1
ATOM 6385 O O . TRP B 1 364 ? 20.859 10.203 -6.141 1 94.31 364 TRP B O 1
ATOM 6395 N N . PRO B 1 365 ? 22.156 11.523 -4.98 1 93.88 365 PRO B N 1
ATOM 6396 C CA . PRO B 1 365 ? 22.906 11.883 -6.191 1 93.88 365 PRO B CA 1
ATOM 6397 C C . PRO B 1 365 ? 23.656 10.703 -6.801 1 93.88 365 PRO B C 1
ATOM 6399 O O . PRO B 1 365 ? 24.219 9.891 -6.07 1 93.88 365 PRO B O 1
ATOM 6402 N N . ILE B 1 366 ? 23.719 10.633 -8.055 1 89.38 366 ILE B N 1
ATOM 6403 C CA . ILE B 1 366 ? 24.391 9.562 -8.797 1 89.38 366 ILE B CA 1
ATOM 6404 C C . ILE B 1 366 ? 25.906 9.656 -8.586 1 89.38 366 ILE B C 1
ATOM 6406 O O . ILE B 1 366 ? 26.578 8.625 -8.5 1 89.38 366 ILE B O 1
ATOM 6410 N N . SER B 1 367 ? 26.453 10.844 -8.461 1 89.81 367 SER B N 1
ATOM 6411 C CA . SER B 1 367 ? 27.891 11.078 -8.344 1 89.81 367 SER B CA 1
ATOM 6412 C C . SER B 1 367 ? 28.406 10.617 -6.988 1 89.81 367 SER B C 1
ATOM 6414 O O . SER B 1 367 ? 29.625 10.477 -6.801 1 89.81 367 SER B O 1
ATOM 6416 N N . GLY B 1 368 ? 27.484 10.477 -6.027 1 92.38 368 GLY B N 1
ATOM 6417 C CA . GLY B 1 368 ? 27.891 10.156 -4.672 1 92.38 368 GLY B CA 1
ATOM 6418 C C . GLY B 1 368 ? 28.297 11.383 -3.873 1 92.38 368 GLY B C 1
ATOM 6419 O O . GLY B 1 368 ? 28.719 11.266 -2.717 1 92.38 368 GLY B O 1
ATOM 6420 N N . LYS B 1 369 ? 28.188 12.469 -4.543 1 95.88 369 LYS B N 1
ATOM 6421 C CA . LYS B 1 369 ? 28.484 13.734 -3.887 1 95.88 369 LYS B CA 1
ATOM 6422 C C . LYS B 1 369 ? 27.266 14.641 -3.844 1 95.88 369 LYS B C 1
ATOM 6424 O O . LYS B 1 369 ? 26.516 14.719 -4.816 1 95.88 369 LYS B O 1
ATOM 6429 N N . LEU B 1 370 ? 27.078 15.242 -2.666 1 97.25 370 LEU B N 1
ATOM 6430 C CA . LEU B 1 370 ? 25.969 16.188 -2.523 1 97.25 370 LEU B CA 1
ATOM 6431 C C . LEU B 1 370 ? 26.484 17.609 -2.414 1 97.25 370 LEU B C 1
ATOM 6433 O O . LEU B 1 370 ? 27.219 17.953 -1.477 1 97.25 370 LEU B O 1
ATOM 6437 N N . PHE B 1 371 ? 26.094 18.344 -3.4 1 97.12 371 PHE B N 1
ATOM 6438 C CA . PHE B 1 371 ? 26.469 19.75 -3.398 1 97.12 371 PHE B CA 1
ATOM 6439 C C . PHE B 1 371 ? 25.422 20.594 -2.697 1 97.12 371 PHE B C 1
ATOM 6441 O O . PHE B 1 371 ? 24.25 20.578 -3.076 1 97.12 371 PHE B O 1
ATOM 6448 N N . LEU B 1 372 ? 25.844 21.266 -1.677 1 98 372 LEU B N 1
ATOM 6449 C CA . LEU B 1 372 ? 24.969 22.188 -0.953 1 98 372 LEU B CA 1
ATOM 6450 C C . LEU B 1 372 ? 25.438 23.625 -1.118 1 98 372 LEU B C 1
ATOM 6452 O O . LEU B 1 372 ? 26.516 24 -0.633 1 98 372 LEU B O 1
ATOM 6456 N N . GLY B 1 373 ? 24.609 24.422 -1.692 1 96.5 373 GLY B N 1
ATOM 6457 C CA . GLY B 1 373 ? 25.016 25.766 -2.049 1 96.5 373 GLY B CA 1
ATOM 6458 C C . GLY B 1 373 ? 24.859 26.766 -0.914 1 96.5 373 GLY B C 1
ATOM 6459 O O . GLY B 1 373 ? 25.5 27.812 -0.9 1 96.5 373 GLY B O 1
ATOM 6460 N N . GLN B 1 374 ? 24.109 26.453 0.097 1 95.62 374 GLN B N 1
ATOM 6461 C CA . GLN B 1 374 ? 23.719 27.453 1.078 1 95.62 374 GLN B CA 1
ATOM 6462 C C . GLN B 1 374 ? 24.609 27.406 2.312 1 95.62 374 GLN B C 1
ATOM 6464 O O . GLN B 1 374 ? 25.047 28.438 2.816 1 95.62 374 GLN B O 1
ATOM 6469 N N . PRO B 1 375 ? 25 26.234 2.801 1 96.81 375 PRO B N 1
ATOM 6470 C CA . PRO B 1 375 ? 25.812 26.188 4.02 1 96.81 375 PRO B CA 1
ATOM 6471 C C . PRO B 1 375 ? 27.266 26.609 3.771 1 96.81 375 PRO B C 1
ATOM 6473 O O . PRO B 1 375 ? 27.828 26.281 2.723 1 96.81 375 PRO B O 1
ATOM 6476 N N . ILE B 1 376 ? 27.797 27.328 4.648 1 95.5 376 ILE B N 1
ATOM 6477 C CA . ILE B 1 376 ? 29.203 27.688 4.668 1 95.5 376 ILE B CA 1
ATOM 6478 C C . ILE B 1 376 ? 29.891 27 5.844 1 95.5 376 ILE B C 1
ATOM 6480 O O . ILE B 1 376 ? 29.547 27.234 7.004 1 95.5 376 ILE B O 1
ATOM 6484 N N . GLY B 1 377 ? 30.828 26.141 5.484 1 94.56 377 GLY B N 1
ATOM 6485 C CA . GLY B 1 377 ? 31.531 25.375 6.508 1 94.56 377 GLY B CA 1
ATOM 6486 C C . GLY B 1 377 ? 32.781 26.047 7 1 94.56 377 GLY B C 1
ATOM 6487 O O . GLY B 1 377 ? 33.344 26.906 6.324 1 94.56 377 GLY B O 1
ATOM 6488 N N . SER B 1 378 ? 33.125 25.719 8.188 1 92.12 378 SER B N 1
ATOM 6489 C CA . SER B 1 378 ? 34.375 26.109 8.781 1 92.12 378 SER B CA 1
ATOM 6490 C C . SER B 1 378 ? 35.281 24.906 9.039 1 92.12 378 SER B C 1
ATOM 6492 O O . SER B 1 378 ? 34.906 24 9.789 1 92.12 378 SER B O 1
ATOM 6494 N N . LEU B 1 379 ? 36.5 24.984 8.445 1 89.56 379 LEU B N 1
ATOM 6495 C CA . LEU B 1 379 ? 37.406 23.859 8.594 1 89.56 379 LEU B CA 1
ATOM 6496 C C . LEU B 1 379 ? 37.75 23.625 10.062 1 89.56 379 LEU B C 1
ATOM 6498 O O . LEU B 1 379 ? 38.062 24.578 10.789 1 89.56 379 LEU B O 1
ATOM 6502 N N . GLY B 1 380 ? 37.688 22.422 10.516 1 91.44 380 GLY B N 1
ATOM 6503 C CA . GLY B 1 380 ? 38 22.062 11.883 1 91.44 380 GLY B CA 1
ATOM 6504 C C . GLY B 1 380 ? 36.812 22.141 12.828 1 91.44 380 GLY B C 1
ATOM 6505 O O . GLY B 1 380 ? 36.875 21.594 13.93 1 91.44 380 GLY B O 1
ATOM 6506 N N . GLU B 1 381 ? 35.75 22.859 12.453 1 94.75 381 GLU B N 1
ATOM 6507 C CA . GLU B 1 381 ? 34.594 23.031 13.336 1 94.75 381 GLU B CA 1
ATOM 6508 C C . GLU B 1 381 ? 33.375 22.328 12.789 1 94.75 381 GLU B C 1
ATOM 6510 O O . GLU B 1 381 ? 32.625 21.688 13.539 1 94.75 381 GLU B O 1
ATOM 6515 N N . THR B 1 382 ? 33.25 22.453 11.492 1 97.06 382 THR B N 1
ATOM 6516 C CA . THR B 1 382 ? 32.062 21.891 10.844 1 97.06 382 THR B CA 1
ATOM 6517 C C . THR B 1 382 ? 32.156 20.375 10.758 1 97.06 382 THR B C 1
ATOM 6519 O O . THR B 1 382 ? 33.188 19.828 10.383 1 97.06 382 THR B O 1
ATOM 6522 N N . GLU B 1 383 ? 31.109 19.719 11.211 1 97.75 383 GLU B N 1
ATOM 6523 C CA . GLU B 1 383 ? 30.953 18.266 11.062 1 97.75 383 GLU B CA 1
ATOM 6524 C C . GLU B 1 383 ? 29.688 17.922 10.297 1 97.75 383 GLU B C 1
ATOM 6526 O O . GLU B 1 383 ? 28.656 18.594 10.453 1 97.75 383 GLU B O 1
ATOM 6531 N N . VAL B 1 384 ? 29.781 16.922 9.492 1 98.31 384 VAL B N 1
ATOM 6532 C CA . VAL B 1 384 ? 28.641 16.469 8.703 1 98.31 384 VAL B CA 1
ATOM 6533 C C . VAL B 1 384 ? 28.359 14.992 8.992 1 98.31 384 VAL B C 1
ATOM 6535 O O . VAL B 1 384 ? 29.281 14.164 8.977 1 98.31 384 VAL B O 1
ATOM 6538 N N . GLU B 1 385 ? 27.125 14.711 9.281 1 98.25 385 GLU B N 1
ATOM 6539 C CA . GLU B 1 385 ? 26.703 13.336 9.531 1 98.25 385 GLU B CA 1
ATOM 6540 C C . GLU B 1 385 ? 25.406 13.016 8.789 1 98.25 385 GLU B C 1
ATOM 6542 O O . GLU B 1 385 ? 24.516 13.859 8.688 1 98.25 385 GLU B O 1
ATOM 6547 N N . LEU B 1 386 ? 25.328 11.828 8.273 1 98.38 386 LEU B N 1
ATOM 6548 C CA . LEU B 1 386 ? 24.078 11.305 7.73 1 98.38 386 LEU B CA 1
ATOM 6549 C C . LEU B 1 386 ? 23.25 10.633 8.82 1 98.38 386 LEU B C 1
ATOM 6551 O O . LEU B 1 386 ? 23.719 9.688 9.461 1 98.38 386 LEU B O 1
ATOM 6555 N N . LEU B 1 387 ? 22.047 11.125 8.984 1 98.25 387 LEU B N 1
ATOM 6556 C CA . LEU B 1 387 ? 21.203 10.539 10.031 1 98.25 387 LEU B CA 1
ATOM 6557 C C . LEU B 1 387 ? 20.969 9.055 9.773 1 98.25 387 LEU B C 1
ATOM 6559 O O . LEU B 1 387 ? 20.609 8.664 8.656 1 98.25 387 LEU B O 1
ATOM 6563 N N . GLY B 1 388 ? 21.234 8.219 10.805 1 96.62 388 GLY B N 1
ATOM 6564 C CA . GLY B 1 388 ? 21.047 6.781 10.703 1 96.62 388 GLY B CA 1
ATOM 6565 C C . GLY B 1 388 ? 22.297 6.043 10.273 1 96.62 388 GLY B C 1
ATOM 6566 O O . GLY B 1 388 ? 22.344 4.812 10.328 1 96.62 388 GLY B O 1
ATOM 6567 N N . HIS B 1 389 ? 23.328 6.762 9.844 1 94.38 389 HIS B N 1
ATOM 6568 C CA . HIS B 1 389 ? 24.562 6.133 9.398 1 94.38 389 HIS B CA 1
ATOM 6569 C C . HIS B 1 389 ? 25.531 5.965 10.562 1 94.38 389 HIS B C 1
ATOM 6571 O O . HIS B 1 389 ? 26.219 4.941 10.664 1 94.38 389 HIS B O 1
ATOM 6577 N N . GLY B 1 390 ? 25.75 6.93 11.422 1 90.88 390 GLY B N 1
ATOM 6578 C CA . GLY B 1 390 ? 26.516 6.801 12.648 1 90.88 390 GLY B CA 1
ATOM 6579 C C . GLY B 1 390 ? 27.969 7.191 12.484 1 90.88 390 GLY B C 1
ATOM 6580 O O . GLY B 1 390 ? 28.766 7.074 13.422 1 90.88 390 GLY B O 1
ATOM 6581 N N . ARG B 1 391 ? 28.391 7.668 11.305 1 93.06 391 ARG B N 1
ATOM 6582 C CA . ARG B 1 391 ? 29.766 8.094 11.102 1 93.06 391 ARG B CA 1
ATOM 6583 C C . ARG B 1 391 ? 29.828 9.453 10.422 1 93.06 391 ARG B C 1
ATOM 6585 O O . ARG B 1 391 ? 28.969 9.781 9.602 1 93.06 391 ARG B O 1
ATOM 6592 N N . PRO B 1 392 ? 30.859 10.203 10.781 1 96.69 392 PRO B N 1
ATOM 6593 C CA . PRO B 1 392 ? 31.016 11.492 10.109 1 96.69 392 PRO B CA 1
ATOM 6594 C C . PRO B 1 392 ? 31.391 11.344 8.633 1 96.69 392 PRO B C 1
ATOM 6596 O O . PRO B 1 392 ? 32.031 10.375 8.25 1 96.69 392 PRO B O 1
ATOM 6599 N N . LEU B 1 393 ? 30.984 12.297 7.938 1 98.12 393 LEU B N 1
ATOM 6600 C CA . LEU B 1 393 ? 31.266 12.305 6.508 1 98.12 393 LEU B CA 1
ATOM 6601 C C . LEU B 1 393 ? 32.312 13.352 6.168 1 98.12 393 LEU B C 1
ATOM 6603 O O . LEU B 1 393 ? 32.469 14.344 6.887 1 98.12 393 LEU B O 1
ATOM 6607 N N . THR B 1 394 ? 33 13.055 5.09 1 97.31 394 THR B N 1
ATOM 6608 C CA . THR B 1 394 ? 33.969 14.031 4.598 1 97.31 394 THR B CA 1
ATOM 6609 C C . THR B 1 394 ? 33.281 15.094 3.75 1 97.31 39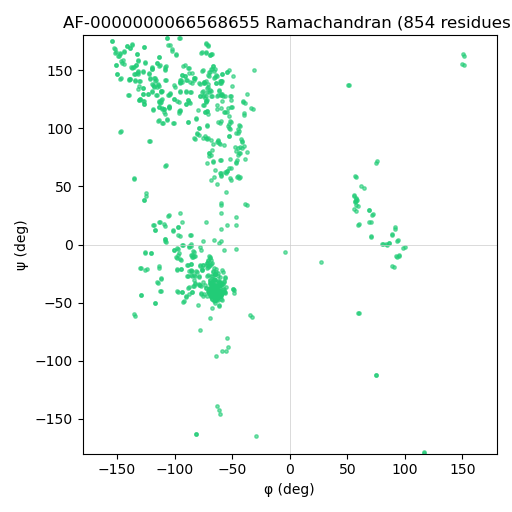4 THR B C 1
ATOM 6611 O O . THR B 1 394 ? 32.344 14.805 3.027 1 97.31 394 THR B O 1
ATOM 6614 N N . TRP B 1 395 ? 33.781 16.312 3.889 1 97.69 395 TRP B N 1
ATOM 6615 C CA . TRP B 1 395 ? 33.219 17.422 3.088 1 97.69 395 TRP B CA 1
ATOM 6616 C C . TRP B 1 395 ? 34.344 18.422 2.736 1 97.69 395 TRP B C 1
ATOM 6618 O O . TRP B 1 395 ? 35.406 18.422 3.35 1 97.69 395 TRP B O 1
ATOM 6628 N N . THR B 1 396 ? 34.062 19.172 1.659 1 96.44 396 THR B N 1
ATOM 6629 C CA . THR B 1 396 ? 34.969 20.25 1.242 1 96.44 396 THR B CA 1
ATOM 6630 C C . THR B 1 396 ? 34.188 21.531 0.98 1 96.44 396 THR B C 1
ATOM 6632 O O . THR B 1 396 ? 33 21.484 0.656 1 96.44 396 THR B O 1
ATOM 6635 N N . SER B 1 397 ? 34.906 22.594 1.232 1 94.69 397 SER B N 1
ATOM 6636 C CA . SER B 1 397 ? 34.281 23.875 0.899 1 94.69 397 SER B CA 1
ATOM 6637 C C . SER B 1 397 ? 34.25 24.078 -0.61 1 94.69 397 SER B C 1
ATOM 6639 O O . SER B 1 397 ? 35.125 23.641 -1.332 1 94.69 397 SER B O 1
ATOM 6641 N N . SER B 1 398 ? 33.156 24.609 -0.985 1 89.44 398 SER B N 1
ATOM 6642 C CA . SER B 1 398 ? 33.031 24.922 -2.404 1 89.44 398 SER B CA 1
ATOM 6643 C C . SER B 1 398 ? 33 26.422 -2.639 1 89.44 398 SER B C 1
ATOM 6645 O O . SER B 1 398 ? 32.406 27.172 -1.853 1 89.44 398 SER B O 1
ATOM 6647 N N . LYS B 1 399 ? 33.812 26.953 -3.621 1 83.38 399 LYS B N 1
ATOM 6648 C CA . LYS B 1 399 ? 33.812 28.375 -3.986 1 83.38 399 LYS B CA 1
ATOM 6649 C C . LYS B 1 399 ? 32.75 28.672 -5.027 1 83.38 399 LYS B C 1
ATOM 6651 O O . LYS B 1 399 ? 32.5 27.875 -5.93 1 83.38 399 LYS B O 1
ATOM 6656 N N . PRO B 1 400 ? 32.094 29.734 -4.918 1 82.62 400 PRO B N 1
ATOM 6657 C CA . PRO B 1 400 ? 32.219 30.828 -3.949 1 82.62 400 PRO B CA 1
ATOM 6658 C C . PRO B 1 400 ? 31.453 30.547 -2.652 1 82.62 400 PRO B C 1
ATOM 6660 O O . PRO B 1 400 ? 31.719 31.188 -1.63 1 82.62 400 PRO B O 1
ATOM 6663 N N . SER B 1 401 ? 30.359 29.594 -2.721 1 86.75 401 SER B N 1
ATOM 6664 C CA . SER B 1 401 ? 29.609 29.281 -1.51 1 86.75 401 SER B CA 1
ATOM 6665 C C . SER B 1 401 ? 29.141 27.828 -1.509 1 86.75 401 SER B C 1
ATOM 6667 O O . SER B 1 401 ? 28.984 27.219 -2.57 1 86.75 401 SER B O 1
ATOM 6669 N N . GLY B 1 402 ? 29.219 27.375 -0.305 1 95.31 402 GLY B N 1
ATOM 6670 C CA . GLY B 1 402 ? 28.641 26.047 -0.187 1 95.31 402 GLY B CA 1
ATOM 6671 C C . GLY B 1 402 ? 29.656 24.984 0.202 1 95.31 402 GLY B C 1
ATOM 6672 O O . GLY B 1 402 ? 30.797 25.297 0.518 1 95.31 402 GLY B O 1
ATOM 6673 N N . ILE B 1 403 ? 29.188 23.766 0.295 1 97 403 ILE B N 1
ATOM 6674 C CA . ILE B 1 403 ? 30.031 22.641 0.631 1 97 403 ILE B CA 1
ATOM 6675 C C . ILE B 1 403 ? 29.672 21.438 -0.25 1 97 403 ILE B C 1
ATOM 6677 O O . ILE B 1 403 ? 28.562 21.375 -0.786 1 97 403 ILE B O 1
ATOM 6681 N N . VAL B 1 404 ? 30.625 20.625 -0.455 1 97.56 404 VAL B N 1
ATOM 6682 C CA . VAL B 1 404 ? 30.422 19.344 -1.128 1 97.56 404 VAL B CA 1
ATOM 6683 C C . VAL B 1 404 ? 30.656 18.203 -0.141 1 97.56 404 VAL B C 1
ATOM 6685 O O . VAL B 1 404 ? 31.719 18.109 0.479 1 97.56 404 VAL B O 1
ATOM 6688 N N . VAL B 1 405 ? 29.641 17.391 0.021 1 98.06 405 VAL B N 1
ATOM 6689 C CA . VAL B 1 405 ? 29.719 16.281 0.965 1 98.06 405 VAL B CA 1
ATOM 6690 C C . VAL B 1 405 ? 29.891 14.961 0.207 1 98.06 405 VAL B C 1
ATOM 6692 O O . VAL B 1 405 ? 29.156 14.688 -0.747 1 98.06 405 VAL B O 1
ATOM 6695 N N . GLU B 1 406 ? 30.859 14.195 0.59 1 97.75 406 GLU B N 1
ATOM 6696 C CA . GLU B 1 406 ? 31.031 12.852 0.052 1 97.75 406 GLU B CA 1
ATOM 6697 C C . GLU B 1 406 ? 30.109 11.859 0.767 1 97.75 406 GLU B C 1
ATOM 6699 O O . GLU B 1 406 ? 30.344 11.508 1.925 1 97.75 406 GLU B O 1
ATOM 6704 N N . LEU B 1 407 ? 29.109 11.414 0.067 1 96.5 407 LEU B N 1
ATOM 6705 C CA . LEU B 1 407 ? 28.172 10.469 0.672 1 96.5 407 LEU B CA 1
ATOM 6706 C C . LEU B 1 407 ? 28.781 9.07 0.745 1 96.5 407 LEU B C 1
ATOM 6708 O O . LEU B 1 407 ? 29.594 8.703 -0.103 1 96.5 407 LEU B O 1
ATOM 6712 N N . PRO B 1 408 ? 28.359 8.344 1.753 1 92.81 408 PRO B N 1
ATOM 6713 C CA . PRO B 1 408 ? 28.891 6.977 1.843 1 92.81 408 PRO B CA 1
ATOM 6714 C C . PRO B 1 408 ? 28.344 6.062 0.75 1 92.81 408 PRO B C 1
ATOM 6716 O O . PRO B 1 408 ? 27.203 6.234 0.306 1 92.81 408 PRO B O 1
ATOM 6719 N N . ARG B 1 409 ? 29.188 5.188 0.342 1 85.31 409 ARG B N 1
ATOM 6720 C CA . ARG B 1 409 ? 28.75 4.156 -0.594 1 85.31 409 ARG B CA 1
ATOM 6721 C C . ARG B 1 409 ? 27.984 3.051 0.128 1 85.31 409 ARG B C 1
ATOM 6723 O O . ARG B 1 409 ? 28.594 2.213 0.802 1 85.31 409 ARG B O 1
ATOM 6730 N N . LEU B 1 410 ? 26.734 3.16 0.02 1 88.12 410 LEU B N 1
ATOM 6731 C CA . LEU B 1 410 ? 25.875 2.23 0.74 1 88.12 410 LEU B CA 1
ATOM 6732 C C . LEU B 1 410 ? 25.094 1.352 -0.229 1 88.12 410 LEU B C 1
ATOM 6734 O O . LEU B 1 410 ? 24.641 1.824 -1.274 1 88.12 410 LEU B O 1
ATOM 6738 N N . SER B 1 411 ? 25.031 0.035 0.142 1 84.19 411 SER B N 1
ATOM 6739 C CA . SER B 1 411 ? 24.078 -0.816 -0.555 1 84.19 411 SER B CA 1
ATOM 6740 C C . SER B 1 411 ? 22.641 -0.497 -0.136 1 84.19 411 SER B C 1
ATOM 6742 O O . SER B 1 411 ? 22.422 0.201 0.855 1 84.19 411 SER B O 1
ATOM 6744 N N . VAL B 1 412 ? 21.734 -0.969 -0.9 1 84.94 412 VAL B N 1
ATOM 6745 C CA . VAL B 1 412 ? 20.312 -0.685 -0.666 1 84.94 412 VAL B CA 1
ATOM 6746 C C . VAL B 1 412 ? 19.922 -1.134 0.74 1 84.94 412 VAL B C 1
ATOM 6748 O O . VAL B 1 412 ? 19.125 -0.48 1.405 1 84.94 412 VAL B O 1
ATOM 6751 N N . HIS B 1 413 ? 20.547 -2.154 1.229 1 84.25 413 HIS B N 1
ATOM 6752 C CA . HIS B 1 413 ? 20.188 -2.705 2.529 1 84.25 413 HIS B CA 1
ATOM 6753 C C . HIS B 1 413 ? 20.906 -1.971 3.656 1 84.25 413 HIS B C 1
ATOM 6755 O O . HIS B 1 413 ? 20.562 -2.145 4.832 1 84.25 413 HIS B O 1
ATOM 6761 N N . GLN B 1 414 ? 21.828 -1.126 3.283 1 88.69 414 GLN B N 1
ATOM 6762 C CA . GLN B 1 414 ? 22.594 -0.37 4.273 1 88.69 414 GLN B CA 1
ATOM 6763 C C . GLN B 1 414 ? 22.031 1.041 4.434 1 88.69 414 GLN B C 1
ATOM 6765 O O . GLN B 1 414 ? 22.406 1.762 5.359 1 88.69 414 GLN B O 1
ATOM 6770 N N . MET B 1 415 ? 21.172 1.382 3.559 1 92.25 415 MET B N 1
ATOM 6771 C CA . MET B 1 415 ? 20.594 2.721 3.631 1 92.25 415 MET B CA 1
ATOM 6772 C C . MET B 1 415 ? 19.859 2.928 4.953 1 92.25 415 MET B C 1
ATOM 6774 O O . MET B 1 415 ? 19.172 2.029 5.43 1 92.25 415 MET B O 1
ATOM 6778 N N . PRO B 1 416 ? 20 4.059 5.543 1 94.31 416 PRO B N 1
ATOM 6779 C CA . PRO B 1 416 ? 19.328 4.289 6.824 1 94.31 416 PRO B CA 1
ATOM 6780 C C . PRO B 1 416 ? 17.812 4.277 6.703 1 94.31 416 PRO B C 1
ATOM 6782 O O . PRO B 1 416 ? 17.109 3.996 7.68 1 94.31 416 PRO B O 1
ATOM 6785 N N . CYS B 1 417 ? 17.328 4.68 5.551 1 93.88 417 CYS B N 1
ATOM 6786 C CA . CYS B 1 417 ? 15.906 4.637 5.242 1 93.88 417 CYS B CA 1
ATOM 6787 C C . CYS B 1 417 ? 15.672 4.555 3.74 1 93.88 417 CYS B C 1
ATOM 6789 O O . CYS B 1 417 ? 16.609 4.66 2.955 1 93.88 417 CYS B O 1
ATOM 6791 N N . LYS B 1 418 ? 14.398 4.414 3.357 1 91.94 418 LYS B N 1
ATOM 6792 C CA . LYS B 1 418 ? 14.109 4.074 1.969 1 91.94 418 LYS B CA 1
ATOM 6793 C C . LYS B 1 418 ? 13.828 5.328 1.144 1 91.94 418 LYS B C 1
ATOM 6795 O O . LYS B 1 418 ? 13.93 5.305 -0.084 1 91.94 418 LYS B O 1
ATOM 6800 N N . TRP B 1 419 ? 13.461 6.398 1.85 1 94.12 419 TRP B N 1
ATOM 6801 C CA . TRP B 1 419 ? 13.062 7.613 1.146 1 94.12 419 TRP B CA 1
ATOM 6802 C C . TRP B 1 419 ? 13.633 8.852 1.832 1 94.12 419 TRP B C 1
ATOM 6804 O O . TRP B 1 419 ? 13.703 8.914 3.062 1 94.12 419 TRP B O 1
ATOM 6814 N N . GLY B 1 420 ? 14.016 9.766 1.055 1 96.69 420 GLY B N 1
ATOM 6815 C CA . GLY B 1 420 ? 14.523 10.977 1.669 1 96.69 420 GLY B CA 1
ATOM 6816 C C . GLY B 1 420 ? 15.594 10.719 2.707 1 96.69 420 GLY B C 1
ATOM 6817 O O . GLY B 1 420 ? 15.523 9.734 3.449 1 96.69 420 GLY B O 1
ATOM 6818 N N . TRP B 1 421 ? 16.672 11.523 2.717 1 98.19 421 TRP B N 1
ATOM 6819 C CA . TRP B 1 421 ? 17.797 11.375 3.631 1 98.19 421 TRP B CA 1
ATOM 6820 C C . TRP B 1 421 ? 18.219 12.734 4.184 1 98.19 421 TRP B C 1
ATOM 6822 O O . TRP B 1 421 ? 17.984 13.766 3.561 1 98.19 421 TRP B O 1
ATOM 6832 N N . THR B 1 422 ? 18.797 12.695 5.387 1 98.69 422 THR B N 1
ATOM 6833 C CA . THR B 1 422 ? 19.078 13.953 6.062 1 98.69 422 THR B CA 1
ATOM 6834 C C . THR B 1 422 ? 20.547 14.016 6.492 1 98.69 422 THR B C 1
ATOM 6836 O O . THR B 1 422 ? 21.062 13.078 7.105 1 98.69 422 THR B O 1
ATOM 6839 N N . LEU B 1 423 ? 21.219 15.078 6.156 1 98.75 423 LEU B N 1
ATOM 6840 C CA . LEU B 1 423 ? 22.516 15.414 6.723 1 98.75 423 LEU B CA 1
ATOM 6841 C C . LEU B 1 423 ? 22.375 16.375 7.902 1 98.75 423 LEU B C 1
ATOM 6843 O O . LEU B 1 423 ? 21.641 17.359 7.816 1 98.75 423 LEU B O 1
ATOM 6847 N N . ALA B 1 424 ? 23.016 16.078 8.977 1 98.69 424 ALA B N 1
ATOM 6848 C CA . ALA B 1 424 ? 23.156 17.016 10.086 1 98.69 424 ALA B CA 1
ATOM 6849 C C . ALA B 1 424 ? 24.484 17.781 9.992 1 98.69 424 ALA B C 1
ATOM 6851 O O . ALA B 1 424 ? 25.562 17.172 10.039 1 98.69 424 ALA B O 1
ATOM 6852 N N . LEU B 1 425 ? 24.406 19.047 9.805 1 98.5 425 LEU B N 1
ATOM 6853 C CA . LEU B 1 425 ? 25.562 19.906 9.703 1 98.5 425 LEU B CA 1
ATOM 6854 C C . LEU B 1 425 ? 25.75 20.719 10.977 1 98.5 425 LEU B C 1
ATOM 6856 O O . LEU B 1 425 ? 24.875 21.5 11.367 1 98.5 425 LEU B O 1
ATOM 6860 N N . THR B 1 426 ? 26.875 20.5 11.594 1 97.75 426 THR B N 1
ATOM 6861 C CA . THR B 1 426 ? 27.156 21.266 12.805 1 97.75 426 THR B CA 1
ATOM 6862 C C . THR B 1 426 ? 28.094 22.422 12.508 1 97.75 426 THR B C 1
ATOM 6864 O O . THR B 1 426 ? 29.062 22.281 11.75 1 97.75 426 THR B O 1
ATOM 6867 N N . ASN B 1 427 ? 27.812 23.562 13.062 1 96.56 427 ASN B N 1
ATOM 6868 C CA . ASN B 1 427 ? 28.641 24.766 12.992 1 96.56 427 ASN B CA 1
ATOM 6869 C C . ASN B 1 427 ? 28.797 25.25 11.555 1 96.56 427 ASN B C 1
ATOM 6871 O O . ASN B 1 427 ? 29.906 25.484 11.086 1 96.56 427 ASN B O 1
ATOM 6875 N N . VAL B 1 428 ? 27.625 25.359 10.93 1 95.62 428 VAL B N 1
ATOM 6876 C CA . VAL B 1 428 ? 27.578 25.984 9.609 1 95.62 428 VAL B CA 1
ATOM 6877 C C . VAL B 1 428 ? 26.812 27.297 9.688 1 95.62 428 VAL B C 1
ATOM 6879 O O . VAL B 1 428 ? 26.047 27.516 10.625 1 95.62 428 VAL B O 1
ATOM 6882 N N . THR B 1 429 ? 27.172 28.156 8.75 1 89.56 429 THR B N 1
ATOM 6883 C CA . THR B 1 429 ? 26.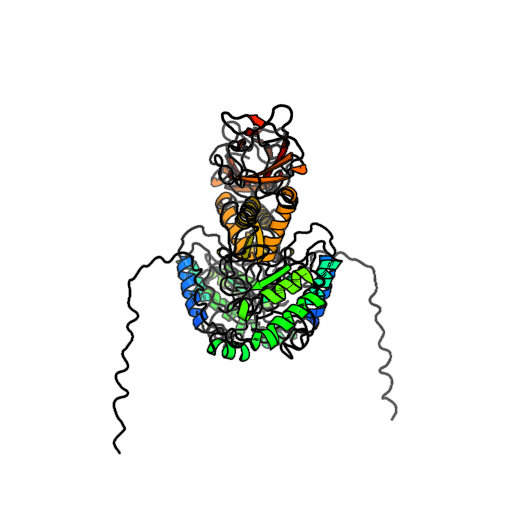422 29.406 8.656 1 89.56 429 THR B CA 1
ATOM 6884 C C . THR B 1 429 ? 25.672 29.5 7.324 1 89.56 429 THR B C 1
ATOM 6886 O O . THR B 1 429 ? 26.109 28.906 6.332 1 89.56 429 THR B O 1
#

Sequence (858 aa):
MGIARNIADAGTLRCSPRASASVPGDGVCSAYPQSRVTYIPVCLPKRVQDRMEKWAKKRLSGGSSELWVCFELFWCSHGFKFISVKALTLPRAVCCPFPGFTLWGSAHSWNWNAVDEGPKRDIVKELEVAVRNRTDLHFGLYYSLFEWFHPLFLEDQSSAFQKQRFPVAKTLPELYELVTKYQPEVLWSDGDGGAPDHYWNSTDFLAWLYNESPVRDTVVTNDRWGAGSICKHGGYYTCSDRYNPGHLLPHKWENCMTIDKFSWGYRREAEIGDYLTIEELVKQLVETVSCGGNLLMNIGPTLDGIIPVIFEERLRQMGTWLKVNGEAIYETHTWRSQNDTVTPDVWYTSKPEKKLVYAIFLKWPISGKLFLGQPIGSLGETEVELLGHGRPLTWTSSKPSGIVVELPRLSVHQMPCKWGWTLALTNVTMGIARNIADAGTLRCSPRASASVPGDGVCSAYPQSRVTYIPVCLPKRVQDRMEKWAKKRLSGGSSELWVCFELFWCSHGFKFISVKALTLPRAVCCPFPGFTLWGSAHSWNWNAVDEGPKRDIVKELEVAVRNRTDLHFGLYYSLFEWFHPLFLEDQSSAFQKQRFPVAKTLPELYELVTKYQPEVLWSDGDGGAPDHYWNSTDFLAWLYNESPVRDTVVTNDRWGAGSICKHGGYYTCSDRYNPGHLLPHKWENCMTIDKFSWGYRREAEIGDYLTIEELVKQLVETVSCGGNLLMNIGPTLDGIIPVIFEERLRQMGTWLKVNGEAIYETHTWRSQNDTVTPDVWYTSKPEKKLVYAIFLKWPISGKLFLGQPIGSLGETEVELLGHGRPLTWTSSKPSGIVVELPRLSVHQMPCKWGWTLALTNVT

Radius of gyration: 32.56 Å; Cα contacts (8 Å, |Δi|>4): 1613; chains: 2; bounding box: 103×88×66 Å

InterPro domains:
  IPR000933 Glycoside hydrolase, family 29 [PTHR10030] (100-422)
  IPR000933 Glycoside hydrolase, family 29 [SM00812] (59-375)
  IPR013780 Glycosyl hydrolase, all-beta [G3DSA:2.60.40.1180] (335-427)
  IPR016286 Alpha-L-fucosidase, metazoa-type [PR00741] (109-127)
  IPR016286 Alpha-L-fucosidase, metazoa-type [PR00741] (177-193)
  IPR016286 Alpha-L-fucosidase, metazoa-type [PR00741] (205-226)
  IPR016286 Alpha-L-fucosidase, metazoa-type [PR00741] (280-301)
  IPR016286 Alpha-L-fucosidase, metazoa-type [PR00741] (313-335)
  IPR017853 Glycoside hydrolase superfamily [SSF51445] (99-330)
  IPR018526 Glycoside hydrolase, family 29, conserved site [PS00385] (245-256)
  IPR031919 Alpha-L-fucosidase, C-terminal [PF16757] (338-426)
  IPR057739 Glycoside hydrolase family 29, N-terminal [PF01120] (100-327)

Nearest PDB structures (foldseek):
  7pls-assembly1_A  TM=8.422E-01  e=4.023E-44  Homo sapiens
  1hl9-assembly1_B-3  TM=8.097E-01  e=8.648E-22  Thermotoga maritima MSB8
  2wsp-assembly1_A  TM=8.081E-01  e=2.579E-21  Thermotoga maritima MSB8
  2wsp-assembly2_B  TM=7.777E-01  e=6.784E-22  Thermotoga maritima MSB8
  1hl8-assembly1_A-3  TM=7.239E-01  e=1.172E-21  Thermotoga maritima MSB8

Solvent-accessible surface area (backbone atoms only — not comparable to full-atom values): 47798 Å² total; per-residue (Å²): 142,82,86,87,70,88,84,74,78,81,78,81,83,76,84,78,90,69,91,70,79,67,81,75,78,72,77,71,73,68,79,68,76,84,66,82,75,74,78,68,82,72,77,74,60,69,68,59,52,53,54,47,52,53,54,27,56,65,64,62,57,68,76,78,87,78,64,70,64,59,42,47,41,43,66,34,35,64,88,28,25,27,2,46,46,60,69,64,73,59,69,48,65,39,47,60,22,46,65,69,56,36,50,35,73,45,89,68,31,65,82,34,16,22,37,71,32,91,79,52,38,46,51,55,56,54,49,50,50,48,37,65,71,72,44,88,47,80,50,59,43,63,46,65,61,54,38,87,78,38,66,51,42,49,53,17,52,75,52,74,44,72,47,51,59,33,32,66,62,32,44,51,54,50,50,52,43,49,44,70,72,68,50,38,38,28,47,40,48,33,53,43,80,77,36,42,29,76,47,58,41,34,68,61,51,51,49,39,43,58,68,66,40,93,36,34,90,63,49,43,34,45,10,37,56,15,45,83,26,52,58,74,44,54,71,25,30,36,71,43,80,58,32,71,86,88,50,73,54,99,58,49,31,32,25,44,34,46,44,40,74,85,39,67,24,53,58,87,81,53,49,60,85,43,38,63,50,67,66,56,49,52,49,52,46,50,54,33,42,17,24,46,30,41,76,41,61,38,42,34,12,40,76,67,26,42,64,48,42,61,55,52,48,48,51,50,51,51,47,59,45,37,72,51,47,30,77,61,58,53,91,46,39,57,42,100,47,41,53,35,87,70,32,80,64,26,31,20,23,19,38,72,95,73,40,32,37,27,45,38,31,64,64,73,48,82,84,40,49,47,62,39,42,71,45,38,69,38,92,93,63,41,46,37,31,44,54,68,67,85,52,76,44,57,69,42,79,34,88,92,54,8,29,36,34,49,54,78,91,52,39,82,80,63,44,61,59,93,58,56,49,40,36,43,32,32,52,56,87,140,74,89,74,69,84,83,74,74,79,76,82,83,73,84,77,90,72,93,70,84,70,80,76,79,73,80,70,75,70,78,67,76,84,65,80,76,73,79,68,81,73,77,75,60,68,69,59,54,54,53,44,50,55,54,22,57,66,62,61,57,69,74,79,85,79,65,68,64,59,40,47,42,41,66,34,32,74,82,23,21,29,2,46,46,60,73,73,63,66,74,50,63,40,52,61,24,46,68,70,56,34,51,34,73,47,88,68,32,66,83,35,17,22,38,72,34,89,77,50,37,47,52,56,58,52,48,49,50,48,37,66,73,72,44,89,48,82,52,58,43,63,44,65,62,53,40,88,79,38,64,49,42,48,53,17,54,75,51,75,44,72,46,52,58,33,32,66,62,32,44,49,55,50,51,52,45,50,44,71,73,66,51,38,39,27,48,40,48,33,53,43,82,77,37,43,29,74,48,57,41,35,67,60,50,50,51,38,42,57,70,67,40,95,36,34,90,61,48,43,35,45,10,38,57,15,46,84,26,53,58,74,44,53,71,26,29,37,70,42,80,59,33,72,85,88,50,74,54,99,58,48,30,34,25,43,36,46,45,40,73,85,40,63,24,54,57,86,80,52,50,59,86,45,38,63,49,67,66,56,50,51,48,52,48,49,54,32,42,16,26,45,28,42,78,40,64,37,42,34,12,39,73,66,38,42,63,47,40,62,56,52,47,48,52,50,51,51,45,59,45,37,73,50,46,31,75,60,57,56,92,47,40,58,42,100,46,41,54,36,88,71,33,79,64,27,32,19,22,18,37,72,94,73,40,32,36,25,45,37,32,62,64,73,49,80,84,40,47,49,61,38,40,68,46,38,67,38,91,95,64,41,45,36,31,44,52,69,68,84,52,78,44,57,67,43,80,34,87,93,53,9,32,36,34,50,53,80,92,51,38,81,78,61,43,62,56,94,59,58,46,40,33,42,32,31,51,55,85

Secondary structure (DSSP, 8-state):
---------------------------------------------HHHHHHHHHHHHHHTT---------------SSS---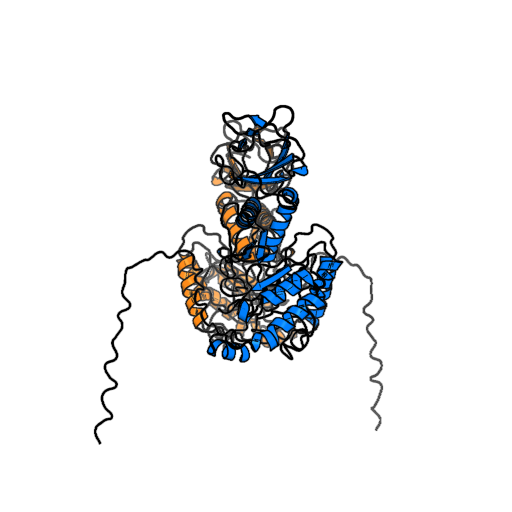B---SS----------TT-BSS--GGGTTSBTTTSTT-S-HHHHHHHHHHHH-SPPPEEEEE---TT-HHHHHHHHTTT---HHIIIIIHHHHHHIIIII--SEEEEE--TT-BHHHHTHHHHHHHHHHTSTTTTT-EE-S-SSBTTTTTSSSSB--STT---SS--SS-EEEEEESBSS-SS--TT--GGGB--HHHHHHHHHHHHHTTEEEEEEB---TTS---HHHHHHHHHHHHHHHHHGGGTTT-EEEEEEE-SSSTTEEEEEEGGGTEEEEEESS--TTSEEEESS----TTT-EEEETTT-SEE-EEE-SSS-EEEE-----GGG-S-SS-EEEEEES--/---------------------------------------------HHHHHHHHHHHHHHTT---------------SSS---B---STT---------TT-BSS--GGGTTSBTTTSTT-S-HHHHHHHHHHHH-SPPPEEEEE---TT-HHHHHHHHTTT---HHIIIIIHHHHHHIIIII--SEEEEE--TT-BHHHHTHHHHHHHHHHTSTTTTT-EE-S-SSBTTTTTSSSSB--STT---SS--SS-EEEEEESBSS-SS--TT--GGGB--HHHHHHHHHHHHHTTEEEEEEB---TTS---HHHHHHHHHHHHHHHHHGGGTTT-B--S-SB-SSSTTEEEEEEGGGTEEEEEESS--TTSEEEESS----TTT-EEEETTT-SEE-EEE-SSS-EEEE-----GGG-S-SS-EEEEEES--

Organism: Rattus norvegicus (NCBI:txid10116)